Protein 2W95 (pdb70)

Radius of gyration: 29.89 Å; Cα contacts (8 Å, |Δi|>4): 2369; chains: 3; bounding box: 56×91×51 Å

Nearest PDB structures (foldseek):
  2wn3-assembly1_A  TM=1.004E+00  e=4.085E-47  Dictyostelium discoideum AX2
  2vm9-assembly1_A  TM=9.596E-01  e=2.871E-29  Dictyostelium discoideum AX2
  2vme-assembly2_F  TM=9.411E-01  e=3.661E-28  Dictyostelium discoideum AX2
  4bxs-assembly1_V  TM=8.345E-01  e=1.382E-07  Pseudonaja textilis
  8ivx-assembly1_A  TM=5.302E-01  e=2.056E-09  Homo sapiens

CATH classification: 2.60.120.260 (+1 more: 2.60.40.2080)

InterPro domains:
  IPR000421 Coagulation factor 5/8, C-terminal domain [PF00754] (35-149)
  IPR000421 Coagulation factor 5/8, C-terminal domain [PS01285] (49-78)
  IPR000421 Coagulation factor 5/8, C-terminal domain [PS50022] (1-152)
  IPR000421 Coagulation factor 5/8, C-terminal domain [cd00057] (45-150)
  IPR008979 Galactose-binding-like domain superfamily [SSF49785] (40-154)
  IPR019019 H-type lectin domain [PF09458] (184-250)
  IPR037221 H-type lectin domain superfamily [G3DSA:2.60.40.2080] (155-253)
  IPR037221 H-type lectin domain superfamily [SSF141086] (155-249)
  IPR052487 Galactose-binding lectin [PTHR46938] (2-252)

B-factor: mean 17.38, std 7.78, range [7.3, 61.25]

Sequence (760 aa):
AMSTQGLVQLLANAQCHLRTSTNYNGVHTQFNSALNYKNNGTNTIDGSEAWCSSIVDTNQYIVAGCEVPRTFMCVALQGRGDADQWVTSYKIRYSLDNVSWFEYRNGAAVTGVTDRNTVVNHFFDTPIRARSIAIHPLTWNGHISLRCEFYTQPVQSSVTQVGADIYTGDNCALNTGSGKREVVVPVKFQFEFATLPKVALNFDQIDCTDATNQTRIGVQPRNITTKGFDCVFYTWNENKVYSLRADYIATALEMSTQGLVQLLANAQCHLRTSTNYNGVHTQFNSALNYKNNGTNTIDGSEAWCSSIVDTNQYIVAGCEVPRTFMCVALQGRGDADQWVTSYKIRYSLDNVSWFEYRNGAAVTGVTDRNTVVNHFFDTPIRARSIAIHPLTWNGHISLRCEFYTQPVQSSVTQVGADIYTGDNCALNTGSGKREVVVPVKFQFEFATLPKVALNFDQIDCTDATNQTRIGVQPRNITTKGFDCVFYTWNENKVYSLRADYIATALEMSTQGLVQLLANAQCHLRTSTNYNGVHTQFNSALNYKNNGTNTIDGSEAWCSSIVDTNQYIVAGCEVPRTFMCVALQGRGDADQWVTSYKIRYSLDNVSWFEYRNNGAAVTGVTDRNTVVNHFFDTPIRARSIAIHPLTWNGHISLRCEFYTQPVQSSVTQVGADIYTGDNCALNTGSGKREVVVPVKFQFEFATLPKVALNFDQIDCTDATNQTRIGVQPRNITTKGFDCVFYTWNENKVYSLRADYIATALE

GO terms:
  GO:0106139 symbiont cell surface (C, IDA)
  GO:0097708 intracellular vesicle (C, IDA)
  GO:0070492 oligosaccharide binding (F, IDA)
  GO:0005737 cytoplasm (C, IDA)
  GO:0005829 cytosol (C, IDA)
  GO:0005938 cell cortex (C, IDA)
  GO:0009986 cell surface (C, IDA)
  GO:0031012 extracellular matrix (C, IDA)
  GO:0030246 carbohydrate binding (F, IDA)
  GO:0030247 polysaccharide binding (F, IDA)
  GO:0009416 response to light stimulus (P, IDA)
  GO:1904643 response to curcumin (P, IDA)
  GO:0098636 protein complex involved in cell adhesion (C, IDA)
  GO:1902168 response to catechin (P, IDA)
  GO:0031589 cell-substrate adhesion (P, IDA)
  GO:0098609 cell-cell adhesion (P, IDA)
  GO:0106136 lectin-induced modified bacterial internalization (P, IDA)
  GO:1990458 lipooligosaccharide binding (F, IDA)
  GO:0046871 N-acetylgalactosamine binding (F, IDA)
  GO:0007155 cell adhesion (P, IDA)

Structure (mmCIF, N/CA/C/O backbone):
data_2W95
#
_entry.id   2W95
#
_cell.length_a   72.404
_cell.length_b   274.047
_cell.length_c   86.136
_cell.angle_alpha   90.00
_cell.angle_beta   90.00
_cell.angle_gamma   90.00
#
_symmetry.space_group_name_H-M   'C 2 2 21'
#
loop_
_entity.id
_entity.type
_entity.pdbx_description
1 polymer 'DISCOIDIN-1 SUBUNIT A'
2 non-polymer 2-acetamido-2-deoxy-beta-D-galactopyranose
3 non-polymer (4S)-2-METHYL-2,4-PENTANEDIOL
4 non-polymer 'SULFATE ION'
5 non-polymer 'CALCIUM ION'
6 non-polymer (4R)-2-METHYLPENTANE-2,4-DIOL
7 non-polymer 'NICKEL (II) ION'
8 water water
#
loop_
_atom_site.group_PDB
_atom_site.id
_atom_site.type_symbol
_atom_site.label_atom_id
_atom_site.label_alt_id
_atom_site.label_comp_id
_atom_site.label_asym_id
_atom_site.label_entity_id
_atom_site.label_seq_id
_atom_site.pdbx_PDB_ins_code
_atom_site.Cartn_x
_atom_site.Cartn_y
_atom_site.Cartn_z
_atom_site.occupancy
_atom_site.B_iso_or_equiv
_atom_site.auth_seq_id
_atom_site.auth_comp_id
_atom_site.auth_asym_id
_atom_site.auth_atom_id
_atom_site.pdbx_PDB_model_num
ATOM 1 N N . ALA A 1 1 ? 6.234 -21.563 -26.878 1.00 34.70 0 ALA A N 1
ATOM 2 C CA . ALA A 1 1 ? 5.581 -22.541 -25.953 1.00 34.56 0 ALA A CA 1
ATOM 3 C C . ALA A 1 1 ? 5.420 -23.926 -26.597 1.00 33.53 0 ALA A C 1
ATOM 4 O O . ALA A 1 1 ? 5.687 -24.930 -25.952 1.00 33.90 0 ALA A O 1
ATOM 6 N N . MET A 1 2 ? 5.010 -24.000 -27.862 1.00 31.82 1 MET A N 1
ATOM 7 C CA . MET A 1 2 ? 4.885 -25.300 -28.517 1.00 29.58 1 MET A CA 1
ATOM 8 C C . MET A 1 2 ? 6.242 -26.035 -28.649 1.00 28.21 1 MET A C 1
ATOM 9 O O . MET A 1 2 ? 6.341 -27.227 -28.446 1.00 26.32 1 MET A O 1
ATOM 14 N N . SER A 1 3 ? 7.286 -25.309 -28.988 1.00 27.19 2 SER A N 1
ATOM 15 C CA . SER A 1 3 ? 8.565 -25.917 -29.302 1.00 27.59 2 SER A CA 1
ATOM 16 C C . SER A 1 3 ? 9.200 -26.665 -28.101 1.00 26.14 2 SER A C 1
ATOM 17 O O . SER A 1 3 ? 10.051 -27.531 -28.279 1.00 27.22 2 SER A O 1
ATOM 20 N N . THR A 1 4 ? 8.750 -26.344 -26.892 1.00 23.89 3 THR A N 1
ATOM 21 C CA . THR A 1 4 ? 9.289 -26.978 -25.667 1.00 22.37 3 THR A CA 1
ATOM 22 C C . THR A 1 4 ? 8.216 -27.772 -24.906 1.00 21.71 3 THR A C 1
ATOM 23 O O . THR A 1 4 ? 8.435 -28.189 -23.774 1.00 19.15 3 THR A O 1
ATOM 27 N N . GLN A 1 5 ? 7.090 -28.013 -25.568 1.00 20.59 4 GLN A N 1
ATOM 28 C CA . GLN A 1 5 ? 5.986 -28.819 -25.039 1.00 21.43 4 GLN A CA 1
ATOM 29 C C . GLN A 1 5 ? 6.529 -30.136 -24.454 1.00 19.65 4 GLN A C 1
ATOM 30 O O . GLN A 1 5 ? 7.299 -30.850 -25.106 1.00 20.48 4 GLN A O 1
ATOM 36 N N . GLY A 1 6 ? 6.126 -30.461 -23.232 1.00 18.04 5 GLY A N 1
ATOM 37 C CA . GLY A 1 6 ? 6.481 -31.746 -22.628 1.00 16.44 5 GLY A CA 1
ATOM 38 C C . GLY A 1 6 ? 7.823 -31.761 -21.904 1.00 16.02 5 GLY A C 1
ATOM 39 O O . GLY A 1 6 ? 8.173 -32.761 -21.272 1.00 16.05 5 GLY A O 1
ATOM 40 N N . LEU A 1 7 ? 8.547 -30.652 -21.976 1.00 13.58 6 LEU A N 1
ATOM 41 C CA . LEU A 1 7 ? 9.846 -30.562 -21.340 1.00 13.21 6 LEU A CA 1
ATOM 42 C C . LEU A 1 7 ? 9.703 -29.919 -19.975 1.00 12.94 6 LEU A C 1
ATOM 43 O O . LEU A 1 7 ? 8.765 -29.163 -19.738 1.00 13.55 6 LEU A O 1
ATOM 48 N N . VAL A 1 8 ? 10.642 -30.208 -19.077 1.00 13.54 7 VAL A N 1
ATOM 49 C CA . VAL A 1 8 ? 10.618 -29.591 -17.746 1.00 13.17 7 VAL A CA 1
ATOM 50 C C . VAL A 1 8 ? 11.265 -28.171 -17.803 1.00 12.46 7 VAL A C 1
ATOM 51 O O . VAL A 1 8 ? 12.429 -28.012 -18.225 1.00 13.66 7 VAL A O 1
ATOM 55 N N . GLN A 1 9 ? 10.520 -27.198 -17.288 1.00 13.35 8 GLN A N 1
ATOM 56 C CA . GLN A 1 9 ? 10.982 -25.820 -17.122 1.00 12.65 8 GLN A CA 1
ATOM 57 C C . GLN A 1 9 ? 11.659 -25.690 -15.757 1.00 11.82 8 GLN A C 1
ATOM 58 O O . GLN A 1 9 ? 10.972 -25.599 -14.748 1.00 11.69 8 GLN A O 1
ATOM 64 N N . LEU A 1 10 ? 12.976 -25.721 -15.728 1.00 11.68 9 LEU A N 1
ATOM 65 C CA . LEU A 1 10 ? 13.729 -25.904 -14.493 1.00 12.72 9 LEU A CA 1
ATOM 66 C C . LEU A 1 10 ? 13.476 -24.773 -13.504 1.00 12.58 9 LEU A C 1
ATOM 67 O O . LEU A 1 10 ? 13.192 -25.018 -12.327 1.00 13.11 9 LEU A O 1
ATOM 72 N N . LEU A 1 11 ? 13.668 -23.538 -13.945 1.00 12.95 10 LEU A N 1
ATOM 73 C CA . LEU A 1 11 ? 13.500 -22.384 -13.030 1.00 12.61 10 LEU A CA 1
ATOM 74 C C . LEU A 1 11 ? 12.058 -22.205 -12.605 1.00 11.93 10 LEU A C 1
ATOM 75 O O . LEU A 1 11 ? 11.788 -21.995 -11.421 1.00 12.77 10 LEU A O 1
ATOM 80 N N . ALA A 1 12 ? 11.101 -22.336 -13.534 1.00 11.36 11 ALA A N 1
ATOM 81 C CA . ALA A 1 12 ? 9.715 -22.223 -13.202 1.00 11.27 11 ALA A CA 1
ATOM 82 C C . ALA A 1 12 ? 9.321 -23.240 -12.113 1.00 11.60 11 ALA A C 1
ATOM 83 O O . ALA A 1 12 ? 8.509 -22.938 -11.226 1.00 12.31 11 ALA A O 1
ATOM 85 N N . ASN A 1 13 ? 9.935 -24.434 -12.166 1.00 11.35 12 ASN A N 1
ATOM 86 C CA . ASN A 1 13 ? 9.609 -25.491 -11.244 1.00 11.29 12 ASN A CA 1
ATOM 87 C C . ASN A 1 13 ? 10.484 -25.535 -10.001 1.00 11.26 12 ASN A C 1
ATOM 88 O O . ASN A 1 13 ? 10.374 -26.461 -9.200 1.00 10.80 12 ASN A O 1
ATOM 93 N N . ALA A 1 14 ? 11.347 -24.527 -9.839 1.00 11.72 13 ALA A N 1
ATOM 94 C CA . ALA A 1 14 ? 12.260 -24.430 -8.717 1.00 12.00 13 ALA A CA 1
ATOM 95 C C . ALA A 1 14 ? 13.110 -25.710 -8.558 1.00 12.61 13 ALA A C 1
ATOM 96 O O . ALA A 1 14 ? 13.378 -26.169 -7.436 1.00 10.81 13 ALA A O 1
ATOM 98 N N . GLN A 1 15 ? 13.542 -26.262 -9.701 1.00 11.53 14 GLN A N 1
ATOM 99 C CA . GLN A 1 15 ? 14.331 -27.491 -9.745 1.00 13.63 14 GLN A CA 1
ATOM 100 C C . GLN A 1 15 ? 15.841 -27.305 -9.689 1.00 15.24 14 GLN A C 1
ATOM 101 O O . GLN A 1 15 ? 16.589 -28.284 -9.693 1.00 19.07 14 GLN A O 1
ATOM 107 N N . CYS A 1 16 ? 16.342 -26.063 -9.653 1.00 15.43 15 CYS A N 1
ATOM 108 C CA . CYS A 1 16 ? 17.757 -25.842 -9.558 1.00 15.29 15 CYS A CA 1
ATOM 109 C C . CYS A 1 16 ? 18.092 -24.770 -8.526 1.00 14.81 15 CYS A C 1
ATOM 110 O O . CYS A 1 16 ? 17.213 -23.969 -8.182 1.00 16.08 15 CYS A O 1
ATOM 113 N N . HIS A 1 17 ? 19.296 -24.807 -7.982 1.00 13.23 16 HIS A N 1
ATOM 114 C CA . HIS A 1 17 ? 19.884 -23.673 -7.249 1.00 12.73 16 HIS A CA 1
ATOM 115 C C . HIS A 1 17 ? 20.451 -22.726 -8.297 1.00 12.43 16 HIS A C 1
ATOM 116 O O . HIS A 1 17 ? 20.970 -23.164 -9.313 1.00 11.56 16 HIS A O 1
ATOM 123 N N . LEU A 1 18 ? 20.313 -21.421 -8.064 1.00 10.93 17 LEU A N 1
ATOM 124 C CA . LEU A 1 18 ? 20.946 -20.447 -8.950 1.00 10.33 17 LEU A CA 1
ATOM 125 C C . LEU A 1 18 ? 22.003 -19.631 -8.207 1.00 10.33 17 LEU A C 1
ATOM 126 O O . LEU A 1 18 ? 21.709 -19.033 -7.151 1.00 10.52 17 LEU A O 1
ATOM 131 N N . ARG A 1 19 ? 23.214 -19.595 -8.763 1.00 9.40 18 ARG A N 1
ATOM 132 C CA . ARG A 1 19 ? 24.295 -18.777 -8.239 1.00 9.72 18 ARG A CA 1
ATOM 133 C C . ARG A 1 19 ? 24.719 -17.812 -9.317 1.00 10.32 18 ARG A C 1
ATOM 134 O O . ARG A 1 19 ? 24.771 -18.176 -10.517 1.00 10.98 18 ARG A O 1
ATOM 142 N N . THR A 1 20 ? 24.993 -16.581 -8.922 1.00 10.04 19 THR A N 1
ATOM 143 C CA . THR A 1 20 ? 25.475 -15.562 -9.853 1.00 10.00 19 THR A CA 1
ATOM 144 C C . THR A 1 20 ? 26.840 -15.085 -9.507 1.00 9.59 19 THR A C 1
ATOM 145 O O . THR A 1 20 ? 27.260 -15.160 -8.353 1.00 9.37 19 THR A O 1
ATOM 149 N N . SER A 1 21 ? 27.581 -14.620 -10.513 1.00 9.66 20 SER A N 1
ATOM 150 C CA . SER A 1 21 ? 28.856 -13.994 -10.319 1.00 9.68 20 SER A CA 1
ATOM 151 C C . SER A 1 21 ? 28.746 -12.747 -9.434 1.00 9.15 20 SER A C 1
ATOM 152 O O . SER A 1 21 ? 29.423 -12.633 -8.387 1.00 10.87 20 SER A O 1
ATOM 155 N N . THR A 1 22 ? 27.843 -11.847 -9.804 1.00 9.94 21 THR A N 1
ATOM 156 C CA . THR A 1 22 ? 27.570 -10.619 -9.031 1.00 10.19 21 THR A CA 1
ATOM 157 C C . THR A 1 22 ? 26.127 -10.208 -9.280 1.00 8.32 21 THR A C 1
ATOM 158 O O . THR A 1 22 ? 25.538 -10.589 -10.314 1.00 9.73 21 THR A O 1
ATOM 162 N N . ASN A 1 23 ? 25.533 -9.432 -8.349 1.00 10.32 22 ASN A N 1
ATOM 163 C CA . ASN A 1 23 ? 24.197 -8.870 -8.461 1.00 9.34 22 ASN A CA 1
ATOM 164 C C . ASN A 1 23 ? 24.296 -7.337 -8.264 1.00 10.48 22 ASN A C 1
ATOM 165 O O . ASN A 1 23 ? 24.947 -6.876 -7.328 1.00 9.17 22 ASN A O 1
ATOM 170 N N . TYR A 1 24 ? 23.686 -6.585 -9.175 1.00 10.64 23 TYR A N 1
ATOM 171 C CA . TYR A 1 24 ? 23.763 -5.131 -9.165 1.00 9.84 23 TYR A CA 1
ATOM 172 C C . TYR A 1 24 ? 23.463 -4.604 -7.751 1.00 10.36 23 TYR A C 1
ATOM 173 O O . TYR A 1 24 ? 24.174 -3.700 -7.258 1.00 9.83 23 TYR A O 1
ATOM 182 N N . ASN A 1 25 ? 22.351 -5.045 -7.205 1.00 10.42 24 ASN A N 1
ATOM 183 C CA . ASN A 1 25 ? 22.069 -4.924 -5.751 1.00 10.77 24 ASN A CA 1
ATOM 184 C C . ASN A 1 25 ? 21.019 -5.963 -5.368 1.00 10.60 24 ASN A C 1
ATOM 185 O O . ASN A 1 25 ? 20.760 -6.893 -6.145 1.00 11.40 24 ASN A O 1
ATOM 190 N N . GLY A 1 26 ? 20.439 -5.843 -4.178 1.00 10.04 25 GLY A N 1
ATOM 191 C CA . GLY A 1 26 ? 19.554 -6.898 -3.656 1.00 10.28 25 GLY A CA 1
ATOM 192 C C . GLY A 1 26 ? 18.176 -6.998 -4.266 1.00 10.32 25 GLY A C 1
ATOM 193 O O . GLY A 1 26 ? 17.379 -7.884 -3.894 1.00 9.75 25 GLY A O 1
ATOM 194 N N . VAL A 1 27 ? 17.852 -6.096 -5.210 1.00 9.68 26 VAL A N 1
ATOM 195 C CA . VAL A 1 27 ? 16.615 -6.196 -5.956 1.00 9.71 26 VAL A CA 1
ATOM 196 C C . VAL A 1 27 ? 16.861 -6.368 -7.473 1.00 10.29 26 VAL A C 1
ATOM 197 O O . VAL A 1 27 ? 15.959 -6.173 -8.316 1.00 8.81 26 VAL A O 1
ATOM 201 N N . HIS A 1 28 ? 18.065 -6.815 -7.789 1.00 9.83 27 HIS A N 1
ATOM 202 C CA . HIS A 1 28 ? 18.446 -7.174 -9.164 1.00 10.16 27 HIS A CA 1
ATOM 203 C C . HIS A 1 28 ? 19.029 -8.621 -9.208 1.00 8.95 27 HIS A C 1
ATOM 204 O O . HIS A 1 28 ? 19.868 -8.924 -10.046 1.00 10.05 27 HIS A O 1
ATOM 211 N N . THR A 1 29 ? 18.624 -9.486 -8.278 1.00 8.29 28 THR A N 1
ATOM 212 C CA . THR A 1 29 ? 19.264 -10.793 -8.111 1.00 9.72 28 THR A CA 1
ATOM 213 C C . THR A 1 29 ? 18.618 -11.880 -8.947 1.00 9.06 28 THR A C 1
ATOM 214 O O . THR A 1 29 ? 17.663 -11.621 -9.662 1.00 9.63 28 THR A O 1
ATOM 218 N N . GLN A 1 30 ? 19.160 -13.090 -8.830 1.00 8.69 29 GLN A N 1
ATOM 219 C CA . GLN A 1 30 ? 18.611 -14.261 -9.443 1.00 8.81 29 GLN A CA 1
ATOM 220 C C . GLN A 1 30 ? 17.168 -14.533 -9.001 1.00 8.65 29 GLN A C 1
ATOM 221 O O . GLN A 1 30 ? 16.475 -15.322 -9.637 1.00 10.59 29 GLN A O 1
ATOM 227 N N . PHE A 1 31 ? 16.684 -13.903 -7.917 1.00 8.92 30 PHE A N 1
ATOM 228 C CA . PHE A 1 31 ? 15.283 -14.041 -7.558 1.00 9.45 30 PHE A CA 1
ATOM 229 C C . PHE A 1 31 ? 14.354 -13.521 -8.675 1.00 10.17 30 PHE A C 1
ATOM 230 O O . PHE A 1 31 ? 13.179 -13.876 -8.730 1.00 10.73 30 PHE A O 1
ATOM 238 N N . ASN A 1 32 ? 14.927 -12.718 -9.580 1.00 10.79 31 ASN A N 1
ATOM 239 C CA . ASN A 1 32 ? 14.155 -11.997 -10.624 1.00 11.16 31 ASN A CA 1
ATOM 240 C C . ASN A 1 32 ? 14.478 -12.577 -12.023 1.00 12.72 31 ASN A C 1
ATOM 241 O O . ASN A 1 32 ? 14.291 -11.918 -13.057 1.00 12.03 31 ASN A O 1
ATOM 246 N N . SER A 1 33 ? 15.051 -13.782 -12.038 1.00 11.30 32 SER A N 1
ATOM 247 C CA . SER A 1 33 ? 15.644 -14.339 -13.281 1.00 11.17 32 SER A CA 1
ATOM 248 C C . SER A 1 33 ? 14.690 -15.183 -14.155 1.00 12.18 32 SER A C 1
ATOM 249 O O . SER A 1 33 ? 15.045 -15.499 -15.278 1.00 12.02 32 SER A O 1
ATOM 252 N N . ALA A 1 34 ? 13.549 -15.608 -13.641 1.00 12.00 33 ALA A N 1
ATOM 253 C CA . ALA A 1 34 ? 12.690 -16.567 -14.395 1.00 12.18 33 ALA A CA 1
ATOM 254 C C . ALA A 1 34 ? 12.176 -15.927 -15.677 1.00 12.19 33 ALA A C 1
ATOM 255 O O . ALA A 1 34 ? 11.786 -14.752 -15.695 1.00 10.47 33 ALA A O 1
ATOM 257 N N . LEU A 1 35 ? 12.172 -16.701 -16.753 1.00 11.69 34 LEU A N 1
ATOM 258 C CA . LEU A 1 35 ? 11.508 -16.258 -17.989 1.00 11.31 34 LEU A CA 1
ATOM 259 C C . LEU A 1 35 ? 10.129 -15.636 -17.686 1.00 11.38 34 LEU A C 1
ATOM 260 O O . LEU A 1 35 ? 9.264 -16.185 -16.948 1.00 12.37 34 LEU A O 1
ATOM 265 N N . ASN A 1 36 ? 9.886 -14.466 -18.259 1.00 11.94 35 ASN A N 1
ATOM 266 C CA . ASN A 1 36 ? 8.636 -13.723 -18.074 1.00 12.17 35 ASN A CA 1
ATOM 267 C C . ASN A 1 36 ? 8.324 -13.241 -16.657 1.00 12.26 35 ASN A C 1
ATOM 268 O O . ASN A 1 36 ? 7.194 -12.871 -16.375 1.00 13.35 35 ASN A O 1
ATOM 273 N N . TYR A 1 37 ? 9.329 -13.204 -15.793 1.00 11.85 36 TYR A N 1
ATOM 274 C CA . TYR A 1 37 ? 9.197 -12.581 -14.476 1.00 12.05 36 TYR A CA 1
ATOM 275 C C . TYR A 1 37 ? 8.772 -11.111 -14.693 1.00 12.01 36 TYR A C 1
ATOM 276 O O . TYR A 1 37 ? 9.388 -10.381 -15.497 1.00 11.58 36 TYR A O 1
ATOM 285 N N . LYS A 1 38 ? 7.758 -10.693 -13.977 1.00 13.27 37 LYS A N 1
ATOM 286 C CA . LYS A 1 38 ? 7.278 -9.320 -14.011 1.00 14.46 37 LYS A CA 1
ATOM 287 C C . LYS A 1 38 ? 7.042 -8.884 -12.573 1.00 13.69 37 LYS A C 1
ATOM 288 O O . LYS A 1 38 ? 6.618 -9.673 -11.723 1.00 13.04 37 LYS A O 1
ATOM 294 N N . ASN A 1 39 ? 7.311 -7.621 -12.282 1.00 13.50 38 ASN A N 1
ATOM 295 C CA . ASN A 1 39 ? 7.151 -7.181 -10.924 1.00 14.25 38 ASN A CA 1
ATOM 296 C C . ASN A 1 39 ? 6.244 -5.983 -10.842 1.00 13.78 38 ASN A C 1
ATOM 297 O O . ASN A 1 39 ? 5.472 -5.756 -11.763 1.00 13.04 38 ASN A O 1
ATOM 302 N N . ASN A 1 40 ? 6.322 -5.224 -9.742 1.00 14.03 39 ASN A N 1
ATOM 303 C CA . ASN A 1 40 ? 5.438 -4.092 -9.552 1.00 14.34 39 ASN A CA 1
ATOM 304 C C . ASN A 1 40 ? 5.949 -2.881 -10.369 1.00 14.91 39 ASN A C 1
ATOM 305 O O . ASN A 1 40 ? 6.952 -2.282 -10.059 1.00 13.50 39 ASN A O 1
ATOM 310 N N . GLY A 1 41 ? 5.273 -2.562 -11.466 1.00 15.77 40 GLY A N 1
ATOM 311 C CA . GLY A 1 41 ? 5.756 -1.475 -12.313 1.00 17.06 40 GLY A CA 1
ATOM 312 C C . GLY A 1 41 ? 5.440 -0.085 -11.777 1.00 18.13 40 GLY A C 1
ATOM 313 O O . GLY A 1 41 ? 5.911 0.914 -12.329 1.00 20.45 40 GLY A O 1
ATOM 314 N N . THR A 1 42 ? 4.639 -0.002 -10.735 1.00 17.74 41 THR A N 1
ATOM 315 C CA . THR A 1 42 ? 4.349 1.288 -10.073 1.00 18.84 41 THR A CA 1
ATOM 316 C C . THR A 1 42 ? 5.288 1.663 -8.918 1.00 18.47 41 THR A C 1
ATOM 317 O O . THR A 1 42 ? 5.273 2.814 -8.452 1.00 19.60 41 THR A O 1
ATOM 321 N N . ASN A 1 43 ? 6.088 0.713 -8.467 1.00 15.56 42 ASN A N 1
ATOM 322 C CA . ASN A 1 43 ? 6.943 0.876 -7.305 1.00 14.92 42 ASN A CA 1
ATOM 323 C C . ASN A 1 43 ? 8.335 0.567 -7.760 1.00 15.14 42 ASN A C 1
ATOM 324 O O . ASN A 1 43 ? 8.562 -0.514 -8.262 1.00 17.36 42 ASN A O 1
ATOM 329 N N . THR A 1 44 ? 9.286 1.463 -7.562 1.00 13.70 43 THR A N 1
ATOM 330 C CA . THR A 1 44 ? 10.651 1.230 -7.982 1.00 12.48 43 THR A CA 1
ATOM 331 C C . THR A 1 44 ? 11.419 0.284 -7.046 1.00 11.64 43 THR A C 1
ATOM 332 O O . THR A 1 44 ? 12.465 -0.273 -7.441 1.00 12.33 43 THR A O 1
ATOM 336 N N . ILE A 1 45 ? 10.937 0.116 -5.826 1.00 10.25 44 ILE A N 1
ATOM 337 C CA . ILE A 1 45 ? 11.770 -0.495 -4.767 1.00 10.28 44 ILE A CA 1
ATOM 338 C C . ILE A 1 45 ? 11.989 -1.995 -4.953 1.00 10.28 44 ILE A C 1
ATOM 339 O O . ILE A 1 45 ? 12.910 -2.542 -4.370 1.00 10.61 44 ILE A O 1
ATOM 344 N N . ASP A 1 46 ? 11.138 -2.646 -5.740 1.00 10.07 45 ASP A N 1
ATOM 345 C CA . ASP A 1 46 ? 11.334 -4.081 -6.034 1.00 11.32 45 ASP A CA 1
ATOM 346 C C . ASP A 1 46 ? 12.287 -4.415 -7.160 1.00 11.30 45 ASP A C 1
ATOM 347 O O . ASP A 1 46 ? 12.493 -5.604 -7.470 1.00 12.29 45 ASP A O 1
ATOM 352 N N . GLY A 1 47 ? 12.910 -3.400 -7.777 1.00 10.75 46 GLY A N 1
ATOM 353 C CA . GLY A 1 47 ? 14.032 -3.658 -8.699 1.00 11.28 46 GLY A CA 1
ATOM 354 C C . GLY A 1 47 ? 13.684 -4.034 -10.140 1.00 10.90 46 GLY A C 1
ATOM 355 O O . GLY A 1 47 ? 12.644 -3.648 -10.662 1.00 11.34 46 GLY A O 1
ATOM 356 N N . SER A 1 48 ? 14.569 -4.819 -10.740 1.00 11.15 47 SER A N 1
ATOM 357 C CA . SER A 1 48 ? 14.540 -5.097 -12.154 1.00 10.87 47 SER A CA 1
ATOM 358 C C . SER A 1 48 ? 13.729 -6.345 -12.504 1.00 11.26 47 SER A C 1
ATOM 359 O O . SER A 1 48 ? 13.670 -7.297 -11.726 1.00 11.08 47 SER A O 1
ATOM 362 N N . GLU A 1 49 ? 13.211 -6.368 -13.721 1.00 10.97 48 GLU A N 1
ATOM 363 C CA . GLU A 1 49 ? 12.572 -7.582 -14.254 1.00 10.87 48 GLU A CA 1
ATOM 364 C C . GLU A 1 49 ? 13.653 -8.379 -14.996 1.00 11.44 48 GLU A C 1
ATOM 365 O O . GLU A 1 49 ? 13.627 -8.545 -16.227 1.00 11.01 48 GLU A O 1
ATOM 371 N N . ALA A 1 50 ? 14.623 -8.870 -14.219 1.00 9.96 49 ALA A N 1
ATOM 372 C CA . ALA A 1 50 ? 15.848 -9.520 -14.702 1.00 10.25 49 ALA A CA 1
ATOM 373 C C . ALA A 1 50 ? 16.786 -9.725 -13.531 1.00 9.55 49 ALA A C 1
ATOM 374 O O . ALA A 1 50 ? 16.729 -8.959 -12.561 1.00 11.15 49 ALA A O 1
ATOM 376 N N . TRP A 1 51 ? 17.696 -10.707 -13.674 1.00 10.53 50 TRP A N 1
ATOM 377 C CA . TRP A 1 51 ? 18.968 -10.686 -13.020 1.00 9.97 50 TRP A CA 1
ATOM 378 C C . TRP A 1 51 ? 19.848 -9.657 -13.756 1.00 10.60 50 TRP A C 1
ATOM 379 O O . TRP A 1 51 ? 19.987 -9.703 -15.018 1.00 9.35 50 TRP A O 1
ATOM 390 N N . CYS A 1 52 ? 20.445 -8.735 -12.993 1.00 10.76 51 CYS A N 1
ATOM 391 C CA . CYS A 1 52 ? 21.472 -7.810 -13.512 1.00 10.31 51 CYS A CA 1
ATOM 392 C C . CYS A 1 52 ? 22.765 -7.867 -12.710 1.00 10.76 51 CYS A C 1
ATOM 393 O O . CYS A 1 52 ? 22.763 -7.880 -11.468 1.00 9.41 51 CYS A O 1
ATOM 396 N N . SER A 1 53 ? 23.892 -7.926 -13.394 1.00 9.78 52 SER A N 1
ATOM 397 C CA . SER A 1 53 ? 25.193 -8.033 -12.731 1.00 10.92 52 SER A CA 1
ATOM 398 C C . SER A 1 53 ? 25.618 -6.698 -12.116 1.00 11.20 52 SER A C 1
ATOM 399 O O . SER A 1 53 ? 25.031 -5.645 -12.401 1.00 12.12 52 SER A O 1
ATOM 402 N N . SER A 1 54 ? 26.652 -6.764 -11.286 1.00 12.52 53 SER A N 1
ATOM 403 C CA . SER A 1 54 ? 27.314 -5.605 -10.711 1.00 13.57 53 SER A CA 1
ATOM 404 C C . SER A 1 54 ? 28.556 -5.198 -11.506 1.00 14.04 53 SER A C 1
ATOM 405 O O . SER A 1 54 ? 28.852 -4.040 -11.697 1.00 16.14 53 SER A O 1
ATOM 408 N N . ILE A 1 55 ? 29.368 -6.170 -11.840 1.00 15.33 54 ILE A N 1
ATOM 409 C CA . ILE A 1 55 ? 30.551 -5.935 -12.641 1.00 15.10 54 ILE A CA 1
ATOM 410 C C . ILE A 1 55 ? 30.090 -6.155 -14.089 1.00 14.59 54 ILE A C 1
ATOM 411 O O . ILE A 1 55 ? 29.445 -7.149 -14.388 1.00 13.96 54 ILE A O 1
ATOM 416 N N . VAL A 1 56 ? 30.404 -5.228 -14.975 1.00 16.50 55 VAL A N 1
ATOM 417 C CA . VAL A 1 56 ? 30.041 -5.350 -16.385 1.00 16.61 55 VAL A CA 1
ATOM 418 C C . VAL A 1 56 ? 31.315 -5.692 -17.208 1.00 16.78 55 VAL A C 1
ATOM 419 O O . VAL A 1 56 ? 32.137 -4.831 -17.562 1.00 14.87 55 VAL A O 1
ATOM 423 N N . ASP A 1 57 ? 31.508 -6.983 -17.447 1.00 15.57 56 ASP A N 1
ATOM 424 C CA . ASP A 1 57 ? 32.662 -7.484 -18.191 1.00 15.53 56 ASP A CA 1
ATOM 425 C C . ASP A 1 57 ? 32.270 -8.876 -18.668 1.00 15.21 56 ASP A C 1
ATOM 426 O O . ASP A 1 57 ? 31.119 -9.283 -18.515 1.00 12.85 56 ASP A O 1
ATOM 431 N N . THR A 1 58 ? 33.217 -9.561 -19.294 1.00 14.34 57 THR A N 1
ATOM 432 C CA . THR A 1 58 ? 32.918 -10.808 -19.950 1.00 15.03 57 THR A CA 1
ATOM 433 C C . THR A 1 58 ? 33.043 -12.009 -19.015 1.00 14.60 57 THR A C 1
ATOM 434 O O . THR A 1 58 ? 32.933 -13.150 -19.486 1.00 15.68 57 THR A O 1
ATOM 438 N N . ASN A 1 59 ? 33.220 -11.744 -17.724 1.00 14.15 58 ASN A N 1
ATOM 439 C CA . ASN A 1 59 ? 33.447 -12.771 -16.724 1.00 14.44 58 ASN A CA 1
ATOM 440 C C . ASN A 1 59 ? 32.221 -13.061 -15.838 1.00 14.22 58 ASN A C 1
ATOM 441 O O . ASN A 1 59 ? 32.358 -13.704 -14.800 1.00 15.54 58 ASN A O 1
ATOM 446 N N . GLN A 1 60 ? 31.057 -12.527 -16.210 1.00 12.86 59 GLN A N 1
ATOM 447 C CA . GLN A 1 60 ? 29.832 -12.722 -15.455 1.00 12.12 59 GLN A CA 1
ATOM 448 C C . GLN A 1 60 ? 29.110 -13.992 -15.853 1.00 12.00 59 GLN A C 1
ATOM 449 O O . GLN A 1 60 ? 29.323 -14.530 -16.930 1.00 11.27 59 GLN A O 1
ATOM 455 N N . TYR A 1 61 ? 28.242 -14.493 -14.977 1.00 11.06 60 TYR A N 1
ATOM 456 C CA . TYR A 1 61 ? 27.511 -15.690 -15.274 1.00 10.67 60 TYR A CA 1
ATOM 457 C C . TYR A 1 61 ? 26.391 -15.955 -14.296 1.00 10.08 60 TYR A C 1
ATOM 458 O O . TYR A 1 61 ? 26.410 -15.457 -13.171 1.00 9.87 60 TYR A O 1
ATOM 467 N N . ILE A 1 62 ? 25.422 -16.737 -14.742 1.00 10.32 61 ILE A N 1
ATOM 468 C CA . ILE A 1 62 ? 24.418 -17.341 -13.865 1.00 10.94 61 ILE A CA 1
ATOM 469 C C . ILE A 1 62 ? 24.547 -18.873 -14.050 1.00 11.84 61 ILE A C 1
ATOM 470 O O . ILE A 1 62 ? 24.575 -19.350 -15.193 1.00 10.45 61 ILE A O 1
ATOM 475 N N . VAL A 1 63 ? 24.669 -19.601 -12.936 1.00 11.59 62 VAL A N 1
ATOM 476 C CA . VAL A 1 63 ? 24.811 -21.065 -12.947 1.00 11.98 62 VAL A CA 1
ATOM 477 C C . VAL A 1 63 ? 23.548 -21.654 -12.327 1.00 11.83 62 VAL A C 1
ATOM 478 O O . VAL A 1 63 ? 23.097 -21.218 -11.229 1.00 10.92 62 VAL A O 1
ATOM 482 N N . ALA A 1 64 ? 22.983 -22.635 -13.014 1.00 10.93 63 ALA A N 1
ATOM 483 C CA . ALA A 1 64 ? 21.866 -23.415 -12.540 1.00 10.99 63 ALA A CA 1
ATOM 484 C C . ALA A 1 64 ? 22.395 -24.793 -12.155 1.00 11.79 63 ALA A C 1
ATOM 485 O O . ALA A 1 64 ? 23.004 -25.478 -12.979 1.00 12.93 63 ALA A O 1
ATOM 487 N N . GLY A 1 65 ? 22.177 -25.210 -10.921 1.00 11.76 64 GLY A N 1
ATOM 488 C CA . GLY A 1 65 ? 22.726 -26.479 -10.459 1.00 12.10 64 GLY A CA 1
ATOM 489 C C . GLY A 1 65 ? 21.653 -27.464 -10.065 1.00 12.80 64 GLY A C 1
ATOM 490 O O . GLY A 1 65 ? 20.752 -27.139 -9.301 1.00 11.18 64 GLY A O 1
ATOM 491 N N . CYS A 1 66 ? 21.730 -28.660 -10.631 1.00 11.92 65 CYS A N 1
ATOM 492 C CA . CYS A 1 66 ? 20.800 -29.756 -10.326 1.00 12.82 65 CYS A CA 1
ATOM 493 C C . CYS A 1 66 ? 21.611 -30.907 -9.727 1.00 12.05 65 CYS A C 1
ATOM 494 O O . CYS A 1 66 ? 22.651 -31.221 -10.236 1.00 11.39 65 CYS A O 1
ATOM 497 N N . GLU A 1 67 ? 21.125 -31.522 -8.647 1.00 10.95 66 GLU A N 1
ATOM 498 C CA . GLU A 1 67 ? 21.851 -32.629 -8.051 1.00 11.55 66 GLU A CA 1
ATOM 499 C C . GLU A 1 67 ? 21.659 -33.941 -8.802 1.00 12.29 66 GLU A C 1
ATOM 500 O O . GLU A 1 67 ? 22.476 -34.851 -8.695 1.00 12.10 66 GLU A O 1
ATOM 506 N N . VAL A 1 68 ? 20.554 -34.004 -9.521 1.00 13.40 67 VAL A N 1
ATOM 507 C CA . VAL A 1 68 ? 20.185 -35.181 -10.299 1.00 14.25 67 VAL A CA 1
ATOM 508 C C . VAL A 1 68 ? 20.465 -34.883 -11.755 1.00 13.62 67 VAL A C 1
ATOM 509 O O . VAL A 1 68 ? 19.992 -33.878 -12.288 1.00 14.14 67 VAL A O 1
ATOM 513 N N . PRO A 1 69 ? 21.192 -35.769 -12.435 1.00 12.74 68 PRO A N 1
ATOM 514 C CA . PRO A 1 69 ? 21.542 -35.453 -13.815 1.00 12.33 68 PRO A CA 1
ATOM 515 C C . PRO A 1 69 ? 20.335 -35.298 -14.728 1.00 12.00 68 PRO A C 1
ATOM 516 O O . PRO A 1 69 ? 19.327 -36.016 -14.557 1.00 11.41 68 PRO A O 1
ATOM 520 N N . ARG A 1 70 ? 20.452 -34.390 -15.690 1.00 11.42 69 ARG A N 1
ATOM 521 C CA . ARG A 1 70 ? 19.352 -34.102 -16.633 1.00 11.14 69 ARG A CA 1
ATOM 522 C C . ARG A 1 70 ? 19.865 -34.085 -18.057 1.00 11.70 69 ARG A C 1
ATOM 523 O O . ARG A 1 70 ? 21.056 -33.877 -18.279 1.00 11.28 69 ARG A O 1
ATOM 531 N N . THR A 1 71 ? 18.936 -34.274 -19.000 1.00 11.04 70 THR A N 1
ATOM 532 C CA . THR A 1 71 ? 19.205 -34.086 -20.432 1.00 12.33 70 THR A CA 1
ATOM 533 C C . THR A 1 71 ? 18.649 -32.734 -20.827 1.00 10.86 70 THR A C 1
ATOM 534 O O . THR A 1 71 ? 17.440 -32.562 -20.961 1.00 11.36 70 THR A O 1
ATOM 538 N N . PHE A 1 72 ? 19.547 -31.776 -20.957 1.00 10.91 71 PHE A N 1
ATOM 539 C CA . PHE A 1 72 ? 19.202 -30.399 -21.318 1.00 11.92 71 PHE A CA 1
ATOM 540 C C . PHE A 1 72 ? 18.994 -30.325 -22.812 1.00 12.45 71 PHE A C 1
ATOM 541 O O . PHE A 1 72 ? 19.934 -30.612 -23.567 1.00 13.92 71 PHE A O 1
ATOM 549 N N . MET A 1 73 ? 17.796 -29.909 -23.202 1.00 13.29 72 MET A N 1
ATOM 550 C CA . MET A 1 73 ? 17.412 -29.761 -24.615 1.00 13.12 72 MET A CA 1
ATOM 551 C C . MET A 1 73 ? 17.648 -28.350 -25.170 1.00 13.55 72 MET A C 1
ATOM 552 O O . MET A 1 73 ? 18.052 -28.193 -26.350 1.00 13.83 72 MET A O 1
ATOM 557 N N . CYS A 1 74 ? 17.411 -27.337 -24.330 1.00 13.42 73 CYS A N 1
ATOM 558 C CA . CYS A 1 74 ? 17.250 -25.978 -24.795 1.00 13.31 73 CYS A CA 1
ATOM 559 C C . CYS A 1 74 ? 17.535 -25.000 -23.656 1.00 13.89 73 CYS A C 1
ATOM 560 O O . CYS A 1 74 ? 17.304 -25.328 -22.491 1.00 11.14 73 CYS A O 1
ATOM 563 N N . VAL A 1 75 ? 18.041 -23.825 -24.027 1.00 12.57 74 VAL A N 1
ATOM 564 C CA . VAL A 1 75 ? 18.161 -22.683 -23.122 1.00 12.91 74 VAL A CA 1
ATOM 565 C C . VAL A 1 75 ? 17.367 -21.560 -23.786 1.00 12.82 74 VAL A C 1
ATOM 566 O O . VAL A 1 75 ? 17.512 -21.348 -25.013 1.00 13.81 74 VAL A O 1
ATOM 570 N N . ALA A 1 76 ? 16.517 -20.879 -23.014 1.00 12.35 75 ALA A N 1
ATOM 571 C CA . ALA A 1 76 ? 15.753 -19.705 -23.496 1.00 12.75 75 ALA A CA 1
ATOM 572 C C . ALA A 1 76 ? 16.344 -18.461 -22.834 1.00 13.58 75 ALA A C 1
ATOM 573 O O . ALA A 1 76 ? 16.582 -18.458 -21.609 1.00 12.61 75 ALA A O 1
ATOM 575 N N . LEU A 1 77 ? 16.655 -17.453 -23.655 1.00 12.51 76 LEU A N 1
ATOM 576 C CA . LEU A 1 77 ? 17.122 -16.187 -23.157 1.00 11.53 76 LEU A CA 1
ATOM 577 C C . LEU A 1 77 ? 16.049 -15.113 -23.424 1.00 11.61 76 LEU A C 1
ATOM 578 O O . LEU A 1 77 ? 15.290 -15.196 -24.401 1.00 10.91 76 LEU A O 1
ATOM 583 N N . GLN A 1 78 ? 15.984 -14.106 -22.543 1.00 10.87 77 GLN A N 1
ATOM 584 C CA . GLN A 1 78 ? 15.047 -13.004 -22.663 1.00 11.69 77 GLN A CA 1
ATOM 585 C C . GLN A 1 78 ? 15.717 -11.774 -22.069 1.00 10.82 77 GLN A C 1
ATOM 586 O O . GLN A 1 78 ? 16.573 -11.890 -21.181 1.00 11.39 77 GLN A O 1
ATOM 592 N N . GLY A 1 79 ? 15.357 -10.589 -22.562 1.00 10.65 78 GLY A N 1
ATOM 593 C CA . GLY A 1 79 ? 15.957 -9.387 -22.063 1.00 10.50 78 GLY A CA 1
ATOM 594 C C . GLY A 1 79 ? 15.302 -8.954 -20.778 1.00 11.22 78 GLY A C 1
ATOM 595 O O . GLY A 1 79 ? 14.495 -9.679 -20.221 1.00 11.02 78 GLY A O 1
ATOM 596 N N . ARG A 1 80 ? 15.690 -7.781 -20.303 1.00 10.60 79 ARG A N 1
ATOM 597 C CA . ARG A 1 80 ? 15.091 -7.184 -19.109 1.00 10.55 79 ARG A CA 1
ATOM 598 C C . ARG A 1 80 ? 13.730 -6.578 -19.408 1.00 10.17 79 ARG A C 1
ATOM 599 O O . ARG A 1 80 ? 13.584 -5.827 -20.370 1.00 11.03 79 ARG A O 1
ATOM 607 N N . GLY A 1 81 ? 12.755 -6.886 -18.569 1.00 10.55 80 GLY A N 1
ATOM 608 C CA . GLY A 1 81 ? 11.371 -6.455 -18.787 1.00 11.23 80 GLY A CA 1
ATOM 609 C C . GLY A 1 81 ? 11.135 -4.944 -18.782 1.00 13.09 80 GLY A C 1
ATOM 610 O O . GLY A 1 81 ? 10.285 -4.421 -19.534 1.00 13.48 80 GLY A O 1
ATOM 611 N N . ASP A 1 82 ? 11.846 -4.264 -17.905 1.00 12.89 81 ASP A N 1
ATOM 612 C CA . ASP A 1 82 ? 11.496 -2.872 -17.564 1.00 13.95 81 ASP A CA 1
ATOM 613 C C . ASP A 1 82 ? 12.484 -1.834 -18.042 1.00 14.10 81 ASP A C 1
ATOM 614 O O . ASP A 1 82 ? 12.340 -0.649 -17.732 1.00 15.57 81 ASP A O 1
ATOM 619 N N . ALA A 1 83 ? 13.541 -2.242 -18.723 1.00 14.69 82 ALA A N 1
ATOM 620 C CA . ALA A 1 83 ? 14.501 -1.313 -19.276 1.00 13.86 82 ALA A CA 1
ATOM 621 C C . ALA A 1 83 ? 15.166 -1.944 -20.483 1.00 15.00 82 ALA A C 1
ATOM 622 O O . ALA A 1 83 ? 15.151 -3.168 -20.629 1.00 14.23 82 ALA A O 1
ATOM 624 N N . ASP A 1 84 ? 15.739 -1.111 -21.353 1.00 14.61 83 ASP A N 1
ATOM 625 C CA . ASP A 1 84 ? 16.414 -1.572 -22.606 1.00 15.51 83 ASP A CA 1
ATOM 626 C C . ASP A 1 84 ? 17.807 -2.192 -22.391 1.00 14.35 83 ASP A C 1
ATOM 627 O O . ASP A 1 84 ? 18.857 -1.672 -22.810 1.00 14.23 83 ASP A O 1
ATOM 632 N N . GLN A 1 85 ? 17.813 -3.330 -21.716 1.00 12.86 84 GLN A N 1
ATOM 633 C CA . GLN A 1 85 ? 19.035 -4.033 -21.451 1.00 13.02 84 GLN A CA 1
ATOM 634 C C . GLN A 1 85 ? 18.798 -5.508 -21.761 1.00 12.49 84 GLN A C 1
ATOM 635 O O . GLN A 1 85 ? 17.760 -6.074 -21.394 1.00 12.31 84 GLN A O 1
ATOM 641 N N . TRP A 1 86 ? 19.745 -6.102 -22.462 1.00 13.11 85 TRP A N 1
ATOM 642 C CA . TRP A 1 86 ? 19.639 -7.509 -22.869 1.00 12.14 85 TRP A CA 1
ATOM 643 C C . TRP A 1 86 ? 20.976 -8.033 -23.319 1.00 12.42 85 TRP A C 1
ATOM 644 O O . TRP A 1 86 ? 21.898 -7.279 -23.618 1.00 10.44 85 TRP A O 1
ATOM 655 N N . VAL A 1 87 ? 21.092 -9.361 -23.281 1.00 11.45 86 VAL A N 1
ATOM 656 C CA . VAL A 1 87 ? 22.291 -10.046 -23.693 1.00 11.27 86 VAL A CA 1
ATOM 657 C C . VAL A 1 87 ? 22.180 -10.505 -25.149 1.00 10.68 86 VAL A C 1
ATOM 658 O O . VAL A 1 87 ? 21.291 -11.243 -25.494 1.00 11.39 86 VAL A O 1
ATOM 662 N N . THR A 1 88 ? 23.109 -10.051 -25.990 1.00 11.17 87 THR A N 1
ATOM 663 C CA . THR A 1 88 ? 23.025 -10.297 -27.423 1.00 12.48 87 THR A CA 1
ATOM 664 C C . THR A 1 88 ? 23.757 -11.548 -27.899 1.00 13.00 87 THR A C 1
ATOM 665 O O . THR A 1 88 ? 23.424 -12.075 -28.983 1.00 14.59 87 THR A O 1
ATOM 669 N N . SER A 1 89 ? 24.723 -12.012 -27.121 1.00 13.53 88 SER A N 1
ATOM 670 C CA . SER A 1 89 ? 25.345 -13.306 -27.357 1.00 13.75 88 SER A CA 1
ATOM 671 C C . SER A 1 89 ? 25.977 -13.823 -26.066 1.00 13.77 88 SER A C 1
ATOM 672 O O . SER A 1 89 ? 26.325 -13.054 -25.151 1.00 13.75 88 SER A O 1
ATOM 675 N N . TYR A 1 90 ? 26.092 -15.142 -25.974 1.00 13.52 89 TYR A N 1
ATOM 676 C CA . TYR A 1 90 ? 26.615 -15.742 -24.736 1.00 12.62 89 TYR A CA 1
ATOM 677 C C . TYR A 1 90 ? 27.250 -17.059 -25.052 1.00 13.11 89 TYR A C 1
ATOM 678 O O . TYR A 1 90 ? 27.035 -17.600 -26.139 1.00 13.45 89 TYR A O 1
ATOM 687 N N . LYS A 1 91 ? 28.051 -17.542 -24.131 1.00 12.34 90 LYS A N 1
ATOM 688 C CA . LYS A 1 91 ? 28.497 -18.928 -24.227 1.00 14.37 90 LYS A CA 1
ATOM 689 C C . LYS A 1 91 ? 27.847 -19.804 -23.130 1.00 14.59 90 LYS A C 1
ATOM 690 O O . LYS A 1 91 ? 27.339 -19.296 -22.127 1.00 13.34 90 LYS A O 1
ATOM 696 N N . ILE A 1 92 ? 27.820 -21.112 -23.370 1.00 13.55 91 ILE A N 1
ATOM 697 C CA . ILE A 1 92 ? 27.286 -22.089 -22.402 1.00 12.16 91 ILE A CA 1
ATOM 698 C C . ILE A 1 92 ? 28.389 -22.999 -21.939 1.00 11.49 91 ILE A C 1
ATOM 699 O O . ILE A 1 92 ? 29.219 -23.490 -22.731 1.00 11.64 91 ILE A O 1
ATOM 704 N N . ARG A 1 93 ? 28.455 -23.215 -20.638 1.00 11.34 92 ARG A N 1
ATOM 705 C CA . ARG A 1 93 ? 29.400 -24.167 -20.045 1.00 10.93 92 ARG A CA 1
ATOM 706 C C . ARG A 1 93 ? 28.591 -25.103 -19.146 1.00 10.56 92 ARG A C 1
ATOM 707 O O . ARG A 1 93 ? 27.521 -24.720 -18.653 1.00 9.50 92 ARG A O 1
ATOM 715 N N . TYR A 1 94 ? 29.094 -26.335 -18.936 1.00 10.24 93 TYR A N 1
ATOM 716 C CA . TYR A 1 94 ? 28.344 -27.305 -18.169 1.00 9.70 93 TYR A CA 1
ATOM 717 C C . TYR A 1 94 ? 29.251 -28.348 -17.538 1.00 9.80 93 TYR A C 1
ATOM 718 O O . TYR A 1 94 ? 30.415 -28.446 -17.886 1.00 8.94 93 TYR A O 1
ATOM 727 N N . SER A 1 95 ? 28.689 -29.109 -16.592 1.00 10.03 94 SER A N 1
ATOM 728 C CA . SER A 1 95 ? 29.421 -30.191 -15.948 1.00 9.67 94 SER A CA 1
ATOM 729 C C . SER A 1 95 ? 28.412 -31.257 -15.577 1.00 10.59 94 SER A C 1
ATOM 730 O O . SER A 1 95 ? 27.313 -30.960 -15.114 1.00 10.03 94 SER A O 1
ATOM 733 N N . LEU A 1 96 ? 28.811 -32.503 -15.798 1.00 10.49 95 LEU A N 1
ATOM 734 C CA . LEU A 1 96 ? 28.074 -33.657 -15.330 1.00 10.78 95 LEU A CA 1
ATOM 735 C C . LEU A 1 96 ? 28.523 -34.134 -13.941 1.00 11.10 95 LEU A C 1
ATOM 736 O O . LEU A 1 96 ? 27.685 -34.382 -13.054 1.00 10.52 95 LEU A O 1
ATOM 741 N N . ASP A 1 97 ? 29.830 -34.230 -13.733 1.00 9.73 96 ASP A N 1
ATOM 742 C CA . ASP A 1 97 ? 30.335 -34.759 -12.448 1.00 11.38 96 ASP A CA 1
ATOM 743 C C . ASP A 1 97 ? 30.644 -33.685 -11.431 1.00 11.58 96 ASP A C 1
ATOM 744 O O . ASP A 1 97 ? 31.020 -33.979 -10.299 1.00 10.57 96 ASP A O 1
ATOM 749 N N . ASN A 1 98 ? 30.488 -32.414 -11.829 1.00 11.42 97 ASN A N 1
ATOM 750 C CA . ASN A 1 98 ? 30.797 -31.272 -10.988 1.00 10.88 97 ASN A CA 1
ATOM 751 C C . ASN A 1 98 ? 32.261 -31.182 -10.552 1.00 12.41 97 ASN A C 1
ATOM 752 O O . ASN A 1 98 ? 32.581 -30.541 -9.542 1.00 13.45 97 ASN A O 1
ATOM 757 N N . VAL A 1 99 ? 33.143 -31.827 -11.314 1.00 11.84 98 VAL A N 1
ATOM 758 C CA . VAL A 1 99 ? 34.575 -31.751 -11.134 1.00 12.06 98 VAL A CA 1
ATOM 759 C C . VAL A 1 99 ? 35.195 -31.111 -12.377 1.00 12.47 98 VAL A C 1
ATOM 760 O O . VAL A 1 99 ? 35.970 -30.161 -12.272 1.00 11.98 98 VAL A O 1
ATOM 764 N N . SER A 1 100 ? 34.895 -31.688 -13.532 1.00 11.71 99 SER A N 1
ATOM 765 C CA . SER A 1 100 ? 35.335 -31.149 -14.821 1.00 11.82 99 SER A CA 1
ATOM 766 C C . SER A 1 100 ? 34.178 -30.477 -15.492 1.00 11.05 99 SER A C 1
ATOM 767 O O . SER A 1 100 ? 33.067 -31.003 -15.516 1.00 11.12 99 SER A O 1
ATOM 770 N N . TRP A 1 101 ? 34.468 -29.270 -16.011 1.00 11.06 100 TRP A N 1
ATOM 771 C CA . TRP A 1 101 ? 33.565 -28.455 -16.805 1.00 10.62 100 TRP A CA 1
ATOM 772 C C . TRP A 1 101 ? 34.003 -28.396 -18.272 1.00 10.91 100 TRP A C 1
ATOM 773 O O . TRP A 1 101 ? 35.193 -28.474 -18.571 1.00 11.92 100 TRP A O 1
ATOM 784 N N . PHE A 1 102 ? 33.031 -28.229 -19.148 1.00 11.31 101 PHE A N 1
ATOM 785 C CA . PHE A 1 102 ? 33.232 -28.192 -20.596 1.00 12.58 101 PHE A CA 1
ATOM 786 C C . PHE A 1 102 ? 32.498 -27.010 -21.199 1.00 13.63 101 PHE A C 1
ATOM 787 O O . PHE A 1 102 ? 31.463 -26.587 -20.692 1.00 12.68 101 PHE A O 1
ATOM 795 N N . GLU A 1 103 ? 32.986 -26.528 -22.342 1.00 13.14 102 GLU A N 1
ATOM 796 C CA . GLU A 1 103 ? 32.337 -25.451 -23.043 1.00 13.11 102 GLU A CA 1
ATOM 797 C C . GLU A 1 103 ? 31.574 -25.970 -24.249 1.00 12.89 102 GLU A C 1
ATOM 798 O O . GLU A 1 103 ? 32.180 -26.633 -25.101 1.00 13.18 102 GLU A O 1
ATOM 804 N N . TYR A 1 104 ? 30.287 -25.678 -24.320 1.00 12.27 103 TYR A N 1
ATOM 805 C CA . TYR A 1 104 ? 29.461 -25.962 -25.465 1.00 12.81 103 TYR A CA 1
ATOM 806 C C . TYR A 1 104 ? 30.128 -25.307 -26.686 1.00 13.45 103 TYR A C 1
ATOM 807 O O . TYR A 1 104 ? 30.589 -24.166 -26.604 1.00 12.87 103 TYR A O 1
ATOM 816 N N . ARG A 1 105 ? 30.216 -26.048 -27.789 1.00 13.74 104 ARG A N 1
ATOM 817 C CA . ARG A 1 105 ? 30.822 -25.530 -28.998 1.00 14.06 104 ARG A CA 1
ATOM 818 C C . ARG A 1 105 ? 32.222 -25.024 -28.784 1.00 13.99 104 ARG A C 1
ATOM 819 O O . ARG A 1 105 ? 32.706 -24.145 -29.514 1.00 15.69 104 ARG A O 1
ATOM 827 N N . ASN A 1 106 ? 32.913 -25.571 -27.790 1.00 12.59 105 ASN A N 1
ATOM 828 C CA . ASN A 1 106 ? 34.271 -25.171 -27.477 1.00 13.48 105 ASN A CA 1
ATOM 829 C C . ASN A 1 106 ? 34.354 -23.680 -27.151 1.00 13.56 105 ASN A C 1
ATOM 830 O O . ASN A 1 106 ? 35.389 -23.059 -27.328 1.00 15.19 105 ASN A O 1
ATOM 835 N N . GLY A 1 107 ? 33.233 -23.124 -26.742 1.00 14.24 106 GLY A N 1
ATOM 836 C CA . GLY A 1 107 ? 33.235 -21.749 -26.273 1.00 15.74 106 GLY A CA 1
ATOM 837 C C . GLY A 1 107 ? 32.795 -20.719 -27.274 1.00 16.58 106 GLY A C 1
ATOM 838 O O . GLY A 1 107 ? 32.800 -19.523 -26.943 1.00 17.07 106 GLY A O 1
ATOM 839 N N . ALA A 1 108 ? 32.397 -21.164 -28.483 1.00 16.28 107 ALA A N 1
ATOM 840 C CA . ALA A 1 108 ? 31.752 -20.279 -29.457 1.00 16.28 107 ALA A CA 1
ATOM 841 C C . ALA A 1 108 ? 30.479 -19.643 -28.944 1.00 17.01 107 ALA A C 1
ATOM 842 O O . ALA A 1 108 ? 29.684 -20.217 -28.156 1.00 17.05 107 ALA A O 1
ATOM 844 N N . ALA A 1 109 ? 30.260 -18.437 -29.442 1.00 17.50 108 ALA A N 1
ATOM 845 C CA . ALA A 1 109 ? 29.129 -17.638 -29.025 1.00 18.15 108 ALA A CA 1
ATOM 846 C C . ALA A 1 109 ? 27.854 -18.257 -29.503 1.00 18.16 108 ALA A C 1
ATOM 847 O O . ALA A 1 109 ? 27.816 -18.906 -30.552 1.00 20.65 108 ALA A O 1
ATOM 849 N N . VAL A 1 110 ? 26.808 -18.128 -28.710 1.00 16.58 109 VAL A N 1
ATOM 850 C CA . VAL A 1 110 ? 25.478 -18.559 -29.034 1.00 16.35 109 VAL A CA 1
ATOM 851 C C . VAL A 1 110 ? 24.682 -17.250 -29.185 1.00 16.89 109 VAL A C 1
ATOM 852 O O . VAL A 1 110 ? 24.897 -16.303 -28.422 1.00 14.32 109 VAL A O 1
ATOM 856 N N . THR A 1 111 ? 23.799 -17.208 -30.166 1.00 16.39 110 THR A N 1
ATOM 857 C CA . THR A 1 111 ? 22.944 -16.018 -30.438 1.00 17.56 110 THR A CA 1
ATOM 858 C C . THR A 1 111 ? 21.907 -15.754 -29.348 1.00 16.19 110 THR A C 1
ATOM 859 O O . THR A 1 111 ? 21.105 -16.613 -28.991 1.00 16.22 110 THR A O 1
ATOM 863 N N . GLY A 1 112 ? 21.962 -14.539 -28.816 1.00 15.29 111 GLY A N 1
ATOM 864 C CA . GLY A 1 112 ? 21.026 -14.102 -27.810 1.00 15.35 111 GLY A CA 1
ATOM 865 C C . GLY A 1 112 ? 19.839 -13.327 -28.342 1.00 14.89 111 GLY A C 1
ATOM 866 O O . GLY A 1 112 ? 19.207 -13.716 -29.342 1.00 15.32 111 GLY A O 1
ATOM 867 N N . VAL A 1 113 ? 19.458 -12.271 -27.618 1.00 13.82 112 VAL A N 1
ATOM 868 C CA . VAL A 1 113 ? 18.188 -11.595 -27.885 1.00 12.86 112 VAL A CA 1
ATOM 869 C C . VAL A 1 113 ? 18.454 -10.217 -28.481 1.00 13.95 112 VAL A C 1
ATOM 870 O O . VAL A 1 113 ? 19.602 -9.791 -28.499 1.00 14.18 112 VAL A O 1
ATOM 874 N N . THR A 1 114 ? 17.388 -9.537 -28.893 1.00 14.46 113 THR A N 1
ATOM 875 C CA . THR A 1 114 ? 17.524 -8.217 -29.542 1.00 15.51 113 THR A CA 1
ATOM 876 C C . THR A 1 114 ? 16.528 -7.175 -29.018 1.00 15.37 113 THR A C 1
ATOM 877 O O . THR A 1 114 ? 16.404 -6.056 -29.595 1.00 15.02 113 THR A O 1
ATOM 881 N N . ASP A 1 115 ? 15.836 -7.515 -27.927 1.00 14.71 114 ASP A N 1
ATOM 882 C CA . ASP A 1 115 ? 14.853 -6.623 -27.314 1.00 14.49 114 ASP A CA 1
ATOM 883 C C . ASP A 1 115 ? 14.575 -7.060 -25.884 1.00 14.53 114 ASP A C 1
ATOM 884 O O . ASP A 1 115 ? 15.263 -7.940 -25.384 1.00 14.13 114 ASP A O 1
ATOM 889 N N . ARG A 1 116 ? 13.558 -6.465 -25.286 1.00 13.84 115 ARG A N 1
ATOM 890 C CA . ARG A 1 116 ? 13.234 -6.723 -23.885 1.00 14.07 115 ARG A CA 1
ATOM 891 C C . ARG A 1 116 ? 12.568 -8.066 -23.655 1.00 14.90 115 ARG A C 1
ATOM 892 O O . ARG A 1 116 ? 12.894 -8.742 -22.693 1.00 12.80 115 ARG A O 1
ATOM 900 N N . ASN A 1 117 ? 11.578 -8.409 -24.481 1.00 13.92 116 ASN A N 1
ATOM 901 C CA . ASN A 1 117 ? 10.656 -9.464 -24.125 1.00 13.83 116 ASN A CA 1
ATOM 902 C C . ASN A 1 117 ? 10.562 -10.686 -25.026 1.00 13.61 116 ASN A C 1
ATOM 903 O O . ASN A 1 117 ? 9.968 -11.700 -24.602 1.00 13.42 116 ASN A O 1
ATOM 908 N N . THR A 1 118 ? 11.037 -10.544 -26.265 1.00 13.84 117 THR A N 1
ATOM 909 C CA . THR A 1 118 ? 10.959 -11.626 -27.245 1.00 14.08 117 THR A CA 1
ATOM 910 C C . THR A 1 118 ? 12.015 -12.712 -26.914 1.00 12.61 117 THR A C 1
ATOM 911 O O . THR A 1 118 ? 13.225 -12.483 -26.959 1.00 13.75 117 THR A O 1
ATOM 915 N N . VAL A 1 119 ? 11.501 -13.878 -26.532 1.00 14.05 118 VAL A N 1
ATOM 916 C CA . VAL A 1 119 ? 12.330 -15.015 -26.111 1.00 14.56 118 VAL A CA 1
ATOM 917 C C . VAL A 1 119 ? 13.073 -15.603 -27.307 1.00 14.09 118 VAL A C 1
ATOM 918 O O . VAL A 1 119 ? 12.493 -15.737 -28.367 1.00 16.46 118 VAL A O 1
ATOM 922 N N . VAL A 1 120 ? 14.350 -15.920 -27.152 1.00 14.36 119 VAL A N 1
ATOM 923 C CA . VAL A 1 120 ? 15.088 -16.663 -28.180 1.00 13.75 119 VAL A CA 1
ATOM 924 C C . VAL A 1 120 ? 15.542 -17.994 -27.577 1.00 14.20 119 VAL A C 1
ATOM 925 O O . VAL A 1 120 ? 16.356 -18.012 -26.637 1.00 12.37 119 VAL A O 1
ATOM 929 N N . ASN A 1 121 ? 14.983 -19.064 -28.123 1.00 14.44 120 ASN A N 1
ATOM 930 C CA . ASN A 1 121 ? 15.300 -20.435 -27.743 1.00 15.72 120 ASN A CA 1
ATOM 931 C C . ASN A 1 121 ? 16.547 -20.916 -28.482 1.00 15.86 120 ASN A C 1
ATOM 932 O O . ASN A 1 121 ? 16.704 -20.698 -29.707 1.00 17.01 120 ASN A O 1
ATOM 937 N N . HIS A 1 122 ? 17.466 -21.533 -27.760 1.00 14.59 121 HIS A N 1
ATOM 938 C CA . HIS A 1 122 ? 18.526 -22.262 -28.391 1.00 14.77 121 HIS A CA 1
ATOM 939 C C . HIS A 1 122 ? 18.462 -23.731 -28.013 1.00 16.20 121 HIS A C 1
ATOM 940 O O . HIS A 1 122 ? 18.743 -24.110 -26.861 1.00 15.03 121 HIS A O 1
ATOM 947 N N . PHE A 1 123 ? 18.074 -24.563 -28.978 1.00 16.72 122 PHE A N 1
ATOM 948 C CA . PHE A 1 123 ? 18.199 -26.026 -28.814 1.00 16.06 122 PHE A CA 1
ATOM 949 C C . PHE A 1 123 ? 19.652 -26.441 -29.077 1.00 16.06 122 PHE A C 1
ATOM 950 O O . PHE A 1 123 ? 20.229 -26.148 -30.130 1.00 14.75 122 PHE A O 1
ATOM 958 N N . PHE A 1 124 ? 20.273 -27.103 -28.110 1.00 13.70 123 PHE A N 1
ATOM 959 C CA . PHE A 1 124 ? 21.656 -27.491 -28.199 1.00 14.66 123 PHE A CA 1
ATOM 960 C C . PHE A 1 124 ? 21.865 -28.398 -29.423 1.00 16.32 123 PHE A C 1
ATOM 961 O O . PHE A 1 124 ? 21.011 -29.245 -29.713 1.00 15.73 123 PHE A O 1
ATOM 969 N N . ASP A 1 125 ? 22.983 -28.193 -30.113 1.00 17.42 124 ASP A N 1
ATOM 970 C CA . ASP A 1 125 ? 23.317 -28.987 -31.319 1.00 17.78 124 ASP A CA 1
ATOM 971 C C . ASP A 1 125 ? 23.051 -30.477 -31.038 1.00 18.66 124 ASP A C 1
ATOM 972 O O . ASP A 1 125 ? 22.360 -31.155 -31.820 1.00 18.82 124 ASP A O 1
ATOM 977 N N . THR A 1 126 ? 23.567 -30.970 -29.906 1.00 18.70 125 THR A N 1
ATOM 978 C CA . THR A 1 126 ? 23.198 -32.266 -29.326 1.00 19.33 125 THR A CA 1
ATOM 979 C C . THR A 1 126 ? 22.741 -32.051 -27.882 1.00 18.64 125 THR A C 1
ATOM 980 O O . THR A 1 126 ? 23.373 -31.251 -27.167 1.00 17.76 125 THR A O 1
ATOM 984 N N . PRO A 1 127 ? 21.686 -32.758 -27.441 1.00 17.14 126 PRO A N 1
ATOM 985 C CA . PRO A 1 127 ? 21.274 -32.602 -26.035 1.00 17.13 126 PRO A CA 1
ATOM 986 C C . PRO A 1 127 ? 22.438 -32.845 -25.077 1.00 16.10 126 PRO A C 1
ATOM 987 O O . PRO A 1 127 ? 23.264 -33.685 -25.338 1.00 16.33 126 PRO A O 1
ATOM 991 N N . ILE A 1 128 ? 22.511 -32.075 -23.978 1.00 14.06 127 ILE A N 1
ATOM 992 C CA . ILE A 1 128 ? 23.612 -32.128 -23.043 1.00 13.28 127 ILE A CA 1
ATOM 993 C C . ILE A 1 128 ? 23.218 -32.830 -21.745 1.00 13.54 127 ILE A C 1
ATOM 994 O O . ILE A 1 128 ? 22.255 -32.408 -21.069 1.00 13.69 127 ILE A O 1
ATOM 999 N N . ARG A 1 129 ? 23.948 -33.898 -21.407 1.00 13.04 128 ARG A N 1
ATOM 1000 C CA . ARG A 1 129 ? 23.756 -34.565 -20.135 1.00 13.02 128 ARG A CA 1
ATOM 1001 C C . ARG A 1 129 ? 24.593 -33.835 -19.087 1.00 11.70 128 ARG A C 1
ATOM 1002 O O . ARG A 1 129 ? 25.818 -33.827 -19.172 1.00 12.73 128 ARG A O 1
ATOM 1010 N N . ALA A 1 130 ? 23.921 -33.258 -18.088 1.00 11.89 129 ALA A N 1
ATOM 1011 C CA . ALA A 1 130 ? 24.638 -32.442 -17.090 1.00 11.61 129 ALA A CA 1
ATOM 1012 C C . ALA A 1 130 ? 23.926 -32.356 -15.749 1.00 9.81 129 ALA A C 1
ATOM 1013 O O . ALA A 1 130 ? 22.722 -32.631 -15.642 1.00 9.89 129 ALA A O 1
ATOM 1015 N N . ARG A 1 131 ? 24.695 -31.960 -14.730 1.00 8.87 130 ARG A N 1
ATOM 1016 C CA . ARG A 1 131 ? 24.142 -31.542 -13.433 1.00 9.05 130 ARG A CA 1
ATOM 1017 C C . ARG A 1 131 ? 24.030 -30.016 -13.333 1.00 8.65 130 ARG A C 1
ATOM 1018 O O . ARG A 1 131 ? 22.987 -29.481 -12.940 1.00 11.77 130 ARG A O 1
ATOM 1026 N N . SER A 1 132 ? 25.099 -29.336 -13.733 1.00 10.95 131 SER A N 1
ATOM 1027 C CA . SER A 1 132 ? 25.175 -27.854 -13.645 1.00 10.33 131 SER A CA 1
ATOM 1028 C C . SER A 1 132 ? 25.477 -27.255 -15.037 1.00 11.00 131 SER A C 1
ATOM 1029 O O . SER A 1 132 ? 26.205 -27.829 -15.835 1.00 10.59 131 SER A O 1
ATOM 1032 N N . ILE A 1 133 ? 24.888 -26.092 -15.300 1.00 11.19 132 ILE A N 1
ATOM 1033 C CA . ILE A 1 133 ? 24.990 -25.422 -16.575 1.00 10.67 132 ILE A CA 1
ATOM 1034 C C . ILE A 1 133 ? 25.037 -23.916 -16.284 1.00 10.90 132 ILE A C 1
ATOM 1035 O O . ILE A 1 133 ? 24.378 -23.436 -15.352 1.00 11.41 132 ILE A O 1
ATOM 1040 N N . ALA A 1 134 ? 25.835 -23.199 -17.056 1.00 10.34 133 ALA A N 1
ATOM 1041 C CA . ALA A 1 134 ? 26.040 -21.757 -16.873 1.00 9.66 133 ALA A CA 1
ATOM 1042 C C . ALA A 1 134 ? 25.866 -20.974 -18.175 1.00 10.60 133 ALA A C 1
ATOM 1043 O O . ALA A 1 134 ? 26.301 -21.433 -19.245 1.00 10.90 133 ALA A O 1
ATOM 1045 N N . ILE A 1 135 ? 25.255 -19.800 -18.060 1.00 10.13 134 ILE A N 1
ATOM 1046 C CA . ILE A 1 135 ? 25.150 -18.804 -19.154 1.00 10.79 134 ILE A CA 1
ATOM 1047 C C . ILE A 1 135 ? 26.216 -17.758 -18.864 1.00 10.45 134 ILE A C 1
ATOM 1048 O O . ILE A 1 135 ? 26.218 -17.141 -17.797 1.00 10.78 134 ILE A O 1
ATOM 1053 N N . HIS A 1 136 ? 27.132 -17.563 -19.805 1.00 10.48 135 HIS A N 1
ATOM 1054 C CA . HIS A 1 136 ? 28.230 -16.638 -19.672 1.00 11.59 135 HIS A CA 1
ATOM 1055 C C . HIS A 1 136 ? 28.013 -15.528 -20.723 1.00 11.33 135 HIS A C 1
ATOM 1056 O O . HIS A 1 136 ? 28.351 -15.703 -21.901 1.00 11.26 135 HIS A O 1
ATOM 1063 N N . PRO A 1 137 ? 27.407 -14.391 -20.310 1.00 11.11 136 PRO A N 1
ATOM 1064 C CA . PRO A 1 137 ? 27.237 -13.316 -21.330 1.00 11.37 136 PRO A CA 1
ATOM 1065 C C . PRO A 1 137 ? 28.549 -12.866 -21.966 1.00 10.48 136 PRO A C 1
ATOM 1066 O O . PRO A 1 137 ? 29.570 -12.655 -21.266 1.00 12.52 136 PRO A O 1
ATOM 1070 N N . LEU A 1 138 ? 28.513 -12.724 -23.304 1.00 12.32 137 LEU A N 1
ATOM 1071 C CA . LEU A 1 138 ? 29.663 -12.270 -24.094 1.00 12.63 137 LEU A CA 1
ATOM 1072 C C . LEU A 1 138 ? 29.481 -10.871 -24.667 1.00 12.04 137 LEU A C 1
ATOM 1073 O O . LEU A 1 138 ? 30.454 -10.132 -24.738 1.00 14.03 137 LEU A O 1
ATOM 1078 N N . THR A 1 139 ? 28.284 -10.547 -25.098 1.00 12.43 138 THR A N 1
ATOM 1079 C CA . THR A 1 139 ? 27.987 -9.192 -25.598 1.00 12.76 138 THR A CA 1
ATOM 1080 C C . THR A 1 139 ? 26.613 -8.787 -25.113 1.00 12.07 138 THR A C 1
ATOM 1081 O O . THR A 1 139 ? 25.729 -9.627 -24.904 1.00 12.30 138 THR A O 1
ATOM 1085 N N . TRP A 1 140 ? 26.410 -7.485 -24.933 1.00 12.37 139 TRP A N 1
ATOM 1086 C CA . TRP A 1 140 ? 25.178 -7.008 -24.373 1.00 12.55 139 TRP A CA 1
ATOM 1087 C C . TRP A 1 140 ? 24.833 -5.599 -24.885 1.00 13.71 139 TRP A C 1
ATOM 1088 O O . TRP A 1 140 ? 25.675 -4.904 -25.423 1.00 14.02 139 TRP A O 1
ATOM 1099 N N . ASN A 1 141 ? 23.594 -5.217 -24.656 1.00 14.47 140 ASN A N 1
ATOM 1100 C CA . ASN A 1 141 ? 23.079 -3.891 -24.948 1.00 14.96 140 ASN A CA 1
ATOM 1101 C C . ASN A 1 141 ? 22.700 -3.262 -23.609 1.00 14.83 140 ASN A C 1
ATOM 1102 O O . ASN A 1 141 ? 21.869 -3.809 -22.896 1.00 15.15 140 ASN A O 1
ATOM 1107 N N . GLY A 1 142 ? 23.326 -2.149 -23.272 1.00 14.75 141 GLY A N 1
ATOM 1108 C CA . GLY A 1 142 ? 22.981 -1.391 -22.040 1.00 14.99 141 GLY A CA 1
ATOM 1109 C C . GLY A 1 142 ? 23.685 -1.886 -20.799 1.00 13.30 141 GLY A C 1
ATOM 1110 O O . GLY A 1 142 ? 24.445 -1.168 -20.175 1.00 14.87 141 GLY A O 1
ATOM 1111 N N . HIS A 1 143 ? 23.417 -3.136 -20.432 1.00 12.40 142 HIS A N 1
ATOM 1112 C CA . HIS A 1 143 ? 23.914 -3.742 -19.218 1.00 12.47 142 HIS A CA 1
ATOM 1113 C C . HIS A 1 143 ? 23.757 -5.260 -19.334 1.00 10.99 142 HIS A C 1
ATOM 1114 O O . HIS A 1 143 ? 22.962 -5.735 -20.126 1.00 10.97 142 HIS A O 1
ATOM 1121 N N . ILE A 1 144 ? 24.463 -5.992 -18.478 1.00 11.04 143 ILE A N 1
ATOM 1122 C CA . ILE A 1 144 ? 24.295 -7.476 -18.404 1.00 9.91 143 ILE A CA 1
ATOM 1123 C C . ILE A 1 144 ? 23.074 -7.778 -17.570 1.00 10.34 143 ILE A C 1
ATOM 1124 O O . ILE A 1 144 ? 23.184 -7.825 -16.333 1.00 10.84 143 ILE A O 1
ATOM 1129 N N . SER A 1 145 ? 21.948 -7.969 -18.254 1.00 9.12 144 SER A N 1
ATOM 1130 C CA . SER A 1 145 ? 20.626 -8.178 -17.667 1.00 9.67 144 SER A CA 1
ATOM 1131 C C . SER A 1 145 ? 19.840 -9.220 -18.455 1.00 10.21 144 SER A C 1
ATOM 1132 O O . SER A 1 145 ? 19.726 -9.125 -19.685 1.00 10.81 144 SER A O 1
ATOM 1135 N N . LEU A 1 146 ? 19.264 -10.199 -17.764 1.00 9.78 145 LEU A N 1
ATOM 1136 C CA . LEU A 1 146 ? 18.563 -11.267 -18.458 1.00 10.09 145 LEU A CA 1
ATOM 1137 C C . LEU A 1 146 ? 17.521 -11.980 -17.600 1.00 10.01 145 LEU A C 1
ATOM 1138 O O . LEU A 1 146 ? 17.563 -11.930 -16.364 1.00 10.88 145 LEU A O 1
ATOM 1143 N N . ARG A 1 147 ? 16.601 -12.638 -18.284 1.00 9.60 146 ARG A N 1
ATOM 1144 C CA . ARG A 1 147 ? 15.721 -13.651 -17.709 1.00 10.43 146 ARG A CA 1
ATOM 1145 C C . ARG A 1 147 ? 16.000 -14.904 -18.565 1.00 10.74 146 ARG A C 1
ATOM 1146 O O . ARG A 1 147 ? 16.394 -14.799 -19.724 1.00 11.02 146 ARG A O 1
ATOM 1154 N N . CYS A 1 148 ? 15.803 -16.078 -18.010 1.00 11.64 147 CYS A N 1
ATOM 1155 C CA . CYS A 1 148 ? 16.176 -17.294 -18.752 1.00 10.67 147 CYS A CA 1
ATOM 1156 C C . CYS A 1 148 ? 15.369 -18.487 -18.307 1.00 10.93 147 CYS A C 1
ATOM 1157 O O . CYS A 1 148 ? 14.658 -18.452 -17.300 1.00 10.10 147 CYS A O 1
ATOM 1160 N N . GLU A 1 149 ? 15.471 -19.573 -19.066 1.00 11.04 148 GLU A N 1
ATOM 1161 C CA . GLU A 1 149 ? 14.901 -20.844 -18.664 1.00 10.91 148 GLU A CA 1
ATOM 1162 C C . GLU A 1 149 ? 15.773 -21.947 -19.289 1.00 11.27 148 GLU A C 1
ATOM 1163 O O . GLU A 1 149 ? 16.384 -21.767 -20.373 1.00 11.23 148 GLU A O 1
ATOM 1169 N N . PHE A 1 150 ? 15.852 -23.075 -18.589 1.00 11.33 149 PHE A N 1
ATOM 1170 C CA . PHE A 1 150 ? 16.433 -24.309 -19.124 1.00 11.41 149 PHE A CA 1
ATOM 1171 C C . PHE A 1 150 ? 15.357 -25.361 -19.242 1.00 11.54 149 PHE A C 1
ATOM 1172 O O . PHE A 1 150 ? 14.505 -25.492 -18.346 1.00 11.98 149 PHE A O 1
ATOM 1180 N N . TYR A 1 151 ? 15.346 -26.097 -20.373 1.00 10.30 150 TYR A N 1
ATOM 1181 C CA . TYR A 1 151 ? 14.339 -27.117 -20.604 1.00 11.47 150 TYR A CA 1
ATOM 1182 C C . TYR A 1 151 ? 15.041 -28.478 -20.665 1.00 11.54 150 TYR A C 1
ATOM 1183 O O . TYR A 1 151 ? 15.981 -28.666 -21.431 1.00 11.04 150 TYR A O 1
ATOM 1192 N N . THR A 1 152 ? 14.578 -29.393 -19.834 1.00 11.63 151 THR A N 1
ATOM 1193 C CA . THR A 1 152 ? 15.120 -30.752 -19.810 1.00 12.29 151 THR A CA 1
ATOM 1194 C C . THR A 1 152 ? 14.037 -31.798 -20.060 1.00 11.34 151 THR A C 1
ATOM 1195 O O . THR A 1 152 ? 12.820 -31.571 -19.922 1.00 11.57 151 THR A O 1
ATOM 1199 N N . GLN A 1 153 ? 14.489 -32.990 -20.416 1.00 12.33 152 GLN A N 1
ATOM 1200 C CA . GLN A 1 153 ? 13.595 -34.124 -20.469 1.00 12.97 152 GLN A CA 1
ATOM 1201 C C . GLN A 1 153 ? 13.083 -34.387 -19.054 1.00 13.58 152 GLN A C 1
ATOM 1202 O O . GLN A 1 153 ? 13.796 -34.140 -18.110 1.00 13.14 152 GLN A O 1
ATOM 1208 N N . PRO A 1 154 ? 11.853 -34.870 -18.918 1.00 14.60 153 PRO A N 1
ATOM 1209 C CA . PRO A 1 154 ? 11.425 -35.341 -17.589 1.00 14.81 153 PRO A CA 1
ATOM 1210 C C . PRO A 1 154 ? 12.420 -36.341 -17.038 1.00 15.26 153 PRO A C 1
ATOM 1211 O O . PRO A 1 154 ? 13.030 -37.090 -17.815 1.00 15.29 153 PRO A O 1
ATOM 1215 N N . VAL A 1 155 ? 12.603 -36.329 -15.725 1.00 15.78 154 VAL A N 1
ATOM 1216 C CA . VAL A 1 155 ? 13.474 -37.302 -15.060 1.00 16.03 154 VAL A CA 1
ATOM 1217 C C . VAL A 1 155 ? 12.581 -38.361 -14.379 1.00 16.50 154 VAL A C 1
ATOM 1218 O O . VAL A 1 155 ? 11.458 -38.061 -13.962 1.00 17.75 154 VAL A O 1
ATOM 1222 N N . GLN A 1 156 ? 13.107 -39.568 -14.220 1.00 15.67 155 GLN A N 1
ATOM 1223 C CA . GLN A 1 156 ? 12.462 -40.566 -13.387 1.00 16.74 155 GLN A CA 1
ATOM 1224 C C . GLN A 1 156 ? 13.450 -40.959 -12.288 1.00 15.31 155 GLN A C 1
ATOM 1225 O O . GLN A 1 156 ? 14.662 -41.046 -12.506 1.00 16.36 155 GLN A O 1
ATOM 1231 N N . SER A 1 157 ? 12.902 -41.174 -11.121 1.00 14.89 156 SER A N 1
ATOM 1232 C CA . SER A 1 157 ? 13.648 -41.489 -9.934 1.00 15.81 156 SER A CA 1
ATOM 1233 C C . SER A 1 157 ? 13.209 -42.891 -9.456 1.00 14.02 156 SER A C 1
ATOM 1234 O O . SER A 1 157 ? 12.038 -43.197 -9.466 1.00 15.71 156 SER A O 1
ATOM 1237 N N . SER A 1 158 ? 14.147 -43.720 -9.081 1.00 13.23 157 SER A N 1
ATOM 1238 C CA . SER A 1 158 ? 13.834 -45.027 -8.521 1.00 13.63 157 SER A CA 1
ATOM 1239 C C . SER A 1 158 ? 14.515 -45.133 -7.163 1.00 13.51 157 SER A C 1
ATOM 1240 O O . SER A 1 158 ? 15.489 -44.447 -6.888 1.00 12.11 157 SER A O 1
ATOM 1243 N N . VAL A 1 159 ? 13.967 -45.980 -6.291 1.00 12.91 158 VAL A N 1
ATOM 1244 C CA . VAL A 1 159 ? 14.615 -46.350 -5.044 1.00 12.66 158 VAL A CA 1
ATOM 1245 C C . VAL A 1 159 ? 14.592 -47.898 -4.996 1.00 12.17 158 VAL A C 1
ATOM 1246 O O . VAL A 1 159 ? 13.557 -48.494 -5.285 1.00 11.48 158 VAL A O 1
ATOM 1250 N N . THR A 1 160 ? 15.750 -48.493 -4.727 1.00 11.23 159 THR A N 1
ATOM 1251 C CA . THR A 1 160 ? 15.959 -49.939 -4.750 1.00 12.02 159 THR A CA 1
ATOM 1252 C C . THR A 1 160 ? 16.453 -50.485 -3.403 1.00 12.47 159 THR A C 1
ATOM 1253 O O . THR A 1 160 ? 17.262 -49.866 -2.723 1.00 12.09 159 THR A O 1
ATOM 1257 N N . GLN A 1 161 ? 15.943 -51.652 -3.016 1.00 11.94 160 GLN A N 1
ATOM 1258 C CA . GLN A 1 161 ? 16.429 -52.383 -1.876 1.00 12.82 160 GLN A CA 1
ATOM 1259 C C . GLN A 1 161 ? 16.780 -53.800 -2.360 1.00 13.79 160 GLN A C 1
ATOM 1260 O O . GLN A 1 161 ? 15.987 -54.462 -3.014 1.00 13.94 160 GLN A O 1
ATOM 1266 N N . VAL A 1 162 ? 17.986 -54.219 -2.012 1.00 14.44 161 VAL A N 1
ATOM 1267 C CA . VAL A 1 162 ? 18.441 -55.600 -2.170 1.00 14.86 161 VAL A CA 1
ATOM 1268 C C . VAL A 1 162 ? 18.371 -56.328 -0.845 1.00 14.90 161 VAL A C 1
ATOM 1269 O O . VAL A 1 162 ? 18.832 -55.818 0.176 1.00 13.67 161 VAL A O 1
ATOM 1273 N N . GLY A 1 163 ? 17.795 -57.541 -0.850 1.00 14.26 162 GLY A N 1
ATOM 1274 C CA . GLY A 1 163 ? 17.883 -58.400 0.342 1.00 14.33 162 GLY A CA 1
ATOM 1275 C C . GLY A 1 163 ? 18.411 -59.784 -0.041 1.00 14.26 162 GLY A C 1
ATOM 1276 O O . GLY A 1 163 ? 18.160 -60.277 -1.139 1.00 15.47 162 GLY A O 1
ATOM 1277 N N . ALA A 1 164 ? 19.217 -60.374 0.831 1.00 14.00 163 ALA A N 1
ATOM 1278 C CA . ALA A 1 164 ? 19.921 -61.582 0.457 1.00 13.99 163 ALA A CA 1
ATOM 1279 C C . ALA A 1 164 ? 19.439 -62.776 1.303 1.00 13.19 163 ALA A C 1
ATOM 1280 O O . ALA A 1 164 ? 19.069 -62.615 2.473 1.00 12.34 163 ALA A O 1
ATOM 1282 N N . ASP A 1 165 ? 19.474 -63.943 0.665 1.00 13.53 164 ASP A N 1
ATOM 1283 C CA . ASP A 1 165 ? 19.542 -65.242 1.350 1.00 14.80 164 ASP A CA 1
ATOM 1284 C C . ASP A 1 165 ? 18.249 -65.610 2.068 1.00 15.31 164 ASP A C 1
ATOM 1285 O O . ASP A 1 165 ? 18.264 -66.057 3.214 1.00 16.18 164 ASP A O 1
ATOM 1290 N N . ILE A 1 166 ? 17.132 -65.368 1.392 1.00 14.05 165 ILE A N 1
ATOM 1291 C CA . ILE A 1 166 ? 15.864 -65.842 1.843 1.00 13.36 165 ILE A CA 1
ATOM 1292 C C . ILE A 1 166 ? 15.885 -67.366 1.611 1.00 13.49 165 ILE A C 1
ATOM 1293 O O . ILE A 1 166 ? 16.154 -67.772 0.506 1.00 13.40 165 ILE A O 1
ATOM 1298 N N . TYR A 1 167 ? 15.606 -68.150 2.650 1.00 13.85 166 TYR A N 1
ATOM 1299 C CA . TYR A 1 167 ? 15.899 -69.573 2.621 1.00 14.00 166 TYR A CA 1
ATOM 1300 C C . TYR A 1 167 ? 14.730 -70.413 3.082 1.00 13.50 166 TYR A C 1
ATOM 1301 O O . TYR A 1 167 ? 14.080 -70.070 4.062 1.00 14.37 166 TYR A O 1
ATOM 1310 N N . THR A 1 168 ? 14.467 -71.529 2.388 1.00 13.18 167 THR A N 1
ATOM 1311 C CA . THR A 1 168 ? 13.478 -72.497 2.841 1.00 13.62 167 THR A CA 1
ATOM 1312 C C . THR A 1 168 ? 13.791 -73.165 4.202 1.00 15.09 167 THR A C 1
ATOM 1313 O O . THR A 1 168 ? 12.885 -73.656 4.907 1.00 14.43 167 THR A O 1
ATOM 1317 N N . GLY A 1 169 ? 15.065 -73.224 4.557 1.00 15.88 168 GLY A N 1
ATOM 1318 C CA . GLY A 1 169 ? 15.523 -74.127 5.632 1.00 16.13 168 GLY A CA 1
ATOM 1319 C C . GLY A 1 169 ? 15.960 -75.477 5.035 1.00 16.11 168 GLY A C 1
ATOM 1320 O O . GLY A 1 169 ? 15.511 -75.845 3.950 1.00 15.10 168 GLY A O 1
ATOM 1321 N N . ASP A 1 170 ? 16.856 -76.195 5.726 1.00 17.06 169 ASP A N 1
ATOM 1322 C CA . ASP A 1 170 ? 17.304 -77.523 5.257 1.00 17.39 169 ASP A CA 1
ATOM 1323 C C . ASP A 1 170 ? 16.156 -78.527 5.366 1.00 17.82 169 ASP A C 1
ATOM 1324 O O . ASP A 1 170 ? 15.376 -78.487 6.328 1.00 17.66 169 ASP A O 1
ATOM 1329 N N . ASN A 1 171 ? 16.067 -79.442 4.404 1.00 17.87 170 ASN A N 1
ATOM 1330 C CA . ASN A 1 171 ? 15.071 -80.531 4.448 1.00 18.28 170 ASN A CA 1
ATOM 1331 C C . ASN A 1 171 ? 13.696 -79.963 4.691 1.00 17.81 170 ASN A C 1
ATOM 1332 O O . ASN A 1 171 ? 12.989 -80.327 5.663 1.00 16.77 170 ASN A O 1
ATOM 1337 N N . CYS A 1 172 ? 13.351 -78.991 3.849 1.00 17.27 171 CYS A N 1
ATOM 1338 C CA . CYS A 1 172 ? 12.129 -78.230 4.047 1.00 16.59 171 CYS A CA 1
ATOM 1339 C C . CYS A 1 172 ? 10.909 -79.060 3.647 1.00 17.81 171 CYS A C 1
ATOM 1340 O O . CYS A 1 172 ? 11.025 -80.195 3.151 1.00 16.91 171 CYS A O 1
ATOM 1343 N N . ALA A 1 173 ? 9.722 -78.491 3.838 1.00 16.74 172 ALA A N 1
ATOM 1344 C CA . ALA A 1 173 ? 8.511 -79.228 3.503 1.00 17.13 172 ALA A CA 1
ATOM 1345 C C . ALA A 1 173 ? 8.348 -79.608 2.038 1.00 16.81 172 ALA A C 1
ATOM 1346 O O . ALA A 1 173 ? 7.549 -80.501 1.714 1.00 17.57 172 ALA A O 1
ATOM 1348 N N . LEU A 1 174 ? 9.092 -78.978 1.136 1.00 15.54 173 LEU A N 1
ATOM 1349 C CA . LEU A 1 174 ? 9.052 -79.363 -0.262 1.00 15.56 173 LEU A CA 1
ATOM 1350 C C . LEU A 1 174 ? 9.736 -80.737 -0.507 1.00 16.58 173 LEU A C 1
ATOM 1351 O O . LEU A 1 174 ? 9.712 -81.229 -1.623 1.00 17.23 173 LEU A O 1
ATOM 1356 N N . ASN A 1 175 ? 10.351 -81.295 0.528 1.00 16.66 174 ASN A N 1
ATOM 1357 C CA . ASN A 1 175 ? 11.165 -82.510 0.373 1.00 17.49 174 ASN A CA 1
ATOM 1358 C C . ASN A 1 175 ? 10.326 -83.780 0.632 1.00 19.04 174 ASN A C 1
ATOM 1359 O O . ASN A 1 175 ? 10.872 -84.887 0.686 1.00 17.83 174 ASN A O 1
ATOM 1364 N N . THR A 1 176 ? 9.024 -83.584 0.782 1.00 19.32 175 THR A N 1
ATOM 1365 C CA . THR A 1 176 ? 8.073 -84.669 0.984 1.00 21.20 175 THR A CA 1
ATOM 1366 C C . THR A 1 176 ? 6.761 -84.374 0.252 1.00 21.14 175 THR A C 1
ATOM 1367 O O . THR A 1 176 ? 6.449 -83.209 -0.082 1.00 19.36 175 THR A O 1
ATOM 1371 N N . GLY A 1 177 ? 5.993 -85.408 -0.064 1.00 20.45 176 GLY A N 1
ATOM 1372 C CA . GLY A 1 177 ? 4.670 -85.178 -0.639 1.00 20.53 176 GLY A CA 1
ATOM 1373 C C . GLY A 1 177 ? 4.658 -85.076 -2.149 1.00 19.83 176 GLY A C 1
ATOM 1374 O O . GLY A 1 177 ? 5.695 -85.235 -2.797 1.00 20.28 176 GLY A O 1
ATOM 1375 N N . SER A 1 178 ? 3.459 -84.849 -2.695 1.00 20.43 177 SER A N 1
ATOM 1376 C CA . SER A 1 178 ? 3.177 -84.828 -4.116 1.00 20.92 177 SER A CA 1
ATOM 1377 C C . SER A 1 178 ? 2.308 -83.649 -4.453 1.00 19.84 177 SER A C 1
ATOM 1378 O O . SER A 1 178 ? 1.533 -83.201 -3.633 1.00 20.31 177 SER A O 1
ATOM 1381 N N . GLY A 1 179 ? 2.369 -83.246 -5.701 1.00 19.36 178 GLY A N 1
ATOM 1382 C CA . GLY A 1 179 ? 1.518 -82.192 -6.228 1.00 18.89 178 GLY A CA 1
ATOM 1383 C C . GLY A 1 179 ? 2.122 -80.828 -5.904 1.00 18.49 178 GLY A C 1
ATOM 1384 O O . GLY A 1 179 ? 3.236 -80.750 -5.385 1.00 18.08 178 GLY A O 1
ATOM 1385 N N . LYS A 1 180 ? 1.401 -79.767 -6.219 1.00 18.29 179 LYS A N 1
ATOM 1386 C CA . LYS A 1 180 ? 1.852 -78.397 -5.877 1.00 17.76 179 LYS A CA 1
ATOM 1387 C C . LYS A 1 180 ? 2.005 -78.222 -4.387 1.00 16.54 179 LYS A C 1
ATOM 1388 O O . LYS A 1 180 ? 1.060 -78.463 -3.582 1.00 14.73 179 LYS A O 1
ATOM 1394 N N . ARG A 1 181 ? 3.207 -77.792 -3.991 1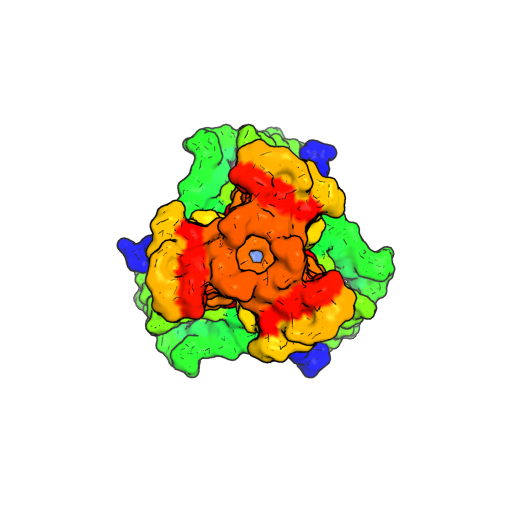.00 15.08 180 ARG A N 1
ATOM 1395 C CA . ARG A 1 181 ? 3.551 -77.600 -2.584 1.00 14.61 180 ARG A CA 1
ATOM 1396 C C . ARG A 1 181 ? 4.370 -76.284 -2.484 1.00 14.23 180 ARG A C 1
ATOM 1397 O O . ARG A 1 181 ? 5.148 -76.011 -3.342 1.00 13.88 180 ARG A O 1
ATOM 1405 N N . GLU A 1 182 ? 4.152 -75.548 -1.420 1.00 14.48 181 GLU A N 1
ATOM 1406 C CA . GLU A 1 182 ? 4.767 -74.247 -1.182 1.00 15.57 181 GLU A CA 1
ATOM 1407 C C . GLU A 1 182 ? 5.347 -74.159 0.225 1.00 16.06 181 GLU A C 1
ATOM 1408 O O . GLU A 1 182 ? 4.790 -74.735 1.179 1.00 15.72 181 GLU A O 1
ATOM 1414 N N . VAL A 1 183 ? 6.460 -73.403 0.343 1.00 15.47 182 VAL A N 1
ATOM 1415 C CA . VAL A 1 183 ? 7.039 -72.988 1.624 1.00 16.50 182 VAL A CA 1
ATOM 1416 C C . VAL A 1 183 ? 7.115 -71.446 1.543 1.00 15.85 182 VAL A C 1
ATOM 1417 O O . VAL A 1 183 ? 7.660 -70.899 0.604 1.00 16.15 182 VAL A O 1
ATOM 1421 N N . VAL A 1 184 ? 6.456 -70.778 2.469 1.00 15.21 183 VAL A N 1
ATOM 1422 C CA . VAL A 1 184 ? 6.311 -69.332 2.386 1.00 15.19 183 VAL A CA 1
ATOM 1423 C C . VAL A 1 184 ? 7.176 -68.689 3.458 1.00 14.36 183 VAL A C 1
ATOM 1424 O O . VAL A 1 184 ? 7.073 -69.032 4.635 1.00 15.00 183 VAL A O 1
ATOM 1428 N N . VAL A 1 185 ? 8.026 -67.742 3.045 1.00 14.17 184 VAL A N 1
ATOM 1429 C CA . VAL A 1 185 ? 8.923 -67.064 3.965 1.00 15.22 184 VAL A CA 1
ATOM 1430 C C . VAL A 1 185 ? 8.619 -65.565 3.870 1.00 15.14 184 VAL A C 1
ATOM 1431 O O . VAL A 1 185 ? 8.900 -64.969 2.846 1.00 15.24 184 VAL A O 1
ATOM 1435 N N . PRO A 1 186 ? 7.985 -65.007 4.901 1.00 15.40 185 PRO A N 1
ATOM 1436 C CA . PRO A 1 186 ? 7.666 -63.578 4.886 1.00 15.86 185 PRO A CA 1
ATOM 1437 C C . PRO A 1 186 ? 8.924 -62.748 4.908 1.00 16.49 185 PRO A C 1
ATOM 1438 O O . PRO A 1 186 ? 9.864 -63.087 5.640 1.00 15.62 185 PRO A O 1
ATOM 1442 N N . VAL A 1 187 ? 8.945 -61.708 4.070 1.00 14.82 186 VAL A N 1
ATOM 1443 C CA . VAL A 1 187 ? 10.094 -60.833 3.950 1.00 14.69 186 VAL A CA 1
ATOM 1444 C C . VAL A 1 187 ? 9.621 -59.396 4.267 1.00 15.33 186 VAL A C 1
ATOM 1445 O O . VAL A 1 187 ? 8.639 -58.925 3.696 1.00 15.51 186 VAL A O 1
ATOM 1449 N N . LYS A 1 188 ? 10.285 -58.739 5.193 1.00 15.47 187 LYS A N 1
ATOM 1450 C CA . LYS A 1 188 ? 10.046 -57.305 5.422 1.00 16.19 187 LYS A CA 1
ATOM 1451 C C . LYS A 1 188 ? 11.226 -56.466 4.878 1.00 14.90 187 LYS A C 1
ATOM 1452 O O . LYS A 1 188 ? 12.395 -56.738 5.151 1.00 13.58 187 LYS A O 1
ATOM 1458 N N . PHE A 1 189 ? 10.938 -55.454 4.079 1.00 12.72 188 PHE A N 1
ATOM 1459 C CA . PHE A 1 189 ? 11.989 -54.575 3.606 1.00 13.53 188 PHE A CA 1
ATOM 1460 C C . PHE A 1 189 ? 12.612 -53.815 4.778 1.00 12.94 188 PHE A C 1
ATOM 1461 O O . PHE A 1 189 ? 11.956 -53.531 5.760 1.00 13.27 188 PHE A O 1
ATOM 1469 N N . GLN A 1 190 ? 13.876 -53.468 4.627 1.00 14.79 189 GLN A N 1
ATOM 1470 C CA . GLN A 1 190 ? 14.586 -52.684 5.644 1.00 15.48 189 GLN A CA 1
ATOM 1471 C C . GLN A 1 190 ? 13.835 -51.389 5.972 1.00 14.74 189 GLN A C 1
ATOM 1472 O O . GLN A 1 190 ? 13.762 -50.992 7.124 1.00 14.12 189 GLN A O 1
ATOM 1478 N N . PHE A 1 191 ? 13.317 -50.717 4.950 1.00 14.14 190 PHE A N 1
ATOM 1479 C CA . PHE A 1 191 ? 12.464 -49.550 5.142 1.00 14.15 190 PHE A CA 1
ATOM 1480 C C . PHE A 1 191 ? 11.260 -49.626 4.204 1.00 14.48 190 PHE A C 1
ATOM 1481 O O . PHE A 1 191 ? 11.301 -50.304 3.178 1.00 14.74 190 PHE A O 1
ATOM 1489 N N . GLU A 1 192 ? 10.187 -48.955 4.580 1.00 13.42 191 GLU A N 1
ATOM 1490 C CA . GLU A 1 192 ? 8.960 -48.967 3.746 1.00 14.18 191 GLU A CA 1
ATOM 1491 C C . GLU A 1 192 ? 9.130 -48.063 2.509 1.00 15.03 191 GLU A C 1
ATOM 1492 O O . GLU A 1 192 ? 9.511 -46.867 2.638 1.00 14.07 191 GLU A O 1
ATOM 1498 N N . PHE A 1 193 ? 8.855 -48.613 1.321 1.00 12.52 192 PHE A N 1
ATOM 1499 C CA . PHE A 1 193 ? 8.866 -47.826 0.104 1.00 12.90 192 PHE A CA 1
ATOM 1500 C C . PHE A 1 193 ? 7.727 -46.787 0.125 1.00 13.00 192 PHE A C 1
ATOM 1501 O O . PHE A 1 193 ? 6.687 -46.976 0.794 1.00 13.27 192 PHE A O 1
ATOM 1509 N N . ALA A 1 194 ? 7.946 -45.685 -0.599 1.00 13.58 193 ALA A N 1
ATOM 1510 C CA . ALA A 1 194 ? 6.963 -44.609 -0.718 1.00 14.07 193 ALA A CA 1
ATOM 1511 C C . ALA A 1 194 ? 5.796 -45.011 -1.592 1.00 14.56 193 ALA A C 1
ATOM 1512 O O . ALA A 1 194 ? 4.699 -44.474 -1.474 1.00 14.61 193 ALA A O 1
ATOM 1514 N N . THR A 1 195 ? 6.051 -45.908 -2.534 1.00 14.57 194 THR A N 1
ATOM 1515 C CA . THR A 1 195 ? 5.062 -46.378 -3.500 1.00 14.73 194 THR A CA 1
ATOM 1516 C C . THR A 1 195 ? 5.321 -47.879 -3.737 1.00 14.12 194 THR A C 1
ATOM 1517 O O . THR A 1 195 ? 6.378 -48.380 -3.363 1.00 12.86 194 THR A O 1
ATOM 1521 N N . LEU A 1 196 ? 4.364 -48.581 -4.334 1.00 14.59 195 LEU A N 1
ATOM 1522 C CA . LEU A 1 196 ? 4.474 -50.023 -4.505 1.00 13.66 195 LEU A CA 1
ATOM 1523 C C . LEU A 1 196 ? 5.708 -50.403 -5.348 1.00 12.95 195 LEU A C 1
ATOM 1524 O O . LEU A 1 196 ? 5.888 -49.916 -6.460 1.00 13.17 195 LEU A O 1
ATOM 1529 N N . PRO A 1 197 ? 6.564 -51.318 -4.826 1.00 12.41 196 PRO A N 1
ATOM 1530 C CA . PRO A 1 197 ? 7.689 -51.734 -5.632 1.00 11.46 196 PRO A CA 1
ATOM 1531 C C . PRO A 1 197 ? 7.358 -52.913 -6.556 1.00 12.29 196 PRO A C 1
ATOM 1532 O O . PRO A 1 197 ? 6.345 -53.602 -6.349 1.00 12.35 196 PRO A O 1
ATOM 1536 N N . LYS A 1 198 ? 8.201 -53.092 -7.569 1.00 13.22 197 LYS A N 1
ATOM 1537 C CA . LYS A 1 198 ? 8.257 -54.343 -8.316 1.00 13.25 197 LYS A CA 1
ATOM 1538 C C . LYS A 1 198 ? 9.433 -55.158 -7.788 1.00 13.85 197 LYS A C 1
ATOM 1539 O O . LYS A 1 198 ? 10.417 -54.590 -7.313 1.00 13.84 197 LYS A O 1
ATOM 1545 N N . VAL A 1 199 ? 9.306 -56.492 -7.822 1.00 14.15 198 VAL A N 1
ATOM 1546 C CA . VAL A 1 199 ? 10.270 -57.342 -7.115 1.00 12.36 198 VAL A CA 1
ATOM 1547 C C . VAL A 1 199 ? 10.779 -58.452 -8.009 1.00 12.92 198 VAL A C 1
ATOM 1548 O O . VAL A 1 199 ? 9.984 -59.208 -8.651 1.00 13.89 198 VAL A O 1
ATOM 1552 N N . ALA A 1 200 ? 12.103 -58.518 -8.112 1.00 11.94 199 ALA A N 1
ATOM 1553 C CA . ALA A 1 200 ? 12.788 -59.609 -8.779 1.00 11.95 199 ALA A CA 1
ATOM 1554 C C . ALA A 1 200 ? 13.230 -60.544 -7.657 1.00 12.47 199 ALA A C 1
ATOM 1555 O O . ALA A 1 200 ? 13.677 -60.072 -6.617 1.00 13.26 199 ALA A O 1
ATOM 1557 N N . LEU A 1 201 ? 13.070 -61.868 -7.842 1.00 12.18 200 LEU A N 1
ATOM 1558 C CA . LEU A 1 201 ? 13.341 -62.809 -6.777 1.00 11.99 200 LEU A CA 1
ATOM 1559 C C . LEU A 1 201 ? 13.844 -64.093 -7.437 1.00 12.66 200 LEU A C 1
ATOM 1560 O O . LEU A 1 201 ? 13.114 -64.708 -8.205 1.00 12.36 200 LEU A O 1
ATOM 1565 N N . ASN A 1 202 ? 15.130 -64.403 -7.245 1.00 13.21 201 ASN A N 1
ATOM 1566 C CA . ASN A 1 202 ? 15.797 -65.355 -8.108 1.00 13.31 201 ASN A CA 1
ATOM 1567 C C . ASN A 1 202 ? 16.698 -66.274 -7.290 1.00 13.11 201 ASN A C 1
ATOM 1568 O O . ASN A 1 202 ? 17.006 -65.979 -6.145 1.00 15.75 201 ASN A O 1
ATOM 1573 N N . PHE A 1 203 ? 17.008 -67.454 -7.853 1.00 12.39 202 PHE A N 1
ATOM 1574 C CA . PHE A 1 203 ? 17.747 -68.453 -7.091 1.00 12.38 202 PHE A CA 1
ATOM 1575 C C . PHE A 1 203 ? 19.224 -68.133 -6.927 1.00 12.27 202 PHE A C 1
ATOM 1576 O O . PHE A 1 203 ? 19.873 -67.688 -7.878 1.00 14.06 202 PHE A O 1
ATOM 1584 N N . ASP A 1 204 ? 19.772 -68.450 -5.748 1.00 13.29 203 ASP A N 1
ATOM 1585 C CA . ASP A 1 204 ? 21.209 -68.505 -5.562 1.00 14.12 203 ASP A CA 1
ATOM 1586 C C . ASP A 1 204 ? 21.683 -69.849 -4.971 1.00 14.38 203 ASP A C 1
ATOM 1587 O O . ASP A 1 204 ? 22.875 -70.115 -4.966 1.00 13.78 203 ASP A O 1
ATOM 1592 N N . GLN A 1 205 ? 20.769 -70.700 -4.469 1.00 14.18 204 GLN A N 1
ATOM 1593 C CA . GLN A 1 205 ? 21.232 -72.043 -4.023 1.00 13.26 204 GLN A CA 1
ATOM 1594 C C . GLN A 1 205 ? 20.112 -73.056 -4.284 1.00 14.24 204 GLN A C 1
ATOM 1595 O O . GLN A 1 205 ? 18.959 -72.815 -3.912 1.00 12.75 204 GLN A O 1
ATOM 1601 N N . ILE A 1 206 ? 20.455 -74.188 -4.895 1.00 13.59 205 ILE A N 1
ATOM 1602 C CA . ILE A 1 206 ? 19.446 -75.169 -5.298 1.00 14.36 205 ILE A CA 1
ATOM 1603 C C . ILE A 1 206 ? 19.916 -76.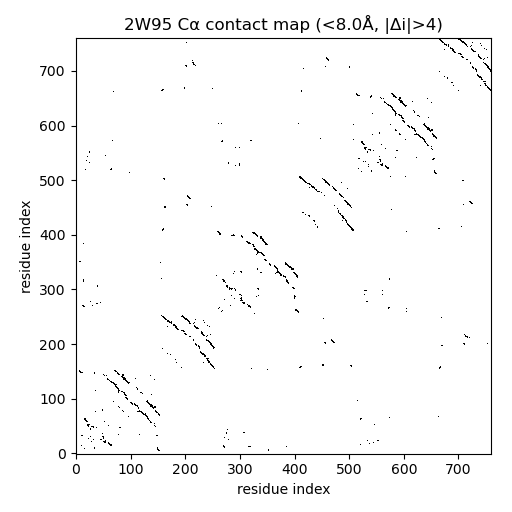545 -4.823 1.00 14.71 205 ILE A C 1
ATOM 1604 O O . ILE A 1 206 ? 21.064 -76.934 -5.084 1.00 14.07 205 ILE A O 1
ATOM 1609 N N . ASP A 1 207 ? 19.047 -77.247 -4.099 1.00 15.84 206 ASP A N 1
ATOM 1610 C CA . ASP A 1 207 ? 19.322 -78.594 -3.527 1.00 15.41 206 ASP A CA 1
ATOM 1611 C C . ASP A 1 207 ? 18.034 -79.420 -3.727 1.00 15.49 206 ASP A C 1
ATOM 1612 O O . ASP A 1 207 ? 17.151 -79.359 -2.889 1.00 15.64 206 ASP A O 1
ATOM 1617 N N . CYS A 1 208 ? 17.947 -80.131 -4.864 1.00 15.73 207 CYS A N 1
ATOM 1618 C CA . CYS A 1 208 ? 16.691 -80.808 -5.265 1.00 16.98 207 CYS A CA 1
ATOM 1619 C C . CYS A 1 208 ? 16.890 -82.159 -5.947 1.00 17.18 207 CYS A C 1
ATOM 1620 O O . CYS A 1 208 ? 17.958 -82.460 -6.491 1.00 17.14 207 CYS A O 1
ATOM 1623 N N . THR A 1 209 ? 15.836 -82.966 -5.907 1.00 17.89 208 THR A N 1
ATOM 1624 C CA . THR A 1 209 ? 15.877 -84.300 -6.510 1.00 17.49 208 THR A CA 1
ATOM 1625 C C . THR A 1 209 ? 15.032 -84.271 -7.782 1.00 17.94 208 THR A C 1
ATOM 1626 O O . THR A 1 209 ? 13.920 -83.742 -7.766 1.00 20.11 208 THR A O 1
ATOM 1630 N N . ASP A 1 210 ? 15.551 -84.782 -8.885 1.00 17.76 209 ASP A N 1
ATOM 1631 C CA . ASP A 1 210 ? 14.748 -84.916 -10.071 1.00 19.52 209 ASP A CA 1
ATOM 1632 C C . ASP A 1 210 ? 13.671 -85.989 -9.862 1.00 19.94 209 ASP A C 1
ATOM 1633 O O . ASP A 1 210 ? 13.707 -86.754 -8.890 1.00 19.24 209 ASP A O 1
ATOM 1638 N N . ALA A 1 211 ? 12.686 -85.963 -10.754 1.00 20.85 210 ALA A N 1
ATOM 1639 C CA . ALA A 1 211 ? 11.547 -86.885 -10.738 1.00 21.90 210 ALA A CA 1
ATOM 1640 C C . ALA A 1 211 ? 11.410 -87.362 -12.178 1.00 21.59 210 ALA A C 1
ATOM 1641 O O . ALA A 1 211 ? 11.141 -86.609 -13.107 1.00 20.77 210 ALA A O 1
ATOM 1643 N N . THR A 1 212 ? 11.698 -88.640 -12.395 1.00 22.43 211 THR A N 1
ATOM 1644 C CA . THR A 1 212 ? 11.843 -89.119 -13.757 1.00 22.45 211 THR A CA 1
ATOM 1645 C C . THR A 1 212 ? 12.627 -88.125 -14.622 1.00 21.89 211 THR A C 1
ATOM 1646 O O . THR A 1 212 ? 12.208 -87.752 -15.735 1.00 21.52 211 THR A O 1
ATOM 1650 N N . ASN A 1 213 ? 13.785 -87.728 -14.091 1.00 20.91 212 ASN A N 1
ATOM 1651 C CA . ASN A 1 213 ? 14.732 -86.870 -14.794 1.00 21.32 212 ASN A CA 1
ATOM 1652 C C . ASN A 1 213 ? 14.301 -85.404 -14.964 1.00 20.49 212 ASN A C 1
ATOM 1653 O O . ASN A 1 213 ? 15.023 -84.632 -15.603 1.00 19.16 212 ASN A O 1
ATOM 1658 N N . GLN A 1 214 ? 13.149 -85.030 -14.407 1.00 19.40 213 GLN A N 1
ATOM 1659 C CA . GLN A 1 214 ? 12.705 -83.655 -14.500 1.00 18.61 213 GLN A CA 1
ATOM 1660 C C . GLN A 1 214 ? 13.046 -82.884 -13.246 1.00 18.43 213 GLN A C 1
ATOM 1661 O O . GLN A 1 214 ? 12.783 -83.361 -12.141 1.00 17.02 213 GLN A O 1
ATOM 1667 N N . THR A 1 215 ? 13.606 -81.677 -13.430 1.00 17.80 214 THR A N 1
ATOM 1668 C CA . THR A 1 215 ? 13.732 -80.677 -12.358 1.00 16.70 214 THR A CA 1
ATOM 1669 C C . THR A 1 215 ? 12.517 -79.760 -12.432 1.00 15.33 214 THR A C 1
ATOM 1670 O O . THR A 1 215 ? 12.155 -79.317 -13.522 1.00 14.57 214 THR A O 1
ATOM 1674 N N . ARG A 1 216 ? 11.882 -79.525 -11.291 1.00 15.54 215 ARG A N 1
ATOM 1675 C CA . ARG A 1 216 ? 10.745 -78.619 -11.176 1.00 16.40 215 ARG A CA 1
ATOM 1676 C C . ARG A 1 216 ? 10.881 -77.798 -9.912 1.00 15.55 215 ARG A C 1
ATOM 1677 O O . ARG A 1 216 ? 10.634 -78.285 -8.795 1.00 14.63 215 ARG A O 1
ATOM 1685 N N . ILE A 1 217 ? 11.279 -76.535 -10.069 1.00 15.07 216 ILE A N 1
ATOM 1686 C CA . ILE A 1 217 ? 11.468 -75.660 -8.907 1.00 14.19 216 ILE A CA 1
ATOM 1687 C C . ILE A 1 217 ? 11.052 -74.232 -9.310 1.00 14.12 216 ILE A C 1
ATOM 1688 O O . ILE A 1 217 ? 11.215 -73.819 -10.480 1.00 12.77 216 ILE A O 1
ATOM 1693 N N . GLY A 1 218 ? 10.506 -73.513 -8.346 1.00 14.48 217 GLY A N 1
ATOM 1694 C CA . GLY A 1 218 ? 10.186 -72.110 -8.572 1.00 14.14 217 GLY A CA 1
ATOM 1695 C C . GLY A 1 218 ? 10.271 -71.286 -7.308 1.00 13.83 217 GLY A C 1
ATOM 1696 O O . GLY A 1 218 ? 10.231 -71.795 -6.213 1.00 13.16 217 GLY A O 1
ATOM 1697 N N . VAL A 1 219 ? 10.384 -69.967 -7.492 1.00 13.40 218 VAL A N 1
ATOM 1698 C CA . VAL A 1 219 ? 10.255 -69.018 -6.406 1.00 13.13 218 VAL A CA 1
ATOM 1699 C C . VAL A 1 219 ? 9.557 -67.760 -6.960 1.00 12.51 218 VAL A C 1
ATOM 1700 O O . VAL A 1 219 ? 9.818 -67.341 -8.096 1.00 12.30 218 VAL A O 1
ATOM 1704 N N . GLN A 1 220 ? 8.669 -67.190 -6.168 1.00 13.25 219 GLN A N 1
ATOM 1705 C CA . GLN A 1 220 ? 7.845 -66.066 -6.623 1.00 14.23 219 GLN A CA 1
ATOM 1706 C C . GLN A 1 220 ? 7.368 -65.244 -5.443 1.00 13.43 219 GLN A C 1
ATOM 1707 O O . GLN A 1 220 ? 7.024 -65.760 -4.386 1.00 12.90 219 GLN A O 1
ATOM 1713 N N . PRO A 1 221 ? 7.361 -63.912 -5.609 1.00 13.65 220 PRO A N 1
ATOM 1714 C CA . PRO A 1 221 ? 6.793 -63.103 -4.559 1.00 13.73 220 PRO A CA 1
ATOM 1715 C C . PRO A 1 221 ? 5.274 -63.148 -4.594 1.00 14.10 220 PRO A C 1
ATOM 1716 O O . PRO A 1 221 ? 4.678 -63.277 -5.683 1.00 16.46 220 PRO A O 1
ATOM 1720 N N . ARG A 1 222 ? 4.656 -63.009 -3.446 1.00 13.73 221 ARG A N 1
ATOM 1721 C CA . ARG A 1 222 ? 3.197 -62.877 -3.351 1.00 14.67 221 ARG A CA 1
ATOM 1722 C C . ARG A 1 222 ? 2.824 -61.811 -2.320 1.00 13.92 221 ARG A C 1
ATOM 1723 O O . ARG A 1 222 ? 3.495 -61.657 -1.307 1.00 15.40 221 ARG A O 1
ATOM 1731 N N . ASN A 1 223 ? 1.744 -61.080 -2.573 1.00 13.78 222 ASN A N 1
ATOM 1732 C CA . ASN A 1 223 ? 1.244 -60.061 -1.639 1.00 13.26 222 ASN A CA 1
ATOM 1733 C C . ASN A 1 223 ? 2.302 -58.954 -1.427 1.00 12.33 222 ASN A C 1
ATOM 1734 O O . ASN A 1 223 ? 2.548 -58.543 -0.323 1.00 14.78 222 ASN A O 1
ATOM 1739 N N . ILE A 1 224 ? 2.920 -58.530 -2.506 1.00 13.62 223 ILE A N 1
ATOM 1740 C CA . ILE A 1 224 ? 3.848 -57.387 -2.480 1.00 12.54 223 ILE A CA 1
ATOM 1741 C C . ILE A 1 224 ? 3.098 -56.127 -1.981 1.00 13.83 223 ILE A C 1
ATOM 1742 O O . ILE A 1 224 ? 2.023 -55.763 -2.506 1.00 12.78 223 ILE A O 1
ATOM 1747 N N . THR A 1 225 ? 3.665 -55.495 -0.958 1.00 14.20 224 THR A N 1
ATOM 1748 C CA . THR A 1 225 ? 3.165 -54.208 -0.409 1.00 14.81 224 THR A CA 1
ATOM 1749 C C . THR A 1 225 ? 4.373 -53.287 -0.303 1.00 14.01 224 THR A C 1
ATOM 1750 O O . THR A 1 225 ? 5.486 -53.681 -0.638 1.00 12.93 224 THR A O 1
ATOM 1754 N N . THR A 1 226 ? 4.159 -52.053 0.166 1.00 13.90 225 THR A N 1
ATOM 1755 C CA . THR A 1 226 ? 5.265 -51.146 0.346 1.00 13.95 225 THR A CA 1
ATOM 1756 C C . THR A 1 226 ? 6.192 -51.596 1.481 1.00 13.14 225 THR A C 1
ATOM 1757 O O . THR A 1 226 ? 7.303 -51.100 1.574 1.00 12.77 225 THR A O 1
ATOM 1761 N N . LYS A 1 227 ? 5.707 -52.504 2.353 1.00 12.61 226 LYS A N 1
ATOM 1762 C CA . LYS A 1 227 ? 6.450 -52.936 3.540 1.00 13.73 226 LYS A CA 1
ATOM 1763 C C . LYS A 1 227 ? 7.264 -54.234 3.362 1.00 12.75 226 LYS A C 1
ATOM 1764 O O . LYS A 1 227 ? 8.212 -54.485 4.100 1.00 13.36 226 LYS A O 1
ATOM 1770 N N . GLY A 1 228 ? 6.851 -55.069 2.420 1.00 13.93 227 GLY A N 1
ATOM 1771 C CA . GLY A 1 228 ? 7.488 -56.384 2.229 1.00 13.03 227 GLY A CA 1
ATOM 1772 C C . GLY A 1 228 ? 6.662 -57.264 1.312 1.00 12.98 227 GLY A C 1
ATOM 1773 O O . GLY A 1 228 ? 5.814 -56.785 0.560 1.00 12.42 227 GLY A O 1
ATOM 1774 N N . PHE A 1 229 ? 6.941 -58.566 1.338 1.00 11.75 228 PHE A N 1
ATOM 1775 C CA . PHE A 1 229 ? 6.277 -59.495 0.436 1.00 11.51 228 PHE A CA 1
ATOM 1776 C C . PHE A 1 229 ? 6.451 -60.895 1.010 1.00 12.35 228 PHE A C 1
ATOM 1777 O O . PHE A 1 229 ? 7.222 -61.099 1.929 1.00 12.31 228 PHE A O 1
ATOM 1785 N N . ASP A 1 230 ? 5.693 -61.840 0.454 1.00 12.37 229 ASP A N 1
ATOM 1786 C CA . ASP A 1 230 ? 5.836 -63.238 0.837 1.00 13.32 229 ASP A CA 1
ATOM 1787 C C . ASP A 1 230 ? 6.680 -63.925 -0.224 1.00 11.91 229 ASP A C 1
ATOM 1788 O O . ASP A 1 230 ? 6.354 -63.900 -1.415 1.00 12.58 229 ASP A O 1
ATOM 1793 N N . CYS A 1 231 ? 7.785 -64.531 0.204 1.00 11.83 230 CYS A N 1
ATOM 1794 C CA . CYS A 1 231 ? 8.669 -65.252 -0.710 1.00 12.03 230 CYS A CA 1
ATOM 1795 C C . CYS A 1 231 ? 8.131 -66.679 -0.776 1.00 12.33 230 CYS A C 1
ATOM 1796 O O . CYS A 1 231 ? 8.223 -67.387 0.227 1.00 12.77 230 CYS A O 1
ATOM 1799 N N . VAL A 1 232 ? 7.547 -67.049 -1.904 1.00 12.49 231 VAL A N 1
ATOM 1800 C CA . VAL A 1 232 ? 6.965 -68.384 -2.050 1.00 13.36 231 VAL A CA 1
ATOM 1801 C C . VAL A 1 232 ? 7.911 -69.283 -2.850 1.00 12.34 231 VAL A C 1
ATOM 1802 O O . VAL A 1 232 ? 8.048 -69.155 -4.062 1.00 11.77 231 VAL A O 1
ATOM 1806 N N . PHE A 1 233 ? 8.479 -70.254 -2.154 1.00 12.43 232 PHE A N 1
ATOM 1807 C CA . PHE A 1 233 ? 9.214 -71.322 -2.778 1.00 11.43 232 PHE A CA 1
ATOM 1808 C C . PHE A 1 233 ? 8.250 -72.469 -3.081 1.00 11.93 232 PHE A C 1
ATOM 1809 O O . PHE A 1 233 ? 7.392 -72.780 -2.256 1.00 12.68 232 PHE A O 1
ATOM 1817 N N . TYR A 1 234 ? 8.410 -73.090 -4.224 1.00 13.67 233 TYR A N 1
ATOM 1818 C CA . TYR A 1 234 ? 7.475 -74.169 -4.611 1.00 14.08 233 TYR A CA 1
ATOM 1819 C C . TYR A 1 234 ? 8.077 -75.225 -5.525 1.00 14.52 233 TYR A C 1
ATOM 1820 O O . TYR A 1 234 ? 9.112 -75.024 -6.191 1.00 15.09 233 TYR A O 1
ATOM 1829 N N . THR A 1 235 ? 7.417 -76.383 -5.520 1.00 15.85 234 THR A N 1
ATOM 1830 C CA . THR A 1 235 ? 7.674 -77.429 -6.480 1.00 16.11 234 THR A CA 1
ATOM 1831 C C . THR A 1 235 ? 6.303 -78.057 -6.803 1.00 16.92 234 THR A C 1
ATOM 1832 O O . THR A 1 235 ? 5.255 -77.619 -6.298 1.00 16.73 234 THR A O 1
ATOM 1836 N N . TRP A 1 236 ? 6.304 -79.031 -7.700 1.00 17.34 235 TRP A N 1
ATOM 1837 C CA . TRP A 1 236 ? 5.069 -79.640 -8.126 1.00 17.47 235 TRP A CA 1
ATOM 1838 C C . TRP A 1 236 ? 5.340 -81.052 -8.662 1.00 17.88 235 TRP A C 1
ATOM 1839 O O . TRP A 1 236 ? 6.457 -81.574 -8.553 1.00 17.53 235 TRP A O 1
ATOM 1850 N N . ASN A 1 237 ? 4.293 -81.710 -9.139 1.00 17.79 236 ASN A N 1
ATOM 1851 C CA . ASN A 1 237 ? 4.445 -83.103 -9.577 1.00 17.78 236 ASN A CA 1
ATOM 1852 C C . ASN A 1 237 ? 5.042 -83.932 -8.427 1.00 17.88 236 ASN A C 1
ATOM 1853 O O . ASN A 1 237 ? 4.725 -83.668 -7.275 1.00 18.65 236 ASN A O 1
ATOM 1858 N N . GLU A 1 238 ? 5.896 -84.928 -8.683 1.00 18.66 237 GLU A N 1
ATOM 1859 C CA . GLU A 1 238 ? 6.402 -85.771 -7.585 1.00 19.62 237 GLU A CA 1
ATOM 1860 C C . GLU A 1 238 ? 7.768 -85.335 -7.056 1.00 19.44 237 GLU A C 1
ATOM 1861 O O . GLU A 1 238 ? 8.416 -86.047 -6.274 1.00 17.99 237 GLU A O 1
ATOM 1867 N N . ASN A 1 239 ? 8.205 -84.147 -7.466 1.00 19.48 238 ASN A N 1
ATOM 1868 C CA . ASN A 1 239 ? 9.551 -83.700 -7.091 1.00 18.77 238 ASN A CA 1
ATOM 1869 C C . ASN A 1 239 ? 9.729 -83.466 -5.614 1.00 17.85 238 ASN A C 1
ATOM 1870 O O . ASN A 1 239 ? 8.850 -82.928 -4.920 1.00 18.50 238 ASN A O 1
ATOM 1875 N N . LYS A 1 240 ? 10.911 -83.852 -5.136 1.00 16.90 239 LYS A N 1
ATOM 1876 C CA . LYS A 1 240 ? 11.305 -83.640 -3.766 1.00 16.66 239 LYS A CA 1
ATOM 1877 C C . LYS A 1 240 ? 12.411 -82.559 -3.781 1.00 16.51 239 LYS A C 1
ATOM 1878 O O . LYS A 1 240 ? 13.397 -82.693 -4.512 1.00 17.13 239 LYS A O 1
ATOM 1884 N N . VAL A 1 241 ? 12.176 -81.488 -3.026 1.00 15.76 240 VAL A N 1
ATOM 1885 C CA . VAL A 1 241 ? 13.115 -80.361 -2.929 1.00 16.07 240 VAL A CA 1
ATOM 1886 C C . VAL A 1 241 ? 13.590 -80.174 -1.508 1.00 16.13 240 VAL A C 1
ATOM 1887 O O . VAL A 1 241 ? 12.815 -79.814 -0.620 1.00 17.12 240 VAL A O 1
ATOM 1891 N N . TYR A 1 242 ? 14.875 -80.445 -1.284 1.00 15.96 241 TYR A N 1
ATOM 1892 C CA . TYR A 1 242 ? 15.478 -80.347 0.038 1.00 15.57 241 TYR A CA 1
ATOM 1893 C C . TYR A 1 242 ? 15.534 -78.894 0.530 1.00 15.09 241 TYR A C 1
ATOM 1894 O O . TYR A 1 242 ? 15.175 -78.586 1.665 1.00 15.50 241 TYR A O 1
ATOM 1903 N N . SER A 1 243 ? 15.994 -78.021 -0.339 1.00 15.23 242 SER A N 1
ATOM 1904 C CA . SER A 1 243 ? 16.071 -76.606 0.000 1.00 14.21 242 SER A CA 1
ATOM 1905 C C . SER A 1 243 ? 16.235 -75.733 -1.226 1.00 13.74 242 SER A C 1
ATOM 1906 O O . SER A 1 243 ? 16.708 -76.147 -2.263 1.00 13.29 242 SER A O 1
ATOM 1909 N N . LEU A 1 244 ? 15.821 -74.482 -1.066 1.00 13.95 243 LEU A N 1
ATOM 1910 C CA . LEU A 1 244 ? 16.019 -73.453 -2.095 1.00 13.39 243 LEU A CA 1
ATOM 1911 C C . LEU A 1 244 ? 16.349 -72.126 -1.416 1.00 12.69 243 LEU A C 1
ATOM 1912 O O . LEU A 1 244 ? 15.805 -71.846 -0.347 1.00 12.51 243 LEU A O 1
ATOM 1917 N N . ARG A 1 245 ? 17.257 -71.365 -2.031 1.00 13.37 244 ARG A N 1
ATOM 1918 C CA . ARG A 1 245 ? 17.603 -70.028 -1.524 1.00 14.49 244 ARG A CA 1
ATOM 1919 C C . ARG A 1 245 ? 17.496 -69.011 -2.652 1.00 13.16 244 ARG A C 1
ATOM 1920 O O . ARG A 1 245 ? 17.709 -69.318 -3.827 1.00 13.88 244 ARG A O 1
ATOM 1928 N N . ALA A 1 246 ? 17.144 -67.771 -2.280 1.00 13.47 245 ALA A N 1
ATOM 1929 C CA . ALA A 1 246 ? 16.920 -66.713 -3.276 1.00 12.79 245 ALA A CA 1
ATOM 1930 C C . ALA A 1 246 ? 17.376 -65.364 -2.709 1.00 12.44 245 ALA A C 1
ATOM 1931 O O . ALA A 1 246 ? 17.367 -65.172 -1.511 1.00 12.79 245 ALA A O 1
ATOM 1933 N N . ASP A 1 247 ? 17.810 -64.475 -3.598 1.00 11.71 246 ASP A N 1
ATOM 1934 C CA . ASP A 1 247 ? 17.989 -63.054 -3.236 1.00 10.64 246 ASP A CA 1
ATOM 1935 C C . ASP A 1 247 ? 16.903 -62.225 -3.931 1.00 11.32 246 ASP A C 1
ATOM 1936 O O . ASP A 1 247 ? 16.328 -62.666 -4.957 1.00 11.32 246 ASP A O 1
ATOM 1941 N N . TYR A 1 248 ? 16.559 -61.063 -3.361 1.00 11.31 247 TYR A N 1
ATOM 1942 C CA . TYR A 1 248 ? 15.564 -60.198 -3.970 1.00 10.80 247 TYR A CA 1
ATOM 1943 C C . TYR A 1 248 ? 16.092 -58.800 -4.271 1.00 11.60 247 TYR A C 1
ATOM 1944 O O . TYR A 1 248 ? 17.037 -58.301 -3.622 1.00 10.34 247 TYR A O 1
ATOM 1953 N N . ILE A 1 249 ? 15.487 -58.208 -5.283 1.00 11.34 248 ILE A N 1
ATOM 1954 C CA . ILE A 1 249 ? 15.753 -56.819 -5.665 1.00 11.52 248 ILE A CA 1
ATOM 1955 C C . ILE A 1 249 ? 14.389 -56.183 -5.872 1.00 12.21 248 ILE A C 1
ATOM 1956 O O . ILE A 1 249 ? 13.656 -56.576 -6.785 1.00 12.90 248 ILE A O 1
ATOM 1961 N N . ALA A 1 250 ? 14.036 -55.240 -4.987 1.00 11.47 249 ALA A N 1
ATOM 1962 C CA . ALA A 1 250 ? 12.766 -54.531 -5.046 1.00 10.87 249 ALA A CA 1
ATOM 1963 C C . ALA A 1 250 ? 13.002 -53.062 -5.433 1.00 11.48 249 ALA A C 1
ATOM 1964 O O . ALA A 1 250 ? 13.873 -52.406 -4.874 1.00 11.60 249 ALA A O 1
ATOM 1966 N N . THR A 1 251 ? 12.226 -52.542 -6.382 1.00 11.71 250 THR A N 1
ATOM 1967 C CA . THR A 1 251 ? 12.460 -51.162 -6.848 1.00 12.26 250 THR A CA 1
ATOM 1968 C C . THR A 1 251 ? 11.124 -50.449 -7.010 1.00 11.83 250 THR A C 1
ATOM 1969 O O . THR A 1 251 ? 10.216 -50.978 -7.649 1.00 11.61 250 THR A O 1
ATOM 1973 N N . ALA A 1 252 ? 11.022 -49.244 -6.430 1.00 11.40 251 ALA A N 1
ATOM 1974 C CA . ALA A 1 252 ? 9.816 -48.383 -6.523 1.00 12.42 251 ALA A CA 1
ATOM 1975 C C . ALA A 1 252 ? 10.204 -47.144 -7.336 1.00 12.72 251 ALA A C 1
ATOM 1976 O O . ALA A 1 252 ? 11.332 -46.628 -7.201 1.00 13.86 251 ALA A O 1
ATOM 1978 N N . LEU A 1 253 ? 9.269 -46.660 -8.144 1.00 13.36 252 LEU A N 1
ATOM 1979 C CA . LEU A 1 253 ? 9.479 -45.527 -9.017 1.00 13.15 252 LEU A CA 1
ATOM 1980 C C . LEU A 1 253 ? 8.742 -44.275 -8.505 1.00 14.27 252 LEU A C 1
ATOM 1981 O O . LEU A 1 253 ? 7.653 -44.356 -7.924 1.00 13.11 252 LEU A O 1
ATOM 1986 N N . GLU A 1 254 ? 9.376 -43.123 -8.700 1.00 13.88 253 GLU A N 1
ATOM 1987 C CA . GLU A 1 254 ? 8.699 -41.832 -8.481 1.00 14.11 253 GLU A CA 1
ATOM 1988 C C . GLU A 1 254 ? 8.154 -41.721 -7.071 1.00 15.21 253 GLU A C 1
ATOM 1989 O O . GLU A 1 254 ? 7.035 -41.262 -6.797 1.00 14.42 253 GLU A O 1
ATOM 1996 N N . MET B 1 2 ? 3.922 -34.272 19.356 1.00 40.07 1 MET B N 1
ATOM 1997 C CA . MET B 1 2 ? 3.886 -33.202 18.329 1.00 39.52 1 MET B CA 1
ATOM 1998 C C . MET B 1 2 ? 3.475 -33.807 17.004 1.00 37.09 1 MET B C 1
ATOM 1999 O O . MET B 1 2 ? 3.894 -34.897 16.623 1.00 36.80 1 MET B O 1
ATOM 2004 N N . SER B 1 3 ? 2.610 -33.095 16.311 1.00 34.64 2 SER B N 1
ATOM 2005 C CA . SER B 1 3 ? 1.937 -33.657 15.147 1.00 32.84 2 SER B CA 1
ATOM 2006 C C . SER B 1 3 ? 2.860 -33.951 13.969 1.00 29.54 2 SER B C 1
ATOM 2007 O O . SER B 1 3 ? 2.542 -34.778 13.147 1.00 28.75 2 SER B O 1
ATOM 2010 N N . THR B 1 4 ? 3.993 -33.264 13.890 1.00 27.15 3 THR B N 1
ATOM 2011 C CA . THR B 1 4 ? 4.902 -33.427 12.759 1.00 25.41 3 THR B CA 1
ATOM 2012 C C . THR B 1 4 ? 6.173 -34.154 13.179 1.00 24.76 3 THR B C 1
ATOM 2013 O O . THR B 1 4 ? 7.185 -34.131 12.476 1.00 22.70 3 THR B O 1
ATOM 2017 N N . GLN B 1 5 ? 6.137 -34.804 14.337 1.00 24.07 4 GLN B N 1
ATOM 2018 C CA . GLN B 1 5 ? 7.314 -35.511 14.802 1.00 24.09 4 GLN B CA 1
ATOM 2019 C C . GLN B 1 5 ? 7.725 -36.579 13.807 1.00 21.90 4 GLN B C 1
ATOM 2020 O O . GLN B 1 5 ? 6.874 -37.226 13.222 1.00 23.94 4 GLN B O 1
ATOM 2026 N N . GLY B 1 6 ? 9.026 -36.728 13.580 1.00 19.37 5 GLY B N 1
ATOM 2027 C CA . GLY B 1 6 ? 9.553 -37.695 12.630 1.00 18.56 5 GLY B CA 1
ATOM 2028 C C . GLY B 1 6 ? 9.577 -37.291 11.159 1.00 16.30 5 GLY B C 1
ATOM 2029 O O . GLY B 1 6 ? 10.150 -38.001 10.314 1.00 16.43 5 GLY B O 1
ATOM 2030 N N . LEU B 1 7 ? 8.989 -36.141 10.848 1.00 14.85 6 LEU B N 1
ATOM 2031 C CA . LEU B 1 7 ? 8.918 -35.680 9.430 1.00 14.48 6 LEU B CA 1
ATOM 2032 C C . LEU B 1 7 ? 10.055 -34.715 9.141 1.00 12.24 6 LEU B C 1
ATOM 2033 O O . LEU B 1 7 ? 10.601 -34.077 10.034 1.00 12.99 6 LEU B O 1
ATOM 2038 N N . VAL B 1 8 ? 10.426 -34.634 7.901 1.00 12.83 7 VAL B N 1
ATOM 2039 C CA . VAL B 1 8 ? 11.461 -33.698 7.484 1.00 12.12 7 VAL B CA 1
ATOM 2040 C C . VAL B 1 8 ? 10.847 -32.296 7.309 1.00 12.66 7 VAL B C 1
ATOM 2041 O O . VAL B 1 8 ? 9.926 -32.122 6.543 1.00 12.25 7 VAL B O 1
ATOM 2045 N N . GLN B 1 9 ? 11.447 -31.315 7.971 1.00 12.69 8 GLN B N 1
ATOM 2046 C CA . GLN B 1 9 ? 11.156 -29.884 7.773 1.00 12.60 8 GLN B CA 1
ATOM 2047 C C . GLN B 1 9 ? 12.010 -29.385 6.581 1.00 11.50 8 GLN B C 1
ATOM 2048 O O . GLN B 1 9 ? 13.221 -29.190 6.699 1.00 12.16 8 GLN B O 1
ATOM 2054 N N . LEU B 1 10 ? 11.371 -29.238 5.420 1.00 11.95 9 LEU B N 1
ATOM 2055 C CA . LEU B 1 10 ? 12.110 -28.978 4.185 1.00 12.26 9 LEU B CA 1
ATOM 2056 C C . LEU B 1 10 ? 12.906 -27.669 4.226 1.00 11.48 9 LEU B C 1
ATOM 2057 O O . LEU B 1 10 ? 14.096 -27.651 3.882 1.00 11.88 9 LEU B O 1
ATOM 2062 N N . LEU B 1 11 ? 12.245 -26.570 4.554 1.00 12.41 10 LEU B N 1
ATOM 2063 C CA . LEU B 1 11 ? 12.934 -25.265 4.580 1.00 12.08 10 LEU B CA 1
ATOM 2064 C C . LEU B 1 11 ? 13.983 -25.212 5.665 1.00 11.29 10 LEU B C 1
ATOM 2065 O O . LEU B 1 11 ? 15.127 -24.789 5.423 1.00 12.17 10 LEU B O 1
ATOM 2070 N N . ALA B 1 12 ? 13.646 -25.651 6.866 1.00 10.88 11 ALA B N 1
ATOM 2071 C CA . ALA B 1 12 ? 14.635 -25.678 7.939 1.00 11.21 11 ALA B CA 1
ATOM 2072 C C . ALA B 1 12 ? 15.895 -26.416 7.500 1.00 10.72 11 ALA B C 1
ATOM 2073 O O . ALA B 1 12 ? 16.959 -25.976 7.807 1.00 10.57 11 ALA B O 1
ATOM 2075 N N . ASN B 1 13 ? 15.745 -27.555 6.810 1.00 9.71 12 ASN B N 1
ATOM 2076 C CA . ASN B 1 13 ? 16.870 -28.364 6.324 1.00 9.72 12 ASN B CA 1
ATOM 2077 C C . ASN B 1 13 ? 17.497 -27.970 4.979 1.00 9.24 12 ASN B C 1
ATOM 2078 O O . ASN B 1 13 ? 18.379 -28.665 4.447 1.00 10.57 12 ASN B O 1
ATOM 2083 N N . ALA B 1 14 ? 17.051 -26.838 4.425 1.00 10.43 13 ALA B N 1
ATOM 2084 C CA . ALA B 1 14 ? 17.565 -26.348 3.148 1.00 10.31 13 ALA B CA 1
ATOM 2085 C C . ALA B 1 14 ? 17.445 -27.424 2.051 1.00 11.35 13 ALA B C 1
ATOM 2086 O O . ALA B 1 14 ? 18.304 -27.568 1.196 1.00 10.05 13 ALA B O 1
ATOM 2088 N N . GLN B 1 15 ? 16.313 -28.132 2.037 1.00 11.41 14 GLN B N 1
ATOM 2089 C CA . GLN B 1 15 ? 16.118 -29.234 1.102 1.00 13.51 14 GLN B CA 1
ATOM 2090 C C . GLN B 1 15 ? 15.425 -28.823 -0.217 1.00 14.61 14 GLN B C 1
ATOM 2091 O O . GLN B 1 15 ? 15.258 -29.658 -1.100 1.00 18.46 14 GLN B O 1
ATOM 2097 N N . CYS B 1 16 ? 14.971 -27.577 -0.340 1.00 14.62 15 CYS B N 1
ATOM 2098 C CA . CYS B 1 16 ? 14.233 -27.149 -1.528 1.00 14.41 15 CYS B CA 1
ATOM 2099 C C . CYS B 1 16 ? 14.744 -25.778 -2.000 1.00 14.04 15 CYS B C 1
ATOM 2100 O O . CYS B 1 16 ? 15.346 -25.012 -1.222 1.00 14.43 15 CYS B O 1
ATOM 2103 N N . HIS B 1 17 ? 14.595 -25.522 -3.298 1.00 12.14 16 HIS B N 1
ATOM 2104 C CA . HIS B 1 17 ? 14.764 -24.188 -3.842 1.00 12.20 16 HIS B CA 1
ATOM 2105 C C . HIS B 1 17 ? 13.462 -23.458 -3.667 1.00 11.57 16 HIS B C 1
ATOM 2106 O O . HIS B 1 17 ? 12.380 -24.054 -3.774 1.00 11.43 16 HIS B O 1
ATOM 2113 N N . LEU B 1 18 ? 13.544 -22.149 -3.421 1.00 10.27 17 LEU B N 1
ATOM 2114 C CA . LEU B 1 18 ? 12.334 -21.342 -3.214 1.00 10.45 17 LEU B CA 1
ATOM 2115 C C . LEU B 1 18 ? 12.312 -20.244 -4.253 1.00 10.42 17 LEU B C 1
ATOM 2116 O O . LEU B 1 18 ? 13.281 -19.474 -4.335 1.00 9.48 17 LEU B O 1
ATOM 2121 N N . ARG B 1 19 ? 11.237 -20.197 -5.034 1.00 10.51 18 ARG B N 1
ATOM 2122 C CA . ARG B 1 19 ? 10.980 -19.117 -5.993 1.00 10.39 18 ARG B CA 1
ATOM 2123 C C . ARG B 1 19 ? 9.701 -18.403 -5.565 1.00 9.53 18 ARG B C 1
ATOM 2124 O O . ARG B 1 19 ? 8.710 -19.034 -5.125 1.00 11.57 18 ARG B O 1
ATOM 2132 N N . THR B 1 20 ? 9.705 -17.077 -5.657 1.00 9.75 19 THR B N 1
ATOM 2133 C CA . THR B 1 20 ? 8.534 -16.276 -5.378 1.00 9.33 19 THR B CA 1
ATOM 2134 C C . THR B 1 20 ? 8.090 -15.511 -6.634 1.00 9.92 19 THR B C 1
ATOM 2135 O O . THR B 1 20 ? 8.905 -15.209 -7.503 1.00 9.26 19 THR B O 1
ATOM 2139 N N . SER B 1 21 ? 6.824 -15.135 -6.633 1.00 10.18 20 SER B N 1
ATOM 2140 C CA . SER B 1 21 ? 6.224 -14.329 -7.680 1.00 10.67 20 SER B CA 1
ATOM 2141 C C . SER B 1 21 ? 6.878 -12.927 -7.659 1.00 11.89 20 SER B C 1
ATOM 2142 O O . SER B 1 21 ? 7.435 -12.481 -8.651 1.00 10.75 20 SER B O 1
ATOM 2145 N N . THR B 1 22 ? 6.873 -12.294 -6.483 1.00 10.06 21 THR B N 1
ATOM 2146 C CA . THR B 1 22 ? 7.502 -10.975 -6.292 1.00 10.65 21 THR B CA 1
ATOM 2147 C C . THR B 1 22 ? 7.960 -10.870 -4.867 1.00 9.25 21 THR B C 1
ATOM 2148 O O . THR B 1 22 ? 7.439 -11.587 -3.993 1.00 9.51 21 THR B O 1
ATOM 2152 N N . ASN B 1 23 ? 8.930 -9.976 -4.635 1.00 9.95 22 ASN B N 1
ATOM 2153 C CA . ASN B 1 23 ? 9.433 -9.656 -3.299 1.00 8.38 22 ASN B CA 1
ATOM 2154 C C . ASN B 1 23 ? 9.352 -8.140 -3.126 1.00 9.37 22 ASN B C 1
ATOM 2155 O O . ASN B 1 23 ? 9.868 -7.363 -3.961 1.00 9.05 22 ASN B O 1
ATOM 2160 N N . TYR B 1 24 ? 8.771 -7.731 -2.019 1.00 9.33 23 TYR B N 1
ATOM 2161 C CA . TYR B 1 24 ? 8.576 -6.308 -1.710 1.00 9.06 23 TYR B CA 1
ATOM 2162 C C . TYR B 1 24 ? 9.852 -5.489 -1.918 1.00 10.33 23 TYR B C 1
ATOM 2163 O O . TYR B 1 24 ? 9.796 -4.425 -2.557 1.00 10.44 23 TYR B O 1
ATOM 2172 N N . ASN B 1 25 ? 10.966 -5.949 -1.342 1.00 9.29 24 ASN B N 1
ATOM 2173 C CA . ASN B 1 25 ? 12.302 -5.520 -1.697 1.00 9.06 24 ASN B CA 1
ATOM 2174 C C . ASN B 1 25 ? 13.331 -6.576 -1.259 1.00 8.54 24 ASN B C 1
ATOM 2175 O O . ASN B 1 25 ? 12.950 -7.700 -0.962 1.00 8.31 24 ASN B O 1
ATOM 2180 N N . GLY B 1 26 ? 14.609 -6.225 -1.282 1.00 8.43 25 GLY B N 1
ATOM 2181 C CA . GLY B 1 26 ? 15.664 -7.194 -1.060 1.00 8.82 25 GLY B CA 1
ATOM 2182 C C . GLY B 1 26 ? 15.811 -7.729 0.369 1.00 8.47 25 GLY B C 1
ATOM 2183 O O . GLY B 1 26 ? 16.621 -8.613 0.602 1.00 7.77 25 GLY B O 1
ATOM 2184 N N . VAL B 1 27 ? 15.080 -7.143 1.307 1.00 9.30 26 VAL B N 1
ATOM 2185 C CA . VAL B 1 27 ? 15.024 -7.616 2.710 1.00 9.83 26 VAL B CA 1
ATOM 2186 C C . VAL B 1 27 ? 13.650 -8.115 3.100 1.00 9.81 26 VAL B C 1
ATOM 2187 O O . VAL B 1 27 ? 13.348 -8.265 4.299 1.00 9.59 26 VAL B O 1
ATOM 2191 N N . HIS B 1 28 ? 12.822 -8.440 2.092 1.00 9.62 27 HIS B N 1
ATOM 2192 C CA . HIS B 1 28 ? 11.501 -9.073 2.325 1.00 9.45 27 HIS B CA 1
ATOM 2193 C C . HIS B 1 28 ? 11.349 -10.340 1.450 1.00 9.99 27 HIS B C 1
ATOM 2194 O O . HIS B 1 28 ? 10.246 -10.752 1.099 1.00 9.28 27 HIS B O 1
ATOM 2201 N N . THR B 1 29 ? 12.462 -10.976 1.170 1.00 10.48 28 THR B N 1
ATOM 2202 C CA . THR B 1 29 ? 12.472 -12.086 0.239 1.00 9.85 28 THR B CA 1
ATOM 2203 C C . THR B 1 29 ? 12.233 -13.445 0.897 1.00 11.11 28 THR B C 1
ATOM 2204 O O . THR B 1 29 ? 12.098 -13.559 2.139 1.00 10.20 28 THR B O 1
ATOM 2208 N N . GLN B 1 30 ? 12.273 -14.505 0.062 1.00 9.37 29 GLN B N 1
ATOM 2209 C CA . GLN B 1 30 ? 12.176 -15.865 0.579 1.00 10.05 29 GLN B CA 1
ATOM 2210 C C . GLN B 1 30 ? 13.323 -16.257 1.548 1.00 9.15 29 GLN B C 1
ATOM 2211 O O . GLN B 1 30 ? 13.203 -17.282 2.242 1.00 9.44 29 GLN B O 1
ATOM 2217 N N . PHE B 1 31 ? 14.415 -15.501 1.604 1.00 8.93 30 PHE B N 1
ATOM 2218 C CA . PHE B 1 31 ? 15.456 -15.744 2.609 1.00 9.21 30 PHE B CA 1
ATOM 2219 C C . PHE B 1 31 ? 14.884 -15.615 4.023 1.00 10.56 30 PHE B C 1
ATOM 2220 O O . PHE B 1 31 ? 15.455 -16.174 4.970 1.00 10.31 30 PHE B O 1
ATOM 2228 N N . ASN B 1 32 ? 13.769 -14.901 4.144 1.00 11.01 31 ASN B N 1
ATOM 2229 C CA . ASN B 1 32 ? 13.114 -14.673 5.435 1.00 12.51 31 ASN B CA 1
ATOM 2230 C C . ASN B 1 32 ? 11.846 -15.494 5.702 1.00 12.47 31 ASN B C 1
ATOM 2231 O O . ASN B 1 32 ? 11.026 -15.131 6.547 1.00 13.46 31 ASN B O 1
ATOM 2236 N N . SER B 1 33 ? 11.670 -16.593 4.954 1.00 11.72 32 SER B N 1
ATOM 2237 C CA . SER B 1 33 ? 10.389 -17.315 4.870 1.00 10.77 32 SER B CA 1
ATOM 2238 C C . SER B 1 33 ? 10.257 -18.478 5.826 1.00 9.95 32 SER B C 1
ATOM 2239 O O . SER B 1 33 ? 9.168 -19.021 5.932 1.00 10.72 32 SER B O 1
ATOM 2242 N N . ALA B 1 34 ? 11.341 -18.908 6.461 1.00 10.66 33 ALA B N 1
ATOM 2243 C CA . ALA B 1 34 ? 11.268 -20.155 7.282 1.00 10.86 33 ALA B CA 1
ATOM 2244 C C . ALA B 1 34 ? 10.370 -19.941 8.490 1.00 11.04 33 ALA B C 1
ATOM 2245 O O . ALA B 1 34 ? 10.328 -18.881 9.128 1.00 9.84 33 ALA B O 1
ATOM 2247 N N . LEU B 1 35 ? 9.609 -20.964 8.824 1.00 11.42 34 LEU B N 1
ATOM 2248 C CA . LEU B 1 35 ? 8.809 -20.917 10.027 1.00 11.24 34 LEU B CA 1
ATOM 2249 C C . LEU B 1 35 ? 9.657 -20.463 11.226 1.00 10.83 34 LEU B C 1
ATOM 2250 O O . LEU B 1 35 ? 10.816 -20.884 11.372 1.00 10.69 34 LEU B O 1
ATOM 2255 N N . ASN B 1 36 ? 9.118 -19.553 12.042 1.00 11.25 35 ASN B N 1
ATOM 2256 C CA . ASN B 1 36 ? 9.812 -19.021 13.226 1.00 11.53 35 ASN B CA 1
ATOM 2257 C C . ASN B 1 36 ? 11.079 -18.207 12.952 1.00 11.18 35 ASN B C 1
ATOM 2258 O O . ASN B 1 36 ? 11.871 -17.932 13.840 1.00 11.58 35 ASN B O 1
ATOM 2263 N N . TYR B 1 37 ? 11.260 -17.800 11.697 1.00 10.82 36 TYR B N 1
ATOM 2264 C CA . TYR B 1 37 ? 12.370 -16.916 11.366 1.00 11.31 36 TYR B CA 1
ATOM 2265 C C . TYR B 1 37 ? 12.248 -15.613 12.164 1.00 11.35 36 TYR B C 1
ATOM 2266 O O . TYR B 1 37 ? 11.189 -15.018 12.217 1.00 12.42 36 TYR B O 1
ATOM 2275 N N . LYS B 1 38 ? 13.357 -15.188 12.761 1.00 12.89 37 LYS B N 1
ATOM 2276 C CA . LYS B 1 38 ? 13.400 -13.930 13.519 1.00 14.10 37 LYS B CA 1
ATOM 2277 C C . LYS B 1 38 ? 14.680 -13.211 13.195 1.00 12.36 37 LYS B C 1
ATOM 2278 O O . LYS B 1 38 ? 15.718 -13.810 12.958 1.00 13.00 37 LYS B O 1
ATOM 2284 N N . ASN B 1 39 ? 14.609 -11.887 13.192 1.00 12.91 38 ASN B N 1
ATOM 2285 C CA . ASN B 1 39 ? 15.747 -11.129 12.784 1.00 14.13 38 ASN B CA 1
ATOM 2286 C C . ASN B 1 39 ? 16.070 -10.094 13.839 1.00 14.27 38 ASN B C 1
ATOM 2287 O O . ASN B 1 39 ? 15.634 -10.223 14.981 1.00 13.57 38 ASN B O 1
ATOM 2292 N N . ASN B 1 40 ? 16.855 -9.093 13.463 1.00 13.77 39 ASN B N 1
ATOM 2293 C CA . ASN B 1 40 ? 17.330 -8.105 14.402 1.00 14.89 39 ASN B CA 1
ATOM 2294 C C . ASN B 1 40 ? 16.187 -7.105 14.589 1.00 15.78 39 ASN B C 1
ATOM 2295 O O . ASN B 1 40 ? 15.898 -6.297 13.740 1.00 14.24 39 ASN B O 1
ATOM 2300 N N . GLY B 1 41 ? 15.528 -7.169 15.737 1.00 16.55 40 GLY B N 1
ATOM 2301 C CA . GLY B 1 41 ? 14.444 -6.220 16.015 1.00 17.89 40 GLY B CA 1
ATOM 2302 C C . GLY B 1 41 ? 14.883 -4.820 16.432 1.00 18.58 40 GLY B C 1
ATOM 2303 O O . GLY B 1 41 ? 14.035 -3.975 16.650 1.00 20.78 40 GLY B O 1
ATOM 2304 N N . THR B 1 42 ? 16.173 -4.562 16.573 1.00 19.05 41 THR B N 1
ATOM 2305 C CA . THR B 1 42 ? 16.659 -3.195 16.911 1.00 19.54 41 THR B CA 1
ATOM 2306 C C . THR B 1 42 ? 17.197 -2.438 15.681 1.00 19.34 41 THR B C 1
ATOM 2307 O O . THR B 1 42 ? 17.645 -1.267 15.764 1.00 21.38 41 THR B O 1
ATOM 2311 N N . ASN B 1 43 ? 17.190 -3.119 14.546 1.00 15.82 42 ASN B N 1
ATOM 2312 C CA . ASN B 1 43 ? 17.729 -2.541 13.327 1.00 15.17 42 ASN B CA 1
ATOM 2313 C C . ASN B 1 43 ? 16.683 -2.795 12.242 1.00 14.63 42 ASN B C 1
ATOM 2314 O O . ASN B 1 43 ? 16.315 -3.933 12.006 1.00 15.67 42 ASN B O 1
ATOM 2319 N N . THR B 1 44 ? 16.212 -1.753 11.581 1.00 12.34 43 THR B N 1
ATOM 2320 C CA . THR B 1 44 ? 15.202 -1.902 10.519 1.00 11.50 43 THR B CA 1
ATOM 2321 C C . THR B 1 44 ? 15.753 -2.431 9.197 1.00 10.46 43 THR B C 1
ATOM 2322 O O . THR B 1 44 ? 14.956 -2.911 8.334 1.00 11.26 43 THR B O 1
ATOM 2326 N N . ILE B 1 45 ? 17.068 -2.360 9.019 1.00 10.34 44 ILE B N 1
ATOM 2327 C CA . ILE B 1 45 ? 17.672 -2.581 7.708 1.00 10.69 44 ILE B CA 1
ATOM 2328 C C . ILE B 1 45 ? 17.605 -4.020 7.208 1.00 10.64 44 ILE B C 1
ATOM 2329 O O . ILE B 1 45 ? 17.758 -4.258 5.994 1.00 10.82 44 ILE B O 1
ATOM 2334 N N . ASP B 1 46 ? 17.468 -4.964 8.136 1.00 10.04 45 ASP B N 1
ATOM 2335 C CA . ASP B 1 46 ? 17.380 -6.386 7.747 1.00 10.62 45 ASP B CA 1
ATOM 2336 C C . ASP B 1 46 ? 15.935 -6.834 7.403 1.00 10.97 45 ASP B C 1
ATOM 2337 O O . ASP B 1 46 ? 15.715 -8.003 7.103 1.00 11.73 45 ASP B O 1
ATOM 2342 N N . GLY B 1 47 ? 14.966 -5.909 7.397 1.00 10.49 46 GLY B N 1
ATOM 2343 C CA . GLY B 1 47 ? 13.641 -6.149 6.833 1.00 10.28 46 GLY B CA 1
ATOM 2344 C C . GLY B 1 47 ? 12.663 -6.980 7.684 1.00 11.30 46 GLY B C 1
ATOM 2345 O O . GLY B 1 47 ? 12.647 -6.906 8.930 1.00 10.73 46 GLY B O 1
ATOM 2346 N N . SER B 1 48 ? 11.831 -7.742 6.996 1.00 10.23 47 SER B N 1
ATOM 2347 C CA . SER B 1 48 ? 10.655 -8.341 7.576 1.00 8.72 47 SER B CA 1
ATOM 2348 C C . SER B 1 48 ? 10.939 -9.749 8.141 1.00 9.85 47 SER B C 1
ATOM 2349 O O . SER B 1 48 ? 11.767 -10.495 7.605 1.00 10.27 47 SER B O 1
ATOM 2352 N N . GLU B 1 49 ? 10.169 -10.160 9.153 1.00 9.26 48 GLU B N 1
ATOM 2353 C CA . GLU B 1 49 ? 10.162 -11.547 9.567 1.00 9.55 48 GLU B CA 1
ATOM 2354 C C . GLU B 1 49 ? 9.101 -12.345 8.797 1.00 10.16 48 GLU B C 1
ATOM 2355 O O . GLU B 1 49 ? 8.109 -12.801 9.356 1.00 9.39 48 GLU B O 1
ATOM 2361 N N . ALA B 1 50 ? 9.300 -12.406 7.473 1.00 10.36 49 ALA B N 1
ATOM 2362 C CA . ALA B 1 50 ? 8.383 -13.029 6.542 1.00 9.84 49 ALA B CA 1
ATOM 2363 C C . ALA B 1 50 ? 8.931 -12.805 5.128 1.00 10.68 49 ALA B C 1
ATOM 2364 O O . ALA B 1 50 ? 9.712 -11.874 4.889 1.00 8.94 49 ALA B O 1
ATOM 2366 N N . TRP B 1 51 ? 8.465 -13.630 4.203 1.00 10.40 50 TRP B N 1
ATOM 2367 C CA . TRP B 1 51 ? 8.467 -13.264 2.773 1.00 9.65 50 TRP B CA 1
ATOM 2368 C C . TRP B 1 51 ? 7.252 -12.382 2.580 1.00 8.86 50 TRP B C 1
ATOM 2369 O O . TRP B 1 51 ? 6.192 -12.741 3.023 1.00 8.62 50 TRP B O 1
ATOM 2380 N N . CYS B 1 52 ? 7.428 -11.209 1.947 1.00 8.57 51 CYS B N 1
ATOM 2381 C CA . CYS B 1 52 ? 6.350 -10.292 1.608 1.00 8.95 51 CYS B CA 1
ATOM 2382 C C . CYS B 1 52 ? 6.386 -9.988 0.107 1.00 9.73 51 CYS B C 1
ATOM 2383 O O . CYS B 1 52 ? 7.454 -9.699 -0.451 1.00 8.69 51 CYS B O 1
ATOM 2386 N N . SER B 1 53 ? 5.223 -10.056 -0.551 1.00 9.78 52 SER B N 1
ATOM 2387 C CA . SER B 1 53 ? 5.121 -9.781 -1.963 1.00 10.73 52 SER B CA 1
ATOM 2388 C C . SER B 1 53 ? 5.274 -8.292 -2.297 1.00 12.08 52 SER B C 1
ATOM 2389 O O . SER B 1 53 ? 5.131 -7.441 -1.433 1.00 11.50 52 SER B O 1
ATOM 2392 N N . SER B 1 54 ? 5.571 -7.993 -3.556 1.00 13.98 53 SER B N 1
ATOM 2393 C CA . SER B 1 54 ? 5.564 -6.612 -4.048 1.00 15.53 53 SER B CA 1
ATOM 2394 C C . SER B 1 54 ? 4.162 -6.197 -4.535 1.00 16.49 53 SER B C 1
ATOM 2395 O O . SER B 1 54 ? 3.715 -5.067 -4.324 1.00 18.87 53 SER B O 1
ATOM 2398 N N . ILE B 1 55 ? 3.548 -7.060 -5.320 1.00 16.86 54 ILE B N 1
ATOM 2399 C CA . ILE B 1 55 ? 2.184 -6.889 -5.825 1.00 17.74 54 ILE B CA 1
ATOM 2400 C C . ILE B 1 55 ? 1.199 -7.537 -4.884 1.00 17.59 54 ILE B C 1
ATOM 2401 O O . ILE B 1 55 ? 1.429 -8.649 -4.408 1.00 17.32 54 ILE B O 1
ATOM 2406 N N . VAL B 1 56 ? 0.136 -6.818 -4.548 1.00 17.20 55 VAL B N 1
ATOM 2407 C CA . VAL B 1 56 ? -0.842 -7.330 -3.607 1.00 17.80 55 VAL B CA 1
ATOM 2408 C C . VAL B 1 56 ? -2.087 -7.628 -4.437 1.00 17.56 55 VAL B C 1
ATOM 2409 O O . VAL B 1 56 ? -2.881 -6.715 -4.750 1.00 17.36 55 VAL B O 1
ATOM 2413 N N . ASP B 1 57 ? -2.197 -8.886 -4.836 1.00 15.73 56 ASP B N 1
ATOM 2414 C CA . ASP B 1 57 ? -3.341 -9.409 -5.567 1.00 15.75 56 ASP B CA 1
ATOM 2415 C C . ASP B 1 57 ? -3.460 -10.925 -5.306 1.00 15.38 56 ASP B C 1
ATOM 2416 O O . ASP B 1 57 ? -2.691 -11.479 -4.500 1.00 14.43 56 ASP B O 1
ATOM 2421 N N . THR B 1 58 ? -4.390 -11.596 -5.986 1.00 15.50 57 THR B N 1
ATOM 2422 C CA . THR B 1 58 ? -4.614 -13.032 -5.742 1.00 15.52 57 THR B CA 1
ATOM 2423 C C . THR B 1 58 ? -3.756 -13.890 -6.669 1.00 15.17 57 THR B C 1
ATOM 2424 O O . THR B 1 58 ? -4.067 -15.068 -6.873 1.00 15.99 57 THR B O 1
ATOM 2428 N N . ASN B 1 59 ? -2.674 -13.327 -7.192 1.00 13.41 58 ASN B N 1
ATOM 2429 C CA . ASN B 1 59 ? -1.790 -14.050 -8.139 1.00 14.16 58 ASN B CA 1
ATOM 2430 C C . ASN B 1 59 ? -0.354 -14.310 -7.644 1.00 14.05 58 ASN B C 1
ATOM 2431 O O . ASN B 1 59 ? 0.538 -14.700 -8.416 1.00 13.76 58 ASN B O 1
ATOM 2436 N N . GLN B 1 60 ? -0.133 -14.083 -6.362 1.00 13.28 59 GLN B N 1
ATOM 2437 C CA . GLN B 1 60 ? 1.198 -14.209 -5.792 1.00 11.94 59 GLN B CA 1
ATOM 2438 C C . GLN B 1 60 ? 1.370 -15.673 -5.341 1.00 12.23 59 GLN B C 1
ATOM 2439 O O . GLN B 1 60 ? 0.378 -16.392 -5.118 1.00 11.96 59 GLN B O 1
ATOM 2445 N N . TYR B 1 61 ? 2.620 -16.087 -5.146 1.00 13.17 60 TYR B N 1
ATOM 2446 C CA . TYR B 1 61 ? 2.897 -17.445 -4.658 1.00 12.59 60 TYR B CA 1
ATOM 2447 C C . TYR B 1 61 ? 4.322 -17.593 -4.242 1.00 11.68 60 TYR B C 1
ATOM 2448 O O . TYR B 1 61 ? 5.172 -16.787 -4.626 1.00 10.09 60 TYR B O 1
ATOM 2457 N N . ILE B 1 62 ? 4.580 -18.603 -3.411 1.00 10.66 61 ILE B N 1
ATOM 2458 C CA . ILE B 1 62 ? 5.917 -19.083 -3.172 1.00 10.90 61 ILE B CA 1
ATOM 2459 C C . ILE B 1 62 ? 5.950 -20.579 -3.545 1.00 10.79 61 ILE B C 1
ATOM 2460 O O . ILE B 1 62 ? 5.079 -21.309 -3.161 1.00 9.77 61 ILE B O 1
ATOM 2465 N N . VAL B 1 63 ? 6.910 -20.969 -4.386 1.00 11.16 62 VAL B N 1
ATOM 2466 C CA . VAL B 1 63 ? 7.088 -22.342 -4.855 1.00 12.38 62 VAL B CA 1
ATOM 2467 C C . VAL B 1 63 ? 8.322 -22.920 -4.212 1.00 11.76 62 VAL B C 1
ATOM 2468 O O . VAL B 1 63 ? 9.395 -22.334 -4.265 1.00 11.24 62 VAL B O 1
ATOM 2472 N N . ALA B 1 64 ? 8.161 -24.121 -3.666 1.00 11.48 63 ALA B N 1
ATOM 2473 C CA . ALA B 1 64 ? 9.233 -24.921 -3.112 1.00 11.16 63 ALA B CA 1
ATOM 2474 C C . ALA B 1 64 ? 9.496 -26.079 -4.072 1.00 11.14 63 ALA B C 1
ATOM 2475 O O . ALA B 1 64 ? 8.566 -26.806 -4.434 1.00 11.87 63 ALA B O 1
ATOM 2477 N N . GLY B 1 65 ? 10.737 -26.252 -4.487 1.00 10.42 64 GLY B N 1
ATOM 2478 C CA . GLY B 1 65 ? 11.061 -27.298 -5.424 1.00 10.41 64 GLY B CA 1
ATOM 2479 C C . GLY B 1 65 ? 12.093 -28.267 -4.897 1.00 11.25 64 GLY B C 1
ATOM 2480 O O . GLY B 1 65 ? 13.157 -27.865 -4.425 1.00 10.52 64 GLY B O 1
ATOM 2481 N N . CYS B 1 66 ? 11.782 -29.566 -5.024 1.00 11.89 65 CYS B N 1
ATOM 2482 C CA . CYS B 1 66 ? 12.705 -30.651 -4.715 1.00 12.54 65 CYS B CA 1
ATOM 2483 C C . CYS B 1 66 ? 12.932 -31.502 -5.961 1.00 12.35 65 CYS B C 1
ATOM 2484 O O . CYS B 1 66 ? 11.985 -31.792 -6.670 1.00 12.06 65 CYS B O 1
ATOM 2487 N N . GLU B 1 67 ? 14.167 -31.920 -6.179 1.00 11.70 66 GLU B N 1
ATOM 2488 C CA . GLU B 1 67 ? 14.481 -32.789 -7.321 1.00 13.10 66 GLU B CA 1
ATOM 2489 C C . GLU B 1 67 ? 14.148 -34.238 -7.016 1.00 12.86 66 GLU B C 1
ATOM 2490 O O . GLU B 1 67 ? 13.988 -35.051 -7.917 1.00 12.63 66 GLU B O 1
ATOM 2496 N N . VAL B 1 68 ? 14.105 -34.550 -5.727 1.00 14.00 67 VAL B N 1
ATOM 2497 C CA . VAL B 1 68 ? 13.807 -35.907 -5.267 1.00 14.14 67 VAL B CA 1
ATOM 2498 C C . VAL B 1 68 ? 12.339 -35.939 -4.841 1.00 13.23 67 VAL B C 1
ATOM 2499 O O . VAL B 1 68 ? 11.927 -35.184 -3.942 1.00 12.79 67 VAL B O 1
ATOM 2503 N N . PRO B 1 69 ? 11.523 -36.806 -5.458 1.00 12.20 68 PRO B N 1
ATOM 2504 C CA . PRO B 1 69 ? 10.127 -36.835 -5.030 1.00 11.81 68 PRO B CA 1
ATOM 2505 C C . PRO B 1 69 ? 9.973 -37.094 -3.553 1.00 11.22 68 PRO B C 1
ATOM 2506 O O . PRO B 1 69 ? 10.709 -37.938 -2.993 1.00 11.60 68 PRO B O 1
ATOM 2510 N N . ARG B 1 70 ? 9.004 -36.408 -2.974 1.00 11.78 69 ARG B N 1
ATOM 2511 C CA . ARG B 1 70 ? 8.600 -36.535 -1.591 1.00 11.77 69 ARG B CA 1
ATOM 2512 C C . ARG B 1 70 ? 7.109 -36.796 -1.441 1.00 11.50 69 ARG B C 1
ATOM 2513 O O . ARG B 1 70 ? 6.258 -36.531 -2.329 1.00 11.05 69 ARG B O 1
ATOM 2521 N N . THR B 1 71 ? 6.794 -37.308 -0.269 1.00 11.15 70 THR B N 1
ATOM 2522 C CA . THR B 1 71 ? 5.463 -37.428 0.238 1.00 11.44 70 THR B CA 1
ATOM 2523 C C . THR B 1 71 ? 5.197 -36.331 1.263 1.00 10.36 70 THR B C 1
ATOM 2524 O O . THR B 1 71 ? 5.678 -36.363 2.384 1.00 9.41 70 THR B O 1
ATOM 2528 N N . PHE B 1 72 ? 4.466 -35.321 0.795 1.00 10.50 71 PHE B N 1
ATOM 2529 C CA . PHE B 1 72 ? 4.075 -34.139 1.558 1.00 11.65 71 PHE B CA 1
ATOM 2530 C C . PHE B 1 72 ? 2.902 -34.468 2.490 1.00 11.57 71 PHE B C 1
ATOM 2531 O O . PHE B 1 72 ? 1.836 -34.828 2.070 1.00 12.74 71 PHE B O 1
ATOM 2539 N N . MET B 1 73 ? 3.139 -34.307 3.786 1.00 12.92 72 MET B N 1
ATOM 2540 C CA . MET B 1 73 ? 2.152 -34.650 4.821 1.00 12.11 72 MET B CA 1
ATOM 2541 C C . MET B 1 73 ? 1.339 -33.416 5.283 1.00 12.89 72 MET B C 1
ATOM 2542 O O . MET B 1 73 ? 0.138 -33.518 5.575 1.00 13.83 72 MET B O 1
ATOM 2547 N N . CYS B 1 74 ? 1.993 -32.251 5.337 1.00 12.51 73 CYS B N 1
ATOM 2548 C CA . CYS B 1 74 ? 1.479 -31.080 6.030 1.00 12.86 73 CYS B CA 1
ATOM 2549 C C . CYS B 1 74 ? 2.184 -29.829 5.468 1.00 12.53 73 CYS B C 1
ATOM 2550 O O . CYS B 1 74 ? 3.349 -29.901 5.103 1.00 11.06 73 CYS B O 1
ATOM 2553 N N . VAL B 1 75 ? 1.464 -28.708 5.419 1.00 12.37 74 VAL B N 1
ATOM 2554 C CA . VAL B 1 75 ? 2.052 -27.393 5.182 1.00 13.42 74 VAL B CA 1
ATOM 2555 C C . VAL B 1 75 ? 1.627 -26.569 6.388 1.00 12.94 74 VAL B C 1
ATOM 2556 O O . VAL B 1 75 ? 0.466 -26.635 6.816 1.00 13.31 74 VAL B O 1
ATOM 2560 N N . ALA B 1 76 ? 2.587 -25.871 6.963 1.00 12.33 75 ALA B N 1
ATOM 2561 C CA . ALA B 1 76 ? 2.377 -24.997 8.111 1.00 11.80 75 ALA B CA 1
ATOM 2562 C C . ALA B 1 76 ? 2.504 -23.562 7.574 1.00 12.49 75 ALA B C 1
ATOM 2563 O O . ALA B 1 76 ? 3.447 -23.239 6.845 1.00 11.07 75 ALA B O 1
ATOM 2565 N N . LEU B 1 77 ? 1.560 -22.731 7.971 1.00 13.67 76 LEU B N 1
ATOM 2566 C CA . LEU B 1 77 ? 1.586 -21.306 7.695 1.00 13.56 76 LEU B CA 1
ATOM 2567 C C . LEU B 1 77 ? 1.712 -20.545 9.009 1.00 13.87 76 LEU B C 1
ATOM 2568 O O . LEU B 1 77 ? 1.249 -21.000 10.078 1.00 11.29 76 LEU B O 1
ATOM 2573 N N . GLN B 1 78 ? 2.347 -19.382 8.908 1.00 12.10 77 GLN B N 1
ATOM 2574 C CA . GLN B 1 78 ? 2.529 -18.485 10.006 1.00 12.04 77 GLN B CA 1
ATOM 2575 C C . GLN B 1 78 ? 2.520 -17.056 9.440 1.00 12.11 77 GLN B C 1
ATOM 2576 O O . GLN B 1 78 ? 2.916 -16.805 8.289 1.00 11.68 77 GLN B O 1
ATOM 2582 N N . GLY B 1 79 ? 2.094 -16.108 10.273 1.00 11.96 78 GLY B N 1
ATOM 2583 C CA . GLY B 1 79 ? 2.132 -14.694 9.911 1.00 12.60 78 GLY B CA 1
ATOM 2584 C C . GLY B 1 79 ? 3.522 -14.068 9.948 1.00 12.10 78 GLY B C 1
ATOM 2585 O O . GLY B 1 79 ? 4.522 -14.730 10.189 1.00 10.86 78 GLY B O 1
ATOM 2586 N N . ARG B 1 80 ? 3.561 -12.763 9.709 1.00 11.53 79 ARG B N 1
ATOM 2587 C CA . ARG B 1 80 ? 4.767 -11.988 9.783 1.00 11.40 79 ARG B CA 1
ATOM 2588 C C . ARG B 1 80 ? 5.040 -11.677 11.233 1.00 11.74 79 ARG B C 1
ATOM 2589 O O . ARG B 1 80 ? 4.125 -11.251 11.989 1.00 13.31 79 ARG B O 1
ATOM 2597 N N . GLY B 1 81 ? 6.278 -11.923 11.646 1.00 11.25 80 GLY B N 1
ATOM 2598 C CA . GLY B 1 81 ? 6.699 -11.785 13.041 1.00 12.28 80 GLY B CA 1
ATOM 2599 C C . GLY B 1 81 ? 6.728 -10.373 13.632 1.00 14.03 80 GLY B C 1
ATOM 2600 O O . GLY B 1 81 ? 6.511 -10.200 14.862 1.00 13.03 80 GLY B O 1
ATOM 2601 N N . ASP B 1 82 ? 6.973 -9.373 12.772 1.00 12.57 81 ASP B N 1
ATOM 2602 C CA . ASP B 1 82 ? 7.261 -8.006 13.247 1.00 14.05 81 ASP B CA 1
ATOM 2603 C C . ASP B 1 82 ? 6.219 -6.975 12.881 1.00 14.34 81 ASP B C 1
ATOM 2604 O O . ASP B 1 82 ? 6.402 -5.781 13.172 1.00 15.46 81 ASP B O 1
ATOM 2609 N N . ALA B 1 83 ? 5.126 -7.416 12.244 1.00 13.80 82 ALA B N 1
ATOM 2610 C CA . ALA B 1 83 ? 4.001 -6.562 11.886 1.00 14.28 82 ALA B CA 1
ATOM 2611 C C . ALA B 1 83 ? 2.712 -7.345 11.663 1.00 14.25 82 ALA B C 1
ATOM 2612 O O . ALA B 1 83 ? 2.763 -8.550 11.375 1.00 13.78 82 ALA B O 1
ATOM 2614 N N . ASP B 1 84 ? 1.566 -6.663 11.761 1.00 13.65 83 ASP B N 1
ATOM 2615 C CA . ASP B 1 84 ? 0.271 -7.316 11.740 1.00 14.59 83 ASP B CA 1
ATOM 2616 C C . ASP B 1 84 ? -0.153 -7.625 10.300 1.00 13.12 83 ASP B C 1
ATOM 2617 O O . ASP B 1 84 ? -1.086 -7.069 9.731 1.00 14.73 83 ASP B O 1
ATOM 2622 N N . GLN B 1 85 ? 0.583 -8.534 9.691 1.00 13.19 84 GLN B N 1
ATOM 2623 C CA . GLN B 1 85 ? 0.325 -8.965 8.325 1.00 12.35 84 GLN B CA 1
ATOM 2624 C C . GLN B 1 85 ? 0.377 -10.503 8.315 1.00 11.99 84 GLN B C 1
ATOM 2625 O O . GLN B 1 85 ? 1.294 -11.111 8.880 1.00 12.46 84 GLN B O 1
ATOM 2631 N N . TRP B 1 86 ? -0.623 -11.105 7.707 1.00 12.42 85 TRP B N 1
ATOM 2632 C CA . TRP B 1 86 ? -0.704 -12.560 7.607 1.00 13.04 85 TRP B CA 1
ATOM 2633 C C . TRP B 1 86 ? -1.700 -13.010 6.566 1.00 13.20 85 TRP B C 1
ATOM 2634 O O . TRP B 1 86 ? -2.570 -12.255 6.132 1.00 14.43 85 TRP B O 1
ATOM 2645 N N . VAL B 1 87 ? -1.543 -14.265 6.145 1.00 12.53 86 VAL B N 1
ATOM 2646 C CA . VAL B 1 87 ? -2.348 -14.829 5.103 1.00 12.13 86 VAL B CA 1
ATOM 2647 C C . VAL B 1 87 ? -3.472 -15.678 5.736 1.00 12.81 86 VAL B C 1
ATOM 2648 O O . VAL B 1 87 ? -3.203 -16.684 6.405 1.00 11.61 86 VAL B O 1
ATOM 2652 N N . THR B 1 88 ? -4.712 -15.270 5.483 1.00 12.85 87 THR B N 1
ATOM 2653 C CA . THR B 1 88 ? -5.900 -15.875 6.118 1.00 13.48 87 THR B CA 1
ATOM 2654 C C . THR B 1 88 ? -6.445 -17.103 5.397 1.00 13.80 87 THR B C 1
ATOM 2655 O O . THR B 1 88 ? -7.078 -17.952 6.023 1.00 14.74 87 THR B O 1
ATOM 2659 N N . SER B 1 89 ? -6.224 -17.199 4.097 1.00 13.59 88 SER B N 1
ATOM 2660 C CA . SER B 1 89 ? -6.505 -18.423 3.380 1.00 14.56 88 SER B CA 1
ATOM 2661 C C . SER B 1 89 ? -5.666 -18.505 2.126 1.00 13.76 88 SER B C 1
ATOM 2662 O O . SER B 1 89 ? -5.198 -17.472 1.611 1.00 13.32 88 SER B O 1
ATOM 2665 N N . TYR B 1 90 ? -5.485 -19.720 1.615 1.00 12.71 89 TYR B N 1
ATOM 2666 C CA . TYR B 1 90 ? -4.606 -19.924 0.444 1.00 13.27 89 TYR B CA 1
ATOM 2667 C C . TYR B 1 90 ? -5.017 -21.181 -0.278 1.00 13.13 89 TYR B C 1
ATOM 2668 O O . TYR B 1 90 ? -5.773 -21.982 0.270 1.00 15.09 89 TYR B O 1
ATOM 2677 N N . LYS B 1 91 ? -4.535 -21.355 -1.492 1.00 13.65 90 LYS B N 1
ATOM 2678 C CA . LYS B 1 91 ? -4.657 -22.635 -2.142 1.00 13.80 90 LYS B CA 1
ATOM 2679 C C . LYS B 1 91 ? -3.296 -23.249 -2.385 1.00 13.56 90 LYS B C 1
ATOM 2680 O O . LYS B 1 91 ? -2.262 -22.576 -2.314 1.00 12.03 90 LYS B O 1
ATOM 2686 N N . ILE B 1 92 ? -3.311 -24.550 -2.621 1.00 12.12 91 ILE B N 1
ATOM 2687 C CA . ILE B 1 92 ? -2.103 -25.316 -2.883 1.00 12.09 91 ILE B CA 1
ATOM 2688 C C . ILE B 1 92 ? -2.098 -25.914 -4.274 1.00 12.44 91 ILE B C 1
ATOM 2689 O O . ILE B 1 92 ? -3.115 -26.426 -4.748 1.00 13.35 91 ILE B O 1
ATOM 2694 N N . ARG B 1 93 ? -0.970 -25.788 -4.955 1.00 11.40 92 ARG B N 1
ATOM 2695 C CA . ARG B 1 93 ? -0.771 -26.458 -6.223 1.00 11.79 92 ARG B CA 1
ATOM 2696 C C . ARG B 1 93 ? 0.541 -27.252 -6.145 1.00 11.31 92 ARG B C 1
ATOM 2697 O O . ARG B 1 93 ? 1.465 -26.936 -5.352 1.00 10.07 92 ARG B O 1
ATOM 2705 N N . TYR B 1 94 ? 0.617 -28.295 -6.960 1.00 10.49 93 TYR B N 1
ATOM 2706 C CA . TYR B 1 94 ? 1.778 -29.179 -6.944 1.00 11.16 93 TYR B CA 1
ATOM 2707 C C . TYR B 1 94 ? 2.025 -29.909 -8.244 1.00 11.19 93 TYR B C 1
ATOM 2708 O O . TYR B 1 94 ? 1.136 -29.994 -9.096 1.00 11.36 93 TYR B O 1
ATOM 2717 N N . SER B 1 95 ? 3.254 -30.408 -8.392 1.00 12.03 94 SER B N 1
ATOM 2718 C CA . SER B 1 95 ? 3.625 -31.220 -9.561 1.00 11.33 94 SER B CA 1
ATOM 2719 C C . SER B 1 95 ? 4.577 -32.329 -9.158 1.00 11.37 94 SER B C 1
ATOM 2720 O O . SER B 1 95 ? 5.508 -32.098 -8.357 1.00 11.05 94 SER B O 1
ATOM 2723 N N . LEU B 1 96 ? 4.335 -33.530 -9.684 1.00 11.27 95 LEU B N 1
ATOM 2724 C CA . LEU B 1 96 ? 5.275 -34.647 -9.527 1.00 11.46 95 LEU B CA 1
ATOM 2725 C C . LEU B 1 96 ? 6.301 -34.699 -10.630 1.00 12.30 95 LEU B C 1
ATOM 2726 O O . LEU B 1 96 ? 7.482 -34.821 -10.361 1.00 11.91 95 LEU B O 1
ATOM 2731 N N . ASP B 1 97 ? 5.871 -34.626 -11.888 1.00 12.02 96 ASP B N 1
ATOM 2732 C CA . ASP B 1 97 ? 6.812 -34.711 -12.993 1.00 13.61 96 ASP B CA 1
ATOM 2733 C C . ASP B 1 97 ? 7.361 -33.356 -13.478 1.00 13.59 96 ASP B C 1
ATOM 2734 O O . ASP B 1 97 ? 8.211 -33.317 -14.327 1.00 13.25 96 ASP B O 1
ATOM 2739 N N . ASN B 1 98 ? 6.884 -32.268 -12.879 1.00 14.33 97 ASN B N 1
ATOM 2740 C CA . ASN B 1 98 ? 7.350 -30.920 -13.245 1.00 13.51 97 ASN B CA 1
ATOM 2741 C C . ASN B 1 98 ? 7.011 -30.559 -14.692 1.00 14.38 97 ASN B C 1
ATOM 2742 O O . ASN B 1 98 ? 7.679 -29.729 -15.294 1.00 14.04 97 ASN B O 1
ATOM 2747 N N . VAL B 1 99 ? 5.959 -31.192 -15.213 1.00 15.15 98 VAL B N 1
ATOM 2748 C CA . VAL B 1 99 ? 5.368 -30.867 -16.530 1.00 16.13 98 VAL B CA 1
ATOM 2749 C C . VAL B 1 99 ? 3.933 -30.514 -16.320 1.00 16.52 98 VAL B C 1
ATOM 2750 O O . VAL B 1 99 ? 3.509 -29.408 -16.643 1.00 18.12 98 VAL B O 1
ATOM 2754 N N . SER B 1 100 ? 3.169 -31.424 -15.752 1.00 16.73 99 SER B N 1
ATOM 2755 C CA . SER B 1 100 ? 1.790 -31.193 -15.446 1.00 17.12 99 SER B CA 1
ATOM 2756 C C . SER B 1 100 ? 1.660 -30.792 -13.999 1.00 16.47 99 SER B C 1
ATOM 2757 O O . SER B 1 100 ? 2.247 -31.412 -13.159 1.00 15.70 99 SER B O 1
ATOM 2760 N N . TRP B 1 101 ? 0.842 -29.784 -13.737 1.00 16.01 100 TRP B N 1
ATOM 2761 C CA . TRP B 1 101 ? 0.524 -29.331 -12.373 1.00 15.81 100 TRP B CA 1
ATOM 2762 C C . TRP B 1 101 ? -0.938 -29.562 -12.040 1.00 15.88 100 TRP B C 1
ATOM 2763 O O . TRP B 1 101 ? -1.813 -29.591 -12.940 1.00 15.92 100 TRP B O 1
ATOM 2774 N N . PHE B 1 102 ? -1.187 -29.744 -10.744 1.00 14.70 101 PHE B N 1
ATOM 2775 C CA . PHE B 1 102 ? -2.490 -30.019 -10.171 1.00 15.30 101 PHE B CA 1
ATOM 2776 C C . PHE B 1 102 ? -2.773 -29.100 -8.983 1.00 16.33 101 PHE B C 1
ATOM 2777 O O . PHE B 1 102 ? -1.855 -28.575 -8.339 1.00 15.28 101 PHE B O 1
ATOM 2785 N N . GLU B 1 103 ? -4.058 -28.894 -8.714 1.00 15.98 102 GLU B N 1
ATOM 2786 C CA . GLU B 1 103 ? -4.490 -28.127 -7.579 1.00 16.17 102 GLU B CA 1
ATOM 2787 C C . GLU B 1 103 ? -5.044 -29.051 -6.521 1.00 16.11 102 GLU B C 1
ATOM 2788 O O . GLU B 1 103 ? -5.920 -29.895 -6.809 1.00 18.10 102 GLU B O 1
ATOM 2794 N N . TYR B 1 104 ? -4.574 -28.891 -5.290 1.00 14.53 103 TYR B N 1
ATOM 2795 C CA . TYR B 1 104 ? -5.189 -29.519 -4.128 1.00 14.83 103 TYR B CA 1
ATOM 2796 C C . TYR B 1 104 ? -6.645 -29.063 -3.931 1.00 15.39 103 TYR B C 1
ATOM 2797 O O . TYR B 1 104 ? -6.967 -27.889 -4.105 1.00 15.12 103 TYR B O 1
ATOM 2806 N N . ARG B 1 105 ? -7.527 -30.001 -3.588 1.00 16.67 104 ARG B N 1
ATOM 2807 C CA . ARG B 1 105 ? -8.965 -29.723 -3.449 1.00 17.92 104 ARG B CA 1
ATOM 2808 C C . ARG B 1 105 ? -9.522 -28.977 -4.644 1.00 17.63 104 ARG B C 1
ATOM 2809 O O . ARG B 1 105 ? -10.418 -28.126 -4.512 1.00 17.28 104 ARG B O 1
ATOM 2817 N N . ASN B 1 106 ? -8.951 -29.252 -5.811 1.00 18.59 105 ASN B N 1
ATOM 2818 C CA . ASN B 1 106 ? -9.418 -28.636 -7.049 1.00 19.59 105 ASN B CA 1
ATOM 2819 C C . ASN B 1 106 ? -9.439 -27.099 -6.941 1.00 20.20 105 ASN B C 1
ATOM 2820 O O . ASN B 1 106 ? -10.260 -26.411 -7.543 1.00 19.77 105 ASN B O 1
ATOM 2825 N N . GLY B 1 107 ? -8.495 -26.559 -6.182 1.00 19.44 106 GLY B N 1
ATOM 2826 C CA . GLY B 1 107 ? -8.349 -25.104 -6.076 1.00 19.55 106 GLY B CA 1
ATOM 2827 C C . GLY B 1 107 ? -9.069 -24.438 -4.908 1.00 19.58 106 GLY B C 1
ATOM 2828 O O . GLY B 1 107 ? -9.013 -23.212 -4.738 1.00 19.67 106 GLY B O 1
ATOM 2829 N N . ALA B 1 108 ? -9.753 -25.231 -4.095 1.00 19.62 107 ALA B N 1
ATOM 2830 C CA . ALA B 1 108 ? -10.513 -24.709 -2.990 1.00 19.02 107 ALA B CA 1
ATOM 2831 C C . ALA B 1 108 ? -9.587 -24.132 -1.941 1.00 19.75 107 ALA B C 1
ATOM 2832 O O . ALA B 1 108 ? -8.435 -24.531 -1.839 1.00 18.30 107 ALA B O 1
ATOM 2834 N N . ALA B 1 109 ? -10.099 -23.164 -1.177 1.00 19.23 108 ALA B N 1
ATOM 2835 C CA . ALA B 1 109 ? -9.313 -22.513 -0.115 1.00 19.19 108 ALA B CA 1
ATOM 2836 C C . ALA B 1 109 ? -8.968 -23.436 1.041 1.00 19.98 108 ALA B C 1
ATOM 2837 O O . ALA B 1 109 ? -9.735 -24.343 1.365 1.00 21.91 108 ALA B O 1
ATOM 2839 N N . VAL B 1 110 ? -7.790 -23.227 1.630 1.00 17.66 109 VAL B N 1
ATOM 2840 C CA . VAL B 1 110 ? -7.305 -23.898 2.820 1.00 18.13 109 VAL B CA 1
ATOM 2841 C C . VAL B 1 110 ? -7.206 -22.797 3.874 1.00 18.16 109 VAL B C 1
ATOM 2842 O O . VAL B 1 110 ? -6.783 -21.662 3.576 1.00 16.35 109 VAL B O 1
ATOM 2846 N N . THR B 1 111 ? -7.599 -23.127 5.098 1.00 18.16 110 THR B N 1
ATOM 2847 C CA . THR B 1 111 ? -7.553 -22.168 6.191 1.00 17.82 110 THR B CA 1
ATOM 2848 C C . THR B 1 111 ? -6.154 -21.780 6.566 1.00 16.84 110 THR B C 1
ATOM 2849 O O . THR B 1 111 ? -5.318 -22.616 6.873 1.00 17.02 110 THR B O 1
ATOM 2853 N N . GLY B 1 112 ? -5.920 -20.474 6.528 1.00 17.11 111 GLY B N 1
ATOM 2854 C CA . GLY B 1 112 ? -4.671 -19.876 6.985 1.00 16.56 111 GLY B CA 1
ATOM 2855 C C . GLY B 1 112 ? -4.629 -19.508 8.464 1.00 16.40 111 GLY B C 1
ATOM 2856 O O . GLY B 1 112 ? -5.160 -20.231 9.351 1.00 16.23 111 GLY B O 1
ATOM 2857 N N . VAL B 1 113 ? -3.966 -18.392 8.765 1.00 15.45 112 VAL B N 1
ATOM 2858 C CA . VAL B 1 113 ? -3.710 -18.000 10.136 1.00 14.69 112 VAL B CA 1
ATOM 2859 C C . VAL B 1 113 ? -4.506 -16.745 10.521 1.00 14.81 112 VAL B C 1
ATOM 2860 O O . VAL B 1 113 ? -5.171 -16.150 9.673 1.00 15.35 112 VAL B O 1
ATOM 2864 N N . THR B 1 114 ? -4.397 -16.346 11.779 1.00 15.65 113 THR B N 1
ATOM 2865 C CA . THR B 1 114 ? -5.257 -15.267 12.307 1.00 16.47 113 THR B CA 1
ATOM 2866 C C . THR B 1 114 ? -4.453 -14.279 13.144 1.00 16.09 113 THR B C 1
ATOM 2867 O O . THR B 1 114 ? -5.029 -13.378 13.782 1.00 17.10 113 THR B O 1
ATOM 2871 N N . ASP B 1 115 ? -3.129 -14.429 13.139 1.00 16.19 114 ASP B N 1
ATOM 2872 C CA . ASP B 1 115 ? -2.243 -13.566 13.921 1.00 16.19 114 ASP B CA 1
ATOM 2873 C C . ASP B 1 115 ? -0.815 -13.680 13.447 1.00 15.20 114 ASP B C 1
ATOM 2874 O O . ASP B 1 115 ? -0.580 -14.315 12.419 1.00 14.81 114 ASP B O 1
ATOM 2879 N N . ARG B 1 116 ? 0.126 -13.062 14.168 1.00 14.96 115 ARG B N 1
ATOM 2880 C CA . ARG B 1 116 ? 1.499 -12.974 13.696 1.00 15.40 115 ARG B CA 1
ATOM 2881 C C . ARG B 1 116 ? 2.220 -14.304 13.783 1.00 15.10 115 ARG B C 1
ATOM 2882 O O . ARG B 1 116 ? 2.965 -14.670 12.857 1.00 13.37 115 ARG B O 1
ATOM 2890 N N . ASN B 1 117 ? 2.035 -14.984 14.919 1.00 13.97 116 ASN B N 1
ATOM 2891 C CA . ASN B 1 117 ? 2.960 -16.026 15.347 1.00 15.11 116 ASN B CA 1
ATOM 2892 C C . ASN B 1 117 ? 2.385 -17.430 15.578 1.00 14.81 116 ASN B C 1
ATOM 2893 O O . ASN B 1 117 ? 3.152 -18.378 15.686 1.00 15.36 116 ASN B O 1
ATOM 2898 N N . THR B 1 118 ? 1.080 -17.577 15.656 1.00 15.43 117 THR B N 1
ATOM 2899 C CA . THR B 1 118 ? 0.498 -18.904 15.936 1.00 16.62 117 THR B CA 1
ATOM 2900 C C . THR B 1 118 ? 0.445 -19.717 14.642 1.00 15.00 117 THR B C 1
ATOM 2901 O O . THR B 1 118 ? -0.239 -19.360 13.696 1.00 14.80 117 THR B O 1
ATOM 2905 N N . VAL B 1 119 ? 1.161 -20.823 14.637 1.00 14.80 118 VAL B N 1
ATOM 2906 C CA . VAL B 1 119 ? 1.285 -21.659 13.457 1.00 14.96 118 VAL B CA 1
ATOM 2907 C C . VAL B 1 119 ? -0.001 -22.424 13.220 1.00 15.61 118 VAL B C 1
ATOM 2908 O O . VAL B 1 119 ? -0.626 -22.878 14.175 1.00 14.96 118 VAL B O 1
ATOM 2912 N N . VAL B 1 120 ? -0.466 -22.467 11.970 1.00 14.85 119 VAL B N 1
ATOM 2913 C CA . VAL B 1 120 ? -1.600 -23.306 11.634 1.00 16.24 119 VAL B CA 1
ATOM 2914 C C . VAL B 1 120 ? -1.149 -24.408 10.657 1.00 17.18 119 VAL B C 1
ATOM 2915 O O . VAL B 1 120 ? -0.729 -24.139 9.525 1.00 17.53 119 VAL B O 1
ATOM 2919 N N . ASN B 1 121 ? -1.171 -25.637 11.149 1.00 17.23 120 ASN B N 1
ATOM 2920 C CA . ASN B 1 121 ? -0.789 -26.789 10.357 1.00 17.58 120 ASN B CA 1
ATOM 2921 C C . ASN B 1 121 ? -1.975 -27.284 9.561 1.00 17.86 120 ASN B C 1
ATOM 2922 O O . ASN B 1 121 ? -3.077 -27.506 10.115 1.00 18.81 120 ASN B O 1
ATOM 2927 N N . HIS B 1 122 ? -1.756 -27.501 8.274 1.00 15.56 121 HIS B N 1
ATOM 2928 C CA . HIS B 1 122 ? -2.713 -28.148 7.444 1.00 15.31 121 HIS B CA 1
ATOM 2929 C C . HIS B 1 122 ? -2.186 -29.503 6.938 1.00 15.57 121 HIS B C 1
ATOM 2930 O O . HIS B 1 122 ? -1.325 -29.569 6.079 1.00 15.60 121 HIS B O 1
ATOM 2937 N N . PHE B 1 123 ? -2.761 -30.589 7.457 1.00 15.92 122 PHE B N 1
ATOM 2938 C CA . PHE B 1 123 ? -2.426 -31.967 6.973 1.00 16.16 122 PHE B CA 1
ATOM 2939 C C . PHE B 1 123 ? -3.267 -32.252 5.761 1.00 16.57 122 PHE B C 1
ATOM 2940 O O . PHE B 1 123 ? -4.488 -32.178 5.839 1.00 16.55 122 PHE B O 1
ATOM 2948 N N . PHE B 1 124 ? -2.634 -32.554 4.630 1.00 16.17 123 PHE B N 1
ATOM 2949 C CA . PHE B 1 124 ? -3.366 -32.732 3.417 1.00 15.43 123 PHE B CA 1
ATOM 2950 C C . PHE B 1 124 ? -4.379 -33.882 3.584 1.00 17.48 123 PHE B C 1
ATOM 2951 O O . PHE B 1 124 ? -4.094 -34.885 4.238 1.00 16.99 123 PHE B O 1
ATOM 2959 N N . ASP B 1 125 ? -5.554 -33.697 2.995 1.00 18.21 124 ASP B N 1
ATOM 2960 C CA . ASP B 1 125 ? -6.627 -34.704 3.055 1.00 19.66 124 ASP B CA 1
ATOM 2961 C C . ASP B 1 125 ? -6.085 -36.112 2.770 1.00 19.56 124 ASP B C 1
ATOM 2962 O O . ASP B 1 125 ? -6.441 -37.074 3.439 1.00 20.34 124 ASP B O 1
ATOM 2967 N N . THR B 1 126 ? -5.259 -36.232 1.728 1.00 19.74 125 THR B N 1
ATOM 2968 C CA . THR B 1 126 ? -4.429 -37.399 1.462 1.00 20.11 125 THR B CA 1
ATOM 2969 C C . THR B 1 126 ? -3.022 -36.861 1.238 1.00 18.57 125 THR B C 1
ATOM 2970 O O . THR B 1 126 ? -2.893 -35.833 0.545 1.00 17.61 125 THR B O 1
ATOM 2974 N N . PRO B 1 127 ? -1.968 -37.518 1.800 1.00 17.44 126 PRO B N 1
ATOM 2975 C CA . PRO B 1 127 ? -0.605 -37.093 1.460 1.00 16.54 126 PRO B CA 1
ATOM 2976 C C . PRO B 1 127 ? -0.359 -36.961 -0.051 1.00 16.00 126 PRO B C 1
ATOM 2977 O O . PRO B 1 127 ? -0.849 -37.769 -0.894 1.00 15.67 126 PRO B O 1
ATOM 2981 N N . ILE B 1 128 ? 0.431 -35.947 -0.402 1.00 13.63 127 ILE B N 1
ATOM 2982 C CA . ILE B 1 128 ? 0.641 -35.597 -1.752 1.00 13.43 127 ILE B CA 1
ATOM 2983 C C . ILE B 1 128 ? 2.045 -36.027 -2.183 1.00 11.61 127 ILE B C 1
ATOM 2984 O O . ILE B 1 128 ? 3.019 -35.600 -1.593 1.00 11.37 127 ILE B O 1
ATOM 2989 N N . ARG B 1 129 ? 2.145 -36.838 -3.235 1.00 12.15 128 ARG B N 1
ATOM 2990 C CA . ARG B 1 129 ? 3.428 -37.186 -3.817 1.00 11.11 128 ARG B CA 1
ATOM 2991 C C . ARG B 1 129 ? 3.850 -36.152 -4.891 1.00 11.72 128 ARG B C 1
ATOM 2992 O O . ARG B 1 129 ? 3.180 -36.004 -5.917 1.00 11.68 128 ARG B O 1
ATOM 3000 N N . ALA B 1 130 ? 4.957 -35.449 -4.676 1.00 11.35 129 ALA B N 1
ATOM 3001 C CA . ALA B 1 130 ? 5.280 -34.320 -5.567 1.00 10.72 129 ALA B CA 1
ATOM 3002 C C . ALA B 1 130 ? 6.765 -33.966 -5.527 1.00 11.53 129 ALA B C 1
ATOM 3003 O O . ALA B 1 130 ? 7.445 -34.337 -4.566 1.00 11.05 129 ALA B O 1
ATOM 3005 N N . ARG B 1 131 ? 7.235 -33.276 -6.570 1.00 9.63 130 ARG B N 1
ATOM 3006 C CA . ARG B 1 131 ? 8.564 -32.645 -6.542 1.00 9.12 130 ARG B CA 1
ATOM 3007 C C . ARG B 1 131 ? 8.466 -31.182 -6.128 1.00 10.21 130 ARG B C 1
ATOM 3008 O O . ARG B 1 131 ? 9.265 -30.719 -5.296 1.00 12.10 130 ARG B O 1
ATOM 3016 N N . SER B 1 132 ? 7.494 -30.475 -6.676 1.00 10.29 131 SER B N 1
ATOM 3017 C CA . SER B 1 132 ? 7.334 -29.058 -6.413 1.00 11.14 131 SER B CA 1
ATOM 3018 C C . SER B 1 132 ? 5.911 -28.781 -5.898 1.00 11.35 131 SER B C 1
ATOM 3019 O O . SER B 1 132 ? 4.917 -29.479 -6.275 1.00 10.49 131 SER B O 1
ATOM 3022 N N . ILE B 1 133 ? 5.826 -27.794 -5.009 1.00 10.98 132 ILE B N 1
ATOM 3023 C CA . ILE B 1 133 ? 4.599 -27.427 -4.307 1.00 10.80 132 ILE B CA 1
ATOM 3024 C C . ILE B 1 133 ? 4.600 -25.903 -4.095 1.00 10.79 132 ILE B C 1
ATOM 3025 O O . ILE B 1 133 ? 5.660 -25.290 -3.874 1.00 10.60 132 ILE B O 1
ATOM 3030 N N . ALA B 1 134 ? 3.407 -25.303 -4.158 1.00 10.18 133 ALA B N 1
ATOM 3031 C CA . ALA B 1 134 ? 3.276 -23.854 -4.092 1.00 10.14 133 ALA B CA 1
ATOM 3032 C C . ALA B 1 134 ? 2.148 -23.432 -3.188 1.00 10.41 133 ALA B C 1
ATOM 3033 O O . ALA B 1 134 ? 1.064 -23.991 -3.266 1.00 10.46 133 ALA B O 1
ATOM 3035 N N . ILE B 1 135 ? 2.422 -22.431 -2.343 1.00 10.05 134 ILE B N 1
ATOM 3036 C CA . ILE B 1 135 ? 1.395 -21.743 -1.570 1.00 11.13 134 ILE B CA 1
ATOM 3037 C C . ILE B 1 135 ? 0.954 -20.491 -2.345 1.00 11.29 134 ILE B C 1
ATOM 3038 O O . ILE B 1 135 ? 1.808 -19.633 -2.684 1.00 10.36 134 ILE B O 1
ATOM 3043 N N . HIS B 1 136 ? -0.357 -20.390 -2.594 1.00 11.54 135 HIS B N 1
ATOM 3044 C CA . HIS B 1 136 ? -0.959 -19.290 -3.348 1.00 13.10 135 HIS B CA 1
ATOM 3045 C C . HIS B 1 136 ? -1.959 -18.520 -2.480 1.00 12.51 135 HIS B C 1
ATOM 3046 O O . HIS B 1 136 ? -3.133 -18.942 -2.331 1.00 13.02 135 HIS B O 1
ATOM 3053 N N . PRO B 1 137 ? -1.511 -17.417 -1.865 1.00 12.65 136 PRO B N 1
ATOM 3054 C CA . PRO B 1 137 ? -2.405 -16.671 -0.995 1.00 13.21 136 PRO B CA 1
ATOM 3055 C C . PRO B 1 137 ? -3.685 -16.195 -1.692 1.00 14.20 136 PRO B C 1
ATOM 3056 O O . PRO B 1 137 ? -3.647 -15.718 -2.823 1.00 13.40 136 PRO B O 1
ATOM 3060 N N . LEU B 1 138 ? -4.807 -16.374 -0.998 1.00 15.31 137 LEU B N 1
ATOM 3061 C CA . LEU B 1 138 ? -6.114 -15.997 -1.526 1.00 15.68 137 LEU B CA 1
ATOM 3062 C C . LEU B 1 138 ? -6.729 -14.804 -0.815 1.00 16.22 137 LEU B C 1
ATOM 3063 O O . LEU B 1 138 ? -7.395 -13.967 -1.459 1.00 15.31 137 LEU B O 1
ATOM 3068 N N . THR B 1 139 ? -6.511 -14.750 0.496 1.00 15.79 138 THR B N 1
ATOM 3069 C CA . THR B 1 139 ? -6.994 -13.655 1.351 1.00 15.93 138 THR B CA 1
ATOM 3070 C C . THR B 1 139 ? -5.956 -13.378 2.411 1.00 14.99 138 THR B C 1
ATOM 3071 O O . THR B 1 139 ? -5.169 -14.284 2.795 1.00 14.86 138 THR B O 1
ATOM 3075 N N . TRP B 1 140 ? -5.901 -12.123 2.883 1.00 13.64 139 TRP B N 1
ATOM 3076 C CA . TRP B 1 140 ? -4.847 -11.705 3.784 1.00 14.51 139 TRP B CA 1
ATOM 3077 C C . TRP B 1 140 ? -5.282 -10.507 4.642 1.00 15.45 139 TRP B C 1
ATOM 3078 O O . TRP B 1 140 ? -6.251 -9.828 4.326 1.00 14.46 139 TRP B O 1
ATOM 3089 N N . ASN B 1 141 ? -4.559 -10.325 5.730 1.00 15.46 140 ASN B N 1
ATOM 3090 C CA . ASN B 1 141 ? -4.680 -9.165 6.594 1.00 16.45 140 ASN B CA 1
ATOM 3091 C C . ASN B 1 141 ? -3.475 -8.288 6.378 1.00 15.98 140 ASN B C 1
ATOM 3092 O O . ASN B 1 141 ? -2.365 -8.733 6.602 1.00 15.61 140 ASN B O 1
ATOM 3097 N N . GLY B 1 142 ? -3.702 -7.049 5.952 1.00 15.37 141 GLY B N 1
ATOM 3098 C CA . GLY B 1 142 ? -2.654 -6.022 5.917 1.00 14.94 141 GLY B CA 1
ATOM 3099 C C . GLY B 1 142 ? -1.814 -6.075 4.649 1.00 15.07 141 GLY B C 1
ATOM 3100 O O . GLY B 1 142 ? -1.657 -5.073 3.938 1.00 15.35 141 GLY B O 1
ATOM 3101 N N . HIS B 1 143 ? -1.231 -7.240 4.389 1.00 12.62 142 HIS B N 1
ATOM 3102 C CA . HIS B 1 143 ? -0.359 -7.449 3.235 1.00 12.37 142 HIS B CA 1
ATOM 3103 C C . HIS B 1 143 ? -0.170 -8.973 3.045 1.00 12.16 142 HIS B C 1
ATOM 3104 O O . HIS B 1 143 ? -0.441 -9.754 3.952 1.00 12.40 142 HIS B O 1
ATOM 3111 N N . ILE B 1 144 ? 0.328 -9.361 1.874 1.00 12.54 143 ILE B N 1
ATOM 3112 C CA . ILE B 1 144 ? 0.659 -10.773 1.622 1.00 12.42 143 ILE B CA 1
ATOM 3113 C C . ILE B 1 144 ? 2.044 -11.060 2.195 1.00 10.96 143 ILE B C 1
ATOM 3114 O O . ILE B 1 144 ? 3.042 -10.812 1.550 1.00 11.35 143 ILE B O 1
ATOM 3119 N N . SER B 1 145 ? 2.085 -11.574 3.423 1.00 10.72 144 SER B N 1
ATOM 3120 C CA . SER B 1 145 ? 3.295 -11.737 4.199 1.00 9.75 144 SER B CA 1
ATOM 3121 C C . SER B 1 145 ? 3.207 -13.051 4.930 1.00 9.95 144 SER B C 1
ATOM 3122 O O . SER B 1 145 ? 2.226 -13.303 5.628 1.00 10.06 144 SER B O 1
ATOM 3125 N N . LEU B 1 146 ? 4.220 -13.901 4.799 1.00 9.58 145 LEU B N 1
ATOM 3126 C CA . LEU B 1 146 ? 4.136 -15.192 5.476 1.00 10.21 145 LEU B CA 1
ATOM 3127 C C . LEU B 1 146 ? 5.466 -15.805 5.825 1.00 9.64 145 LEU B C 1
ATOM 3128 O O . LEU B 1 146 ? 6.504 -15.499 5.193 1.00 9.55 145 LEU B O 1
ATOM 3133 N N . ARG B 1 147 ? 5.402 -16.732 6.775 1.00 9.13 146 ARG B N 1
ATOM 3134 C CA . ARG B 1 147 ? 6.458 -17.733 6.986 1.00 9.11 146 ARG B CA 1
ATOM 3135 C C . ARG B 1 147 ? 5.797 -19.103 6.840 1.00 8.24 146 ARG B C 1
ATOM 3136 O O . ARG B 1 147 ? 4.611 -19.232 7.023 1.00 9.89 146 ARG B O 1
ATOM 3144 N N . CYS B 1 148 ? 6.576 -20.116 6.504 1.00 9.50 147 CYS B N 1
ATOM 3145 C CA . CYS B 1 148 ? 5.968 -21.443 6.215 1.00 10.20 147 CYS B CA 1
ATOM 3146 C C . CYS B 1 148 ? 6.968 -22.574 6.399 1.00 10.14 147 CYS B C 1
ATOM 3147 O O . CYS B 1 148 ? 8.169 -22.357 6.623 1.00 10.50 147 CYS B O 1
ATOM 3150 N N . GLU B 1 149 ? 6.416 -23.792 6.389 1.00 10.60 148 GLU B N 1
ATOM 3151 C CA . GLU B 1 149 ? 7.195 -25.017 6.372 1.00 11.41 148 GLU B CA 1
ATOM 3152 C C . GLU B 1 149 ? 6.381 -26.091 5.656 1.00 11.44 148 GLU B C 1
ATOM 3153 O O . GLU B 1 149 ? 5.149 -26.083 5.672 1.00 11.36 148 GLU B O 1
ATOM 3159 N N . PHE B 1 150 ? 7.094 -26.988 5.005 1.00 11.37 149 PHE B N 1
ATOM 3160 C CA . PHE B 1 150 ? 6.502 -28.193 4.412 1.00 11.89 149 PHE B CA 1
ATOM 3161 C C . PHE B 1 150 ? 7.158 -29.379 5.110 1.00 11.83 149 PHE B C 1
ATOM 3162 O O . PHE B 1 150 ? 8.376 -29.381 5.321 1.00 11.97 149 PHE B O 1
ATOM 3170 N N . TYR B 1 151 ? 6.345 -30.362 5.463 1.00 11.98 150 TYR B N 1
ATOM 3171 C CA . TYR B 1 151 ? 6.768 -31.539 6.230 1.00 11.46 150 TYR B CA 1
ATOM 3172 C C . TYR B 1 151 ? 6.540 -32.771 5.387 1.00 12.55 150 TYR B C 1
ATOM 3173 O O . TYR B 1 151 ? 5.405 -32.993 4.895 1.00 12.31 150 TYR B O 1
ATOM 3182 N N . THR B 1 152 ? 7.617 -33.512 5.146 1.00 12.14 151 THR B N 1
ATOM 3183 C CA . THR B 1 152 ? 7.594 -34.679 4.262 1.00 11.37 151 THR B CA 1
ATOM 3184 C C . THR B 1 152 ? 8.064 -35.918 5.011 1.00 11.55 151 THR B C 1
ATOM 3185 O O . THR B 1 152 ? 8.747 -35.844 6.049 1.00 10.57 151 THR B O 1
ATOM 3189 N N . GLN B 1 153 ? 7.646 -37.082 4.519 1.00 12.35 152 GLN B N 1
ATOM 3190 C CA . GLN B 1 153 ? 8.236 -38.307 5.023 1.00 12.69 152 GLN B CA 1
ATOM 3191 C C . GLN B 1 153 ? 9.723 -38.256 4.732 1.00 12.11 152 GLN B C 1
ATOM 3192 O O . GLN B 1 153 ? 10.167 -37.655 3.753 1.00 11.56 152 GLN B O 1
ATOM 3198 N N . PRO B 1 154 ? 10.525 -38.879 5.601 1.00 12.30 153 PRO B N 1
ATOM 3199 C CA . PRO B 1 154 ? 11.921 -39.070 5.294 1.00 13.42 153 PRO B CA 1
ATOM 3200 C C . PRO B 1 154 ? 12.083 -39.761 3.949 1.00 14.22 153 PRO B C 1
ATOM 3201 O O . PRO B 1 154 ? 11.241 -40.621 3.570 1.00 14.82 153 PRO B O 1
ATOM 3205 N N . VAL B 1 155 ? 13.087 -39.366 3.201 1.00 14.30 154 VAL B N 1
ATOM 3206 C CA . VAL B 1 155 ? 13.363 -39.994 1.912 1.00 16.12 154 VAL B CA 1
ATOM 3207 C C . VAL B 1 155 ? 14.591 -40.887 2.128 1.00 15.75 154 VAL B C 1
ATOM 3208 O O . VAL B 1 155 ? 15.379 -40.623 3.007 1.00 16.85 154 VAL B O 1
ATOM 3212 N N . GLN B 1 156 ? 14.705 -41.934 1.313 1.00 15.01 155 GLN B N 1
ATOM 3213 C CA . GLN B 1 156 ? 15.898 -42.759 1.244 1.00 15.35 155 GLN B CA 1
ATOM 3214 C C . GLN B 1 156 ? 16.428 -42.746 -0.176 1.00 14.03 155 GLN B C 1
ATOM 3215 O O . GLN B 1 156 ? 15.683 -42.668 -1.182 1.00 16.62 155 GLN B O 1
ATOM 3221 N N . SER B 1 157 ? 17.735 -42.754 -0.262 1.00 12.74 156 SER B N 1
ATOM 3222 C CA . SER B 1 157 ? 18.439 -42.697 -1.517 1.00 13.35 156 SER B CA 1
ATOM 3223 C C . SER B 1 157 ? 19.219 -44.004 -1.664 1.00 13.25 156 SER B C 1
ATOM 3224 O O . SER B 1 157 ? 19.902 -44.423 -0.719 1.00 14.74 156 SER B O 1
ATOM 3227 N N . SER B 1 158 ? 19.118 -44.622 -2.827 1.00 12.56 157 SER B N 1
ATOM 3228 C CA . SER B 1 158 ? 19.926 -45.783 -3.199 1.00 11.34 157 SER B CA 1
ATOM 3229 C C . SER B 1 158 ? 20.748 -45.522 -4.413 1.00 11.71 157 SER B C 1
ATOM 3230 O O . SER B 1 158 ? 20.376 -44.704 -5.282 1.00 11.30 157 SER B O 1
ATOM 3233 N N . VAL B 1 159 ? 21.843 -46.267 -4.540 1.00 10.79 158 VAL B N 1
ATOM 3234 C CA . VAL B 1 159 ? 22.637 -46.288 -5.765 1.00 10.92 158 VAL B CA 1
ATOM 3235 C C . VAL B 1 159 ? 22.873 -47.764 -6.093 1.00 12.36 158 VAL B C 1
ATOM 3236 O O . VAL B 1 159 ? 23.243 -48.530 -5.191 1.00 12.26 158 VAL B O 1
ATOM 3240 N N . THR B 1 160 ? 22.635 -48.145 -7.342 1.00 12.27 159 THR B N 1
ATOM 3241 C CA . THR B 1 160 ? 22.683 -49.548 -7.742 1.00 12.75 159 THR B CA 1
ATOM 3242 C C . THR B 1 160 ? 23.667 -49.751 -8.888 1.00 12.76 159 THR B C 1
ATOM 3243 O O . THR B 1 160 ? 23.780 -48.896 -9.794 1.00 12.71 159 THR B O 1
ATOM 3247 N N . GLN B 1 161 ? 24.434 -50.854 -8.836 1.00 12.56 160 GLN B N 1
ATOM 3248 C CA . GLN B 1 161 ? 25.269 -51.286 -9.947 1.00 12.22 160 GLN B CA 1
ATOM 3249 C C . GLN B 1 161 ? 24.938 -52.724 -10.287 1.00 12.71 160 GLN B C 1
ATOM 3250 O O . GLN B 1 161 ? 24.804 -53.553 -9.398 1.00 13.35 160 GLN B O 1
ATOM 3256 N N . VAL B 1 162 ? 24.730 -52.948 -11.576 1.00 13.90 161 VAL B N 1
ATOM 3257 C CA . VAL B 1 162 ? 24.504 -54.250 -12.151 1.00 13.90 161 VAL B CA 1
ATOM 3258 C C . VAL B 1 162 ? 25.782 -54.690 -12.811 1.00 15.35 161 VAL B C 1
ATOM 3259 O O . VAL B 1 162 ? 26.445 -53.916 -13.543 1.00 13.46 161 VAL B O 1
ATOM 3263 N N . GLY B 1 163 ? 26.164 -55.950 -12.542 1.00 14.44 162 GLY B N 1
ATOM 3264 C CA . GLY B 1 163 ? 27.343 -56.553 -13.159 1.00 15.52 162 GLY B CA 1
ATOM 3265 C C . GLY B 1 163 ? 26.918 -57.853 -13.800 1.00 16.06 162 GLY B C 1
ATOM 3266 O O . GLY B 1 163 ? 26.235 -58.667 -13.166 1.00 16.53 162 GLY B O 1
ATOM 3267 N N . ALA B 1 164 ? 27.281 -58.040 -15.064 1.00 16.33 163 ALA B N 1
ATOM 3268 C CA . ALA B 1 164 ? 26.769 -59.192 -15.796 1.00 16.36 163 ALA B CA 1
ATOM 3269 C C . ALA B 1 164 ? 27.839 -60.287 -15.957 1.00 16.57 163 ALA B C 1
ATOM 3270 O O . ALA B 1 164 ? 29.022 -59.993 -16.080 1.00 16.53 163 ALA B O 1
ATOM 3272 N N . ASP B 1 165 ? 27.384 -61.535 -15.942 1.00 16.61 164 ASP B N 1
ATOM 3273 C CA . ASP B 1 165 ? 28.135 -62.663 -16.469 1.00 17.06 164 ASP B CA 1
ATOM 3274 C C . ASP B 1 165 ? 29.405 -63.019 -15.719 1.00 16.68 164 ASP B C 1
ATOM 3275 O O . ASP B 1 165 ? 30.426 -63.271 -16.334 1.00 19.50 164 ASP B O 1
ATOM 3280 N N . ILE B 1 166 ? 29.369 -63.059 -14.405 1.00 17.00 165 ILE B N 1
ATOM 3281 C CA . ILE B 1 166 ? 30.499 -63.565 -13.633 1.00 16.93 165 ILE B CA 1
ATOM 3282 C C . ILE B 1 166 ? 30.501 -65.096 -13.834 1.00 17.56 165 ILE B C 1
ATOM 3283 O O . ILE B 1 166 ? 29.462 -65.730 -13.642 1.00 16.86 165 ILE B O 1
ATOM 3288 N N . TYR B 1 167 ? 31.652 -65.663 -14.213 1.00 17.58 166 TYR B N 1
ATOM 3289 C CA . TYR B 1 167 ? 31.673 -67.035 -14.743 1.00 18.34 166 TYR B CA 1
ATOM 3290 C C . TYR B 1 167 ? 32.818 -67.876 -14.149 1.00 17.97 166 TYR B C 1
ATOM 3291 O O . TYR B 1 167 ? 33.941 -67.386 -13.970 1.00 16.78 166 TYR B O 1
ATOM 3300 N N . THR B 1 168 ? 32.513 -69.139 -13.849 1.00 16.55 167 THR B N 1
ATOM 3301 C CA . THR B 1 168 ? 33.507 -70.081 -13.324 1.00 17.18 167 THR B CA 1
ATOM 3302 C C . THR B 1 168 ? 34.604 -70.402 -14.331 1.00 17.89 167 THR B C 1
ATOM 3303 O O . THR B 1 168 ? 35.721 -70.813 -13.934 1.00 17.17 167 THR B O 1
ATOM 3307 N N . GLY B 1 169 ? 34.281 -70.265 -15.619 1.00 18.17 168 GLY B N 1
ATOM 3308 C CA . GLY B 1 169 ? 35.050 -70.905 -16.690 1.00 19.45 168 GLY B CA 1
ATOM 3309 C C . GLY B 1 169 ? 34.464 -72.277 -17.034 1.00 19.62 168 GLY B C 1
ATOM 3310 O O . GLY B 1 169 ? 33.765 -72.883 -16.228 1.00 19.42 168 GLY B O 1
ATOM 3311 N N . ASP B 1 170 ? 34.724 -72.751 -18.239 1.00 20.37 169 ASP B N 1
ATOM 3312 C CA . ASP B 1 170 ? 34.333 -74.119 -18.660 1.00 21.94 169 ASP B CA 1
ATOM 3313 C C . ASP B 1 170 ? 35.133 -75.197 -17.926 1.00 21.73 169 ASP B C 1
ATOM 3314 O O . ASP B 1 170 ? 36.326 -75.024 -17.667 1.00 20.94 169 ASP B O 1
ATOM 3319 N N . ASN B 1 171 ? 34.468 -76.302 -17.596 1.00 22.18 170 ASN B N 1
ATOM 3320 C CA . ASN B 1 171 ? 35.119 -77.454 -16.954 1.00 21.62 170 ASN B CA 1
ATOM 3321 C C . ASN B 1 171 ? 35.926 -76.973 -15.754 1.00 21.41 170 ASN B C 1
ATOM 3322 O O . ASN B 1 171 ? 37.130 -77.245 -15.603 1.00 20.71 170 ASN B O 1
ATOM 3327 N N . CYS B 1 172 ? 35.246 -76.242 -14.872 1.00 20.01 171 CYS B N 1
ATOM 3328 C CA . CYS B 1 172 ? 35.896 -75.619 -13.764 1.00 19.47 171 CYS B CA 1
ATOM 3329 C C . CYS B 1 172 ? 36.263 -76.636 -12.672 1.00 19.35 171 CYS B C 1
ATOM 3330 O O . CYS B 1 172 ? 35.942 -77.828 -12.770 1.00 19.09 171 CYS B O 1
ATOM 3333 N N . ALA B 1 173 ? 36.936 -76.168 -11.637 1.00 18.93 172 ALA B N 1
ATOM 3334 C CA . ALA B 1 173 ? 37.399 -77.046 -10.567 1.00 19.00 172 ALA B CA 1
ATOM 3335 C C . ALA B 1 173 ? 36.252 -77.759 -9.840 1.00 19.72 172 ALA B C 1
ATOM 3336 O O . ALA B 1 173 ? 36.499 -78.751 -9.148 1.00 19.70 172 ALA B O 1
ATOM 3338 N N . LEU B 1 174 ? 35.015 -77.256 -9.978 1.00 18.64 173 LEU B N 1
ATOM 3339 C CA . LEU B 1 174 ? 33.874 -77.905 -9.351 1.00 18.31 173 LEU B CA 1
ATOM 3340 C C . LEU B 1 174 ? 33.467 -79.207 -10.070 1.00 18.40 173 LEU B C 1
ATOM 3341 O O . LEU B 1 174 ? 32.604 -79.932 -9.570 1.00 18.89 173 LEU B O 1
ATOM 3346 N N . ASN B 1 175 ? 34.062 -79.457 -11.240 1.00 18.57 174 ASN B N 1
ATOM 3347 C CA . ASN B 1 175 ? 33.758 -80.609 -12.069 1.00 19.38 174 ASN B CA 1
ATOM 3348 C C . ASN B 1 175 ? 34.616 -81.834 -11.691 1.00 20.00 174 ASN B C 1
ATOM 3349 O O . ASN B 1 175 ? 34.578 -82.836 -12.395 1.00 20.56 174 ASN B O 1
ATOM 3354 N N . THR B 1 176 ? 35.364 -81.743 -10.601 1.00 20.50 175 THR B N 1
ATOM 3355 C CA . THR B 1 176 ? 36.097 -82.898 -10.050 1.00 21.06 175 THR B CA 1
ATOM 3356 C C . THR B 1 176 ? 36.005 -82.875 -8.537 1.00 20.42 175 THR B C 1
ATOM 3357 O O . THR B 1 176 ? 35.700 -81.843 -7.956 1.00 18.87 175 THR B O 1
ATOM 3361 N N . GLY B 1 177 ? 36.216 -84.025 -7.893 1.00 19.94 176 GLY B N 1
ATOM 3362 C CA . GLY B 1 177 ? 36.336 -84.081 -6.446 1.00 19.53 176 GLY B CA 1
ATOM 3363 C C . GLY B 1 177 ? 35.026 -84.300 -5.716 1.00 19.66 176 GLY B C 1
ATOM 3364 O O . GLY B 1 177 ? 33.972 -84.419 -6.320 1.00 21.63 176 GLY B O 1
ATOM 3365 N N . SER B 1 178 ? 35.122 -84.372 -4.401 1.00 20.60 177 SER B N 1
ATOM 3366 C CA . SER B 1 178 ? 33.989 -84.646 -3.517 1.00 21.50 177 SER B CA 1
ATOM 3367 C C . SER B 1 178 ? 34.046 -83.720 -2.324 1.00 19.85 177 SER B C 1
ATOM 3368 O O . SER B 1 178 ? 35.131 -83.303 -1.894 1.00 20.33 177 SER B O 1
ATOM 3371 N N . GLY B 1 179 ? 32.888 -83.499 -1.723 1.00 17.88 178 GLY B N 1
ATOM 3372 C CA . GLY B 1 179 ? 32.758 -82.669 -0.557 1.00 18.28 178 GLY B CA 1
ATOM 3373 C C . GLY B 1 179 ? 32.559 -81.216 -0.987 1.00 17.84 178 GLY B C 1
ATOM 3374 O O . GLY B 1 179 ? 32.445 -80.934 -2.143 1.00 15.79 178 GLY B O 1
ATOM 3375 N N . LYS B 1 180 ? 32.473 -80.316 -0.023 1.00 18.70 179 LYS B N 1
ATOM 3376 C CA . LYS B 1 180 ? 32.302 -78.912 -0.328 1.00 18.58 179 LYS B CA 1
ATOM 3377 C C . LYS B 1 180 ? 33.461 -78.397 -1.163 1.00 17.11 179 LYS B C 1
ATOM 3378 O O . LYS B 1 180 ? 34.629 -78.571 -0.789 1.00 17.70 179 LYS B O 1
ATOM 3384 N N . ARG B 1 181 ? 33.157 -77.784 -2.287 1.00 15.51 180 ARG B N 1
ATOM 3385 C CA . ARG B 1 181 ? 34.164 -77.248 -3.170 1.00 14.99 180 ARG B CA 1
ATOM 3386 C C . ARG B 1 181 ? 33.710 -75.880 -3.640 1.00 16.10 180 ARG B C 1
ATOM 3387 O O . ARG B 1 181 ? 32.501 -75.679 -3.862 1.00 16.37 180 ARG B O 1
ATOM 3395 N N . GLU B 1 182 ? 34.680 -74.956 -3.755 1.00 16.54 181 GLU B N 1
ATOM 3396 C CA . GLU B 1 182 ? 34.421 -73.574 -4.207 1.00 17.02 181 GLU B CA 1
ATOM 3397 C C . GLU B 1 182 ? 35.332 -73.136 -5.351 1.00 16.90 181 GLU B C 1
ATOM 3398 O O . GLU B 1 182 ? 36.516 -73.554 -5.435 1.00 17.47 181 GLU B O 1
ATOM 3404 N N . VAL B 1 183 ? 34.792 -72.304 -6.234 1.00 15.99 182 VAL B N 1
ATOM 3405 C CA . VAL B 1 183 ? 35.600 -71.548 -7.213 1.00 16.49 182 VAL B CA 1
ATOM 3406 C C . VAL B 1 183 ? 35.322 -70.062 -6.934 1.00 16.65 182 VAL B C 1
ATOM 3407 O O . VAL B 1 183 ? 34.145 -69.636 -6.967 1.00 15.79 182 VAL B O 1
ATOM 3411 N N . VAL B 1 184 ? 36.385 -69.305 -6.650 1.00 15.92 183 VAL B N 1
ATOM 3412 C CA . VAL B 1 184 ? 36.258 -67.895 -6.243 1.00 16.00 183 VAL B CA 1
ATOM 3413 C C . VAL B 1 184 ? 36.658 -66.979 -7.370 1.00 15.82 183 VAL B C 1
ATOM 3414 O O . VAL B 1 184 ? 37.759 -67.070 -7.919 1.00 14.66 183 VAL B O 1
ATOM 3418 N N . VAL B 1 185 ? 35.727 -66.106 -7.779 1.00 15.40 184 VAL B N 1
ATOM 3419 C CA . VAL B 1 185 ? 36.020 -65.110 -8.807 1.00 15.40 184 VAL B CA 1
ATOM 3420 C C . VAL B 1 185 ? 35.889 -63.697 -8.185 1.00 16.01 184 VAL B C 1
ATOM 3421 O O . VAL B 1 185 ? 34.796 -63.287 -7.862 1.00 14.62 184 VAL B O 1
ATOM 3425 N N . PRO B 1 186 ? 37.012 -62.994 -8.002 1.00 16.12 185 PRO B N 1
ATOM 3426 C CA . PRO B 1 186 ? 36.912 -61.640 -7.451 1.00 15.98 185 PRO B CA 1
ATOM 3427 C C . PRO B 1 186 ? 36.204 -60.696 -8.429 1.00 15.73 185 PRO B C 1
ATOM 3428 O O . PRO B 1 186 ? 36.395 -60.792 -9.659 1.00 14.19 185 PRO B O 1
ATOM 3432 N N . VAL B 1 187 ? 35.407 -59.786 -7.869 1.00 15.18 186 VAL B N 1
ATOM 3433 C CA . VAL B 1 187 ? 34.670 -58.832 -8.679 1.00 16.04 186 VAL B CA 1
ATOM 3434 C C . VAL B 1 187 ? 34.963 -57.431 -8.118 1.00 14.72 186 VAL B C 1
ATOM 3435 O O . VAL B 1 187 ? 34.954 -57.228 -6.907 1.00 14.95 186 VAL B O 1
ATOM 3439 N N . LYS B 1 188 ? 35.257 -56.499 -9.021 1.00 16.12 187 LYS B N 1
ATOM 3440 C CA . LYS B 1 188 ? 35.459 -55.088 -8.670 1.00 16.17 187 LYS B CA 1
ATOM 3441 C C . LYS B 1 188 ? 34.289 -54.304 -9.281 1.00 15.45 187 LYS B C 1
ATOM 3442 O O . LYS B 1 188 ? 34.023 -54.418 -10.465 1.00 15.58 187 LYS B O 1
ATOM 3448 N N . PHE B 1 189 ? 33.592 -53.520 -8.473 1.00 15.09 188 PHE B N 1
ATOM 3449 C CA . PHE B 1 189 ? 32.497 -52.742 -9.006 1.00 15.27 188 PHE B CA 1
ATOM 3450 C C . PHE B 1 189 ? 33.068 -51.686 -9.970 1.00 15.54 188 PHE B C 1
ATOM 3451 O O . PHE B 1 189 ? 34.217 -51.281 -9.818 1.00 16.76 188 PHE B O 1
ATOM 3459 N N . GLN B 1 190 ? 32.282 -51.247 -10.948 1.00 15.67 189 GLN B N 1
ATOM 3460 C CA . GLN B 1 190 ? 32.735 -50.190 -11.865 1.00 16.34 189 GLN B CA 1
ATOM 3461 C C . GLN B 1 190 ? 33.208 -48.942 -11.115 1.00 16.27 189 GLN B C 1
ATOM 3462 O O . GLN B 1 190 ? 34.201 -48.291 -11.511 1.00 17.29 189 GLN B O 1
ATOM 3468 N N . PHE B 1 191 ? 32.515 -48.583 -10.041 1.00 15.77 190 PHE B N 1
ATOM 3469 C CA . PHE B 1 191 ? 32.953 -47.494 -9.166 1.00 15.40 190 PHE B CA 1
ATOM 3470 C C . PHE B 1 191 ? 32.735 -47.891 -7.713 1.00 14.17 190 PHE B C 1
ATOM 3471 O O . PHE B 1 191 ? 31.890 -48.765 -7.403 1.00 15.33 190 PHE B O 1
ATOM 3479 N N . GLU B 1 192 ? 33.503 -47.276 -6.811 1.00 14.85 191 GLU B N 1
ATOM 3480 C CA . GLU B 1 192 ? 33.436 -47.583 -5.403 1.00 13.83 191 GLU B CA 1
ATOM 3481 C C . GLU B 1 192 ? 32.188 -46.924 -4.846 1.00 14.29 191 GLU B C 1
ATOM 3482 O O . GLU B 1 192 ? 31.960 -45.703 -5.067 1.00 13.69 191 GLU B O 1
ATOM 3488 N N . PHE B 1 193 ? 31.366 -47.708 -4.132 1.00 12.83 192 PHE B N 1
ATOM 3489 C CA . PHE B 1 193 ? 30.163 -47.203 -3.457 1.00 12.92 192 PHE B CA 1
ATOM 3490 C C . PHE B 1 193 ? 30.578 -46.308 -2.263 1.00 13.03 192 PHE B C 1
ATOM 3491 O O . PHE B 1 193 ? 31.664 -46.490 -1.694 1.00 12.54 192 PHE B O 1
ATOM 3499 N N . ALA B 1 194 ? 29.717 -45.356 -1.886 1.00 12.97 193 ALA B N 1
ATOM 3500 C CA . ALA B 1 194 ? 29.950 -44.440 -0.767 1.00 13.60 193 ALA B CA 1
ATOM 3501 C C . ALA B 1 194 ? 29.819 -45.115 0.586 1.00 13.19 193 ALA B C 1
ATOM 3502 O O . ALA B 1 194 ? 30.434 -44.721 1.592 1.00 14.14 193 ALA B O 1
ATOM 3504 N N . THR B 1 195 ? 28.975 -46.135 0.639 1.00 12.24 194 THR B N 1
ATOM 3505 C CA . THR B 1 195 ? 28.763 -46.891 1.850 1.00 12.72 194 THR B CA 1
ATOM 3506 C C . THR B 1 195 ? 28.660 -48.368 1.408 1.00 12.48 194 THR B C 1
ATOM 3507 O O . THR B 1 195 ? 28.570 -48.681 0.209 1.00 12.59 194 THR B O 1
ATOM 3511 N N . LEU B 1 196 ? 28.648 -49.248 2.390 1.00 13.23 195 LEU B N 1
ATOM 3512 C CA . LEU B 1 196 ? 28.658 -50.702 2.121 1.00 13.78 195 LEU B CA 1
ATOM 3513 C C . LEU B 1 196 ? 27.380 -51.165 1.445 1.00 12.37 195 LEU B C 1
ATOM 3514 O O . LEU B 1 196 ? 26.295 -51.001 1.987 1.00 12.79 195 LEU B O 1
ATOM 3519 N N . PRO B 1 197 ? 27.515 -51.791 0.278 1.00 11.63 196 PRO B N 1
ATOM 3520 C CA . PRO B 1 197 ? 26.326 -52.293 -0.396 1.00 11.67 196 PRO B CA 1
ATOM 3521 C C . PRO B 1 197 ? 25.842 -53.645 0.091 1.00 12.96 196 PRO B C 1
ATOM 3522 O O . PRO B 1 197 ? 26.583 -54.375 0.751 1.00 13.78 196 PRO B O 1
ATOM 3526 N N . LYS B 1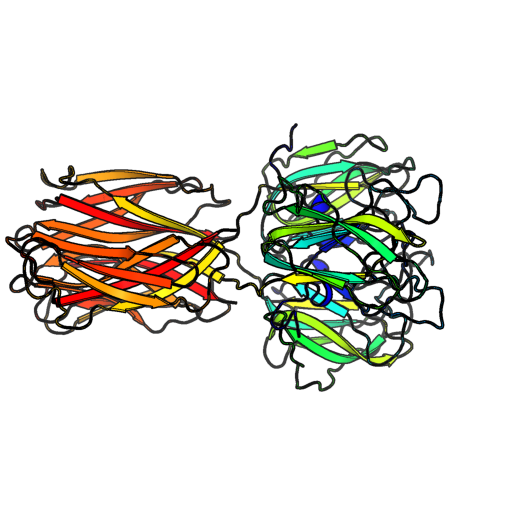 198 ? 24.598 -53.956 -0.256 1.00 11.75 197 LYS B N 1
ATOM 3527 C CA . LYS B 1 198 ? 24.102 -55.340 -0.223 1.00 13.01 197 LYS B CA 1
ATOM 3528 C C . LYS B 1 198 ? 24.084 -55.886 -1.645 1.00 13.02 197 LYS B C 1
ATOM 3529 O O . LYS B 1 198 ? 23.881 -55.150 -2.597 1.00 13.24 197 LYS B O 1
ATOM 3535 N N . VAL B 1 199 ? 24.337 -57.184 -1.792 1.00 12.49 198 VAL B N 1
ATOM 3536 C CA . VAL B 1 199 ? 24.534 -57.809 -3.083 1.00 11.23 198 VAL B CA 1
ATOM 3537 C C . VAL B 1 199 ? 23.621 -59.025 -3.288 1.00 12.40 198 VAL B C 1
ATOM 3538 O O . VAL B 1 199 ? 23.615 -59.965 -2.469 1.00 13.11 198 VAL B O 1
ATOM 3542 N N . ALA B 1 200 ? 22.836 -58.952 -4.357 1.00 11.52 199 ALA B N 1
ATOM 3543 C CA . ALA B 1 200 ? 22.102 -60.084 -4.930 1.00 12.51 199 ALA B CA 1
ATOM 3544 C C . ALA B 1 200 ? 22.956 -60.709 -6.032 1.00 12.46 199 ALA B C 1
ATOM 3545 O O . ALA B 1 200 ? 23.496 -60.007 -6.893 1.00 13.21 199 ALA B O 1
ATOM 3547 N N . LEU B 1 201 ? 23.097 -62.046 -5.994 1.00 11.61 200 LEU B N 1
ATOM 3548 C CA . LEU B 1 201 ? 23.967 -62.745 -6.917 1.00 10.77 200 LEU B CA 1
ATOM 3549 C C . LEU B 1 201 ? 23.274 -64.080 -7.276 1.00 12.01 200 LEU B C 1
ATOM 3550 O O . LEU B 1 201 ? 23.133 -64.943 -6.419 1.00 11.89 200 LEU B O 1
ATOM 3555 N N . ASN B 1 202 ? 22.766 -64.141 -8.500 1.00 12.28 201 ASN B N 1
ATOM 3556 C CA . ASN B 1 202 ? 21.804 -65.164 -8.930 1.00 13.31 201 ASN B CA 1
ATOM 3557 C C . ASN B 1 202 ? 22.143 -65.789 -10.296 1.00 13.76 201 ASN B C 1
ATOM 3558 O O . ASN B 1 202 ? 22.835 -65.171 -11.137 1.00 14.29 201 ASN B O 1
ATOM 3563 N N . PHE B 1 203 ? 21.759 -67.061 -10.489 1.00 13.86 202 PHE B N 1
ATOM 3564 C CA . PHE B 1 203 ? 22.176 -67.818 -11.644 1.00 14.00 202 PHE B CA 1
ATOM 3565 C C . PHE B 1 203 ? 21.594 -67.324 -12.960 1.00 15.06 202 PHE B C 1
ATOM 3566 O O . PHE B 1 203 ? 20.411 -67.021 -13.036 1.00 15.97 202 PHE B O 1
ATOM 3574 N N . ASP B 1 204 ? 22.428 -67.279 -14.004 1.00 16.21 203 ASP B N 1
ATOM 3575 C CA . ASP B 1 204 ? 21.914 -67.164 -15.358 1.00 16.41 203 ASP B CA 1
ATOM 3576 C C . ASP B 1 204 ? 22.355 -68.309 -16.316 1.00 16.19 203 ASP B C 1
ATOM 3577 O O . ASP B 1 204 ? 21.832 -68.393 -17.410 1.00 14.62 203 ASP B O 1
ATOM 3582 N N . GLN B 1 205 ? 23.286 -69.174 -15.908 1.00 15.07 204 GLN B N 1
ATOM 3583 C CA . GLN B 1 205 ? 23.617 -70.343 -16.759 1.00 16.16 204 GLN B CA 1
ATOM 3584 C C . GLN B 1 205 ? 24.145 -71.455 -15.876 1.00 16.13 204 GLN B C 1
ATOM 3585 O O . GLN B 1 205 ? 25.064 -71.258 -15.075 1.00 16.06 204 GLN B O 1
ATOM 3591 N N . ILE B 1 206 ? 23.543 -72.628 -16.034 1.00 16.68 205 ILE B N 1
ATOM 3592 C CA . ILE B 1 206 ? 23.848 -73.765 -15.185 1.00 16.94 205 ILE B CA 1
ATOM 3593 C C . ILE B 1 206 ? 24.200 -74.956 -16.069 1.00 17.12 205 ILE B C 1
ATOM 3594 O O . ILE B 1 206 ? 23.465 -75.261 -16.998 1.00 17.28 205 ILE B O 1
ATOM 3599 N N . ASP B 1 207 ? 25.323 -75.602 -15.772 1.00 17.07 206 ASP B N 1
ATOM 3600 C CA . ASP B 1 207 ? 25.853 -76.742 -16.546 1.00 17.46 206 ASP B CA 1
ATOM 3601 C C . ASP B 1 207 ? 26.428 -77.725 -15.500 1.00 17.62 206 ASP B C 1
ATOM 3602 O O . ASP B 1 207 ? 27.550 -77.587 -15.059 1.00 16.74 206 ASP B O 1
ATOM 3607 N N . CYS B 1 208 ? 25.621 -78.675 -15.042 1.00 18.83 207 CYS B N 1
ATOM 3608 C CA . CYS B 1 208 ? 26.007 -79.467 -13.901 1.00 19.51 207 CYS B CA 1
ATOM 3609 C C . CYS B 1 208 ? 25.487 -80.905 -14.029 1.00 19.77 207 CYS B C 1
ATOM 3610 O O . CYS B 1 208 ? 24.524 -81.157 -14.753 1.00 19.18 207 CYS B O 1
ATOM 3613 N N . THR B 1 209 ? 26.150 -81.813 -13.305 1.00 19.69 208 THR B N 1
ATOM 3614 C CA . THR B 1 209 ? 25.715 -83.216 -13.242 1.00 20.25 208 THR B CA 1
ATOM 3615 C C . THR B 1 209 ? 25.051 -83.524 -11.935 1.00 19.59 208 THR B C 1
ATOM 3616 O O . THR B 1 209 ? 25.552 -83.140 -10.877 1.00 19.31 208 THR B O 1
ATOM 3620 N N . ASP B 1 210 ? 23.943 -84.257 -11.973 1.00 19.70 209 ASP B N 1
ATOM 3621 C CA . ASP B 1 210 ? 23.332 -84.723 -10.735 1.00 20.24 209 ASP B CA 1
ATOM 3622 C C . ASP B 1 210 ? 24.171 -85.839 -10.074 1.00 19.42 209 ASP B C 1
ATOM 3623 O O . ASP B 1 210 ? 25.098 -86.381 -10.694 1.00 20.03 209 ASP B O 1
ATOM 3628 N N . ALA B 1 211 ? 23.923 -86.075 -8.790 1.00 19.91 210 ALA B N 1
ATOM 3629 C CA . ALA B 1 211 ? 24.564 -87.138 -8.012 1.00 19.99 210 ALA B CA 1
ATOM 3630 C C . ALA B 1 211 ? 23.443 -87.865 -7.268 1.00 21.38 210 ALA B C 1
ATOM 3631 O O . ALA B 1 211 ? 22.765 -87.304 -6.387 1.00 19.43 210 ALA B O 1
ATOM 3633 N N . THR B 1 212 ? 23.232 -89.126 -7.669 1.00 22.27 211 THR B N 1
ATOM 3634 C CA . THR B 1 212 ? 22.089 -89.919 -7.217 1.00 22.70 211 THR B CA 1
ATOM 3635 C C . THR B 1 212 ? 20.815 -89.049 -7.296 1.00 22.26 211 THR B C 1
ATOM 3636 O O . THR B 1 212 ? 20.055 -88.907 -6.322 1.00 22.45 211 THR B O 1
ATOM 3640 N N . ASN B 1 213 ? 20.624 -88.483 -8.491 1.00 21.29 212 ASN B N 1
ATOM 3641 C CA . ASN B 1 213 ? 19.462 -87.672 -8.856 1.00 21.14 212 ASN B CA 1
ATOM 3642 C C . ASN B 1 213 ? 19.380 -86.308 -8.166 1.00 19.99 212 ASN B C 1
ATOM 3643 O O . ASN B 1 213 ? 18.381 -85.590 -8.345 1.00 20.05 212 ASN B O 1
ATOM 3648 N N . GLN B 1 214 ? 20.381 -85.971 -7.352 1.00 19.17 213 GLN B N 1
ATOM 3649 C CA . GLN B 1 214 ? 20.357 -84.665 -6.659 1.00 18.37 213 GLN B CA 1
ATOM 3650 C C . GLN B 1 214 ? 21.116 -83.593 -7.424 1.00 17.86 213 GLN B C 1
ATOM 3651 O O . GLN B 1 214 ? 22.227 -83.828 -7.892 1.00 17.14 213 GLN B O 1
ATOM 3657 N N . THR B 1 215 ? 20.510 -82.413 -7.526 1.00 16.92 214 THR B N 1
ATOM 3658 C CA . THR B 1 215 ? 21.195 -81.189 -7.992 1.00 16.25 214 THR B CA 1
ATOM 3659 C C . THR B 1 215 ? 21.647 -80.414 -6.768 1.00 16.06 214 THR B C 1
ATOM 3660 O O . THR B 1 215 ? 20.855 -80.198 -5.845 1.00 15.94 214 THR B O 1
ATOM 3664 N N . ARG B 1 216 ? 22.935 -80.041 -6.722 1.00 15.91 215 ARG B N 1
ATOM 3665 C CA . ARG B 1 216 ? 23.487 -79.278 -5.615 1.00 15.92 215 ARG B CA 1
ATOM 3666 C C . ARG B 1 216 ? 24.373 -78.155 -6.178 1.00 15.46 215 ARG B C 1
ATOM 3667 O O . ARG B 1 216 ? 25.487 -78.419 -6.624 1.00 16.01 215 ARG B O 1
ATOM 3675 N N . ILE B 1 217 ? 23.882 -76.908 -6.172 1.00 14.39 216 ILE B N 1
ATOM 3676 C CA . ILE B 1 217 ? 24.660 -75.786 -6.723 1.00 13.65 216 ILE B CA 1
ATOM 3677 C C . ILE B 1 217 ? 24.367 -74.514 -5.929 1.00 13.72 216 ILE B C 1
ATOM 3678 O O . ILE B 1 217 ? 23.280 -74.342 -5.378 1.00 12.35 216 ILE B O 1
ATOM 3683 N N . GLY B 1 218 ? 25.351 -73.627 -5.863 1.00 13.51 217 GLY B N 1
ATOM 3684 C CA . GLY B 1 218 ? 25.156 -72.383 -5.125 1.00 13.61 217 GLY B CA 1
ATOM 3685 C C . GLY B 1 218 ? 26.109 -71.317 -5.625 1.00 12.92 217 GLY B C 1
ATOM 3686 O O . GLY B 1 218 ? 27.123 -71.607 -6.240 1.00 12.16 217 GLY B O 1
ATOM 3687 N N . VAL B 1 219 ? 25.746 -70.069 -5.364 1.00 12.73 218 VAL B N 1
ATOM 3688 C CA . VAL B 1 219 ? 26.635 -68.948 -5.642 1.00 12.41 218 VAL B CA 1
ATOM 3689 C C . VAL B 1 219 ? 26.356 -67.897 -4.571 1.00 13.20 218 VAL B C 1
ATOM 3690 O O . VAL B 1 219 ? 25.198 -67.709 -4.190 1.00 12.62 218 VAL B O 1
ATOM 3694 N N . GLN B 1 220 ? 27.397 -67.295 -3.993 1.00 13.64 219 GLN B N 1
ATOM 3695 C CA . GLN B 1 220 ? 27.204 -66.394 -2.877 1.00 13.80 219 GLN B CA 1
ATOM 3696 C C . GLN B 1 220 ? 28.382 -65.393 -2.849 1.00 14.71 219 GLN B C 1
ATOM 3697 O O . GLN B 1 220 ? 29.527 -65.775 -3.121 1.00 14.84 219 GLN B O 1
ATOM 3703 N N . PRO B 1 221 ? 28.110 -64.114 -2.510 1.00 14.20 220 PRO B N 1
ATOM 3704 C CA . PRO B 1 221 ? 29.199 -63.158 -2.302 1.00 14.73 220 PRO B CA 1
ATOM 3705 C C . PRO B 1 221 ? 29.864 -63.398 -0.964 1.00 14.92 220 PRO B C 1
ATOM 3706 O O . PRO B 1 221 ? 29.215 -63.833 0.005 1.00 16.01 220 PRO B O 1
ATOM 3710 N N . ARG B 1 222 ? 31.161 -63.153 -0.907 1.00 13.78 221 ARG B N 1
ATOM 3711 C CA . ARG B 1 222 ? 31.888 -63.136 0.328 1.00 14.93 221 ARG B CA 1
ATOM 3712 C C . ARG B 1 222 ? 32.784 -61.882 0.371 1.00 13.76 221 ARG B C 1
ATOM 3713 O O . ARG B 1 222 ? 33.232 -61.411 -0.655 1.00 12.73 221 ARG B O 1
ATOM 3721 N N . ASN B 1 223 ? 32.990 -61.344 1.566 1.00 13.44 222 ASN B N 1
ATOM 3722 C CA . ASN B 1 223 ? 33.914 -60.228 1.770 1.00 14.86 222 ASN B CA 1
ATOM 3723 C C . ASN B 1 223 ? 33.494 -59.016 0.950 1.00 14.22 222 ASN B C 1
ATOM 3724 O O . ASN B 1 223 ? 34.325 -58.398 0.241 1.00 14.13 222 ASN B O 1
ATOM 3729 N N . ILE B 1 224 ? 32.200 -58.709 1.031 1.00 14.14 223 ILE B N 1
ATOM 3730 C CA . ILE B 1 224 ? 31.647 -57.523 0.298 1.00 14.25 223 ILE B CA 1
ATOM 3731 C C . ILE B 1 224 ? 32.290 -56.292 0.949 1.00 13.47 223 ILE B C 1
ATOM 3732 O O . ILE B 1 224 ? 32.264 -56.174 2.182 1.00 14.02 223 ILE B O 1
ATOM 3737 N N . THR B 1 225 ? 32.819 -55.400 0.128 1.00 13.50 224 THR B N 1
ATOM 3738 C CA . THR B 1 225 ? 33.329 -54.079 0.584 1.00 13.77 224 THR B CA 1
ATOM 3739 C C . THR B 1 225 ? 32.687 -53.031 -0.331 1.00 13.99 224 THR B C 1
ATOM 3740 O O . THR B 1 225 ? 31.910 -53.385 -1.238 1.00 12.33 224 THR B O 1
ATOM 3744 N N . THR B 1 226 ? 33.007 -51.742 -0.108 1.00 12.89 225 THR B N 1
ATOM 3745 C CA . THR B 1 226 ? 32.544 -50.724 -1.008 1.00 13.47 225 THR B CA 1
ATOM 3746 C C . THR B 1 226 ? 33.129 -50.848 -2.413 1.00 13.41 225 THR B C 1
ATOM 3747 O O . THR B 1 226 ? 32.595 -50.274 -3.331 1.00 12.59 225 THR B O 1
ATOM 3751 N N . LYS B 1 227 ? 34.238 -51.587 -2.565 1.00 14.58 226 LYS B N 1
ATOM 3752 C CA . LYS B 1 227 ? 34.930 -51.717 -3.839 1.00 14.62 226 LYS B CA 1
ATOM 3753 C C . LYS B 1 227 ? 34.620 -52.959 -4.684 1.00 13.85 226 LYS B C 1
ATOM 3754 O O . LYS B 1 227 ? 34.838 -52.958 -5.888 1.00 13.75 226 LYS B O 1
ATOM 3760 N N . GLY B 1 228 ? 34.120 -54.004 -4.049 1.00 13.18 227 GLY B N 1
ATOM 3761 C CA . GLY B 1 228 ? 33.838 -55.254 -4.747 1.00 14.40 227 GLY B CA 1
ATOM 3762 C C . GLY B 1 228 ? 33.504 -56.366 -3.764 1.00 14.13 227 GLY B C 1
ATOM 3763 O O . GLY B 1 228 ? 33.172 -56.143 -2.581 1.00 14.26 227 GLY B O 1
ATOM 3764 N N . PHE B 1 229 ? 33.591 -57.578 -4.272 1.00 14.86 228 PHE B N 1
ATOM 3765 C CA . PHE B 1 229 ? 33.340 -58.752 -3.480 1.00 13.72 228 PHE B CA 1
ATOM 3766 C C . PHE B 1 229 ? 33.913 -59.975 -4.184 1.00 13.30 228 PHE B C 1
ATOM 3767 O O . PHE B 1 229 ? 34.281 -59.934 -5.368 1.00 13.87 228 PHE B O 1
ATOM 3775 N N . ASP B 1 230 ? 33.943 -61.071 -3.436 1.00 13.66 229 ASP B N 1
ATOM 3776 C CA . ASP B 1 230 ? 34.341 -62.349 -3.977 1.00 13.69 229 ASP B CA 1
ATOM 3777 C C . ASP B 1 230 ? 33.096 -63.116 -4.394 1.00 12.82 229 ASP B C 1
ATOM 3778 O O . ASP B 1 230 ? 32.204 -63.395 -3.549 1.00 13.12 229 ASP B O 1
ATOM 3783 N N . CYS B 1 231 ? 33.020 -63.460 -5.668 1.00 12.77 230 CYS B N 1
ATOM 3784 C CA . CYS B 1 231 ? 31.917 -64.292 -6.138 1.00 14.07 230 CYS B CA 1
ATOM 3785 C C . CYS B 1 231 ? 32.269 -65.760 -5.914 1.00 13.38 230 CYS B C 1
ATOM 3786 O O . CYS B 1 231 ? 33.122 -66.287 -6.600 1.00 16.94 230 CYS B O 1
ATOM 3789 N N . VAL B 1 232 ? 31.599 -66.402 -4.968 1.00 15.07 231 VAL B N 1
ATOM 3790 C CA . VAL B 1 232 ? 31.905 -67.823 -4.636 1.00 14.29 231 VAL B CA 1
ATOM 3791 C C . VAL B 1 232 ? 30.890 -68.767 -5.266 1.00 13.51 231 VAL B C 1
ATOM 3792 O O . VAL B 1 232 ? 29.739 -68.810 -4.827 1.00 13.80 231 VAL B O 1
ATOM 3796 N N . PHE B 1 233 ? 31.316 -69.520 -6.279 1.00 13.91 232 PHE B N 1
ATOM 3797 C CA . PHE B 1 233 ? 30.518 -70.590 -6.857 1.00 13.39 232 PHE B CA 1
ATOM 3798 C C . PHE B 1 233 ? 30.887 -71.887 -6.130 1.00 13.82 232 PHE B C 1
ATOM 3799 O O . PHE B 1 233 ? 32.070 -72.139 -5.845 1.00 14.97 232 PHE B O 1
ATOM 3807 N N . TYR B 1 234 ? 29.904 -72.728 -5.833 1.00 14.40 233 TYR B N 1
ATOM 3808 C CA . TYR B 1 234 ? 30.205 -73.907 -5.081 1.00 12.83 233 TYR B CA 1
ATOM 3809 C C . TYR B 1 234 ? 29.245 -75.054 -5.357 1.00 14.52 233 TYR B C 1
ATOM 3810 O O . TYR B 1 234 ? 28.126 -74.891 -5.866 1.00 13.14 233 TYR B O 1
ATOM 3819 N N . THR B 1 235 ? 29.736 -76.234 -4.983 1.00 14.31 234 THR B N 1
ATOM 3820 C CA . THR B 1 235 ? 28.907 -77.446 -4.931 1.00 15.29 234 THR B CA 1
ATOM 3821 C C . THR B 1 235 ? 29.360 -78.230 -3.695 1.00 15.08 234 THR B C 1
ATOM 3822 O O . THR B 1 235 ? 30.260 -77.819 -2.953 1.00 14.91 234 THR B O 1
ATOM 3826 N N . TRP B 1 236 ? 28.725 -79.372 -3.451 1.00 15.40 235 TRP B N 1
ATOM 3827 C CA . TRP B 1 236 ? 29.126 -80.187 -2.329 1.00 16.17 235 TRP B CA 1
ATOM 3828 C C . TRP B 1 236 ? 28.713 -81.639 -2.578 1.00 16.77 235 TRP B C 1
ATOM 3829 O O . TRP B 1 236 ? 28.257 -81.977 -3.657 1.00 15.64 235 TRP B O 1
ATOM 3840 N N . ASN B 1 237 ? 28.992 -82.507 -1.612 1.00 18.18 236 ASN B N 1
ATOM 3841 C CA . ASN B 1 237 ? 28.718 -83.947 -1.776 1.00 17.72 236 ASN B CA 1
ATOM 3842 C C . ASN B 1 237 ? 29.457 -84.440 -3.026 1.00 17.75 236 ASN B C 1
ATOM 3843 O O . ASN B 1 237 ? 30.549 -83.968 -3.305 1.00 16.93 236 ASN B O 1
ATOM 3848 N N . GLU B 1 238 ? 28.902 -85.391 -3.779 1.00 17.47 237 GLU B N 1
ATOM 3849 C CA . GLU B 1 238 ? 29.596 -85.965 -4.928 1.00 18.80 237 GLU B CA 1
ATOM 3850 C C . GLU B 1 238 ? 29.348 -85.232 -6.250 1.00 17.75 237 GLU B C 1
ATOM 3851 O O . GLU B 1 238 ? 29.800 -85.664 -7.318 1.00 18.67 237 GLU B O 1
ATOM 3857 N N . ASN B 1 239 ? 28.650 -84.089 -6.213 1.00 18.20 238 ASN B N 1
ATOM 3858 C CA . ASN B 1 239 ? 28.259 -83.463 -7.444 1.00 17.66 238 ASN B CA 1
ATOM 3859 C C . ASN B 1 239 ? 29.419 -82.907 -8.228 1.00 17.91 238 ASN B C 1
ATOM 3860 O O . ASN B 1 239 ? 30.382 -82.384 -7.666 1.00 18.69 238 ASN B O 1
ATOM 3865 N N . LYS B 1 240 ? 29.305 -83.018 -9.538 1.00 17.62 239 LYS B N 1
ATOM 3866 C CA . LYS B 1 240 ? 30.255 -82.460 -10.451 1.00 18.34 239 LYS B CA 1
ATOM 3867 C C . LYS B 1 240 ? 29.567 -81.357 -11.233 1.00 18.24 239 LYS B C 1
ATOM 3868 O O . LYS B 1 240 ? 28.539 -81.587 -11.874 1.00 18.58 239 LYS B O 1
ATOM 3874 N N . VAL B 1 241 ? 30.156 -80.166 -11.201 1.00 18.32 240 VAL B N 1
ATOM 3875 C CA . VAL B 1 241 ? 29.577 -79.007 -11.868 1.00 18.68 240 VAL B CA 1
ATOM 3876 C C . VAL B 1 241 ? 30.541 -78.482 -12.930 1.00 17.54 240 VAL B C 1
ATOM 3877 O O . VAL B 1 241 ? 31.615 -77.994 -12.612 1.00 18.59 240 VAL B O 1
ATOM 3881 N N . TYR B 1 242 ? 30.140 -78.544 -14.193 1.00 17.71 241 TYR B N 1
ATOM 3882 C CA . TYR B 1 242 ? 31.010 -78.148 -15.295 1.00 17.82 241 TYR B CA 1
ATOM 3883 C C . TYR B 1 242 ? 31.259 -76.621 -15.295 1.00 16.79 241 TYR B C 1
ATOM 3884 O O . TYR B 1 242 ? 32.390 -76.138 -15.460 1.00 16.73 241 TYR B O 1
ATOM 3893 N N . SER B 1 243 ? 30.168 -75.882 -15.128 1.00 15.87 242 SER B N 1
ATOM 3894 C CA . SER B 1 243 ? 30.239 -74.416 -15.068 1.00 15.77 242 SER B CA 1
ATOM 3895 C C . SER B 1 243 ? 28.992 -73.812 -14.436 1.00 14.84 242 SER B C 1
ATOM 3896 O O . SER B 1 243 ? 27.918 -74.415 -14.425 1.00 14.61 242 SER B O 1
ATOM 3899 N N . LEU B 1 244 ? 29.175 -72.609 -13.875 1.00 14.58 243 LEU B N 1
ATOM 3900 C CA . LEU B 1 244 ? 28.056 -71.788 -13.418 1.00 13.56 243 LEU B CA 1
ATOM 3901 C C . LEU B 1 244 ? 28.354 -70.336 -13.796 1.00 13.85 243 LEU B C 1
ATOM 3902 O O . LEU B 1 244 ? 29.517 -69.917 -13.827 1.00 13.65 243 LEU B O 1
ATOM 3907 N N . ARG B 1 245 ? 27.284 -69.588 -14.079 1.00 15.13 244 ARG B N 1
ATOM 3908 C CA . ARG B 1 245 ? 27.361 -68.155 -14.412 1.00 14.75 244 ARG B CA 1
ATOM 3909 C C . ARG B 1 245 ? 26.272 -67.433 -13.621 1.00 14.96 244 ARG B C 1
ATOM 3910 O O . ARG B 1 245 ? 25.195 -67.979 -13.380 1.00 13.01 244 ARG B O 1
ATOM 3918 N N . ALA B 1 246 ? 26.584 -66.209 -13.186 1.00 13.90 245 ALA B N 1
ATOM 3919 C CA . ALA B 1 246 ? 25.679 -65.426 -12.392 1.00 13.50 245 ALA B CA 1
ATOM 3920 C C . ALA B 1 246 ? 25.789 -63.940 -12.817 1.00 13.43 245 ALA B C 1
ATOM 3921 O O . ALA B 1 246 ? 26.858 -63.477 -13.286 1.00 13.86 245 ALA B O 1
ATOM 3923 N N . ASP B 1 247 ? 24.697 -63.215 -12.582 1.00 12.58 246 ASP B N 1
ATOM 3924 C CA . ASP B 1 247 ? 24.701 -61.749 -12.679 1.00 12.63 246 ASP B CA 1
ATOM 3925 C C . ASP B 1 247 ? 24.585 -61.219 -11.240 1.00 12.69 246 ASP B C 1
ATOM 3926 O O . ASP B 1 247 ? 23.955 -61.866 -10.376 1.00 13.50 246 ASP B O 1
ATOM 3931 N N . TYR B 1 248 ? 25.120 -60.030 -10.970 1.00 11.80 247 TYR B N 1
ATOM 3932 C CA . TYR B 1 248 ? 24.884 -59.444 -9.678 1.00 12.27 247 TYR B CA 1
ATOM 3933 C C . TYR B 1 248 ? 24.194 -58.081 -9.754 1.00 13.12 247 TYR B C 1
ATOM 3934 O O . TYR B 1 248 ? 24.222 -57.380 -10.792 1.00 12.83 247 TYR B O 1
ATOM 3943 N N . ILE B 1 249 ? 23.614 -57.725 -8.610 1.00 12.04 248 ILE B N 1
ATOM 3944 C CA . ILE B 1 249 ? 22.948 -56.431 -8.403 1.00 11.74 248 ILE B CA 1
ATOM 3945 C C . ILE B 1 249 ? 23.374 -55.988 -7.022 1.00 11.69 248 ILE B C 1
ATOM 3946 O O . ILE B 1 249 ? 23.072 -56.629 -6.015 1.00 12.06 248 ILE B O 1
ATOM 3951 N N . ALA B 1 250 ? 24.089 -54.875 -6.969 1.00 10.65 249 ALA B N 1
ATOM 3952 C CA . ALA B 1 250 ? 24.631 -54.376 -5.727 1.00 10.88 249 ALA B CA 1
ATOM 3953 C C . ALA B 1 250 ? 24.031 -52.997 -5.473 1.00 11.72 249 ALA B C 1
ATOM 3954 O O . ALA B 1 250 ? 24.072 -52.144 -6.356 1.00 12.30 249 ALA B O 1
ATOM 3956 N N . THR B 1 251 ? 23.500 -52.806 -4.280 1.00 11.71 250 THR B N 1
ATOM 3957 C CA . THR B 1 251 ? 22.854 -51.519 -3.925 1.00 12.23 250 THR B CA 1
ATOM 3958 C C . THR B 1 251 ? 23.347 -50.991 -2.569 1.00 12.36 250 THR B C 1
ATOM 3959 O O . THR B 1 251 ? 23.440 -51.725 -1.593 1.00 10.95 250 THR B O 1
ATOM 3963 N N . ALA B 1 252 ? 23.707 -49.709 -2.545 1.00 12.12 251 ALA B N 1
ATOM 3964 C CA . ALA B 1 252 ? 24.066 -49.043 -1.300 1.00 12.60 251 ALA B CA 1
ATOM 3965 C C . ALA B 1 252 ? 23.011 -47.971 -0.992 1.00 12.32 251 ALA B C 1
ATOM 3966 O O . ALA B 1 252 ? 22.550 -47.286 -1.896 1.00 13.68 251 ALA B O 1
ATOM 3968 N N . LEU B 1 253 ? 22.696 -47.832 0.286 1.00 13.27 252 LEU B N 1
ATOM 3969 C CA . LEU B 1 253 ? 21.666 -46.901 0.778 1.00 13.86 252 LEU B CA 1
ATOM 3970 C C . LEU B 1 253 ? 22.309 -45.700 1.469 1.00 14.44 252 LEU B C 1
ATOM 3971 O O . LEU B 1 253 ? 23.327 -45.822 2.168 1.00 14.83 252 LEU B O 1
ATOM 3976 N N . GLU B 1 254 ? 21.677 -44.549 1.305 1.00 13.80 253 GLU B N 1
ATOM 3977 C CA . GLU B 1 254 ? 22.012 -43.374 2.113 1.00 12.61 253 GLU B CA 1
ATOM 3978 C C . GLU B 1 254 ? 23.457 -42.955 1.915 1.00 12.57 253 GLU B C 1
ATOM 3979 O O . GLU B 1 254 ? 23.928 -42.980 0.755 1.00 13.46 253 GLU B O 1
ATOM 3986 N N . MET C 1 2 ? 45.766 -27.963 -4.793 1.00 28.87 1 MET C N 1
ATOM 3987 C CA . MET C 1 2 ? 45.909 -29.437 -4.883 1.00 28.17 1 MET C CA 1
ATOM 3988 C C . MET C 1 2 ? 45.300 -30.310 -3.733 1.00 26.84 1 MET C C 1
ATOM 3989 O O . MET C 1 2 ? 44.937 -31.438 -4.006 1.00 26.32 1 MET C O 1
ATOM 3994 N N . SER C 1 3 ? 45.178 -29.839 -2.488 1.00 26.67 2 SER C N 1
ATOM 3995 C CA . SER C 1 3 ? 44.605 -30.681 -1.420 1.00 26.66 2 SER C CA 1
ATOM 3996 C C . SER C 1 3 ? 43.187 -31.215 -1.700 1.00 24.38 2 SER C C 1
ATOM 3997 O O . SER C 1 3 ? 42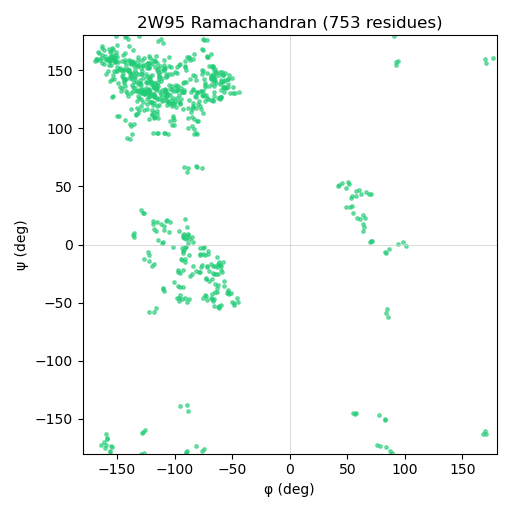.846 -32.317 -1.277 1.00 24.46 2 SER C O 1
ATOM 4000 N N . THR C 1 4 ? 42.381 -30.458 -2.443 1.00 21.72 3 THR C N 1
ATOM 4001 C CA . THR C 1 4 ? 40.988 -30.850 -2.678 1.00 20.75 3 THR C CA 1
ATOM 4002 C C . THR C 1 4 ? 40.796 -31.335 -4.098 1.00 20.58 3 THR C C 1
ATOM 4003 O O . THR C 1 4 ? 39.668 -31.400 -4.610 1.00 20.05 3 THR C O 1
ATOM 4007 N N . GLN C 1 5 ? 41.913 -31.734 -4.712 1.00 21.11 4 GLN C N 1
ATOM 4008 C CA . GLN C 1 5 ? 41.923 -32.335 -6.049 1.00 21.68 4 GLN C CA 1
ATOM 4009 C C . GLN C 1 5 ? 40.893 -33.471 -6.152 1.00 20.17 4 GLN C C 1
ATOM 4010 O O . GLN C 1 5 ? 40.792 -34.336 -5.274 1.00 19.76 4 GLN C O 1
ATOM 4016 N N . GLY C 1 6 ? 40.079 -33.414 -7.206 1.00 19.18 5 GLY C N 1
ATOM 4017 C CA . GLY C 1 6 ? 39.118 -34.457 -7.509 1.00 17.84 5 GLY C CA 1
ATOM 4018 C C . GLY C 1 6 ? 37.799 -34.359 -6.776 1.00 16.09 5 GLY C C 1
ATOM 4019 O O . GLY C 1 6 ? 36.893 -35.161 -7.029 1.00 15.18 5 GLY C O 1
ATOM 4020 N N . LEU C 1 7 ? 37.715 -33.429 -5.830 1.00 13.71 6 LEU C N 1
ATOM 4021 C CA . LEU C 1 7 ? 36.508 -33.242 -5.070 1.00 13.13 6 LEU C CA 1
ATOM 4022 C C . LEU C 1 7 ? 35.555 -32.197 -5.717 1.00 13.57 6 LEU C C 1
ATOM 4023 O O . LEU C 1 7 ? 35.979 -31.342 -6.510 1.00 14.01 6 LEU C O 1
ATOM 4028 N N . VAL C 1 8 ? 34.296 -32.307 -5.368 1.00 11.12 7 VAL C N 1
ATOM 4029 C CA . VAL C 1 8 ? 33.221 -31.425 -5.858 1.00 12.03 7 VAL C CA 1
ATOM 4030 C C . VAL C 1 8 ? 33.156 -30.214 -4.948 1.00 12.69 7 VAL C C 1
ATOM 4031 O O . VAL C 1 8 ? 33.067 -30.346 -3.716 1.00 12.45 7 VAL C O 1
ATOM 4035 N N . GLN C 1 9 ? 33.267 -29.041 -5.569 1.00 12.44 8 GLN C N 1
ATOM 4036 C CA . GLN C 1 9 ? 33.068 -27.748 -4.898 1.00 13.34 8 GLN C CA 1
ATOM 4037 C C . GLN C 1 9 ? 31.575 -27.450 -4.873 1.00 12.15 8 GLN C C 1
ATOM 4038 O O . GLN C 1 9 ? 31.007 -27.017 -5.877 1.00 12.58 8 GLN C O 1
ATOM 4044 N N . LEU C 1 10 ? 30.916 -27.699 -3.750 1.00 11.27 9 LEU C N 1
ATOM 4045 C CA . LEU C 1 10 ? 29.466 -27.691 -3.693 1.00 12.19 9 LEU C CA 1
ATOM 4046 C C . LEU C 1 10 ? 28.832 -26.352 -4.043 1.00 11.17 9 LEU C C 1
ATOM 4047 O O . LEU C 1 10 ? 27.980 -26.300 -4.921 1.00 12.11 9 LEU C O 1
ATOM 4052 N N . LEU C 1 11 ? 29.229 -25.268 -3.367 1.00 9.90 10 LEU C N 1
ATOM 4053 C CA . LEU C 1 11 ? 28.658 -23.955 -3.676 1.00 9.75 10 LEU C CA 1
ATOM 4054 C C . LEU C 1 11 ? 29.013 -23.480 -5.110 1.00 9.24 10 LEU C C 1
ATOM 4055 O O . LEU C 1 11 ? 28.185 -22.887 -5.806 1.00 10.60 10 LEU C O 1
ATOM 4060 N N . ALA C 1 12 ? 30.244 -23.702 -5.529 1.00 9.44 11 ALA C N 1
ATOM 4061 C CA . ALA C 1 12 ? 30.698 -23.218 -6.848 1.00 10.50 11 ALA C CA 1
ATOM 4062 C C . ALA C 1 12 ? 29.859 -23.896 -7.940 1.00 10.67 11 ALA C C 1
ATOM 4063 O O . ALA C 1 12 ? 29.520 -23.269 -8.965 1.00 11.36 11 ALA C O 1
ATOM 4065 N N . ASN C 1 13 ? 29.479 -25.166 -7.694 1.00 10.44 12 ASN C N 1
ATOM 4066 C CA . ASN C 1 13 ? 28.673 -25.902 -8.655 1.00 10.00 12 ASN C CA 1
ATOM 4067 C C . ASN C 1 13 ? 27.185 -25.747 -8.438 1.00 10.31 12 ASN C C 1
ATOM 4068 O O . ASN C 1 13 ? 26.407 -26.350 -9.168 1.00 11.71 12 ASN C O 1
ATOM 4073 N N . ALA C 1 14 ? 26.769 -24.909 -7.492 1.00 10.83 13 ALA C N 1
ATOM 4074 C CA . ALA C 1 14 ? 25.353 -24.631 -7.232 1.00 11.15 13 ALA C CA 1
ATOM 4075 C C . ALA C 1 14 ? 24.611 -25.927 -6.904 1.00 11.99 13 ALA C C 1
ATOM 4076 O O . ALA C 1 14 ? 23.490 -26.149 -7.353 1.00 12.26 13 ALA C O 1
ATOM 4078 N N . GLN C 1 15 ? 25.255 -26.773 -6.108 1.00 12.78 14 GLN C N 1
ATOM 4079 C CA . GLN C 1 15 ? 24.716 -28.091 -5.795 1.00 13.85 14 GLN C CA 1
ATOM 4080 C C . GLN C 1 15 ? 23.892 -28.093 -4.525 1.00 15.13 14 GLN C C 1
ATOM 4081 O O . GLN C 1 15 ? 23.242 -29.105 -4.221 1.00 18.72 14 GLN C O 1
ATOM 4087 N N . CYS C 1 16 ? 23.871 -26.983 -3.790 1.00 14.88 15 CYS C N 1
ATOM 4088 C CA . CYS C 1 16 ? 23.104 -26.922 -2.543 1.00 14.47 15 CYS C CA 1
ATOM 4089 C C . CYS C 1 16 ? 22.216 -25.677 -2.425 1.00 14.37 15 CYS C C 1
ATOM 4090 O O . CYS C 1 16 ? 22.515 -24.612 -3.020 1.00 15.05 15 CYS C O 1
ATOM 4093 N N . HIS C 1 17 ? 21.133 -25.785 -1.657 1.00 12.95 16 HIS C N 1
ATOM 4094 C CA . HIS C 1 17 ? 20.398 -24.612 -1.224 1.00 13.14 16 HIS C CA 1
ATOM 4095 C C . HIS C 1 17 ? 21.117 -24.036 0.009 1.00 12.20 16 HIS C C 1
ATOM 4096 O O . HIS C 1 17 ? 21.685 -24.777 0.817 1.00 11.78 16 HIS C O 1
ATOM 4103 N N . LEU C 1 18 ? 21.103 -22.717 0.131 1.00 11.49 17 LEU C N 1
ATOM 4104 C CA . LEU C 1 18 ? 21.754 -22.025 1.261 1.00 11.09 17 LEU C CA 1
ATOM 4105 C C . LEU C 1 18 ? 20.722 -21.239 2.041 1.00 11.02 17 LEU C C 1
ATOM 4106 O O . LEU C 1 18 ? 19.983 -20.423 1.475 1.00 11.36 17 LEU C O 1
ATOM 4111 N N . ARG C 1 19 ? 20.607 -21.529 3.341 1.00 10.46 18 ARG C N 1
ATOM 4112 C CA . ARG C 1 19 ? 19.725 -20.775 4.229 1.00 9.57 18 ARG C CA 1
ATOM 4113 C C . ARG C 1 19 ? 20.579 -20.164 5.347 1.00 9.11 18 ARG C C 1
ATOM 4114 O O . ARG C 1 19 ? 21.513 -20.815 5.876 1.00 9.93 18 ARG C O 1
ATOM 4122 N N . THR C 1 20 ? 20.305 -18.927 5.691 1.00 8.66 19 THR C N 1
ATOM 4123 C CA . THR C 1 20 ? 21.051 -18.274 6.763 1.00 8.55 19 THR C CA 1
ATOM 4124 C C . THR C 1 20 ? 20.128 -17.923 7.925 1.00 8.13 19 THR C C 1
ATOM 4125 O O . THR C 1 20 ? 18.959 -17.752 7.754 1.00 8.67 19 THR C O 1
ATOM 4129 N N . SER C 1 21 ? 20.688 -17.750 9.121 1.00 9.55 20 SER C N 1
ATOM 4130 C CA . SER C 1 21 ? 19.915 -17.299 10.249 1.00 8.63 20 SER C CA 1
ATOM 4131 C C . SER C 1 21 ? 19.406 -15.863 10.088 1.00 9.45 20 SER C C 1
ATOM 4132 O O . SER C 1 21 ? 18.236 -15.580 10.318 1.00 10.52 20 SER C O 1
ATOM 4135 N N . THR C 1 22 ? 20.311 -14.967 9.700 1.00 9.63 21 THR C N 1
ATOM 4136 C CA . THR C 1 22 ? 19.966 -13.588 9.428 1.00 10.05 21 THR C CA 1
ATOM 4137 C C . THR C 1 22 ? 20.966 -13.097 8.402 1.00 8.88 21 THR C C 1
ATOM 4138 O O . THR C 1 22 ? 22.075 -13.614 8.302 1.00 8.83 21 THR C O 1
ATOM 4142 N N . ASN C 1 23 ? 20.563 -12.061 7.675 1.00 8.77 22 ASN C N 1
ATOM 4143 C CA . ASN C 1 23 ? 21.405 -11.354 6.716 1.00 7.45 22 ASN C CA 1
ATOM 4144 C C . ASN C 1 23 ? 21.450 -9.844 7.075 1.00 7.91 22 ASN C C 1
ATOM 4145 O O . ASN C 1 23 ? 20.409 -9.245 7.262 1.00 8.21 22 ASN C O 1
ATOM 4150 N N . TYR C 1 24 ? 22.634 -9.231 7.112 1.00 8.12 23 TYR C N 1
ATOM 4151 C CA . TYR C 1 24 ? 22.777 -7.814 7.514 1.00 8.39 23 TYR C CA 1
ATOM 4152 C C . TYR C 1 24 ? 21.814 -6.926 6.761 1.00 9.24 23 TYR C C 1
ATOM 4153 O O . TYR C 1 24 ? 21.104 -6.123 7.346 1.00 11.26 23 TYR C O 1
ATOM 4162 N N . ASN C 1 25 ? 21.789 -7.083 5.427 1.00 10.22 24 ASN C N 1
ATOM 4163 C CA . ASN C 1 25 ? 20.694 -6.615 4.588 1.00 9.74 24 ASN C CA 1
ATOM 4164 C C . ASN C 1 25 ? 20.727 -7.382 3.265 1.00 9.55 24 ASN C C 1
ATOM 4165 O O . ASN C 1 25 ? 21.416 -8.423 3.186 1.00 9.41 24 ASN C O 1
ATOM 4170 N N . GLY C 1 26 ? 20.040 -6.878 2.248 1.00 8.75 25 GLY C N 1
ATOM 4171 C CA . GLY C 1 26 ? 19.837 -7.660 1.028 1.00 10.18 25 GLY C CA 1
ATOM 4172 C C . GLY C 1 26 ? 21.049 -7.764 0.108 1.00 9.70 25 GLY C C 1
ATOM 4173 O O . GLY C 1 26 ? 20.984 -8.454 -0.912 1.00 10.73 25 GLY C O 1
ATOM 4174 N N . VAL C 1 27 ? 22.147 -7.095 0.473 1.00 9.13 26 VAL C N 1
ATOM 4175 C CA . VAL C 1 27 ? 23.386 -7.147 -0.288 1.00 9.13 26 VAL C CA 1
ATOM 4176 C C . VAL C 1 27 ? 24.537 -7.732 0.574 1.00 9.29 26 VAL C C 1
ATOM 4177 O O . VAL C 1 27 ? 25.700 -7.600 0.267 1.00 9.71 26 VAL C O 1
ATOM 4181 N N . HIS C 1 28 ? 24.156 -8.411 1.658 1.00 10.22 27 HIS C N 1
ATOM 4182 C CA . HIS C 1 28 ? 25.090 -9.126 2.519 1.00 10.23 27 HIS C CA 1
ATOM 4183 C C . HIS C 1 28 ? 24.617 -10.564 2.691 1.00 9.86 27 HIS C C 1
ATOM 4184 O O . HIS C 1 28 ? 24.944 -11.201 3.675 1.00 9.20 27 HIS C O 1
ATOM 4191 N N . THR C 1 29 ? 23.882 -11.091 1.700 1.00 10.00 28 THR C N 1
ATOM 4192 C CA . THR C 1 29 ? 23.233 -12.386 1.860 1.00 9.29 28 THR C CA 1
ATOM 4193 C C . THR C 1 29 ? 24.112 -13.536 1.441 1.00 9.50 28 THR C C 1
ATOM 4194 O O . THR C 1 29 ? 25.265 -13.354 1.032 1.00 8.83 28 THR C O 1
ATOM 4198 N N . GLN C 1 30 ? 23.547 -14.747 1.519 1.00 9.41 29 GLN C N 1
ATOM 4199 C CA . GLN C 1 30 ? 24.220 -15.913 1.020 1.00 8.92 29 GLN C CA 1
ATOM 4200 C C . GLN C 1 30 ? 24.493 -15.925 -0.481 1.00 8.67 29 GLN C C 1
ATOM 4201 O O . GLN C 1 30 ? 25.257 -16.749 -0.956 1.00 8.03 29 GLN C O 1
ATOM 4207 N N . PHE C 1 31 ? 23.904 -14.998 -1.227 1.00 9.11 30 PHE C N 1
ATOM 4208 C CA . PHE C 1 31 ? 24.328 -14.813 -2.624 1.00 9.23 30 PHE C CA 1
ATOM 4209 C C . PHE C 1 31 ? 25.830 -14.456 -2.782 1.00 10.22 30 PHE C C 1
ATOM 4210 O O . PHE C 1 31 ? 26.418 -14.640 -3.861 1.00 10.15 30 PHE C O 1
ATOM 4218 N N . ASN C 1 32 ? 26.427 -13.887 -1.731 1.00 8.41 31 ASN C N 1
ATOM 4219 C CA . ASN C 1 32 ? 27.777 -13.384 -1.708 1.00 10.94 31 ASN C CA 1
ATOM 4220 C C . ASN C 1 32 ? 28.754 -14.259 -0.886 1.00 10.42 31 ASN C C 1
ATOM 4221 O O . ASN C 1 32 ? 29.841 -13.816 -0.523 1.00 11.88 31 ASN C O 1
ATOM 4226 N N . SER C 1 33 ? 28.357 -15.530 -0.671 1.00 10.90 32 SER C N 1
ATOM 4227 C CA . SER C 1 33 ? 29.040 -16.476 0.234 1.00 10.74 32 SER C CA 1
ATOM 4228 C C . SER C 1 33 ? 30.089 -17.389 -0.391 1.00 9.89 32 SER C C 1
ATOM 4229 O O . SER C 1 33 ? 30.884 -18.012 0.333 1.00 10.33 32 SER C O 1
ATOM 4232 N N . ALA C 1 34 ? 30.152 -17.492 -1.711 1.00 10.92 33 ALA C N 1
ATOM 4233 C CA . ALA C 1 34 ? 31.103 -18.453 -2.306 1.00 11.61 33 ALA C CA 1
ATOM 4234 C C . ALA C 1 34 ? 32.556 -18.075 -2.061 1.00 10.89 33 ALA C C 1
ATOM 4235 O O . ALA C 1 34 ? 32.954 -16.892 -2.040 1.00 9.33 33 ALA C O 1
ATOM 4237 N N . LEU C 1 35 ? 33.406 -19.102 -1.887 1.00 11.53 34 LEU C N 1
ATOM 4238 C CA . LEU C 1 35 ? 34.813 -18.878 -1.686 1.00 11.59 34 LEU C CA 1
ATOM 4239 C C . LEU C 1 35 ? 35.311 -18.023 -2.827 1.00 12.60 34 LEU C C 1
ATOM 4240 O O . LEU C 1 35 ? 34.949 -18.253 -3.988 1.00 12.97 34 LEU C O 1
ATOM 4245 N N . ASN C 1 36 ? 36.120 -17.028 -2.492 1.00 11.56 35 ASN C N 1
ATOM 4246 C CA . ASN C 1 36 ? 36.684 -16.098 -3.468 1.00 12.64 35 ASN C CA 1
ATOM 4247 C C . ASN C 1 36 ? 35.664 -15.224 -4.222 1.00 12.01 35 ASN C C 1
ATOM 4248 O O . ASN C 1 36 ? 36.020 -14.624 -5.241 1.00 12.49 35 ASN C O 1
ATOM 4253 N N . TYR C 1 37 ? 34.404 -15.203 -3.769 1.00 12.88 36 TYR C N 1
ATOM 4254 C CA . TYR C 1 37 ? 33.436 -14.205 -4.290 1.00 11.99 36 TYR C CA 1
ATOM 4255 C C . TYR C 1 37 ? 34.039 -12.806 -4.193 1.00 11.58 36 TYR C C 1
ATOM 4256 O O . TYR C 1 37 ? 34.521 -12.392 -3.157 1.00 10.22 36 TYR C O 1
ATOM 4265 N N . LYS C 1 38 ? 33.968 -12.074 -5.293 1.00 11.90 37 LYS C N 1
ATOM 4266 C CA . LYS C 1 38 ? 34.414 -10.675 -5.354 1.00 12.33 37 LYS C CA 1
ATOM 4267 C C . LYS C 1 38 ? 33.383 -9.874 -6.155 1.00 11.77 37 LYS C C 1
ATOM 4268 O O . LYS C 1 38 ? 32.767 -10.401 -7.068 1.00 11.39 37 LYS C O 1
ATOM 4274 N N . ASN C 1 39 ? 33.192 -8.607 -5.793 1.00 12.32 38 ASN C N 1
ATOM 4275 C CA . ASN C 1 39 ? 32.200 -7.797 -6.453 1.00 12.48 38 ASN C CA 1
ATOM 4276 C C . ASN C 1 39 ? 32.807 -6.501 -6.952 1.00 12.86 38 ASN C C 1
ATOM 4277 O O . ASN C 1 39 ? 34.030 -6.396 -7.111 1.00 12.06 38 ASN C O 1
ATOM 4282 N N . ASN C 1 40 ? 31.958 -5.527 -7.216 1.00 13.52 39 ASN C N 1
ATOM 4283 C CA . ASN C 1 40 ? 32.413 -4.296 -7.843 1.00 14.41 39 ASN C CA 1
ATOM 4284 C C . ASN C 1 40 ? 32.965 -3.383 -6.770 1.00 14.21 39 ASN C C 1
ATOM 4285 O O . ASN C 1 40 ? 32.213 -2.821 -5.956 1.00 15.15 39 ASN C O 1
ATOM 4290 N N . GLY C 1 41 ? 34.259 -3.224 -6.753 1.00 15.28 40 GLY C N 1
ATOM 4291 C CA . GLY C 1 41 ? 34.903 -2.480 -5.653 1.00 15.59 40 GLY C CA 1
ATOM 4292 C C . GLY C 1 41 ? 34.751 -0.967 -5.830 1.00 15.18 40 GLY C C 1
ATOM 4293 O O . GLY C 1 41 ? 35.102 -0.202 -4.933 1.00 17.30 40 GLY C O 1
ATOM 4294 N N . THR C 1 42 ? 34.254 -0.538 -6.975 1.00 15.42 41 THR C N 1
ATOM 4295 C CA . THR C 1 42 ? 34.002 0.904 -7.237 1.00 16.72 41 THR C CA 1
ATOM 4296 C C . THR C 1 42 ? 32.618 1.418 -6.788 1.00 16.44 41 THR C C 1
ATOM 4297 O O . THR C 1 42 ? 32.361 2.639 -6.837 1.00 17.44 41 THR C O 1
ATOM 4301 N N . ASN C 1 43 ? 31.730 0.488 -6.394 1.00 14.26 42 ASN C N 1
ATOM 4302 C CA . ASN C 1 43 ? 30.338 0.733 -6.130 1.00 14.88 42 ASN C CA 1
ATOM 4303 C C . ASN C 1 43 ? 30.026 0.137 -4.755 1.00 14.06 42 ASN C C 1
ATOM 4304 O O . ASN C 1 43 ? 30.427 -0.983 -4.471 1.00 15.29 42 ASN C O 1
ATOM 4309 N N . THR C 1 44 ? 29.376 0.870 -3.871 1.00 11.86 43 THR C N 1
ATOM 4310 C CA . THR C 1 44 ? 29.022 0.333 -2.536 1.00 11.68 43 THR C CA 1
ATOM 4311 C C . THR C 1 44 ? 27.726 -0.463 -2.565 1.00 10.35 43 THR C C 1
ATOM 4312 O O . THR C 1 44 ? 27.433 -1.217 -1.653 1.00 11.75 43 THR C O 1
ATOM 4316 N N . ILE C 1 45 ? 26.915 -0.264 -3.612 1.00 9.28 44 ILE C N 1
ATOM 4317 C CA . ILE C 1 45 ? 25.523 -0.704 -3.571 1.00 9.32 44 ILE C CA 1
ATOM 4318 C C . ILE C 1 45 ? 25.377 -2.227 -3.662 1.00 8.69 44 ILE C C 1
ATOM 4319 O O . ILE C 1 45 ? 24.338 -2.760 -3.266 1.00 9.11 44 ILE C O 1
ATOM 4324 N N . ASP C 1 46 ? 26.417 -2.881 -4.140 1.00 9.08 45 ASP C N 1
ATOM 4325 C CA . ASP C 1 46 ? 26.387 -4.349 -4.257 1.00 9.55 45 ASP C CA 1
ATOM 4326 C C . ASP C 1 46 ? 26.854 -5.092 -2.999 1.00 10.23 45 ASP C C 1
ATOM 4327 O O . ASP C 1 46 ? 26.874 -6.299 -2.992 1.00 10.20 45 ASP C O 1
ATOM 4332 N N . GLY C 1 47 ? 27.218 -4.381 -1.935 1.00 10.68 46 GLY C N 1
ATOM 4333 C CA . GLY C 1 47 ? 27.390 -4.974 -0.622 1.00 9.69 46 GLY C CA 1
ATOM 4334 C C . GLY C 1 47 ? 28.738 -5.648 -0.395 1.00 11.95 46 GLY C C 1
ATOM 4335 O O . GLY C 1 47 ? 29.757 -5.279 -0.988 1.00 10.41 46 GLY C O 1
ATOM 4336 N N . SER C 1 48 ? 28.715 -6.663 0.480 1.00 10.14 47 SER C N 1
ATOM 4337 C CA . SER C 1 48 ? 29.899 -7.260 1.037 1.00 9.39 47 SER C CA 1
ATOM 4338 C C . SER C 1 48 ? 30.416 -8.431 0.210 1.00 10.66 47 SER C C 1
ATOM 4339 O O . SER C 1 48 ? 29.633 -9.137 -0.424 1.00 10.72 47 SER C O 1
ATOM 4342 N N . GLU C 1 49 ? 31.726 -8.651 0.249 1.00 10.46 48 GLU C N 1
ATOM 4343 C CA . GLU C 1 49 ? 32.335 -9.839 -0.328 1.00 10.66 48 GLU C CA 1
ATOM 4344 C C . GLU C 1 49 ? 32.341 -10.933 0.753 1.00 11.19 48 GLU C C 1
ATOM 4345 O O . GLU C 1 49 ? 33.400 -11.362 1.246 1.00 11.08 48 GLU C O 1
ATOM 4351 N N . ALA C 1 50 ? 31.119 -11.335 1.085 1.00 10.73 49 ALA C N 1
ATOM 4352 C CA . ALA C 1 50 ? 30.827 -12.275 2.165 1.00 10.50 49 ALA C CA 1
ATOM 4353 C C . ALA C 1 50 ? 29.327 -12.321 2.459 1.00 10.39 49 ALA C C 1
ATOM 4354 O O . ALA C 1 50 ? 28.573 -11.374 2.168 1.00 10.29 49 ALA C O 1
ATOM 4356 N N . TRP C 1 51 ? 28.898 -13.418 3.108 1.00 8.74 50 TRP C N 1
ATOM 4357 C CA . TRP C 1 51 ? 27.672 -13.432 3.851 1.00 8.80 50 TRP C CA 1
ATOM 4358 C C . TRP C 1 51 ? 27.981 -12.780 5.197 1.00 8.99 50 TRP C C 1
ATOM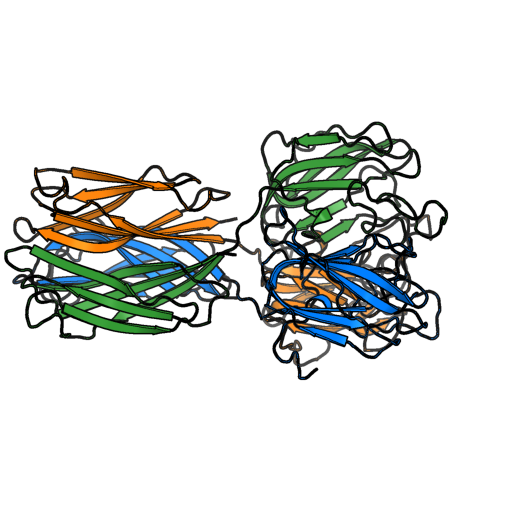 4359 O O . TRP C 1 51 ? 28.980 -13.147 5.839 1.00 9.06 50 TRP C O 1
ATOM 4370 N N . CYS C 1 52 ? 27.140 -11.832 5.609 1.00 9.05 51 CYS C N 1
ATOM 4371 C CA . CYS C 1 52 ? 27.259 -11.177 6.922 1.00 9.90 51 CYS C CA 1
ATOM 4372 C C . CYS C 1 52 ? 25.914 -11.218 7.669 1.00 9.27 51 CYS C C 1
ATOM 4373 O O . CYS C 1 52 ? 24.887 -10.893 7.123 1.00 9.29 51 CYS C O 1
ATOM 4376 N N . SER C 1 53 ? 25.938 -11.615 8.950 1.00 9.16 52 SER C N 1
ATOM 4377 C CA . SER C 1 53 ? 24.700 -11.693 9.727 1.00 9.82 52 SER C CA 1
ATOM 4378 C C . SER C 1 53 ? 24.185 -10.334 10.166 1.00 10.34 52 SER C C 1
ATOM 4379 O O . SER C 1 53 ? 24.906 -9.332 10.031 1.00 10.13 52 SER C O 1
ATOM 4382 N N . SER C 1 54 ? 22.959 -10.267 10.661 1.00 11.64 53 SER C N 1
ATOM 4383 C CA . SER C 1 54 ? 22.474 -9.020 11.199 1.00 13.11 53 SER C CA 1
ATOM 4384 C C . SER C 1 54 ? 22.551 -9.022 12.696 1.00 14.08 53 SER C C 1
ATOM 4385 O O . SER C 1 54 ? 22.654 -8.015 13.287 1.00 15.91 53 SER C O 1
ATOM 4388 N N . ILE C 1 55 ? 22.369 -10.184 13.287 1.00 15.09 54 ILE C N 1
ATOM 4389 C CA . ILE C 1 55 ? 22.526 -10.336 14.728 1.00 15.10 54 ILE C CA 1
ATOM 4390 C C . ILE C 1 55 ? 23.918 -10.869 14.941 1.00 14.88 54 ILE C C 1
ATOM 4391 O O . ILE C 1 55 ? 24.345 -11.800 14.244 1.00 15.53 54 ILE C O 1
ATOM 4396 N N . VAL C 1 56 ? 24.645 -10.271 15.882 1.00 15.49 55 VAL C N 1
ATOM 4397 C CA . VAL C 1 56 ? 25.972 -10.681 16.157 1.00 16.10 55 VAL C CA 1
ATOM 4398 C C . VAL C 1 56 ? 25.949 -11.373 17.500 1.00 16.02 55 VAL C C 1
ATOM 4399 O O . VAL C 1 56 ? 25.993 -10.730 18.533 1.00 16.38 55 VAL C O 1
ATOM 4403 N N . ASP C 1 57 ? 25.853 -12.696 17.475 1.00 15.35 56 ASP C N 1
ATOM 4404 C CA . ASP C 1 57 ? 25.894 -13.500 18.694 1.00 14.95 56 ASP C CA 1
ATOM 4405 C C . ASP C 1 57 ? 26.382 -14.901 18.295 1.00 15.36 56 ASP C C 1
ATOM 4406 O O . ASP C 1 57 ? 26.769 -15.096 17.133 1.00 14.35 56 ASP C O 1
ATOM 4411 N N . THR C 1 58 ? 26.367 -15.856 19.231 1.00 13.80 57 THR C N 1
ATOM 4412 C CA . THR C 1 58 ? 26.873 -17.189 18.952 1.00 14.48 57 THR C CA 1
ATOM 4413 C C . THR C 1 58 ? 25.795 -18.120 18.406 1.00 13.66 57 THR C C 1
ATOM 4414 O O . THR C 1 58 ? 25.980 -19.339 18.335 1.00 14.41 57 THR C O 1
ATOM 4418 N N . ASN C 1 59 ? 24.689 -17.554 17.972 1.00 13.36 58 ASN C N 1
ATOM 4419 C CA . ASN C 1 59 ? 23.560 -18.327 17.415 1.00 13.57 58 ASN C CA 1
ATOM 4420 C C . ASN C 1 59 ? 23.314 -18.217 15.897 1.00 13.47 58 ASN C C 1
ATOM 4421 O O . ASN C 1 59 ? 22.248 -18.637 15.417 1.00 13.15 58 ASN C O 1
ATOM 4426 N N . GLN C 1 60 ? 24.262 -17.650 15.169 1.00 11.69 59 GLN C N 1
ATOM 4427 C CA . GLN C 1 60 ? 24.127 -17.466 13.718 1.00 10.63 59 GLN C CA 1
ATOM 4428 C C . GLN C 1 60 ? 24.624 -18.708 12.973 1.00 11.14 59 GLN C C 1
ATOM 4429 O O . GLN C 1 60 ? 25.421 -19.497 13.493 1.00 10.26 59 GLN C O 1
ATOM 4435 N N . TYR C 1 61 ? 24.206 -18.855 11.716 1.00 11.00 60 TYR C N 1
ATOM 4436 C CA . TYR C 1 61 ? 24.661 -19.978 10.954 1.00 9.38 60 TYR C CA 1
ATOM 4437 C C . TYR C 1 61 ? 24.319 -19.796 9.504 1.00 9.30 60 TYR C C 1
ATOM 4438 O O . TYR C 1 61 ? 23.422 -19.009 9.147 1.00 7.30 60 TYR C O 1
ATOM 4447 N N . ILE C 1 62 ? 25.050 -20.524 8.680 1.00 10.08 61 ILE C N 1
ATOM 4448 C CA . ILE C 1 62 ? 24.686 -20.741 7.263 1.00 9.86 61 ILE C CA 1
ATOM 4449 C C . ILE C 1 62 ? 24.570 -22.248 7.054 1.00 10.04 61 ILE C C 1
ATOM 4450 O O . ILE C 1 62 ? 25.458 -23.026 7.454 1.00 9.53 61 ILE C O 1
ATOM 4455 N N . VAL C 1 63 ? 23.466 -22.679 6.461 1.00 9.99 62 VAL C N 1
ATOM 4456 C CA . VAL C 1 63 ? 23.288 -24.113 6.246 1.00 9.96 62 VAL C CA 1
ATOM 4457 C C . VAL C 1 63 ? 23.205 -24.375 4.759 1.00 10.24 62 VAL C C 1
ATOM 4458 O O . VAL C 1 63 ? 22.534 -23.627 4.043 1.00 9.17 62 VAL C O 1
ATOM 4462 N N . ALA C 1 64 ? 23.923 -25.405 4.318 1.00 9.77 63 ALA C N 1
ATOM 4463 C CA . ALA C 1 64 ? 23.875 -25.890 2.942 1.00 10.07 63 ALA C CA 1
ATOM 4464 C C . ALA C 1 64 ? 23.090 -27.214 2.918 1.00 11.78 63 ALA C C 1
ATOM 4465 O O . ALA C 1 64 ? 23.426 -28.134 3.701 1.00 12.07 63 ALA C O 1
ATOM 4467 N N . GLY C 1 65 ? 22.083 -27.327 2.054 1.00 10.49 64 GLY C N 1
ATOM 4468 C CA . GLY C 1 65 ? 21.249 -28.528 1.975 1.00 11.52 64 GLY C CA 1
ATOM 4469 C C . GLY C 1 65 ? 21.374 -29.175 0.610 1.00 11.24 64 GLY C C 1
ATOM 4470 O O . GLY C 1 65 ? 21.177 -28.520 -0.420 1.00 10.65 64 GLY C O 1
ATOM 4471 N N . CYS C 1 66 ? 21.684 -30.471 0.615 1.00 11.61 65 CYS C N 1
ATOM 4472 C CA . CYS C 1 66 ? 21.646 -31.307 -0.557 1.00 12.06 65 CYS C CA 1
ATOM 4473 C C . CYS C 1 66 ? 20.575 -32.376 -0.383 1.00 11.93 65 CYS C C 1
ATOM 4474 O O . CYS C 1 66 ? 20.452 -32.935 0.689 1.00 10.97 65 CYS C O 1
ATOM 4477 N N . GLU C 1 67 ? 19.800 -32.638 -1.412 1.00 10.90 66 GLU C N 1
ATOM 4478 C CA . GLU C 1 67 ? 18.786 -33.706 -1.357 1.00 11.49 66 GLU C CA 1
ATOM 4479 C C . GLU C 1 67 ? 19.420 -35.077 -1.535 1.00 12.09 66 GLU C C 1
ATOM 4480 O O . GLU C 1 67 ? 18.850 -36.097 -1.125 1.00 12.39 66 GLU C O 1
ATOM 4486 N N . VAL C 1 68 ? 20.576 -35.083 -2.169 1.00 11.91 67 VAL C N 1
ATOM 4487 C CA . VAL C 1 68 ? 21.325 -36.338 -2.422 1.00 13.24 67 VAL C CA 1
ATOM 4488 C C . VAL C 1 68 ? 22.472 -36.443 -1.421 1.00 12.62 67 VAL C C 1
ATOM 4489 O O . VAL C 1 68 ? 23.343 -35.586 -1.372 1.00 14.05 67 VAL C O 1
ATOM 4493 N N . PRO C 1 69 ? 22.514 -37.532 -0.620 1.00 12.11 68 PRO C N 1
ATOM 4494 C CA . PRO C 1 69 ? 23.604 -37.588 0.352 1.00 12.77 68 PRO C CA 1
ATOM 4495 C C . PRO C 1 69 ? 24.969 -37.516 -0.244 1.00 11.35 68 PRO C C 1
ATOM 4496 O O . PRO C 1 69 ? 25.235 -38.040 -1.340 1.00 10.72 68 PRO C O 1
ATOM 4500 N N . ARG C 1 70 ? 25.876 -36.884 0.499 1.00 11.77 69 ARG C N 1
ATOM 4501 C CA . ARG C 1 70 ? 27.227 -36.764 0.070 1.00 11.65 69 ARG C CA 1
ATOM 4502 C C . ARG C 1 70 ? 28.209 -37.159 1.177 1.00 11.62 69 ARG C C 1
ATOM 4503 O O . ARG C 1 70 ? 27.864 -37.146 2.365 1.00 11.77 69 ARG C O 1
ATOM 4511 N N . THR C 1 71 ? 29.430 -37.445 0.772 1.00 10.56 70 THR C N 1
ATOM 4512 C CA . THR C 1 71 ? 30.546 -37.602 1.697 1.00 11.71 70 THR C CA 1
ATOM 4513 C C . THR C 1 71 ? 31.392 -36.309 1.715 1.00 11.05 70 THR C C 1
ATOM 4514 O O . THR C 1 71 ? 32.096 -35.990 0.750 1.00 10.58 70 THR C O 1
ATOM 4518 N N . PHE C 1 72 ? 31.259 -35.590 2.816 1.00 10.98 71 PHE C N 1
ATOM 4519 C CA . PHE C 1 72 ? 31.948 -34.326 3.051 1.00 11.08 71 PHE C CA 1
ATOM 4520 C C . PHE C 1 72 ? 33.325 -34.579 3.574 1.00 11.53 71 PHE C C 1
ATOM 4521 O O . PHE C 1 72 ? 33.485 -35.130 4.656 1.00 11.99 71 PHE C O 1
ATOM 4529 N N . MET C 1 73 ? 34.314 -34.126 2.792 1.00 11.46 72 MET C N 1
ATOM 4530 C CA . MET C 1 73 ? 35.715 -34.304 3.114 1.00 12.51 72 MET C CA 1
ATOM 4531 C C . MET C 1 73 ? 36.311 -33.092 3.825 1.00 12.05 72 MET C C 1
ATOM 4532 O O . MET C 1 73 ? 37.152 -33.257 4.737 1.00 13.98 72 MET C O 1
ATOM 4537 N N . CYS C 1 74 ? 35.869 -31.900 3.426 1.00 10.94 73 CYS C N 1
ATOM 4538 C CA . CYS C 1 74 ? 36.537 -30.671 3.835 1.00 11.56 73 CYS C CA 1
ATOM 4539 C C . CYS C 1 74 ? 35.570 -29.531 3.821 1.00 11.22 73 CYS C C 1
ATOM 4540 O O . CYS C 1 74 ? 34.653 -29.495 2.986 1.00 11.72 73 CYS C O 1
ATOM 4543 N N . VAL C 1 75 ? 35.754 -28.599 4.759 1.00 11.17 74 VAL C N 1
ATOM 4544 C CA . VAL C 1 75 ? 35.075 -27.302 4.725 1.00 10.43 74 VAL C CA 1
ATOM 4545 C C . VAL C 1 75 ? 36.175 -26.256 4.714 1.00 10.48 74 VAL C C 1
ATOM 4546 O O . VAL C 1 75 ? 37.113 -26.340 5.491 1.00 11.03 74 VAL C O 1
ATOM 4550 N N . ALA C 1 76 ? 36.091 -25.306 3.789 1.00 11.41 75 ALA C N 1
ATOM 4551 C CA . ALA C 1 76 ? 37.055 -24.203 3.678 1.00 10.28 75 ALA C CA 1
ATOM 4552 C C . ALA C 1 76 ? 36.330 -22.942 4.147 1.00 11.55 75 ALA C C 1
ATOM 4553 O O . ALA C 1 76 ? 35.201 -22.699 3.791 1.00 9.88 75 ALA C O 1
ATOM 4555 N N . LEU C 1 77 ? 37.001 -22.183 4.999 1.00 11.53 76 LEU C N 1
ATOM 4556 C CA . LEU C 1 77 ? 36.547 -20.883 5.411 1.00 11.68 76 LEU C CA 1
ATOM 4557 C C . LEU C 1 77 ? 37.465 -19.775 4.903 1.00 10.37 76 LEU C C 1
ATOM 4558 O O . LEU C 1 77 ? 38.653 -19.957 4.716 1.00 10.54 76 LEU C O 1
ATOM 4563 N N . GLN C 1 78 ? 36.890 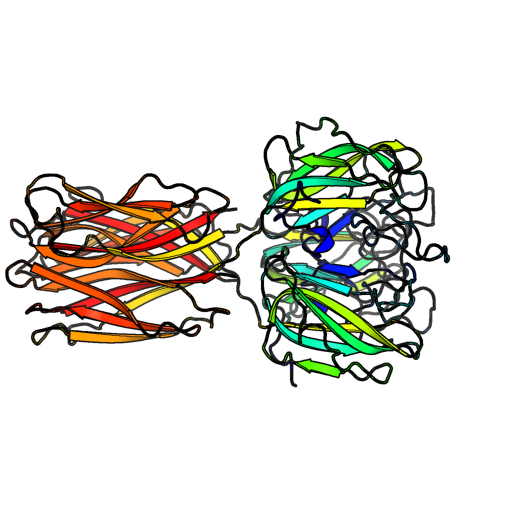-18.589 4.748 1.00 10.61 77 GLN C N 1
ATOM 4564 C CA . GLN C 1 78 ? 37.592 -17.441 4.245 1.00 10.53 77 GLN C CA 1
ATOM 4565 C C . GLN C 1 78 ? 36.892 -16.206 4.851 1.00 10.17 77 GLN C C 1
ATOM 4566 O O . GLN C 1 78 ? 35.700 -16.227 5.196 1.00 9.60 77 GLN C O 1
ATOM 4572 N N . GLY C 1 79 ? 37.669 -15.167 5.062 1.00 10.46 78 GLY C N 1
ATOM 4573 C CA . GLY C 1 79 ? 37.137 -13.916 5.557 1.00 10.49 78 GLY C CA 1
ATOM 4574 C C . GLY C 1 79 ? 36.399 -13.086 4.555 1.00 10.12 78 GLY C C 1
ATOM 4575 O O . GLY C 1 79 ? 36.180 -13.509 3.424 1.00 8.77 78 GLY C O 1
ATOM 4576 N N . ARG C 1 80 ? 35.953 -11.906 4.988 1.00 9.60 79 ARG C N 1
ATOM 4577 C CA . ARG C 1 80 ? 35.282 -10.958 4.094 1.00 9.37 79 ARG C CA 1
ATOM 4578 C C . ARG C 1 80 ? 36.300 -10.248 3.211 1.00 9.70 79 ARG C C 1
ATOM 4579 O O . ARG C 1 80 ? 37.302 -9.729 3.683 1.00 10.44 79 ARG C O 1
ATOM 4587 N N . GLY C 1 81 ? 36.034 -10.180 1.919 1.00 9.03 80 GLY C N 1
ATOM 4588 C CA . GLY C 1 81 ? 37.036 -9.670 0.992 1.00 10.20 80 GLY C CA 1
ATOM 4589 C C . GLY C 1 81 ? 37.305 -8.175 1.099 1.00 10.34 80 GLY C C 1
ATOM 4590 O O . GLY C 1 81 ? 38.396 -7.736 0.808 1.00 11.55 80 GLY C O 1
ATOM 4591 N N . ASP C 1 82 ? 36.292 -7.399 1.470 1.00 10.99 81 ASP C N 1
ATOM 4592 C CA . ASP C 1 82 ? 36.337 -5.929 1.330 1.00 11.17 81 ASP C CA 1
ATOM 4593 C C . ASP C 1 82 ? 36.423 -5.167 2.662 1.00 12.38 81 ASP C C 1
ATOM 4594 O O . ASP C 1 82 ? 36.469 -3.936 2.665 1.00 13.36 81 ASP C O 1
ATOM 4599 N N . ALA C 1 83 ? 36.486 -5.875 3.776 1.00 12.40 82 ALA C N 1
ATOM 4600 C CA . ALA C 1 83 ? 36.599 -5.260 5.099 1.00 12.88 82 ALA C CA 1
ATOM 4601 C C . ALA C 1 83 ? 37.223 -6.283 6.051 1.00 13.55 82 ALA C C 1
ATOM 4602 O O . ALA C 1 83 ? 37.159 -7.508 5.804 1.00 12.51 82 ALA C O 1
ATOM 4604 N N . ASP C 1 84 ? 37.811 -5.794 7.131 1.00 13.03 83 ASP C N 1
ATOM 4605 C CA . ASP C 1 84 ? 38.516 -6.648 8.103 1.00 13.94 83 ASP C CA 1
ATOM 4606 C C . ASP C 1 84 ? 37.578 -7.342 9.081 1.00 13.47 83 ASP C C 1
ATOM 4607 O O . ASP C 1 84 ? 37.554 -7.064 10.274 1.00 14.19 83 ASP C O 1
ATOM 4612 N N . GLN C 1 85 ? 36.775 -8.253 8.533 1.00 12.24 84 GLN C N 1
ATOM 4613 C CA . GLN C 1 85 ? 35.876 -9.071 9.304 1.00 11.71 84 GLN C CA 1
ATOM 4614 C C . GLN C 1 85 ? 36.069 -10.517 8.855 1.00 11.91 84 GLN C C 1
ATOM 4615 O O . GLN C 1 85 ? 36.199 -10.800 7.646 1.00 11.00 84 GLN C O 1
ATOM 4621 N N . TRP C 1 86 ? 36.076 -11.419 9.843 1.00 11.12 85 TRP C N 1
ATOM 4622 C CA . TRP C 1 86 ? 36.300 -12.835 9.590 1.00 11.16 85 TRP C CA 1
ATOM 4623 C C . TRP C 1 86 ? 35.946 -13.638 10.811 1.00 11.70 85 TRP C C 1
ATOM 4624 O O . TRP C 1 86 ? 35.847 -13.104 11.914 1.00 11.88 85 TRP C O 1
ATOM 4635 N N . VAL C 1 87 ? 35.706 -14.921 10.584 1.00 11.60 86 VAL C N 1
ATOM 4636 C CA . VAL C 1 87 ? 35.291 -15.849 11.625 1.00 11.54 86 VAL C CA 1
ATOM 4637 C C . VAL C 1 87 ? 36.520 -16.653 12.003 1.00 11.36 86 VAL C C 1
ATOM 4638 O O . VAL C 1 87 ? 37.117 -17.350 11.177 1.00 9.73 86 VAL C O 1
ATOM 4642 N N . THR C 1 88 ? 36.894 -16.524 13.271 1.00 11.67 87 THR C N 1
ATOM 4643 C CA . THR C 1 88 ? 38.103 -17.134 13.815 1.00 11.54 87 THR C CA 1
ATOM 4644 C C . THR C 1 88 ? 37.981 -18.581 14.274 1.00 11.31 87 THR C C 1
ATOM 4645 O O . THR C 1 88 ? 39.002 -19.332 14.300 1.00 11.85 87 THR C O 1
ATOM 4649 N N . SER C 1 89 ? 36.768 -18.966 14.618 1.00 12.70 88 SER C N 1
ATOM 4650 C CA . SER C 1 89 ? 36.421 -20.349 14.890 1.00 12.08 88 SER C CA 1
ATOM 4651 C C . SER C 1 89 ? 34.923 -20.588 14.707 1.00 11.68 88 SER C C 1
ATOM 4652 O O . SER C 1 89 ? 34.073 -19.690 14.769 1.00 11.83 88 SER C O 1
ATOM 4655 N N . TYR C 1 90 ? 34.573 -21.850 14.486 1.00 11.10 89 TYR C N 1
ATOM 4656 C CA . TYR C 1 90 ? 33.184 -22.197 14.274 1.00 10.38 89 TYR C CA 1
ATOM 4657 C C . TYR C 1 90 ? 32.950 -23.662 14.628 1.00 10.33 89 TYR C C 1
ATOM 4658 O O . TYR C 1 90 ? 33.899 -24.443 14.634 1.00 11.27 89 TYR C O 1
ATOM 4667 N N . LYS C 1 91 ? 31.695 -24.033 14.876 1.00 10.94 90 LYS C N 1
ATOM 4668 C CA . LYS C 1 91 ? 31.327 -25.453 14.927 1.00 11.63 90 LYS C CA 1
ATOM 4669 C C . LYS C 1 91 ? 30.561 -25.894 13.685 1.00 12.13 90 LYS C C 1
ATOM 4670 O O . LYS C 1 91 ? 30.030 -25.070 12.904 1.00 10.58 90 LYS C O 1
ATOM 4676 N N . ILE C 1 92 ? 30.544 -27.202 13.500 1.00 11.36 91 ILE C N 1
ATOM 4677 C CA . ILE C 1 92 ? 29.867 -27.813 12.345 1.00 11.43 91 ILE C CA 1
ATOM 4678 C C . ILE C 1 92 ? 28.765 -28.695 12.885 1.00 11.71 91 ILE C C 1
ATOM 4679 O O . ILE C 1 92 ? 28.990 -29.495 13.808 1.00 11.87 91 ILE C O 1
ATOM 4684 N N . ARG C 1 93 ? 27.558 -28.522 12.360 1.00 10.30 92 ARG C N 1
ATOM 4685 C CA . ARG C 1 93 ? 26.467 -29.446 12.628 1.00 10.39 92 ARG C CA 1
ATOM 4686 C C . ARG C 1 93 ? 26.052 -30.042 11.300 1.00 10.78 92 ARG C C 1
ATOM 4687 O O . ARG C 1 93 ? 26.372 -29.499 10.220 1.00 11.06 92 ARG C O 1
ATOM 4695 N N . TYR C 1 94 ? 25.403 -31.198 11.354 1.00 10.35 93 TYR C N 1
ATOM 4696 C CA . TYR C 1 94 ? 25.028 -31.915 10.125 1.00 9.40 93 TYR C CA 1
ATOM 4697 C C . TYR C 1 94 ? 23.863 -32.872 10.347 1.00 10.35 93 TYR C C 1
ATOM 4698 O O . TYR C 1 94 ? 23.567 -33.239 11.460 1.00 9.34 93 TYR C O 1
ATOM 4707 N N . SER C 1 95 ? 23.191 -33.240 9.247 1.00 10.22 94 SER C N 1
ATOM 4708 C CA . SER C 1 95 ? 22.129 -34.240 9.295 1.00 10.79 94 SER C CA 1
ATOM 4709 C C . SER C 1 95 ? 22.185 -35.064 8.010 1.00 10.86 94 SER C C 1
ATOM 4710 O O . SER C 1 95 ? 22.369 -34.524 6.923 1.00 9.89 94 SER C O 1
ATOM 4713 N N . LEU C 1 96 ? 22.000 -36.366 8.162 1.00 11.21 95 LEU C N 1
ATOM 4714 C CA . LEU C 1 96 ? 21.872 -37.246 7.027 1.00 9.99 95 LEU C CA 1
ATOM 4715 C C . LEU C 1 96 ? 20.417 -37.437 6.654 1.00 10.69 95 LEU C C 1
ATOM 4716 O O . LEU C 1 96 ? 20.074 -37.299 5.477 1.00 10.66 95 LEU C O 1
ATOM 4721 N N . ASP C 1 97 ? 19.536 -37.710 7.628 1.00 10.71 96 ASP C N 1
ATOM 4722 C CA . ASP C 1 97 ? 18.112 -37.956 7.326 1.00 11.67 96 ASP C CA 1
ATOM 4723 C C . ASP C 1 97 ? 17.206 -36.707 7.375 1.00 10.82 96 ASP C C 1
ATOM 4724 O O . ASP C 1 97 ? 16.022 -36.770 7.039 1.00 12.13 96 ASP C O 1
ATOM 4729 N N . ASN C 1 98 ? 17.784 -35.574 7.773 1.00 11.91 97 ASN C N 1
ATOM 4730 C CA . ASN C 1 98 ? 17.051 -34.296 7.854 1.00 11.09 97 ASN C CA 1
ATOM 4731 C C . ASN C 1 98 ? 15.946 -34.357 8.920 1.00 12.36 97 ASN C C 1
ATOM 4732 O O . ASN C 1 98 ? 14.970 -33.603 8.874 1.00 12.20 97 ASN C O 1
ATOM 4737 N N . VAL C 1 99 ? 16.129 -35.288 9.866 1.00 12.13 98 VAL C N 1
ATOM 4738 C CA . VAL C 1 99 ? 15.250 -35.404 11.021 1.00 12.95 98 VAL C CA 1
ATOM 4739 C C . VAL C 1 99 ? 16.069 -35.168 12.282 1.00 13.35 98 VAL C C 1
ATOM 4740 O O . VAL C 1 99 ? 15.769 -34.258 13.050 1.00 14.73 98 VAL C O 1
ATOM 4744 N N . SER C 1 100 ? 17.103 -35.981 12.486 1.00 13.74 99 SER C N 1
ATOM 4745 C CA . SER C 1 100 ? 18.073 -35.816 13.574 1.00 13.69 99 SER C CA 1
ATOM 4746 C C . SER C 1 100 ? 19.352 -35.129 13.090 1.00 12.59 99 SER C C 1
ATOM 4747 O O . SER C 1 100 ? 19.935 -35.481 12.059 1.00 11.94 99 SER C O 1
ATOM 4750 N N . TRP C 1 101 ? 19.805 -34.173 13.887 1.00 12.30 100 TRP C N 1
ATOM 4751 C CA . TRP C 1 101 ? 21.031 -33.441 13.649 1.00 11.54 100 TRP C CA 1
ATOM 4752 C C . TRP C 1 101 ? 22.094 -33.838 14.664 1.00 13.04 100 TRP C C 1
ATOM 4753 O O . TRP C 1 101 ? 21.756 -34.208 15.835 1.00 14.52 100 TRP C O 1
ATOM 4764 N N . PHE C 1 102 ? 23.330 -33.755 14.215 1.00 12.78 101 PHE C N 1
ATOM 4765 C CA . PHE C 1 102 ? 24.508 -34.075 15.000 1.00 13.21 101 PHE C CA 1
ATOM 4766 C C . PHE C 1 102 ? 25.539 -32.968 14.969 1.00 14.65 101 PHE C C 1
ATOM 4767 O O . PHE C 1 102 ? 25.544 -32.120 14.066 1.00 13.17 101 PHE C O 1
ATOM 4775 N N . GLU C 1 103 ? 26.416 -32.963 15.958 1.00 13.56 102 GLU C N 1
ATOM 4776 C CA . GLU C 1 103 ? 27.520 -32.011 15.936 1.00 14.89 102 GLU C CA 1
ATOM 4777 C C . GLU C 1 103 ? 28.867 -32.668 15.745 1.00 14.95 102 GLU C C 1
ATOM 4778 O O . GLU C 1 103 ? 29.263 -33.606 16.473 1.00 14.51 102 GLU C O 1
ATOM 4784 N N . TYR C 1 104 ? 29.627 -32.158 14.778 1.00 14.12 103 TYR C N 1
ATOM 4785 C CA . TYR C 1 104 ? 31.027 -32.541 14.635 1.00 13.89 103 TYR C CA 1
ATOM 4786 C C . TYR C 1 104 ? 31.825 -32.248 15.916 1.00 14.68 103 TYR C C 1
ATOM 4787 O O . TYR C 1 104 ? 31.686 -31.202 16.531 1.00 14.74 103 TYR C O 1
ATOM 4796 N N . ARG C 1 105 ? 32.644 -33.212 16.316 1.00 15.92 104 ARG C N 1
ATOM 4797 C CA . ARG C 1 105 ? 33.454 -33.124 17.535 1.00 16.11 104 ARG C CA 1
ATOM 4798 C C . ARG C 1 105 ? 32.629 -32.775 18.759 1.00 16.06 104 ARG C C 1
ATOM 4799 O O . ARG C 1 105 ? 33.106 -32.101 19.660 1.00 16.54 104 ARG C O 1
ATOM 4807 N N . ASN C 1 106 ? 31.382 -33.189 18.834 1.00 17.26 105 ASN C N 1
ATOM 4808 C CA A ASN C 1 106 ? 30.415 -32.968 19.860 0.50 17.92 105 ASN C CA 1
ATOM 4809 C CA B ASN C 1 106 ? 30.405 -32.976 19.849 0.50 18.03 105 ASN C CA 1
ATOM 4810 C C . ASN C 1 106 ? 30.255 -31.470 20.032 1.00 17.70 105 ASN C C 1
ATOM 4811 O O . ASN C 1 106 ? 29.944 -31.008 21.107 1.00 18.13 105 ASN C O 1
ATOM 4820 N N . GLY C 1 107 ? 30.515 -30.696 18.990 1.00 16.98 106 GLY C N 1
ATOM 4821 C CA . GLY C 1 107 ? 30.307 -29.261 19.094 1.00 16.39 106 GLY C CA 1
ATOM 4822 C C . GLY C 1 107 ? 31.541 -28.443 19.329 1.00 17.91 106 GLY C C 1
ATOM 4823 O O . GLY C 1 107 ? 31.440 -27.221 19.360 1.00 17.68 106 GLY C O 1
ATOM 4824 N N . ALA C 1 108 ? 32.711 -29.085 19.446 1.00 16.97 107 ALA C N 1
ATOM 4825 C CA . ALA C 1 108 ? 33.935 -28.368 19.728 1.00 17.24 107 ALA C CA 1
ATOM 4826 C C . ALA C 1 108 ? 34.317 -27.505 18.554 1.00 16.82 107 ALA C C 1
ATOM 4827 O O . ALA C 1 108 ? 33.983 -27.825 17.404 1.00 16.99 107 ALA C O 1
ATOM 4829 N N . ALA C 1 109 ? 35.029 -26.431 18.831 1.00 15.94 108 ALA C N 1
ATOM 4830 C CA . ALA C 1 109 ? 35.379 -25.466 17.792 1.00 16.20 108 ALA C CA 1
ATOM 4831 C C . ALA C 1 109 ? 36.316 -26.058 16.749 1.00 16.27 108 ALA C C 1
ATOM 4832 O O . ALA C 1 109 ? 37.140 -26.919 17.039 1.00 17.16 108 ALA C O 1
ATOM 4834 N N . VAL C 1 110 ? 36.186 -25.549 15.532 1.00 14.11 109 VAL C N 1
ATOM 4835 C CA . VAL C 1 110 ? 37.096 -25.784 14.442 1.00 14.01 109 VAL C CA 1
ATOM 4836 C C . VAL C 1 110 ? 37.821 -24.460 14.186 1.00 13.77 109 VAL C C 1
ATOM 4837 O O . VAL C 1 110 ? 37.209 -23.405 14.284 1.00 11.94 109 VAL C O 1
ATOM 4841 N N . THR C 1 111 ? 39.099 -24.533 13.836 1.00 14.48 110 THR C N 1
ATOM 4842 C CA . THR C 1 111 ? 39.959 -23.336 13.640 1.00 15.06 110 THR C CA 1
ATOM 4843 C C . THR C 1 111 ? 39.555 -22.679 12.333 1.00 14.03 110 THR C C 1
ATOM 4844 O O . THR C 1 111 ? 39.529 -23.329 11.278 1.00 13.04 110 THR C O 1
ATOM 4848 N N . GLY C 1 112 ? 39.187 -21.400 12.434 1.00 14.83 111 GLY C N 1
ATOM 4849 C CA . GLY C 1 112 ? 38.875 -20.582 11.285 1.00 13.69 111 GLY C CA 1
ATOM 4850 C C . GLY C 1 112 ? 40.073 -19.836 10.687 1.00 12.87 111 GLY C C 1
ATOM 4851 O O . GLY C 1 112 ? 41.184 -20.381 10.571 1.00 12.21 111 GLY C O 1
ATOM 4852 N N . VAL C 1 113 ? 39.837 -18.572 10.319 1.00 12.17 112 VAL C N 1
ATOM 4853 C CA . VAL C 1 113 ? 40.804 -17.795 9.582 1.00 12.16 112 VAL C CA 1
ATOM 4854 C C . VAL C 1 113 ? 41.306 -16.627 10.442 1.00 12.46 112 VAL C C 1
ATOM 4855 O O . VAL C 1 113 ? 40.803 -16.372 11.534 1.00 13.38 112 VAL C O 1
ATOM 4859 N N . THR C 1 114 ? 42.276 -15.910 9.898 1.00 13.78 113 THR C N 1
ATOM 4860 C CA . THR C 1 114 ? 42.979 -14.863 10.611 1.00 15.02 113 THR C CA 1
ATOM 4861 C C . THR C 1 114 ? 43.150 -13.594 9.779 1.00 15.22 113 THR C C 1
ATOM 4862 O O . THR C 1 114 ? 43.881 -12.674 10.191 1.00 14.42 113 THR C O 1
ATOM 4866 N N . ASP C 1 115 ? 42.530 -13.550 8.599 1.00 14.41 114 ASP C N 1
ATOM 4867 C CA . ASP C 1 115 ? 42.614 -12.396 7.702 1.00 13.44 114 ASP C CA 1
ATOM 4868 C C . ASP C 1 115 ? 41.444 -12.414 6.705 1.00 13.89 114 ASP C C 1
ATOM 4869 O O . ASP C 1 115 ? 40.543 -13.235 6.813 1.00 11.22 114 ASP C O 1
ATOM 4874 N N . ARG C 1 116 ? 41.481 -11.516 5.733 1.00 13.69 115 ARG C N 1
ATOM 4875 C CA . ARG C 1 116 ? 40.402 -11.419 4.766 1.00 12.82 115 ARG C CA 1
ATOM 4876 C C . ARG C 1 116 ? 40.347 -12.561 3.768 1.00 12.93 115 ARG C C 1
ATOM 4877 O O . ARG C 1 116 ? 39.264 -13.056 3.453 1.00 12.65 115 ARG C O 1
ATOM 4885 N N . ASN C 1 117 ? 41.497 -12.897 3.186 1.00 11.50 116 ASN C N 1
ATOM 4886 C CA . ASN C 1 117 ? 41.540 -13.707 1.996 1.00 13.05 116 ASN C CA 1
ATOM 4887 C C . ASN C 1 117 ? 42.244 -15.068 2.048 1.00 12.47 116 ASN C C 1
ATOM 4888 O O . ASN C 1 117 ? 42.076 -15.870 1.169 1.00 12.93 116 ASN C O 1
ATOM 4893 N N . THR C 1 118 ? 43.064 -15.324 3.038 1.00 13.86 117 THR C N 1
ATOM 4894 C CA . THR C 1 118 ? 43.778 -16.618 3.066 1.00 13.99 117 THR C CA 1
ATOM 4895 C C . THR C 1 118 ? 42.801 -17.730 3.530 1.00 13.13 117 THR C C 1
ATOM 4896 O O . THR C 1 118 ? 42.306 -17.723 4.648 1.00 13.79 117 THR C O 1
ATOM 4900 N N . VAL C 1 119 ? 42.543 -18.679 2.642 1.00 13.99 118 VAL C N 1
ATOM 4901 C CA . VAL C 1 119 ? 41.577 -19.748 2.918 1.00 12.72 118 VAL C CA 1
ATOM 4902 C C . VAL C 1 119 ? 42.183 -20.722 3.913 1.00 13.41 118 VAL C C 1
ATOM 4903 O O . VAL C 1 119 ? 43.407 -21.029 3.828 1.00 12.84 118 VAL C O 1
ATOM 4907 N N . VAL C 1 120 ? 41.374 -21.149 4.886 1.00 12.27 119 VAL C N 1
ATOM 4908 C CA . VAL C 1 120 ? 41.776 -22.241 5.757 1.00 13.10 119 VAL C CA 1
ATOM 4909 C C . VAL C 1 120 ? 40.848 -23.468 5.556 1.00 13.25 119 VAL C C 1
ATOM 4910 O O . VAL C 1 120 ? 39.670 -23.414 5.871 1.00 13.31 119 VAL C O 1
ATOM 4914 N N . ASN C 1 121 ? 41.426 -24.556 5.047 1.00 13.71 120 ASN C N 1
ATOM 4915 C CA . ASN C 1 121 ? 40.743 -25.819 4.829 1.00 14.55 120 ASN C CA 1
ATOM 4916 C C . ASN C 1 121 ? 40.728 -26.630 6.105 1.00 14.87 120 ASN C C 1
ATOM 4917 O O . ASN C 1 121 ? 41.756 -26.778 6.756 1.00 15.88 120 ASN C O 1
ATOM 4922 N N . HIS C 1 122 ? 39.582 -27.170 6.444 1.00 14.16 121 HIS C N 1
ATOM 4923 C CA . HIS C 1 122 ? 39.494 -28.123 7.523 1.00 14.91 121 HIS C CA 1
ATOM 4924 C C . HIS C 1 122 ? 39.003 -29.451 6.946 1.00 14.42 121 HIS C C 1
ATOM 4925 O O . HIS C 1 122 ? 37.863 -29.550 6.540 1.00 14.01 121 HIS C O 1
ATOM 4932 N N . PHE C 1 123 ? 39.891 -30.429 6.913 1.00 14.22 122 PHE C N 1
ATOM 4933 C CA . PHE C 1 123 ? 39.525 -31.781 6.561 1.00 14.54 122 PHE C CA 1
ATOM 4934 C C . PHE C 1 123 ? 39.003 -32.474 7.791 1.00 14.64 122 PHE C C 1
ATOM 4935 O O . PHE C 1 123 ? 39.719 -32.607 8.825 1.00 13.63 122 PHE C O 1
ATOM 4943 N N . PHE C 1 124 ? 37.747 -32.910 7.720 1.00 14.99 123 PHE C N 1
ATOM 4944 C CA . PHE C 1 124 ? 37.105 -33.525 8.870 1.00 14.26 123 PHE C CA 1
ATOM 4945 C C . PHE C 1 124 ? 37.904 -34.746 9.366 1.00 15.52 123 PHE C C 1
ATOM 4946 O O . PHE C 1 124 ? 38.405 -35.542 8.563 1.00 14.58 123 PHE C O 1
ATOM 4954 N N . ASP C 1 125 ? 37.965 -34.879 10.684 1.00 16.81 124 ASP C N 1
ATOM 4955 C CA . ASP C 1 125 ? 38.756 -35.935 11.349 1.00 17.93 124 ASP C CA 1
ATOM 4956 C C . ASP C 1 125 ? 38.392 -37.266 10.722 1.00 18.15 124 ASP C C 1
ATOM 4957 O O . ASP C 1 125 ? 39.239 -38.091 10.484 1.00 18.41 124 ASP C O 1
ATOM 4962 N N . THR C 1 126 ? 37.095 -37.474 10.475 1.00 17.87 125 THR C N 1
ATOM 4963 C CA . THR C 1 126 ? 36.610 -38.539 9.596 1.00 18.59 125 THR C CA 1
ATOM 4964 C C . THR C 1 126 ? 35.542 -37.939 8.655 1.00 16.97 125 THR C C 1
ATOM 4965 O O . THR C 1 126 ? 34.751 -37.097 9.073 1.00 16.45 125 THR C O 1
ATOM 4969 N N . PRO C 1 127 ? 35.545 -38.345 7.385 1.00 15.66 126 PRO C N 1
ATOM 4970 C CA . PRO C 1 127 ? 34.536 -37.799 6.460 1.00 15.87 126 PRO C CA 1
ATOM 4971 C C . PRO C 1 127 ? 33.087 -37.961 6.950 1.00 15.14 126 PRO C C 1
ATOM 4972 O O . PRO C 1 127 ? 32.724 -38.989 7.529 1.00 15.26 126 PRO C O 1
ATOM 4976 N N . ILE C 1 128 ? 32.290 -36.923 6.766 1.00 12.63 127 ILE C N 1
ATOM 4977 C CA . ILE C 1 128 ? 30.916 -36.891 7.237 1.00 12.64 127 ILE C CA 1
ATOM 4978 C C . ILE C 1 128 ? 29.930 -37.249 6.134 1.00 12.91 127 ILE C C 1
ATOM 4979 O O . ILE C 1 128 ? 29.982 -36.667 5.081 1.00 11.74 127 ILE C O 1
ATOM 4984 N N . ARG C 1 129 ? 29.064 -38.242 6.380 1.00 11.64 128 ARG C N 1
ATOM 4985 C CA . ARG C 1 129 ? 27.996 -38.589 5.429 1.00 12.23 128 ARG C CA 1
ATOM 4986 C C . ARG C 1 129 ? 26.756 -37.810 5.845 1.00 10.60 128 ARG C C 1
ATOM 4987 O O . ARG C 1 129 ? 26.253 -37.974 6.960 1.00 10.12 128 ARG C O 1
ATOM 4995 N N . ALA C 1 130 ? 26.290 -36.908 4.959 1.00 9.83 129 ALA C N 1
ATOM 4996 C CA . ALA C 1 130 ? 25.185 -36.008 5.274 1.00 9.02 129 ALA C CA 1
ATOM 4997 C C . ALA C 1 130 ? 24.456 -35.503 4.037 1.00 9.21 129 ALA C C 1
ATOM 4998 O O . ALA C 1 130 ? 24.987 -35.547 2.917 1.00 11.02 129 ALA C O 1
ATOM 5000 N N . ARG C 1 131 ? 23.250 -35.012 4.279 1.00 9.14 130 ARG C N 1
ATOM 5001 C CA . ARG C 1 131 ? 22.500 -34.215 3.317 1.00 9.42 130 ARG C CA 1
ATOM 5002 C C . ARG C 1 131 ? 22.691 -32.749 3.576 1.00 9.59 130 ARG C C 1
ATOM 5003 O O . ARG C 1 131 ? 22.976 -31.979 2.630 1.00 9.90 130 ARG C O 1
ATOM 5011 N N . SER C 1 132 ? 22.540 -32.333 4.831 1.00 9.42 131 SER C N 1
ATOM 5012 C CA . SER C 1 132 ? 22.631 -30.918 5.146 1.00 9.63 131 SER C CA 1
ATOM 5013 C C . SER C 1 132 ? 23.772 -30.709 6.187 1.00 10.37 131 SER C C 1
ATOM 5014 O O . SER C 1 132 ? 24.050 -31.572 7.011 1.00 10.46 131 SER C O 1
ATOM 5017 N N . ILE C 1 133 ? 24.469 -29.576 6.075 1.00 9.50 132 ILE C N 1
ATOM 5018 C CA . ILE C 1 133 ? 25.624 -29.261 6.909 1.00 9.44 132 ILE C CA 1
ATOM 5019 C C . ILE C 1 133 ? 25.626 -27.751 7.183 1.00 9.88 132 ILE C C 1
ATOM 5020 O O . ILE C 1 133 ? 25.127 -26.983 6.373 1.00 9.39 132 ILE C O 1
ATOM 5025 N N . ALA C 1 134 ? 26.027 -27.346 8.398 1.00 8.81 133 ALA C N 1
ATOM 5026 C CA . ALA C 1 134 ? 25.904 -25.936 8.784 1.00 10.01 133 ALA C CA 1
ATOM 5027 C C . ALA C 1 134 ? 27.171 -25.447 9.508 1.00 10.69 133 ALA C C 1
ATOM 5028 O O . ALA C 1 134 ? 27.768 -26.177 10.281 1.00 9.84 133 ALA C O 1
ATOM 5030 N N . ILE C 1 135 ? 27.617 -24.240 9.157 1.00 11.14 134 ILE C N 1
ATOM 5031 C CA . ILE C 1 135 ? 28.703 -23.550 9.824 1.00 10.24 134 ILE C CA 1
ATOM 5032 C C . ILE C 1 135 ? 28.055 -22.608 10.834 1.00 11.51 134 ILE C C 1
ATOM 5033 O O . ILE C 1 135 ? 27.262 -21.728 10.457 1.00 9.75 134 ILE C O 1
ATOM 5038 N N . HIS C 1 136 ? 28.421 -22.776 12.113 1.00 10.92 135 HIS C N 1
ATOM 5039 C CA . HIS C 1 136 ? 27.939 -22.006 13.227 1.00 11.28 135 HIS C CA 1
ATOM 5040 C C . HIS C 1 136 ? 29.117 -21.207 13.827 1.00 11.64 135 HIS C C 1
ATOM 5041 O O . HIS C 1 136 ? 29.930 -21.745 14.560 1.00 12.33 135 HIS C O 1
ATOM 5048 N N . PRO C 1 137 ? 29.267 -19.931 13.422 1.00 11.32 136 PRO C N 1
ATOM 5049 C CA . PRO C 1 137 ? 30.356 -19.137 13.931 1.00 10.40 136 PRO C CA 1
ATOM 5050 C C . PRO C 1 137 ? 30.374 -19.047 15.445 1.00 10.19 136 PRO C C 1
ATOM 5051 O O . PRO C 1 137 ? 29.312 -18.878 16.076 1.00 12.56 136 PRO C O 1
ATOM 5055 N N . LEU C 1 138 ? 31.574 -19.227 16.015 1.00 11.70 137 LEU C N 1
ATOM 5056 C CA . LEU C 1 138 ? 31.743 -19.161 17.471 1.00 11.80 137 LEU C CA 1
ATOM 5057 C C . LEU C 1 138 ? 32.495 -17.911 17.960 1.00 12.42 137 LEU C C 1
ATOM 5058 O O . LEU C 1 138 ? 32.153 -17.385 19.001 1.00 12.02 137 LEU C O 1
ATOM 5063 N N . THR C 1 139 ? 33.526 -17.509 17.242 1.00 11.75 138 THR C N 1
ATOM 5064 C CA . THR C 1 139 ? 34.320 -16.317 17.546 1.00 12.41 138 THR C CA 1
ATOM 5065 C C . THR C 1 139 ? 34.636 -15.638 16.211 1.00 12.25 138 THR C C 1
ATOM 5066 O O . THR C 1 139 ? 34.720 -16.308 15.153 1.00 12.00 138 THR C O 1
ATOM 5070 N N . TRP C 1 140 ? 34.764 -14.321 16.231 1.00 12.53 139 TRP C N 1
ATOM 5071 C CA . TRP C 1 140 ? 34.903 -13.555 15.012 1.00 13.35 139 TRP C CA 1
ATOM 5072 C C . TRP C 1 140 ? 35.724 -12.291 15.327 1.00 14.17 139 TRP C C 1
ATOM 5073 O O . TRP C 1 140 ? 35.860 -11.892 16.471 1.00 13.26 139 TRP C O 1
ATOM 5084 N N . ASN C 1 141 ? 36.227 -11.686 14.281 1.00 13.46 140 ASN C N 1
ATOM 5085 C CA . ASN C 1 141 ? 36.926 -10.405 14.320 1.00 13.99 140 ASN C CA 1
ATOM 5086 C C . ASN C 1 141 ? 36.056 -9.420 13.580 1.00 14.14 140 ASN C C 1
ATOM 5087 O O . ASN C 1 141 ? 35.752 -9.619 12.386 1.00 14.12 140 ASN C O 1
ATOM 5092 N N . GLY C 1 142 ? 35.628 -8.366 14.256 1.00 13.84 141 GLY C N 1
ATOM 5093 C CA . GLY C 1 142 ? 34.853 -7.310 13.558 1.00 14.75 141 GLY C CA 1
ATOM 5094 C C . GLY C 1 142 ? 33.367 -7.570 13.398 1.00 14.00 141 GLY C C 1
ATOM 5095 O O . GLY C 1 142 ? 32.528 -6.782 13.831 1.00 15.62 141 GLY C O 1
ATOM 5096 N N . HIS C 1 143 ? 33.013 -8.677 12.738 1.00 12.88 142 HIS C N 1
ATOM 5097 C CA . HIS C 1 143 ? 31.614 -9.028 12.555 1.00 12.17 142 HIS C CA 1
ATOM 5098 C C . HIS C 1 143 ? 31.591 -10.492 12.078 1.00 10.17 142 HIS C C 1
ATOM 5099 O O . HIS C 1 143 ? 32.630 -11.030 11.708 1.00 12.18 142 HIS C O 1
ATOM 5106 N N . ILE C 1 144 ? 30.428 -11.124 12.115 1.00 11.26 143 ILE C N 1
ATOM 5107 C CA . ILE C 1 144 ? 30.238 -12.498 11.643 1.00 10.53 143 ILE C CA 1
ATOM 5108 C C . ILE C 1 144 ? 30.074 -12.369 10.125 1.00 10.90 143 ILE C C 1
ATOM 5109 O O . ILE C 1 144 ? 28.996 -12.031 9.644 1.00 11.44 143 ILE C O 1
ATOM 5114 N N . SER C 1 145 ? 31.179 -12.557 9.410 1.00 10.17 144 SER C N 1
ATOM 5115 C CA . SER C 1 145 ? 31.229 -12.338 7.960 1.00 9.12 144 SER C CA 1
ATOM 5116 C C . SER C 1 145 ? 32.104 -13.421 7.399 1.00 8.46 144 SER C C 1
ATOM 5117 O O . SER C 1 145 ? 33.170 -13.644 7.917 1.00 8.87 144 SER C O 1
ATOM 5120 N N . LEU C 1 146 ? 31.677 -14.102 6.334 1.00 8.68 145 LEU C N 1
ATOM 5121 C CA . LEU C 1 146 ? 32.485 -15.208 5.759 1.00 8.21 145 LEU C CA 1
ATOM 5122 C C . LEU C 1 146 ? 32.110 -15.538 4.319 1.00 9.14 145 LEU C C 1
ATOM 5123 O O . LEU C 1 146 ? 31.009 -15.205 3.843 1.00 9.14 145 LEU C O 1
ATOM 5128 N N . ARG C 1 147 ? 33.046 -16.228 3.696 1.00 9.46 146 ARG C N 1
ATOM 5129 C CA . ARG C 1 147 ? 32.871 -16.926 2.431 1.00 8.74 146 ARG C CA 1
ATOM 5130 C C . ARG C 1 147 ? 33.284 -18.351 2.755 1.00 10.24 146 ARG C C 1
ATOM 5131 O O . ARG C 1 147 ? 34.053 -18.570 3.696 1.00 9.54 146 ARG C O 1
ATOM 5139 N N . CYS C 1 148 ? 32.736 -19.328 2.045 1.00 9.84 147 CYS C N 1
ATOM 5140 C CA . CYS C 1 148 ? 33.009 -20.729 2.360 1.00 10.37 147 CYS C CA 1
ATOM 5141 C C . CYS C 1 148 ? 32.867 -21.656 1.178 1.00 10.33 147 CYS C C 1
ATOM 5142 O O . CYS C 1 148 ? 32.346 -21.283 0.140 1.00 10.21 147 CYS C O 1
ATOM 5145 N N . GLU C 1 149 ? 33.337 -22.884 1.352 1.00 11.29 148 GLU C N 1
ATOM 5146 C CA . GLU C 1 149 ? 33.053 -23.952 0.400 1.00 10.60 148 GLU C CA 1
ATOM 5147 C C . GLU C 1 149 ? 33.033 -25.276 1.179 1.00 10.56 148 GLU C C 1
ATOM 5148 O O . GLU C 1 149 ? 33.714 -25.422 2.189 1.00 11.02 148 GLU C O 1
ATOM 5154 N N . PHE C 1 150 ? 32.264 -26.229 0.644 1.00 9.88 149 PHE C N 1
ATOM 5155 C CA . PHE C 1 150 ? 32.268 -27.610 1.116 1.00 10.16 149 PHE C CA 1
ATOM 5156 C C . PHE C 1 150 ? 32.737 -28.479 -0.044 1.00 10.84 149 PHE C C 1
ATOM 5157 O O . PHE C 1 150 ? 32.329 -28.254 -1.208 1.00 11.11 149 PHE C O 1
ATOM 5165 N N . TYR C 1 151 ? 33.590 -29.470 0.263 1.00 11.74 150 TYR C N 1
ATOM 5166 C CA . TYR C 1 151 ? 34.170 -30.348 -0.768 1.00 11.72 150 TYR C CA 1
ATOM 5167 C C . TYR C 1 151 ? 33.738 -31.771 -0.491 1.00 11.28 150 TYR C C 1
ATOM 5168 O O . TYR C 1 151 ? 33.953 -32.294 0.616 1.00 11.92 150 TYR C O 1
ATOM 5177 N N . THR C 1 152 ? 33.042 -32.338 -1.462 1.00 10.28 151 THR C N 1
ATOM 5178 C CA . THR C 1 152 ? 32.517 -33.685 -1.352 1.00 11.35 151 THR C CA 1
ATOM 5179 C C . THR C 1 152 ? 33.149 -34.633 -2.355 1.00 10.67 151 THR C C 1
ATOM 5180 O O . THR C 1 152 ? 33.668 -34.229 -3.408 1.00 10.64 151 THR C O 1
ATOM 5184 N N . GLN C 1 153 ? 33.128 -35.919 -2.032 1.00 11.07 152 GLN C N 1
ATOM 5185 C CA . GLN C 1 153 ? 33.387 -36.900 -3.069 1.00 11.17 152 GLN C CA 1
ATOM 5186 C C . GLN C 1 153 ? 32.378 -36.699 -4.232 1.00 12.03 152 GLN C C 1
ATOM 5187 O O . GLN C 1 153 ? 31.172 -36.365 -4.047 1.00 10.93 152 GLN C O 1
ATOM 5193 N N . PRO C 1 154 ? 32.827 -36.988 -5.434 1.00 11.99 153 PRO C N 1
ATOM 5194 C CA . PRO C 1 154 ? 31.800 -37.013 -6.479 1.00 13.08 153 PRO C CA 1
ATOM 5195 C C . PRO C 1 154 ? 30.676 -38.012 -6.181 1.00 13.73 153 PRO C C 1
ATOM 5196 O O . PRO C 1 154 ? 30.947 -39.060 -5.569 1.00 13.65 153 PRO C O 1
ATOM 5200 N N . VAL C 1 155 ? 29.457 -37.685 -6.587 1.00 13.89 154 VAL C N 1
ATOM 5201 C CA . VAL C 1 155 ? 28.316 -38.601 -6.438 1.00 14.25 154 VAL C CA 1
ATOM 5202 C C . VAL C 1 155 ? 28.080 -39.331 -7.770 1.00 15.24 154 VAL C C 1
ATOM 5203 O O . VAL C 1 155 ? 28.346 -38.808 -8.864 1.00 14.33 154 VAL C O 1
ATOM 5207 N N . GLN C 1 156 ? 27.525 -40.531 -7.682 1.00 15.38 155 GLN C N 1
ATOM 5208 C CA . GLN C 1 156 ? 27.011 -41.213 -8.858 1.00 15.82 155 GLN C CA 1
ATOM 5209 C C . GLN C 1 156 ? 25.502 -41.470 -8.667 1.00 14.95 155 GLN C C 1
ATOM 5210 O O . GLN C 1 156 ? 25.028 -41.689 -7.558 1.00 15.78 155 GLN C O 1
ATOM 5216 N N . SER C 1 157 ? 24.758 -41.414 -9.752 1.00 14.24 156 SER C N 1
ATOM 5217 C CA . SER C 1 157 ? 23.311 -41.474 -9.701 1.00 15.54 156 SER C CA 1
ATOM 5218 C C . SER C 1 157 ? 22.952 -42.679 -10.584 1.00 15.59 156 SER C C 1
ATOM 5219 O O . SER C 1 157 ? 23.487 -42.814 -11.668 1.00 17.04 156 SER C O 1
ATOM 5222 N N . SER C 1 158 ? 22.067 -43.539 -10.105 1.00 14.48 157 SER C N 1
ATOM 5223 C CA . SER C 1 158 ? 21.573 -44.635 -10.930 1.00 12.93 157 SER C CA 1
ATOM 5224 C C . SER C 1 158 ? 20.049 -44.574 -11.033 1.00 12.68 157 SER C C 1
ATOM 5225 O O . SER C 1 158 ? 19.365 -44.009 -10.178 1.00 12.73 157 SER C O 1
ATOM 5228 N N . VAL C 1 159 ? 19.499 -45.156 -12.097 1.00 13.50 158 VAL C N 1
ATOM 5229 C CA . VAL C 1 159 ? 18.059 -45.400 -12.179 1.00 13.14 158 VAL C CA 1
ATOM 5230 C C . VAL C 1 159 ? 17.846 -46.880 -12.531 1.00 12.31 158 VAL C C 1
ATOM 5231 O O . VAL C 1 159 ? 18.525 -47.405 -13.413 1.00 13.30 158 VAL C O 1
ATOM 5235 N N . THR C 1 160 ? 16.949 -47.535 -11.809 1.00 11.24 159 THR C N 1
ATOM 5236 C CA . THR C 1 160 ? 16.767 -48.981 -11.948 1.00 10.87 159 THR C CA 1
ATOM 5237 C C . THR C 1 160 ? 15.286 -49.285 -12.280 1.00 11.57 159 THR C C 1
ATOM 5238 O O . THR C 1 160 ? 14.366 -48.624 -11.763 1.00 11.50 159 THR C O 1
ATOM 5242 N N . GLN C 1 161 ? 15.071 -50.241 -13.194 1.00 11.42 160 GLN C N 1
ATOM 5243 C CA . GLN C 1 161 ? 13.763 -50.794 -13.423 1.00 11.89 160 GLN C CA 1
ATOM 5244 C C . GLN C 1 161 ? 13.859 -52.315 -13.232 1.00 12.50 160 GLN C C 1
ATOM 5245 O O . GLN C 1 161 ? 14.760 -52.961 -13.811 1.00 11.91 160 GLN C O 1
ATOM 5251 N N . VAL C 1 162 ? 12.916 -52.832 -12.472 1.00 13.04 161 VAL C N 1
ATOM 5252 C CA . VAL C 1 162 ? 12.726 -54.271 -12.298 1.00 14.21 161 VAL C CA 1
ATOM 5253 C C . VAL C 1 162 ? 11.535 -54.717 -13.159 1.00 14.86 161 VAL C C 1
ATOM 5254 O O . VAL C 1 162 ? 10.489 -54.060 -13.191 1.00 15.11 161 VAL C O 1
ATOM 5258 N N . GLY C 1 163 ? 11.690 -55.852 -13.853 1.00 15.03 162 GLY C N 1
ATOM 5259 C CA . GLY C 1 163 ? 10.563 -56.470 -14.532 1.00 15.21 162 GLY C CA 1
ATOM 5260 C C . GLY C 1 163 ? 10.485 -57.946 -14.171 1.00 15.52 162 GLY C C 1
ATOM 5261 O O . GLY C 1 163 ? 11.521 -58.626 -14.126 1.00 17.08 162 GLY C O 1
ATOM 5262 N N . ALA C 1 164 ? 9.265 -58.434 -13.947 1.00 14.98 163 ALA C N 1
ATOM 5263 C CA . ALA C 1 164 ? 9.071 -59.785 -13.434 1.00 14.12 163 ALA C CA 1
ATOM 5264 C C . ALA C 1 164 ? 8.527 -60.726 -14.499 1.00 14.66 163 ALA C C 1
ATOM 5265 O O . ALA C 1 164 ? 7.792 -60.338 -15.401 1.00 15.75 163 ALA C O 1
ATOM 5267 N N . ASP C 1 165 ? 8.945 -61.969 -14.389 1.00 15.48 164 ASP C N 1
ATOM 5268 C CA . ASP C 1 165 ? 8.244 -63.093 -14.982 1.00 16.02 164 ASP C CA 1
ATOM 5269 C C . ASP C 1 165 ? 8.264 -63.177 -16.520 1.00 16.32 164 ASP C C 1
ATOM 5270 O O . ASP C 1 165 ? 7.252 -63.474 -17.143 1.00 18.90 164 ASP C O 1
ATOM 5275 N N . ILE C 1 166 ? 9.408 -62.937 -17.118 1.00 16.19 165 ILE C N 1
ATOM 5276 C CA . ILE C 1 166 ? 9.615 -63.174 -18.524 1.00 16.01 165 ILE C CA 1
ATOM 5277 C C . ILE C 1 166 ? 9.633 -64.703 -18.688 1.00 16.48 165 ILE C C 1
ATOM 5278 O O . ILE C 1 166 ? 10.337 -65.374 -17.976 1.00 16.92 165 ILE C O 1
ATOM 5283 N N . TYR C 1 167 ? 8.788 -65.230 -19.568 1.00 17.40 166 TYR C N 1
ATOM 5284 C CA . TYR C 1 167 ? 8.541 -66.687 -19.614 1.00 17.23 166 TYR C CA 1
ATOM 5285 C C . TYR C 1 167 ? 8.673 -67.270 -21.031 1.00 18.08 166 TYR C C 1
ATOM 5286 O O . TYR C 1 167 ? 8.216 -66.670 -21.996 1.00 17.78 166 TYR C O 1
ATOM 5295 N N . THR C 1 168 ? 9.295 -68.452 -21.168 1.00 17.55 167 THR C N 1
ATOM 5296 C CA . THR C 1 168 ? 9.358 -69.135 -22.454 1.00 18.33 167 THR C CA 1
ATOM 5297 C C . THR C 1 168 ? 7.991 -69.556 -22.989 1.00 18.78 167 THR C C 1
ATOM 5298 O O . THR C 1 168 ? 7.827 -69.719 -24.198 1.00 20.84 167 THR C O 1
ATOM 5302 N N . GLY C 1 169 ? 7.038 -69.748 -22.083 1.00 19.35 168 GLY C N 1
ATOM 5303 C CA . GLY C 1 169 ? 5.788 -70.451 -22.369 1.00 20.55 168 GLY C CA 1
ATOM 5304 C C . GLY C 1 169 ? 5.931 -71.916 -21.995 1.00 20.07 168 GLY C C 1
ATOM 5305 O O . GLY C 1 169 ? 7.034 -72.438 -21.962 1.00 18.27 168 GLY C O 1
ATOM 5306 N N . ASP C 1 170 ? 4.815 -72.588 -21.760 1.00 20.99 169 ASP C N 1
ATOM 5307 C CA . ASP C 1 170 ? 4.827 -74.047 -21.526 1.00 22.31 169 ASP C CA 1
ATOM 5308 C C . ASP C 1 170 ? 5.293 -74.828 -22.756 1.00 22.92 169 ASP C C 1
ATOM 5309 O O . ASP C 1 170 ? 5.006 -74.452 -23.889 1.00 23.17 169 ASP C O 1
ATOM 5314 N N . ASN C 1 171 ? 6.016 -75.920 -22.540 1.00 23.75 170 ASN C N 1
ATOM 5315 C CA . ASN C 1 171 ? 6.382 -76.813 -23.632 1.00 23.88 170 ASN C CA 1
ATOM 5316 C C . ASN C 1 171 ? 6.959 -76.056 -24.815 1.00 24.40 170 ASN C C 1
ATOM 5317 O O . ASN C 1 171 ? 6.586 -76.254 -25.988 1.00 23.96 170 ASN C O 1
ATOM 5322 N N . CYS C 1 172 ? 7.904 -75.188 -24.492 1.00 23.51 171 CYS C N 1
ATOM 5323 C CA . CYS C 1 172 ? 8.486 -74.291 -25.445 1.00 23.10 171 CYS C CA 1
ATOM 5324 C C . CYS C 1 172 ? 9.391 -75.040 -26.423 1.00 23.48 171 CYS C C 1
ATOM 5325 O O . CYS C 1 172 ? 9.589 -76.267 -26.315 1.00 22.83 171 CYS C O 1
ATOM 5328 N N . ALA C 1 173 ? 9.910 -74.305 -27.396 1.00 23.73 172 ALA C N 1
ATOM 5329 C CA . ALA C 1 173 ? 10.779 -74.854 -28.422 1.00 24.43 172 ALA C CA 1
ATOM 5330 C C . ALA C 1 173 ? 12.073 -75.494 -27.896 1.00 24.26 172 ALA C C 1
ATOM 5331 O O . ALA C 1 173 ? 12.710 -76.267 -28.611 1.00 25.96 172 ALA C O 1
ATOM 5333 N N . LEU C 1 174 ? 12.473 -75.184 -26.658 1.00 23.29 173 LEU C N 1
ATOM 5334 C CA . LEU C 1 174 ? 13.667 -75.778 -26.097 1.00 22.44 173 LEU C CA 1
ATOM 5335 C C . LEU C 1 174 ? 13.381 -77.230 -25.703 1.00 22.13 173 LEU C C 1
ATOM 5336 O O . LEU C 1 174 ? 14.287 -77.933 -25.305 1.00 22.55 173 LEU C O 1
ATOM 5341 N N . ASN C 1 175 ? 12.121 -77.629 -25.762 1.00 22.93 174 ASN C N 1
ATOM 5342 C CA . ASN C 1 175 ? 11.703 -78.968 -25.295 1.00 24.43 174 ASN C CA 1
ATOM 5343 C C . ASN C 1 175 ? 11.724 -80.035 -26.410 1.00 26.05 174 ASN C C 1
ATOM 5344 O O . ASN C 1 175 ? 11.212 -81.140 -26.195 1.00 26.95 174 ASN C O 1
ATOM 5349 N N . THR C 1 176 ? 12.287 -79.678 -27.566 1.00 27.61 175 THR C N 1
ATOM 5350 C CA . THR C 1 176 ? 12.405 -80.541 -28.740 1.00 29.42 175 THR C CA 1
ATOM 5351 C C . THR C 1 176 ? 13.723 -80.215 -29.438 1.00 29.73 175 THR C C 1
ATOM 5352 O O . THR C 1 176 ? 14.347 -79.179 -29.169 1.00 28.48 175 THR C O 1
ATOM 5356 N N . GLY C 1 177 ? 14.178 -81.113 -30.310 1.00 29.29 176 GLY C N 1
ATOM 5357 C CA . GLY C 1 177 ? 15.398 -80.887 -31.073 1.00 29.29 176 GLY C CA 1
ATOM 5358 C C . GLY C 1 177 ? 16.680 -81.060 -30.283 1.00 29.54 176 GLY C C 1
ATOM 5359 O O . GLY C 1 177 ? 16.687 -81.510 -29.133 1.00 29.79 176 GLY C O 1
ATOM 5360 N N . SER C 1 178 ? 17.789 -80.721 -30.902 1.00 29.32 177 SER C N 1
ATOM 5361 C CA . SER C 1 178 ? 19.046 -80.837 -30.210 1.00 29.41 177 SER C CA 1
ATOM 5362 C C . SER C 1 178 ? 20.030 -79.807 -30.710 1.00 28.29 177 SER C C 1
ATOM 5363 O O . SER C 1 178 ? 19.784 -79.123 -31.693 1.00 28.57 177 SER C O 1
ATOM 5366 N N . GLY C 1 179 ? 21.150 -79.714 -30.018 1.00 27.39 178 GLY C N 1
ATOM 5367 C CA . GLY C 1 179 ? 22.143 -78.666 -30.260 1.00 26.39 178 GLY C CA 1
ATOM 5368 C C . GLY C 1 179 ? 21.646 -77.373 -29.618 1.00 25.46 178 GLY C C 1
ATOM 5369 O O . GLY C 1 179 ? 20.626 -77.370 -28.935 1.00 24.74 178 GLY C O 1
ATOM 5370 N N . LYS C 1 180 ? 22.358 -76.286 -29.863 1.00 25.11 179 LYS C N 1
ATOM 5371 C CA . LYS C 1 180 ? 21.982 -74.970 -29.362 1.00 24.63 179 LYS C CA 1
ATOM 5372 C C . LYS C 1 180 ? 20.616 -74.595 -29.906 1.00 24.36 179 LYS C C 1
ATOM 5373 O O . LYS C 1 180 ? 20.372 -74.664 -31.107 1.00 23.79 179 LYS C O 1
ATOM 5379 N N . ARG C 1 181 ? 19.716 -74.247 -28.981 1.00 22.55 180 ARG C N 1
ATOM 5380 C CA . ARG C 1 181 ? 18.382 -73.833 -29.293 1.00 21.52 180 ARG C CA 1
ATOM 5381 C C . ARG C 1 181 ? 18.032 -72.608 -28.427 1.00 21.90 180 ARG C C 1
ATOM 5382 O O . ARG C 1 181 ? 18.523 -72.487 -27.289 1.00 19.78 180 ARG C O 1
ATOM 5390 N N . GLU C 1 182 ? 17.219 -71.715 -28.978 1.00 21.40 181 GLU C N 1
ATOM 5391 C CA . GLU C 1 182 ? 16.808 -70.466 -28.284 1.00 21.87 181 GLU C CA 1
ATOM 5392 C C . GLU C 1 182 ? 15.317 -70.300 -28.301 1.00 20.88 181 GLU C C 1
ATOM 5393 O O . GLU C 1 182 ? 14.647 -70.746 -29.231 1.00 19.81 181 GLU C O 1
ATOM 5399 N N . VAL C 1 183 ? 14.802 -69.614 -27.283 1.00 19.34 182 VAL C N 1
ATOM 5400 C CA . VAL C 1 183 ? 13.446 -69.022 -27.295 1.00 19.40 182 VAL C CA 1
ATOM 5401 C C . VAL C 1 183 ? 13.642 -67.538 -26.935 1.00 20.12 182 VAL C C 1
ATOM 5402 O O . VAL C 1 183 ? 14.092 -67.236 -25.815 1.00 19.13 182 VAL C O 1
ATOM 5406 N N . VAL C 1 184 ? 13.328 -66.638 -27.870 1.00 20.34 183 VAL C N 1
ATOM 5407 C CA . VAL C 1 184 ? 13.585 -65.213 -27.677 1.00 21.06 183 VAL C CA 1
ATOM 5408 C C . VAL C 1 184 ? 12.276 -64.509 -27.278 1.00 20.93 183 VAL C C 1
ATOM 5409 O O . VAL C 1 184 ? 11.266 -64.624 -27.968 1.00 20.11 183 VAL C O 1
ATOM 5413 N N . VAL C 1 185 ? 12.286 -63.772 -26.164 1.00 19.03 184 VAL C N 1
ATOM 5414 C CA . VAL C 1 185 ? 11.129 -62.999 -25.750 1.00 19.36 184 VAL C CA 1
ATOM 5415 C C . VAL C 1 185 ? 11.497 -61.509 -25.679 1.00 19.16 184 VAL C C 1
ATOM 5416 O O . VAL C 1 185 ? 12.266 -61.111 -24.816 1.00 18.85 184 VAL C O 1
ATOM 5420 N N . PRO C 1 186 ? 10.934 -60.682 -26.595 1.00 19.74 185 PRO C N 1
ATOM 5421 C CA . PRO C 1 186 ? 11.196 -59.234 -26.531 1.00 19.21 185 PRO C CA 1
ATOM 5422 C C . PRO C 1 186 ? 10.617 -58.635 -25.253 1.00 18.93 185 PRO C C 1
ATOM 5423 O O . PRO C 1 186 ? 9.539 -59.040 -24.771 1.00 18.83 185 PRO C O 1
ATOM 5427 N N . VAL C 1 187 ? 11.376 -57.713 -24.673 1.00 18.59 186 VAL C N 1
ATOM 5428 C CA . VAL C 1 187 ? 11.003 -57.058 -23.435 1.00 17.95 186 VAL C CA 1
ATOM 5429 C C . VAL C 1 187 ? 11.157 -55.552 -23.667 1.00 17.61 186 VAL C C 1
ATOM 5430 O O . VAL C 1 187 ? 12.157 -55.096 -24.217 1.00 17.66 186 VAL C O 1
ATOM 5434 N N . LYS C 1 188 ? 10.164 -54.803 -23.258 1.00 17.99 187 LYS C N 1
ATOM 5435 C CA . LYS C 1 188 ? 10.189 -53.363 -23.369 1.00 18.71 187 LYS C CA 1
ATOM 5436 C C . LYS C 1 188 ? 10.109 -52.785 -21.970 1.00 18.28 187 LYS C C 1
ATOM 5437 O O . LYS C 1 188 ? 9.236 -53.151 -21.202 1.00 18.13 187 LYS C O 1
ATOM 5443 N N . PHE C 1 189 ? 11.057 -51.910 -21.627 1.00 17.61 188 PHE C N 1
ATOM 5444 C CA . PHE C 1 189 ? 11.044 -51.249 -20.320 1.00 17.82 188 PHE C CA 1
ATOM 5445 C C . PHE C 1 189 ? 9.815 -50.363 -20.187 1.00 17.83 188 PHE C C 1
ATOM 5446 O O . PHE C 1 189 ? 9.334 -49.793 -21.161 1.00 17.98 188 PHE C O 1
ATOM 5454 N N . GLN C 1 190 ? 9.334 -50.239 -18.967 1.00 17.70 189 GLN C N 1
ATOM 5455 C CA . GLN C 1 190 ? 8.206 -49.377 -18.663 1.00 18.94 189 GLN C CA 1
ATOM 5456 C C . GLN C 1 190 ? 8.449 -47.949 -19.166 1.00 17.91 189 GLN C C 1
ATOM 5457 O O . GLN C 1 190 ? 7.513 -47.275 -19.665 1.00 19.36 189 GLN C O 1
ATOM 5463 N N . PHE C 1 191 ? 9.672 -47.456 -18.989 1.00 16.87 190 PHE C N 1
ATOM 5464 C CA . PHE C 1 191 ? 10.052 -46.163 -19.554 1.00 16.10 190 PHE C CA 1
ATOM 5465 C C . PHE C 1 191 ? 11.442 -46.257 -20.143 1.00 16.36 190 PHE C C 1
ATOM 5466 O O . PHE C 1 191 ? 12.227 -47.133 -19.773 1.00 15.06 190 PHE C O 1
ATOM 5474 N N . GLU C 1 192 ? 11.738 -45.381 -21.100 1.00 16.00 191 GLU C N 1
ATOM 5475 C CA . GLU C 1 192 ? 13.044 -45.355 -21.713 1.00 15.94 191 GLU C CA 1
ATOM 5476 C C . GLU C 1 192 ? 14.048 -44.726 -20.779 1.00 16.08 191 GLU C C 1
ATOM 5477 O O . GLU C 1 192 ? 13.796 -43.645 -20.240 1.00 15.71 191 GLU C O 1
ATOM 5483 N N . PHE C 1 193 ? 15.203 -45.390 -20.610 1.00 15.99 192 PHE C N 1
ATOM 5484 C CA . PHE C 1 193 ? 16.315 -44.881 -19.826 1.00 16.71 192 PHE C CA 1
ATOM 5485 C C . PHE C 1 193 ? 16.992 -43.719 -20.566 1.00 16.84 192 PHE C C 1
ATOM 5486 O O . PHE C 1 193 ? 17.111 -43.710 -21.816 1.00 16.49 192 PHE C O 1
ATOM 5494 N N . ALA C 1 194 ? 17.509 -42.789 -19.785 1.00 16.67 193 ALA C N 1
ATOM 5495 C CA . ALA C 1 194 ? 18.300 -41.682 -20.318 1.00 17.50 193 ALA C CA 1
ATOM 5496 C C . ALA C 1 194 ? 19.603 -42.087 -20.971 1.00 17.80 193 ALA C C 1
ATOM 5497 O O . ALA C 1 194 ? 20.093 -41.389 -21.865 1.00 17.83 193 ALA C O 1
ATOM 5499 N N . THR C 1 195 ? 20.252 -43.137 -20.448 1.00 16.99 194 THR C N 1
ATOM 5500 C CA . THR C 1 195 ? 21.487 -43.680 -20.984 1.00 16.80 194 THR C CA 1
ATOM 5501 C C . THR C 1 195 ? 21.364 -45.217 -20.998 1.00 16.23 194 THR C C 1
ATOM 5502 O O . THR C 1 195 ? 20.445 -45.756 -20.409 1.00 15.18 194 THR C O 1
ATOM 5506 N N . LEU C 1 196 ? 22.282 -45.893 -21.693 1.00 15.85 195 LEU C N 1
ATOM 5507 C CA . LEU C 1 196 ? 22.203 -47.349 -21.908 1.00 15.87 195 LEU C CA 1
ATOM 5508 C C . LEU C 1 196 ? 22.283 -48.080 -20.561 1.00 14.82 195 LEU C C 1
ATOM 5509 O O . LEU C 1 196 ? 23.231 -47.879 -19.810 1.00 14.97 195 LEU C O 1
ATOM 5514 N N . PRO C 1 197 ? 21.305 -48.947 -20.279 1.00 14.05 196 PRO C N 1
ATOM 5515 C CA . PRO C 1 197 ? 21.376 -49.711 -19.012 1.00 14.54 196 PRO C CA 1
ATOM 5516 C C . PRO C 1 197 ? 22.248 -50.981 -19.148 1.00 14.62 196 PRO C C 1
ATOM 5517 O O . PRO C 1 197 ? 22.489 -51.448 -20.263 1.00 13.97 196 PRO C O 1
ATOM 5521 N N . LYS C 1 198 ? 22.708 -51.491 -18.016 1.00 15.13 197 LYS C N 1
ATOM 5522 C CA . LYS C 1 198 ? 23.184 -52.885 -17.888 1.00 14.87 197 LYS C CA 1
ATOM 5523 C C . LYS C 1 198 ? 22.042 -53.708 -17.292 1.00 14.50 197 LYS C C 1
ATOM 5524 O O . LYS C 1 198 ? 21.287 -53.227 -16.470 1.00 12.93 197 LYS C O 1
ATOM 5530 N N . VAL C 1 199 ? 21.969 -54.978 -17.683 1.00 14.91 198 VAL C N 1
ATOM 5531 C CA . VAL C 1 199 ? 20.817 -55.842 -17.390 1.00 13.41 198 VAL C CA 1
ATOM 5532 C C . VAL C 1 199 ? 21.254 -57.173 -16.777 1.00 13.77 198 VAL C C 1
ATOM 5533 O O . VAL C 1 199 ? 22.075 -57.889 -17.341 1.00 13.53 198 VAL C O 1
ATOM 5537 N N . ALA C 1 200 ? 20.786 -57.432 -15.559 1.00 12.77 199 ALA C N 1
ATOM 5538 C CA . ALA C 1 200 ? 20.861 -58.743 -14.909 1.00 13.14 199 ALA C CA 1
ATOM 5539 C C . ALA C 1 200 ? 19.552 -59.489 -15.224 1.00 12.73 199 ALA C C 1
ATOM 5540 O O . ALA C 1 200 ? 18.457 -58.921 -15.180 1.00 13.71 199 ALA C O 1
ATOM 5542 N N . LEU C 1 201 ? 19.645 -60.779 -15.514 1.00 13.49 200 LEU C N 1
ATOM 5543 C CA . LEU C 1 201 ? 18.482 -61.512 -15.958 1.00 12.52 200 LEU C CA 1
ATOM 5544 C C . LEU C 1 201 ? 18.706 -62.956 -15.461 1.00 13.47 200 LEU C C 1
ATOM 5545 O O . LEU C 1 201 ? 19.586 -63.633 -15.959 1.00 14.32 200 LEU C O 1
ATOM 5550 N N . ASN C 1 202 ? 17.922 -63.388 -14.484 1.00 14.70 201 ASN C N 1
ATOM 5551 C CA . ASN C 1 202 ? 18.234 -64.576 -13.719 1.00 14.45 201 ASN C CA 1
ATOM 5552 C C . ASN C 1 202 ? 17.003 -65.414 -13.504 1.00 14.85 201 ASN C C 1
ATOM 5553 O O . ASN C 1 202 ? 15.898 -64.900 -13.566 1.00 13.70 201 ASN C O 1
ATOM 5558 N N . PHE C 1 203 ? 17.204 -66.708 -13.239 1.00 14.08 202 PHE C N 1
ATOM 5559 C CA . PHE C 1 203 ? 16.091 -67.660 -13.169 1.00 14.39 202 PHE C CA 1
ATOM 5560 C C . PHE C 1 203 ? 15.239 -67.540 -11.941 1.00 14.35 202 PHE C C 1
ATOM 5561 O O . PHE C 1 203 ? 15.772 -67.415 -10.831 1.00 14.96 202 PHE C O 1
ATOM 5569 N N . ASP C 1 204 ? 13.923 -67.654 -12.113 1.00 14.93 203 ASP C N 1
ATOM 5570 C CA . ASP C 1 204 ? 13.015 -67.910 -10.982 1.00 14.93 203 ASP C CA 1
ATOM 5571 C C . ASP C 1 204 ? 12.129 -69.159 -11.106 1.00 13.77 203 ASP C C 1
ATOM 5572 O O . ASP C 1 204 ? 11.467 -69.508 -10.140 1.00 13.73 203 ASP C O 1
ATOM 5577 N N . GLN C 1 205 ? 12.130 -69.845 -12.243 1.00 13.02 204 GLN C N 1
ATOM 5578 C CA . GLN C 1 205 ? 11.331 -71.100 -12.376 1.00 13.73 204 GLN C CA 1
ATOM 5579 C C . GLN C 1 205 ? 11.981 -71.958 -13.434 1.00 13.85 204 GLN C C 1
ATOM 5580 O O . GLN C 1 205 ? 12.254 -71.502 -14.543 1.00 14.17 204 GLN C O 1
ATOM 5586 N N . ILE C 1 206 ? 12.261 -73.207 -13.072 1.00 14.88 205 ILE C N 1
ATOM 5587 C CA . ILE C 1 206 ? 13.021 -74.083 -13.952 1.00 15.36 205 ILE C CA 1
ATOM 5588 C C . ILE C 1 206 ? 12.243 -75.410 -14.096 1.00 15.91 205 ILE C C 1
ATOM 5589 O O . ILE C 1 206 ? 11.860 -76.002 -13.100 1.00 16.43 205 ILE C O 1
ATOM 5594 N N . ASP C 1 207 ? 11.961 -75.791 -15.334 1.00 16.06 206 ASP C N 1
ATOM 5595 C CA . ASP C 1 207 ? 11.209 -77.029 -15.656 1.00 16.45 206 ASP C CA 1
ATOM 5596 C C . ASP C 1 207 ? 11.930 -77.694 -16.831 1.00 16.31 206 ASP C C 1
ATOM 5597 O O . ASP C 1 207 ? 11.759 -77.328 -17.999 1.00 16.47 206 ASP C O 1
ATOM 5602 N N . CYS C 1 208 ? 12.810 -78.643 -16.504 1.00 16.93 207 CYS C N 1
ATOM 5603 C CA . CYS C 1 208 ? 13.718 -79.189 -17.508 1.00 17.75 207 CYS C CA 1
ATOM 5604 C C . CYS C 1 208 ? 14.094 -80.651 -17.242 1.00 18.74 207 CYS C C 1
ATOM 5605 O O . CYS C 1 208 ? 14.023 -81.127 -16.095 1.00 19.85 207 CYS C O 1
ATOM 5608 N N . THR C 1 209 ? 14.500 -81.327 -18.311 1.00 19.33 208 THR C N 1
ATOM 5609 C CA . THR C 1 209 ? 14.854 -82.750 -18.265 1.00 20.82 208 THR C CA 1
ATOM 5610 C C . THR C 1 209 ? 16.342 -82.884 -18.411 1.00 21.08 208 THR C C 1
ATOM 5611 O O . THR C 1 209 ? 16.933 -82.270 -19.286 1.00 21.42 208 THR C O 1
ATOM 5615 N N . ASP C 1 210 ? 16.964 -83.687 -17.553 1.00 21.79 209 ASP C N 1
ATOM 5616 C CA . ASP C 1 210 ? 18.393 -83.892 -17.677 1.00 22.35 209 ASP C CA 1
ATOM 5617 C C . ASP C 1 210 ? 18.697 -84.740 -18.927 1.00 22.75 209 ASP C C 1
ATOM 5618 O O . ASP C 1 210 ? 17.785 -85.303 -19.524 1.00 21.98 209 ASP C O 1
ATOM 5623 N N . ALA C 1 211 ? 19.945 -84.689 -19.382 1.00 23.17 210 ALA C N 1
ATOM 5624 C CA . ALA C 1 211 ? 20.455 -85.522 -20.492 1.00 23.69 210 ALA C CA 1
ATOM 5625 C C . ALA C 1 211 ? 21.775 -86.183 -20.064 1.00 24.44 210 ALA C C 1
ATOM 5626 O O . ALA C 1 211 ? 22.787 -85.524 -19.812 1.00 24.15 210 ALA C O 1
ATOM 5628 N N . THR C 1 212 ? 21.760 -87.510 -19.981 1.00 25.60 211 THR C N 1
ATOM 5629 C CA . THR C 1 212 ? 22.859 -88.244 -19.365 1.00 25.88 211 THR C CA 1
ATOM 5630 C C . THR C 1 212 ? 23.304 -87.536 -18.089 1.00 24.96 211 THR C C 1
ATOM 5631 O O . THR C 1 212 ? 24.499 -87.248 -17.890 1.00 25.22 211 THR C O 1
ATOM 5635 N N . ASN C 1 213 ? 22.306 -87.267 -17.243 1.00 23.01 212 ASN C N 1
ATOM 5636 C CA . ASN C 1 213 ? 22.476 -86.678 -15.897 1.00 22.70 212 ASN C CA 1
ATOM 5637 C C . ASN C 1 213 ? 22.905 -85.192 -15.845 1.00 20.95 212 ASN C C 1
ATOM 5638 O O . ASN C 1 213 ? 23.134 -84.667 -14.753 1.00 19.51 212 ASN C O 1
ATOM 5643 N N . GLN C 1 214 ? 23.024 -84.568 -17.005 1.00 19.77 213 GLN C N 1
ATOM 5644 C CA . GLN C 1 214 ? 23.464 -83.165 -17.095 1.00 19.47 213 GLN C CA 1
ATOM 5645 C C . GLN C 1 214 ? 22.287 -82.229 -17.249 1.00 18.63 213 GLN C C 1
ATOM 5646 O O . GLN C 1 214 ? 21.428 -82.435 -18.097 1.00 18.55 213 GLN C O 1
ATOM 5652 N N . THR C 1 215 ? 22.289 -81.175 -16.434 1.00 18.44 214 THR C N 1
ATOM 5653 C CA . THR C 1 215 ? 21.421 -80.005 -16.619 1.00 18.55 214 THR C CA 1
ATOM 5654 C C . THR C 1 215 ? 22.167 -78.940 -17.449 1.00 17.63 214 THR C C 1
ATOM 5655 O O . THR C 1 215 ? 23.315 -78.628 -17.154 1.00 17.52 214 THR C O 1
ATOM 5659 N N . ARG C 1 216 ? 21.525 -78.405 -18.487 1.00 17.14 215 ARG C N 1
ATOM 5660 C CA . ARG C 1 216 ? 22.089 -77.362 -19.327 1.00 17.01 215 ARG C CA 1
ATOM 5661 C C . ARG C 1 216 ? 21.012 -76.310 -19.622 1.00 17.19 215 ARG C C 1
ATOM 5662 O O . ARG C 1 216 ? 20.126 -76.535 -20.474 1.00 16.54 215 ARG C O 1
ATOM 5670 N N . ILE C 1 217 ? 21.076 -75.171 -18.920 1.00 16.27 216 ILE C N 1
ATOM 5671 C CA . ILE C 1 217 ? 20.066 -74.115 -19.109 1.00 16.09 216 ILE C CA 1
ATOM 5672 C C . ILE C 1 217 ? 20.757 -72.750 -19.049 1.00 15.32 216 ILE C C 1
ATOM 5673 O O . ILE C 1 217 ? 21.761 -72.582 -18.353 1.00 14.49 216 ILE C O 1
ATOM 5678 N N . GLY C 1 218 ? 20.201 -71.785 -19.766 1.00 15.61 217 GLY C N 1
ATOM 5679 C CA . GLY C 1 218 ? 20.773 -70.445 -19.819 1.00 15.84 217 GLY C CA 1
ATOM 5680 C C . GLY C 1 218 ? 19.716 -69.411 -20.156 1.00 15.08 217 GLY C C 1
ATOM 5681 O O . GLY C 1 218 ? 18.687 -69.722 -20.742 1.00 15.60 217 GLY C O 1
ATOM 5682 N N . VAL C 1 219 ? 19.980 -68.176 -19.725 1.00 15.18 218 VAL C N 1
ATOM 5683 C CA . VAL C 1 219 ? 19.168 -67.018 -20.088 1.00 14.65 218 VAL C CA 1
ATOM 5684 C C . VAL C 1 219 ? 20.107 -65.790 -20.199 1.00 14.73 218 VAL C C 1
ATOM 5685 O O . VAL C 1 219 ? 20.996 -65.617 -19.365 1.00 14.42 218 VAL C O 1
ATOM 5689 N N . GLN C 1 220 ? 19.952 -64.989 -21.249 1.00 15.02 219 GLN C N 1
ATOM 5690 C CA . GLN C 1 220 ? 20.861 -63.875 -21.480 1.00 16.34 219 GLN C CA 1
ATOM 5691 C C . GLN C 1 220 ? 20.134 -62.775 -22.265 1.00 15.77 219 GLN C C 1
ATOM 5692 O O . GLN C 1 220 ? 19.359 -63.054 -23.143 1.00 14.11 219 GLN C O 1
ATOM 5698 N N . PRO C 1 221 ? 20.413 -61.499 -21.932 1.00 15.83 220 PRO C N 1
ATOM 5699 C CA . PRO C 1 221 ? 19.905 -60.403 -22.741 1.00 16.34 220 PRO C CA 1
ATOM 5700 C C . PRO C 1 221 ? 20.688 -60.288 -24.033 1.00 16.48 220 PRO C C 1
ATOM 5701 O O . PRO C 1 221 ? 21.883 -60.595 -24.085 1.00 17.11 220 PRO C O 1
ATOM 5705 N N . ARG C 1 222 ? 20.011 -59.836 -25.063 1.00 17.68 221 ARG C N 1
ATOM 5706 C CA . ARG C 1 222 ? 20.642 -59.497 -26.318 1.00 18.57 221 ARG C CA 1
ATOM 5707 C C . ARG C 1 222 ? 19.986 -58.212 -26.846 1.00 17.77 221 ARG C C 1
ATOM 5708 O O . ARG C 1 222 ? 18.805 -57.963 -26.597 1.00 19.10 221 ARG C O 1
ATOM 5716 N N . ASN C 1 223 ? 20.749 -57.416 -27.587 1.00 17.20 222 ASN C N 1
ATOM 5717 C CA . ASN C 1 223 ? 20.217 -56.170 -28.194 1.00 16.96 222 ASN C CA 1
ATOM 5718 C C . ASN C 1 223 ? 19.644 -55.219 -27.139 1.00 16.19 222 ASN C C 1
ATOM 5719 O O . ASN C 1 223 ? 18.539 -54.736 -27.295 1.00 17.76 222 ASN C O 1
ATOM 5724 N N . ILE C 1 224 ? 20.385 -55.020 -26.051 1.00 15.87 223 ILE C N 1
ATOM 5725 C CA . ILE C 1 224 ? 19.999 -54.044 -25.022 1.00 15.68 223 ILE C CA 1
ATOM 5726 C C . ILE C 1 224 ? 20.059 -52.642 -25.638 1.00 15.78 223 ILE C C 1
ATOM 5727 O O . ILE C 1 224 ? 21.055 -52.263 -26.266 1.00 17.10 223 ILE C O 1
ATOM 5732 N N . THR C 1 225 ? 18.954 -51.922 -25.482 1.00 17.29 224 THR C N 1
ATOM 5733 C CA . THR C 1 225 ? 18.852 -50.496 -25.828 1.00 17.55 224 THR C CA 1
ATOM 5734 C C . THR C 1 225 ? 18.326 -49.727 -24.617 1.00 17.39 224 THR C C 1
ATOM 5735 O O . THR C 1 225 ? 17.987 -50.308 -23.576 1.00 17.24 224 THR C O 1
ATOM 5739 N N . THR C 1 226 ? 18.165 -48.414 -24.770 1.00 17.57 225 THR C N 1
ATOM 5740 C CA . THR C 1 226 ? 17.520 -47.655 -23.714 1.00 16.11 225 THR C CA 1
ATOM 5741 C C . THR C 1 226 ? 16.036 -48.026 -23.554 1.00 16.17 225 THR C C 1
ATOM 5742 O O . THR C 1 226 ? 15.432 -47.732 -22.546 1.00 15.98 225 THR C O 1
ATOM 5746 N N . LYS C 1 227 ? 15.443 -48.657 -24.568 1.00 15.90 226 LYS C N 1
ATOM 5747 C CA . LYS C 1 227 ? 14.007 -48.955 -24.554 1.00 16.58 226 LYS C CA 1
ATOM 5748 C C . LYS C 1 227 ? 13.641 -50.356 -24.110 1.00 16.05 226 LYS C C 1
ATOM 5749 O O . LYS C 1 227 ? 12.525 -50.595 -23.675 1.00 16.13 226 LYS C O 1
ATOM 5755 N N . GLY C 1 228 ? 14.581 -51.284 -24.240 1.00 16.33 227 GLY C N 1
ATOM 5756 C CA . GLY C 1 228 ? 14.291 -52.666 -23.881 1.00 15.75 227 GLY C CA 1
ATOM 5757 C C . GLY C 1 228 ? 15.376 -53.605 -24.326 1.00 16.55 227 GLY C C 1
ATOM 5758 O O . GLY C 1 228 ? 16.502 -53.178 -24.611 1.00 15.80 227 GLY C O 1
ATOM 5759 N N . PHE C 1 229 ? 15.041 -54.893 -24.412 1.00 16.45 228 PHE C N 1
ATOM 5760 C CA . PHE C 1 229 ? 16.023 -55.896 -24.795 1.00 16.00 228 PHE C CA 1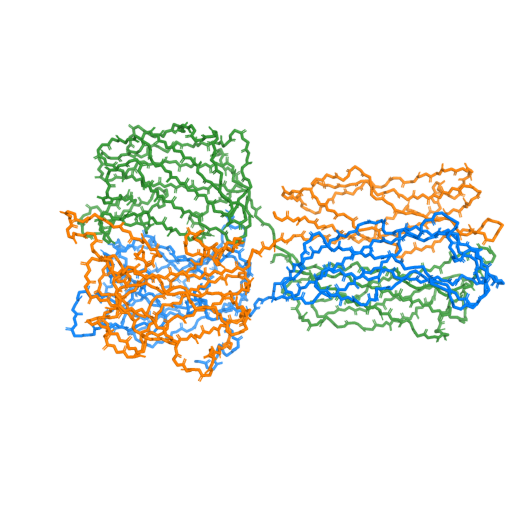
ATOM 5761 C C . PHE C 1 229 ? 15.301 -57.181 -25.211 1.00 16.22 228 PHE C C 1
ATOM 5762 O O . PHE C 1 229 ? 14.106 -57.294 -25.040 1.00 16.66 228 PHE C O 1
ATOM 5770 N N . ASP C 1 230 ? 16.048 -58.131 -25.765 1.00 16.37 229 ASP C N 1
ATOM 5771 C CA . ASP C 1 230 ? 15.528 -59.459 -26.117 1.00 16.84 229 ASP C CA 1
ATOM 5772 C C . ASP C 1 230 ? 16.009 -60.430 -25.040 1.00 16.53 229 ASP C C 1
ATOM 5773 O O . ASP C 1 230 ? 17.189 -60.540 -24.798 1.00 16.77 229 ASP C O 1
ATOM 5778 N N . CYS C 1 231 ? 15.084 -61.084 -24.357 1.00 16.25 230 CYS C N 1
ATOM 5779 C CA . CYS C 1 231 ? 15.432 -62.074 -23.363 1.00 16.17 230 CYS C CA 1
ATOM 5780 C C . CYS C 1 231 ? 15.614 -63.403 -24.083 1.00 15.67 230 CYS C C 1
ATOM 5781 O O . CYS C 1 231 ? 14.665 -63.915 -24.648 1.00 17.33 230 CYS C O 1
ATOM 5784 N N . VAL C 1 232 ? 16.847 -63.918 -24.090 1.00 16.23 231 VAL C N 1
ATOM 5785 C CA . VAL C 1 232 ? 17.164 -65.136 -24.832 1.00 15.68 231 VAL C CA 1
ATOM 5786 C C . VAL C 1 232 ? 17.295 -66.296 -23.830 1.00 16.39 231 VAL C C 1
ATOM 5787 O O . VAL C 1 232 ? 18.295 -66.411 -23.108 1.00 16.74 231 VAL C O 1
ATOM 5791 N N . PHE C 1 233 ? 16.287 -67.164 -23.821 1.00 16.81 232 PHE C N 1
ATOM 5792 C CA . PHE C 1 233 ? 16.364 -68.425 -23.068 1.00 16.69 232 PHE C CA 1
ATOM 5793 C C . PHE C 1 233 ? 17.026 -69.485 -23.971 1.00 17.03 232 PHE C C 1
ATOM 5794 O O . PHE C 1 233 ? 16.798 -69.502 -25.168 1.00 17.74 232 PHE C O 1
ATOM 5802 N N . TYR C 1 234 ? 17.864 -70.355 -23.427 1.00 17.40 233 TYR C N 1
ATOM 5803 C CA . TYR C 1 234 ? 18.511 -71.345 -24.290 1.00 17.95 233 TYR C CA 1
ATOM 5804 C C . TYR C 1 234 ? 18.913 -72.632 -23.575 1.00 18.82 233 TYR C C 1
ATOM 5805 O O . TYR C 1 234 ? 19.046 -72.697 -22.354 1.00 18.94 233 TYR C O 1
ATOM 5814 N N . THR C 1 235 ? 19.107 -73.667 -24.391 1.00 20.06 234 THR C N 1
ATOM 5815 C CA . THR C 1 235 ? 19.740 -74.884 -23.948 1.00 20.32 234 THR C CA 1
ATOM 5816 C C . THR C 1 235 ? 20.657 -75.362 -25.079 1.00 21.24 234 THR C C 1
ATOM 5817 O O . THR C 1 235 ? 20.735 -74.733 -26.148 1.00 20.87 234 THR C O 1
ATOM 5821 N N . TRP C 1 236 ? 21.392 -76.442 -24.837 1.00 21.05 235 TRP C N 1
ATOM 5822 C CA . TRP C 1 236 ? 22.327 -76.941 -25.839 1.00 21.11 235 TRP C CA 1
ATOM 5823 C C . TRP C 1 236 ? 22.461 -78.451 -25.644 1.00 21.69 235 TRP C C 1
ATOM 5824 O O . TRP C 1 236 ? 21.800 -79.020 -24.777 1.00 21.11 235 TRP C O 1
ATOM 5835 N N . ASN C 1 237 ? 23.274 -79.090 -26.481 1.00 23.56 236 ASN C N 1
ATOM 5836 C CA . ASN C 1 237 ? 23.431 -80.547 -26.453 1.00 23.54 236 ASN C CA 1
ATOM 5837 C C . ASN C 1 237 ? 22.055 -81.212 -26.669 1.00 23.81 236 ASN C C 1
ATOM 5838 O O . ASN C 1 237 ? 21.219 -80.711 -27.428 1.00 24.76 236 ASN C O 1
ATOM 5843 N N . GLU C 1 238 ? 21.798 -82.352 -26.030 1.00 25.07 237 GLU C N 1
ATOM 5844 C CA . GLU C 1 238 ? 20.524 -83.069 -26.255 1.00 25.20 237 GLU C CA 1
ATOM 5845 C C . GLU C 1 238 ? 19.391 -82.699 -25.288 1.00 25.28 237 GLU C C 1
ATOM 5846 O O . GLU C 1 238 ? 18.310 -83.315 -25.290 1.00 24.96 237 GLU C O 1
ATOM 5852 N N . ASN C 1 239 ? 19.633 -81.705 -24.440 1.00 24.42 238 ASN C N 1
ATOM 5853 C CA . ASN C 1 239 ? 18.690 -81.406 -23.376 1.00 23.48 238 ASN C CA 1
ATOM 5854 C C . ASN C 1 239 ? 17.362 -80.907 -23.877 1.00 22.70 238 ASN C C 1
ATOM 5855 O O . ASN C 1 239 ? 17.281 -80.198 -24.881 1.00 23.69 238 ASN C O 1
ATOM 5860 N N . LYS C 1 240 ? 16.317 -81.344 -23.192 1.00 22.41 239 LYS C N 1
ATOM 5861 C CA . LYS C 1 240 ? 14.943 -80.917 -23.432 1.00 22.45 239 LYS C CA 1
ATOM 5862 C C . LYS C 1 240 ? 14.488 -80.064 -22.236 1.00 21.66 239 LYS C C 1
ATOM 5863 O O . LYS C 1 240 ? 14.551 -80.498 -21.083 1.00 22.71 239 LYS C O 1
ATOM 5869 N N . VAL C 1 241 ? 14.059 -78.849 -22.519 1.00 20.73 240 VAL C N 1
ATOM 5870 C CA . VAL C 1 241 ? 13.659 -77.915 -21.465 1.00 19.66 240 VAL C CA 1
ATOM 5871 C C . VAL C 1 241 ? 12.225 -77.467 -21.757 1.00 19.31 240 VAL C C 1
ATOM 5872 O O . VAL C 1 241 ? 11.956 -76.849 -22.789 1.00 19.52 240 VAL C O 1
ATOM 5876 N N . TYR C 1 242 ? 11.321 -77.804 -20.843 1.00 17.51 241 TYR C N 1
ATOM 5877 C CA . TYR C 1 242 ? 9.905 -77.576 -21.025 1.00 17.90 241 TYR C CA 1
ATOM 5878 C C . TYR C 1 242 ? 9.614 -76.086 -20.874 1.00 17.88 241 TYR C C 1
ATOM 5879 O O . TYR C 1 242 ? 8.899 -75.511 -21.686 1.00 17.48 241 TYR C O 1
ATOM 5888 N N . SER C 1 243 ? 10.218 -75.462 -19.855 1.00 16.36 242 SER C N 1
ATOM 5889 C CA . SER C 1 243 ? 10.038 -74.007 -19.700 1.00 16.13 242 SER C CA 1
ATOM 5890 C C . SER C 1 243 ? 11.096 -73.386 -18.838 1.00 17.32 242 SER C C 1
ATOM 5891 O O . SER C 1 243 ? 11.699 -74.075 -18.041 1.00 16.30 242 SER C O 1
ATOM 5894 N N . LEU C 1 244 ? 11.276 -72.060 -18.979 1.00 16.55 243 LEU C N 1
ATOM 5895 C CA . LEU C 1 244 ? 12.166 -71.292 -18.102 1.00 16.34 243 LEU C CA 1
ATOM 5896 C C . LEU C 1 244 ? 11.512 -69.930 -17.865 1.00 15.94 243 LEU C C 1
ATOM 5897 O O . LEU C 1 244 ? 10.918 -69.387 -18.757 1.00 15.61 243 LEU C O 1
ATOM 5902 N N . ARG C 1 245 ? 11.635 -69.418 -16.646 1.00 15.24 244 ARG C N 1
ATOM 5903 C CA . ARG C 1 245 ? 11.144 -68.067 -16.311 1.00 14.85 244 ARG C CA 1
ATOM 5904 C C . ARG C 1 245 ? 12.274 -67.310 -15.631 1.00 14.21 244 ARG C C 1
ATOM 5905 O O . ARG C 1 245 ? 13.136 -67.905 -14.956 1.00 14.28 244 ARG C O 1
ATOM 5913 N N . ALA C 1 246 ? 12.305 -66.001 -15.875 1.00 13.98 245 ALA C N 1
ATOM 5914 C CA . ALA C 1 246 ? 13.384 -65.133 -15.354 1.00 13.28 245 ALA C CA 1
ATOM 5915 C C . ALA C 1 246 ? 12.805 -63.743 -14.975 1.00 13.59 245 ALA C C 1
ATOM 5916 O O . ALA C 1 246 ? 11.804 -63.286 -15.531 1.00 14.52 245 ALA C O 1
ATOM 5918 N N . ASP C 1 247 ? 13.438 -63.124 -13.985 1.00 12.71 246 ASP C N 1
ATOM 5919 C CA . ASP C 1 247 ? 13.145 -61.709 -13.632 1.00 12.38 246 ASP C CA 1
ATOM 5920 C C . ASP C 1 247 ? 14.349 -60.880 -14.081 1.00 11.86 246 ASP C C 1
ATOM 5921 O O . ASP C 1 247 ? 15.465 -61.413 -14.172 1.00 13.64 246 ASP C O 1
ATOM 5926 N N . TYR C 1 248 ? 14.143 -59.593 -14.414 1.00 12.04 247 TYR C N 1
ATOM 5927 C CA . TYR C 1 248 ? 15.242 -58.754 -14.813 1.00 11.58 247 TYR C CA 1
ATOM 5928 C C . TYR C 1 248 ? 15.368 -57.506 -13.961 1.00 11.76 247 TYR C C 1
ATOM 5929 O O . TYR C 1 248 ? 14.415 -57.057 -13.316 1.00 11.16 247 TYR C O 1
ATOM 5938 N N . ILE C 1 249 ? 16.600 -57.030 -13.895 1.00 11.51 248 ILE C N 1
ATOM 5939 C CA . ILE C 1 249 ? 16.923 -55.783 -13.214 1.00 11.13 248 ILE C CA 1
ATOM 5940 C C . ILE C 1 249 ? 17.814 -55.001 -14.186 1.00 10.65 248 ILE C C 1
ATOM 5941 O O . ILE C 1 249 ? 18.885 -55.448 -14.582 1.00 10.11 248 ILE C O 1
ATOM 5946 N N . ALA C 1 250 ? 17.341 -53.842 -14.612 1.00 10.63 249 ALA C N 1
ATOM 5947 C CA . ALA C 1 250 ? 18.098 -53.023 -15.531 1.00 11.82 249 ALA C CA 1
ATOM 5948 C C . ALA C 1 250 ? 18.455 -51.705 -14.825 1.00 11.36 249 ALA C C 1
ATOM 5949 O O . ALA C 1 250 ? 17.575 -51.070 -14.238 1.00 11.55 249 ALA C O 1
ATOM 5951 N N . THR C 1 251 ? 19.703 -51.274 -14.964 1.00 12.46 250 THR C N 1
ATOM 5952 C CA . THR C 1 251 ? 20.151 -50.047 -14.300 1.00 12.73 250 THR C CA 1
ATOM 5953 C C . THR C 1 251 ? 20.987 -49.219 -15.266 1.00 12.98 250 THR C C 1
ATOM 5954 O O . THR C 1 251 ? 21.946 -49.732 -15.881 1.00 13.25 250 THR C O 1
ATOM 5958 N N . ALA C 1 252 ? 20.659 -47.923 -15.326 1.00 13.16 251 ALA C N 1
ATOM 5959 C CA . ALA C 1 252 ? 21.419 -46.951 -16.116 1.00 14.16 251 ALA C CA 1
ATOM 5960 C C . ALA C 1 252 ? 22.094 -45.959 -15.134 1.00 13.66 251 ALA C C 1
ATOM 5961 O O . ALA C 1 252 ? 21.527 -45.622 -14.088 1.00 14.87 251 ALA C O 1
ATOM 5963 N N . LEU C 1 253 ? 23.274 -45.487 -15.496 1.00 13.83 252 LEU C N 1
ATOM 5964 C CA . LEU C 1 253 ? 24.061 -44.647 -14.621 1.00 14.78 252 LEU C CA 1
ATOM 5965 C C . LEU C 1 253 ? 24.171 -43.229 -15.213 1.00 14.45 252 LEU C C 1
ATOM 5966 O O . LEU C 1 253 ? 24.256 -43.077 -16.431 1.00 15.42 252 LEU C O 1
ATOM 5971 N N . GLU C 1 254 ? 24.177 -42.247 -14.315 1.00 14.85 253 GLU C N 1
ATOM 5972 C CA . GLU C 1 254 ? 24.420 -40.843 -14.645 1.00 15.02 253 GLU C CA 1
ATOM 5973 C C . GLU C 1 254 ? 23.484 -40.330 -15.736 1.00 15.99 253 GLU C C 1
ATOM 5974 O O . GLU C 1 254 ? 23.931 -39.653 -16.687 1.00 15.71 253 GLU C O 1
#

Secondary structure (DSSP, 8-state):
-GGGTTSEETTTTT-SEEEES--SSTTSSG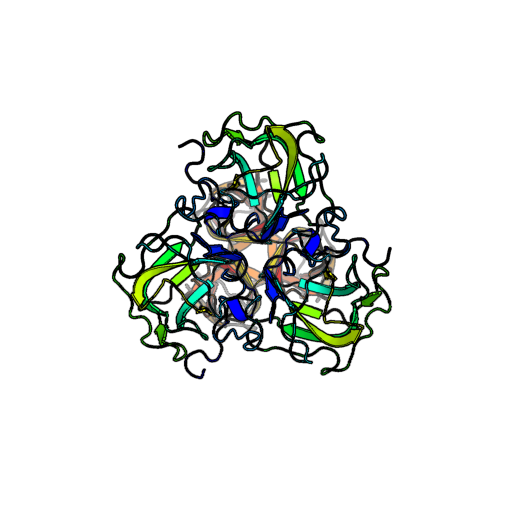GG-BTT----TT-GGG--SSEE-SS-STT--EEEEEEEEEEEEEEEEE--SSSS-EEEEEEEEEESSSSS-EEGGGG--EE--SSSS--EEEEEEEEEEEEEEEEEEEEEESSSEEEEEEEEPPP--EEEEEEEEEE--TT-GGGS-SSSEEEEEEEE-SS--SSPPEEEEEEEEEEEE-BTTEEEEEEEEES--SSEEEEEEEE-TT-EEEEEEEEEEEEEE-/-TTTTSEETTTTT-SEEEES--SSTTSSGGG-BTT----TT-GGG--SSEE-SS-STT--EEEEEEEEEEEEEEEEE--SSSS-EEEEEEEEEESSSSS-EEGGGG--EE--SSSS--EEEEEEEEEEEEEEEEEEEEEESSSEEEEEEEE-----EEEEEEEEEE--TT-GGGS-SSSEEEEEEEE-SS--SSPPEEEEEEEEEEEE-BTTEEEEEEEEES--SSEEEEEEEE-TT-EEEEEEEEEEEEEE-/-TTTT-EETTTTT-SEEEES--SSTTSSGGG-BTT----TT-STT--SSEE-SS-STT--EEEEEEEEEEEEEEEEE--SSSS-EEEEEEEEEESSSSS-EEGGGG--EE--SSSS--EEEEEEEEEEEEEEEEEEEEEESSSEEEEEEEEPPP--EEEEEEEEEE--TT-GGGSS-SSEEEEEEEE-SS--SSPPEEEEEEEEEEEE-BTTEEEEEEEEES--SSEEEEEEEE-TT-EEEEEEEEEEEEEE-

Solvent-accessible surface area: 27321 Å² total; per-residue (Å²): 126,168,72,13,151,39,23,1,82,0,6,30,9,2,3,3,30,10,39,2,14,3,12,80,37,11,26,21,4,9,23,7,2,12,36,88,21,143,15,28,82,133,45,127,72,4,15,0,20,0,0,1,0,7,48,68,46,76,103,5,49,2,5,0,3,0,9,31,3,1,26,0,38,0,0,0,0,1,0,29,12,60,24,86,38,36,0,48,19,0,47,0,62,45,0,49,58,4,61,53,66,105,78,14,99,139,20,53,57,1,104,2,0,113,49,83,81,86,52,49,58,28,83,9,99,98,61,12,59,0,2,0,0,1,0,20,0,47,68,73,57,69,28,0,0,0,1,0,4,2,13,0,69,47,20,57,30,15,32,1,4,9,10,48,54,24,69,18,28,97,97,13,66,0,43,92,34,69,30,136,35,69,23,68,37,101,14,180,13,122,30,85,7,62,44,118,2,101,3,0,0,0,0,0,22,3,11,3,36,21,17,134,60,22,14,38,1,0,0,44,18,101,100,55,69,33,128,7,7,34,0,5,0,19,0,61,70,93,2,68,0,72,1,0,31,0,1,11,0,0,4,6,42,46,171,76,12,140,38,21,1,74,0,5,29,9,1,2,2,32,9,43,2,14,4,13,78,39,10,25,20,4,8,25,8,1,13,34,89,21,145,14,29,78,135,47,128,72,3,14,0,19,0,0,2,0,8,47,70,46,78,99,6,47,3,5,2,3,1,12,27,3,1,24,0,40,0,0,0,0,3,0,30,13,60,23,86,39,37,0,49,19,1,37,0,84,49,0,52,61,4,59,53,91,116,66,15,99,139,18,52,55,1,102,2,1,112,51,82,87,84,52,48,58,27,81,10,100,98,62,12,53,0,2,0,0,2,0,18,0,44,68,69,57,69,27,0,0,0,4,1,4,2,14,0,71,47,20,53,28,16,32,1,7,9,10,48,56,24,70,18,27,95,97,12,67,0,46,93,32,69,31,160,35,68,24,68,38,103,16,188,13,130,32,89,6,62,41,115,2,97,3,0,0,0,0,0,22,3,10,3,36,24,16,135,62,21,13,38,1,0,0,48,15,100,98,55,69,33,131,7,8,34,0,5,0,28,0,60,69,96,2,66,0,72,1,0,31,0,0,10,0,0,5,7,37,44,189,77,27,130,38,22,1,82,0,4,30,7,1,3,3,32,12,41,3,14,3,12,82,38,12,25,20,3,8,24,7,1,13,35,90,18,142,15,30,80,134,46,126,70,3,14,0,20,0,0,2,0,8,47,69,48,80,101,6,52,2,4,1,3,0,10,29,1,1,23,0,42,0,0,0,0,2,0,31,12,62,22,83,37,37,0,49,18,0,45,0,64,48,0,49,59,3,58,54,65,112,59,15,95,147,18,54,50,1,104,2,1,112,51,81,86,86,51,48,61,26,85,10,95,95,71,10,54,0,1,0,0,2,0,26,0,46,70,71,58,68,29,0,0,0,3,1,4,2,13,0,71,46,22,59,27,16,29,1,6,9,10,48,54,23,69,17,26,97,98,13,62,0,41,90,40,64,32,185,33,84,23,65,36,107,18,173,8,124,33,86,5,61,44,117,4,105,4,0,0,0,0,0,25,3,11,3,37,22,18,132,67,18,15,39,1,0,0,50,16,103,97,56,66,32,123,7,8,33,0,6,0,38,1,54,67,100,2,67,0,75,1,0,31,0,0,12,0,0,4,7,42,44

Organism: Dictyostelium discoideum (NCBI:txid44689)

Foldseek 3Di:
DVVQPQWDWCVVVVQWDKDKPAALDDLQACVLAAQPRDDDPVDCPNDWNWRFGNDFDQAIKMKTFHPDKFFWFKKKKAAIQRDWKGFQKWWKKFAAVVPDIATQVNGDIDGADDGHHDIDMDGRPGTDTGGMMMTGGDGMDPGYTIHMTITTHDDKDKDKDKFFWQKQDFQHPLQDDAFKDKRKDWDFTPDFAPAFWDKDKDFDDFAWDADVNDDFWDWDWAPGDSTTTIIIIIGHGGIGGRMTIIMMMIMDMD/DVQPQWDWCVVVVQWDKDKPAALDPLQACVLAAAPRDDDPVDCPNDWNWRFGNDFDQAIKMKTFHPDKWWWFKKKKAAIQNDWKGFQKWWKKFAAVVPDIQTQVRGDIDGTDDGHHDIDIDTRPGTDTGGMMMTGGHGMDPGYTIHMTITTRDDKDKDKAKFFWDKQDFQHPLQDDAFKDKRKDWDFTPDFAPAFKDKDKDWDDFAWDADVNDDFWDWDWDPGHSTTTIIIIIGHGGIGTRMTIIMMMIMDMD/DVLPQWDWCVVVVQWDKDKPAFLDDLQACVLAAAPRDDDLVDCPNDWNWRFGNDFDQAIKMKTFHPDKFWWFKKKKAAIQNDWKGFQKWWKKFAAVVPDIQTQVNGDIDGHDDGHHDIDMDGRPGTDIGGMMMTGGDGMDPGHTIHMTIITNDDKDKDKDKFFWDKQDFQHPLQDDAFKDKRKDWDWTPDFDPAFKDKDKDFDDFAWDADVNDDFWDWDWDPGDSTTTIIIIIGHGHIGTRMTIIMMMIMDMD